Protein AF-0000000084589846 (afdb_homodimer)

pLDDT: mean 76.14, std 26.59, range [16.86, 98.94]

Nearest PDB structures (foldseek):
  7wjo-assembly1_A  TM=4.604E-01  e=2.760E-02  Phytophthora sojae strain P6497
  8k3t-assembly1_B  TM=4.134E-01  e=1.570E-02  Saccharomyces cerevisiae
  7wjm-assembly1_B  TM=4.157E-01  e=1.758E-02  Phytophthora sojae strain P6497
  8k3w-assembly1_B  TM=3.707E-01  e=6.430E-02  Saccharomyces cerevisiae
  1ygp-assembly1_B  TM=3.759E-01  e=3.329E+00  Saccharomyces cerevisiae

Secondary structure (DSSP, 8-state):
-----------------------------------THHHHHHHHH-----TTTTS---GGGG-TTS-SSHHHHHHHHHHHHHHHHHHHHHHHHHH-STTS---HHHHHHHSPPS--GGGGGSPPPPEEEEEE--TT-HHHHHHHHHTTTT-HHHHH-TTS-S-TTTTTTEEEEEEEEEPPHHHHHHHHHHHHHH--EEEEEEES-SSBSHHHHHHHHHHHH--BPPP--S-S------GGGTTT---TTTS-GGG-B--SEEEEEETT-EE-HHHHHHHHHHHHHHHHHH-TTS---EEEE-EETTTEE-TTEEEEEHHHHHHHHH-HHHHT--BS-HHHHHHHHHHTSTTGGG-EEEE--SSEEE-TTS-STTB--B--HHHHHHHHHHHHTTS-GGGGGGS----SS----GGGT-BTTTBTSSS------TT--HHHHHHTTBTT-HHHHHH-GGGGGGG----S-------------HHHHHHHHHHT---HHHHTTT-S--S--EEE---SHHHHHHHHHHHH--TT--/-----------------------------------THHHHHHHHH-----TTTTS---GGGG-TTS-SSHHHHHHHHHHHHHHHHHHHHHHHHHH-STTS---HHHHHHHSPPS--GGGGGSPPPPEEEEEE--TT-HHHHHHHHHTTTT-HHHHH-TTS-S-TTTTTTEEEEEEEEEPPHHHHHHHHHHHHHH--EEEEEEES-SSBSHHHHHHHHHHHH--BPPP--S-S------GGGTTT---TTTS-GGG-B--SEEEEEETT-EE-HHHHHHHHHHHHHHHHHH-TTS---EEEE-EETTTEE-TTEEEEEHHHHHHHHH-HHHHT--BS-HHHHHHHHHHTSTTGGG-EEEE--SSEEE-TTS-STTB--B--HHHHHHHHHHHHTTS-GGGGGGS----SS----GGGT-BTTTBTSSS------TT--HHHHHHTTBTT-HHHHHH-GGGGGGG----S-------------HHHHHHHHHHT---HHHHTTT-S--S--EEE---SHHHHHHHHHHHH--TT--

Organism: NCBI:txid1423351

Foldseek 3Di:
DPCPDDDDDPPDPPPDPPDPPPPDPPDPPDPPPPDPPPVVVVVPPPPPPPVPPPPPDCCVCVPVQNPPDPVSNVVVVVVVVVVVVVVVVVVCVVPVLFAAFFLLLLVLLPDDFDDDPCLVVFAFFAEEEEAEDELPCVVLVVLLLVFLLQFLCLQQFPVSPNQSRNCQFYEYAYEYEDHDPVSVVVSVVVCVQQVRYDYFDHHGDQFQFSVLSVLLVLLPDPWTADGPPPDDDPPPSCSCRSRVPCPVPDDCCVRTDRGQKYKYAYSQKRFSNSQVRSVVSVLCVCQCVVCVPDRRFEKEAAQDPVQWHDNRMIMTGSVLSVQCNPPPVNVVQRGGRNGNSSSVSLVPDPVSVSHHYHHDQNQEFAQQALLTSRHAFFAFPLVSVVSNDVVCDPPDPVVVVVDCRDNDSVDPDLSSRAWLQCGSGSHGDQAPDPPDDPLLRLQLRHTPQLLSNLRRPPVPPVPPVVPPDPDDDDDDPPPPPSVRSNVVSVVRGDAPCSRHVNDRYRHHGMHGPNPDPVSSVSVSCNSVNRVRPD/DDDPDPDDDPDDDDPDPDDPDDPDPPDDPDPPPPDPPPVVVVVPPPPPPDVVPPPPDCCVCVPVQNPPDPVSNVVVVVVVVVVVVVVVVVVCVVPVLFAAFFLLLLVLLPDDFDDDPCLVVFAFFAEEEEAEDELPCVVLVVLLLVFLLQFLCLQQFPVSPRQSRNCQFYAYAYEYEDHDPVSVVVSVVVCVQQVRYDYFDHHGDQFQFSVLSVLLVLLPDPWTADGPPPDDDPPPSCSCRSRVPCPVPDDCCVRTDRGQKYKYAYSQKDFRNSQVRSVVSVLCVCQCVVPVPDRRFEKEAAQDPVQWHDNRMIMTGSVLSVQCNPPPVNVVQRGGRNGNSSSVSLVPDPVSVSHHYHHDQNQEFAQQALLTSRHAFFAFPLVSVVSNDVVCDPPDPVVVVVPCRDNDSVDPDLSSRAWLQCGSGSHGDQAPDPPDDPLLRLQLRHTPQLLSNLRRPPVPPVPPVVPPDPDDDDDDPPPPPSVRSNVVSVVRGDAPCSRHVNDRYRHHGMHGPNPDPVSSVSVSCNSVNRVRPD

Sequence (1068 aa):
MVEVESNPWLLGGELEGEDASLLPPSERPTRQTINKTRLQQLVIRYRGPSLCKHYPRFTFLQHPWIPSHVSSLVFTLLLFLIFILSIVSVIRWITREDKYQLPWRSYCALEPDFAPSTLESIPPVGLFIGVMSTARGFQRRQLVRSTWASHPKSRSGVDGKSGREGTSRTVVRFIVGAPSPSAERKLGLENELYGDIVIVPIRENMNEGKTYAYFSWATKHALVPPPHHTSSNNNVTDTQAMFPRHDPASRTFSDWVKPDFVIKADDDSFVMLAELEARLRIEHYKALTEAPTWDPLVYWGYLIKDYFMGGELYALSWPLVSFVAMSKAVKAMTIGYEDQQVAKWIGTHPHASRVRWASERCWIYNHPKSTNVYAHGFLFPSEVQRVKKSIAGNWTLERMPNVSLPTSWEIDSPNYSWSSVTGSSLRYIAPHSRNLTLAMEVEALVEGSALSQELSPRAYGSHTNENASETLGSQKPDRMPQWERIQAAYGRREDLQTRYLGRNLGGTVVVHYVKKDEWFLETSLALLGDGYDRMVEVESNPWLLGGELEGEDASLLPPSERPTRQTINKTRLQQLVIRYRGPSLCKHYPRFTFLQHPWIPSHVSSLVFTLLLFLIFILSIVSVIRWITREDKYQLPWRSYCALEPDFAPSTLESIPPVGLFIGVMSTARGFQRRQLVRSTWASHPKSRSGVDGKSGREGTSRTVVRFIVGAPSPSAERKLGLENELYGDIVIVPIRENMNEGKTYAYFSWATKHALVPPPHHTSSNNNVTDTQAMFPRHDPASRTFSDWVKPDFVIKADDDSFVMLAELEARLRIEHYKALTEAPTWDPLVYWGYLIKDYFMGGELYALSWPLVSFVAMSKAVKAMTIGYEDQQVAKWIGTHPHASRVRWASERCWIYNHPKSTNVYAHGFLFPSEVQRVKKSIAGNWTLERMPNVSLPTSWEIDSPNYSWSSVTGSSLRYIAPHSRNLTLAMEVEALVEGSALSQELSPRAYGSHTNENASETLGSQKPDRMPQWERIQAAYGRREDLQTRYLGRNLGGTVVVHYVKKDEWFLETSLALLGDGYDR

Solvent-accessible surface area (backbone atoms only — not comparable to full-atom values): 60129 Å² total; per-residue (Å²): 131,82,80,77,84,74,88,73,90,78,77,70,82,75,80,78,77,78,78,82,71,76,77,74,85,75,76,77,80,77,82,73,78,75,75,73,64,66,65,60,58,63,67,62,66,75,69,66,74,80,70,76,70,76,65,68,78,76,53,73,62,61,39,82,84,45,48,80,46,70,64,40,42,51,49,51,48,49,51,50,50,52,50,51,52,48,50,52,49,48,48,50,56,67,63,40,78,70,76,47,52,36,31,47,50,38,41,35,50,70,48,76,83,52,71,56,83,59,56,82,76,48,74,64,48,25,33,36,36,34,29,45,52,50,61,82,43,54,65,59,51,51,50,42,55,71,32,42,64,55,31,46,38,19,33,29,15,72,71,42,63,50,62,48,59,55,36,60,16,42,35,66,34,34,36,23,34,49,56,53,80,89,36,37,60,52,44,49,45,49,29,70,63,48,60,41,61,43,73,38,98,39,70,64,56,74,36,68,28,44,65,57,47,44,43,38,49,38,71,75,66,50,57,16,51,55,80,79,71,76,75,85,83,76,76,69,77,63,77,52,60,55,57,48,57,61,52,68,67,74,61,61,66,79,63,42,34,72,35,50,27,46,28,45,27,32,71,34,38,49,49,24,45,26,43,44,42,51,54,51,32,52,52,51,50,48,38,36,70,76,36,68,91,45,82,47,40,40,44,35,22,32,60,46,90,85,63,25,39,40,64,48,38,34,35,32,16,39,62,48,38,47,46,54,52,67,35,67,72,38,69,73,53,44,69,43,62,50,37,56,38,50,36,52,44,51,62,67,41,94,60,37,89,68,44,40,78,45,65,43,60,55,38,41,34,28,33,48,73,61,49,42,38,55,39,38,26,52,58,39,38,41,42,46,52,50,44,31,52,61,69,44,52,93,51,59,85,82,64,50,83,75,59,82,66,60,86,48,66,80,58,88,50,66,84,29,38,54,26,35,36,34,24,85,48,56,54,52,69,81,75,78,65,84,76,61,48,69,69,52,53,45,46,29,38,24,33,68,31,46,33,5,53,70,66,26,79,61,78,61,64,80,60,63,82,59,74,69,80,82,72,90,88,80,84,74,80,86,74,65,53,67,67,53,48,49,53,51,22,54,70,61,52,71,32,65,55,57,30,33,69,71,46,55,54,50,48,50,27,34,39,22,66,32,77,44,71,56,48,40,44,44,49,43,42,68,76,61,46,56,90,44,65,123,128,90,79,80,82,72,86,77,78,87,77,76,86,76,83,79,78,80,78,85,72,78,78,72,85,75,77,79,78,78,83,72,80,76,73,73,63,65,67,60,57,63,67,60,67,73,68,64,75,77,69,75,67,76,64,64,77,74,52,71,61,61,37,84,84,44,48,79,47,69,63,37,42,52,46,50,49,48,52,49,51,50,49,50,52,49,49,51,48,47,48,49,56,66,61,39,76,71,75,47,53,37,30,47,49,37,42,36,49,70,47,75,85,54,70,58,84,58,53,82,77,47,74,63,50,23,34,36,36,35,28,45,52,50,60,81,43,55,65,60,50,52,50,40,55,72,32,44,66,56,31,44,39,19,32,28,16,70,71,41,62,49,63,48,60,54,36,60,16,42,35,67,33,35,35,21,36,48,56,53,79,90,35,37,61,52,44,49,44,48,30,69,64,48,60,41,61,42,73,38,100,41,69,66,56,72,36,68,27,42,64,57,46,45,43,39,47,38,72,74,66,50,58,16,51,56,80,78,72,77,75,84,81,78,75,69,78,64,77,52,58,56,58,49,57,60,54,69,66,74,61,61,66,79,63,43,34,70,34,49,28,45,28,46,27,33,71,34,38,47,49,25,45,26,42,46,43,53,56,50,34,53,52,50,49,49,38,36,68,78,37,70,92,46,81,46,40,41,45,36,22,31,60,46,91,86,62,24,39,39,62,48,37,33,34,30,15,38,63,48,38,47,47,54,54,66,34,66,72,38,69,74,53,43,70,42,61,50,37,56,37,49,36,52,46,51,61,66,40,94,60,37,86,67,44,40,76,45,66,43,61,54,38,43,35,26,34,48,75,62,49,41,40,56,37,38,27,53,59,39,39,41,43,46,51,51,44,30,53,61,68,43,52,95,52,58,84,82,64,50,82,74,60,82,66,59,85,47,65,80,60,88,51,66,83,29,38,55,28,34,38,35,23,86,49,55,56,51,68,80,75,78,63,85,75,61,48,70,69,51,54,46,44,29,38,24,32,66,30,46,34,5,52,70,66,25,79,59,76,63,62,79,64,64,83,60,75,70,78,83,71,90,85,83,84,72,80,84,76,66,53,67,66,52,49,49,53,51,22,55,70,61,49,71,32,66,52,56,31,33,70,70,46,56,52,50,49,51,28,35,39,22,66,31,77,44,71,57,49,43,42,44,50,43,42,69,73,63,46,54,90,48,65,124

InterPro domains:
  IPR002659 Glycosyl transferase, family 31 [PF01762] (139-221)
  IPR002659 Glycosyl transferase, family 31 [PTHR11214] (112-350)

Radius of gyration: 39.98 Å; Cα contacts (8 Å, |Δi|>4): 1589; chains: 2; bounding box: 142×103×131 Å

Structure (mmCIF, N/CA/C/O backbone):
data_AF-0000000084589846-model_v1
#
loop_
_entity.id
_entity.type
_entity.pdbx_description
1 polymer 'Putative glycosyltransferase family 31 protein'
#
loop_
_atom_site.group_PDB
_atom_site.id
_atom_site.type_symbol
_atom_site.label_atom_id
_atom_site.label_alt_id
_atom_site.label_comp_id
_atom_site.label_asym_id
_atom_site.label_entity_id
_atom_site.label_seq_id
_atom_site.pdbx_PDB_ins_code
_atom_site.Cartn_x
_atom_site.Cartn_y
_atom_site.Cartn_z
_atom_site.occupancy
_atom_site.B_iso_or_equiv
_atom_site.auth_seq_id
_atom_site.auth_comp_id
_atom_site.auth_asym_id
_atom_site.auth_atom_id
_atom_site.pdbx_PDB_model_num
ATOM 1 N N . MET A 1 1 ? -30.141 -20.766 46.125 1 18.19 1 MET A N 1
ATOM 2 C CA . MET A 1 1 ? -31.547 -20.562 46.469 1 18.19 1 MET A CA 1
ATOM 3 C C . MET A 1 1 ? -32.031 -19.203 46 1 18.19 1 MET A C 1
ATOM 5 O O . MET A 1 1 ? -31.906 -18.219 46.75 1 18.19 1 MET A O 1
ATOM 9 N N . VAL A 1 2 ? -31.719 -18.797 44.781 1 20.59 2 VAL A N 1
ATOM 10 C CA . VAL A 1 2 ? -31.594 -17.422 44.344 1 20.59 2 VAL A CA 1
ATOM 11 C C . VAL A 1 2 ? -32.969 -16.781 44.25 1 20.59 2 VAL A C 1
ATOM 13 O O . VAL A 1 2 ? -33.844 -17.234 43.5 1 20.59 2 VAL A O 1
ATOM 16 N N . GLU A 1 3 ? -33.469 -16.234 45.312 1 18.5 3 GLU A N 1
ATOM 17 C CA . GLU A 1 3 ? -34.844 -15.867 45.531 1 18.5 3 GLU A CA 1
ATOM 18 C C . GLU A 1 3 ? -35.281 -14.711 44.625 1 18.5 3 GLU A C 1
ATOM 20 O O . GLU A 1 3 ? -34.625 -13.664 44.594 1 18.5 3 GLU A O 1
ATOM 25 N N . VAL A 1 4 ? -35.969 -14.938 43.469 1 20.81 4 VAL A N 1
ATOM 26 C CA . VAL A 1 4 ? -36.562 -14.375 42.25 1 20.81 4 VAL A CA 1
ATOM 27 C C . VAL A 1 4 ? -37.656 -13.375 42.594 1 20.81 4 VAL A C 1
ATOM 29 O O . VAL A 1 4 ? -38.844 -13.641 42.438 1 20.81 4 VAL A O 1
ATOM 32 N N . GLU A 1 5 ? -37.375 -12.461 43.562 1 18.44 5 GLU A N 1
ATOM 33 C CA . GLU A 1 5 ? -38.594 -11.844 44.094 1 18.44 5 GLU A CA 1
ATOM 34 C C . GLU A 1 5 ? -39.312 -11.07 43 1 18.44 5 GLU A C 1
ATOM 36 O O . GLU A 1 5 ? -38.688 -10.508 42.094 1 18.44 5 GLU A O 1
ATOM 41 N N . SER A 1 6 ? -40.719 -11.125 42.812 1 19.11 6 SER A N 1
ATOM 42 C CA . SER A 1 6 ? -42.031 -11.156 42.156 1 19.11 6 SER A CA 1
ATOM 43 C C . SER A 1 6 ? -42.594 -9.75 42 1 19.11 6 SER A C 1
ATOM 45 O O . SER A 1 6 ? -43.719 -9.578 41.531 1 19.11 6 SER A O 1
ATOM 47 N N . ASN A 1 7 ? -41.75 -8.633 42 1 18.98 7 ASN A N 1
ATOM 48 C CA . ASN A 1 7 ? -42.562 -7.539 42.531 1 18.98 7 ASN A CA 1
ATOM 49 C C . ASN A 1 7 ? -43.719 -7.219 41.594 1 18.98 7 ASN A C 1
ATOM 51 O O . ASN A 1 7 ? -43.594 -7.344 40.375 1 18.98 7 ASN A O 1
ATOM 55 N N . PRO A 1 8 ? -44.938 -6.617 41.938 1 18.12 8 PRO A N 1
ATOM 56 C CA . PRO A 1 8 ? -46.406 -6.586 41.938 1 18.12 8 PRO A CA 1
ATOM 57 C C . PRO A 1 8 ? -46.969 -5.645 40.875 1 18.12 8 PRO A C 1
ATOM 59 O O . PRO A 1 8 ? -47.906 -6 40.156 1 18.12 8 PRO A O 1
ATOM 62 N N . TRP A 1 9 ? -46.719 -4.262 40.781 1 18.33 9 TRP A N 1
ATOM 63 C CA . TRP A 1 9 ? -47.938 -3.426 40.875 1 18.33 9 TRP A CA 1
ATOM 64 C C . TRP A 1 9 ? -48.5 -3.182 39.469 1 18.33 9 TRP A C 1
ATOM 66 O O . TRP A 1 9 ? -47.906 -2.453 38.688 1 18.33 9 TRP A O 1
ATOM 76 N N . LEU A 1 10 ? -48.906 -4.188 38.656 1 19.62 10 LEU A N 1
ATOM 77 C CA . LEU A 1 10 ? -49.656 -4.258 37.375 1 19.62 10 LEU A CA 1
ATOM 78 C C . LEU A 1 10 ? -50.969 -3.49 37.469 1 19.62 10 LEU A C 1
ATOM 80 O O . LEU A 1 10 ? -51.938 -4.004 38 1 19.62 10 LEU A O 1
ATOM 84 N N . LEU A 1 11 ? -50.875 -2.184 37.969 1 18.52 11 LEU A N 1
ATOM 85 C CA . LEU A 1 11 ? -52.031 -1.396 38.281 1 18.52 11 LEU A CA 1
ATOM 86 C C . LEU A 1 11 ? -53 -1.34 37.125 1 18.52 11 LEU A C 1
ATOM 88 O O . LEU A 1 11 ? -52.594 -1.193 35.969 1 18.52 11 LEU A O 1
ATOM 92 N N . GLY A 1 12 ? -54.281 -1.726 37.25 1 18.73 12 GLY A N 1
ATOM 93 C CA . GLY A 1 12 ? -55.531 -2.174 36.688 1 18.73 12 GLY A CA 1
ATOM 94 C C . GLY A 1 12 ? -56.312 -1.06 36 1 18.73 12 GLY A C 1
ATOM 95 O O . GLY A 1 12 ? -57.469 -1.25 35.625 1 18.73 12 GLY A O 1
ATOM 96 N N . GLY A 1 13 ? -55.75 0.23 35.875 1 18.81 13 GLY A N 1
ATOM 97 C CA . GLY A 1 13 ? -56.875 1.17 35.906 1 18.81 13 GLY A CA 1
ATOM 98 C C . GLY A 1 13 ? -57.875 0.923 34.781 1 18.81 13 GLY A C 1
ATOM 99 O O . GLY A 1 13 ? -57.562 0.267 33.781 1 18.81 13 GLY A O 1
ATOM 100 N N . GLU A 1 14 ? -59.188 0.931 35.062 1 19.5 14 GLU A N 1
ATOM 101 C CA . GLU A 1 14 ? -60.531 0.579 34.625 1 19.5 14 GLU A CA 1
ATOM 102 C C . GLU A 1 14 ? -61.031 1.491 33.5 1 19.5 14 GLU A C 1
ATOM 104 O O . GLU A 1 14 ? -61.406 2.641 33.75 1 19.5 14 GLU A O 1
ATOM 109 N N . LEU A 1 15 ? -60.125 1.795 32.5 1 19.22 15 LEU A N 1
ATOM 110 C CA . LEU A 1 15 ? -60.594 2.861 31.625 1 19.22 15 LEU A CA 1
ATOM 111 C C . LEU A 1 15 ? -61.969 2.545 31.062 1 19.22 15 LEU A C 1
ATOM 113 O O . LEU A 1 15 ? -62.188 1.452 30.531 1 19.22 15 LEU A O 1
ATOM 117 N N . GLU A 1 16 ? -62.969 3.262 31.578 1 19.28 16 GLU A N 1
ATOM 118 C CA . GLU A 1 16 ? -64.438 3.234 31.438 1 19.28 16 GLU A CA 1
ATOM 119 C C . GLU A 1 16 ? -64.875 3.305 29.984 1 19.28 16 GLU A C 1
ATOM 121 O O . GLU A 1 16 ? -64.188 3.975 29.172 1 19.28 16 GLU A O 1
ATOM 126 N N . GLY A 1 17 ? -65.688 2.381 29.469 1 19.03 17 GLY A N 1
ATOM 127 C CA . GLY A 1 17 ? -66.312 1.775 28.281 1 19.03 17 GLY A CA 1
ATOM 128 C C . GLY A 1 17 ? -67.25 2.693 27.547 1 19.03 17 GLY A C 1
ATOM 129 O O . GLY A 1 17 ? -68.062 2.244 26.703 1 19.03 17 GLY A O 1
ATOM 130 N N . GLU A 1 18 ? -67.125 4.086 27.812 1 20.55 18 GLU A N 1
ATOM 131 C CA . GLU A 1 18 ? -68.375 4.711 27.5 1 20.55 18 GLU A CA 1
ATOM 132 C C . GLU A 1 18 ? -68.812 4.359 26.078 1 20.55 18 GLU A C 1
ATOM 134 O O . GLU A 1 18 ? -68 4.113 25.203 1 20.55 18 GLU A O 1
ATOM 139 N N . ASP A 1 19 ? -70.188 4.293 25.922 1 19.22 19 ASP A N 1
ATOM 140 C CA . ASP A 1 19 ? -71.25 3.723 25.062 1 19.22 19 ASP A CA 1
ATOM 141 C C . ASP A 1 19 ? -71.25 4.434 23.703 1 19.22 19 ASP A C 1
ATOM 143 O O . ASP A 1 19 ? -71.188 5.66 23.641 1 19.22 19 ASP A O 1
ATOM 147 N N . ALA A 1 20 ? -70.812 3.762 22.609 1 20.03 20 ALA A N 1
ATOM 148 C CA . ALA A 1 20 ? -70.688 4.02 21.172 1 20.03 20 ALA A CA 1
ATOM 149 C C . ALA A 1 20 ? -72.062 4.438 20.609 1 20.03 20 ALA A C 1
ATOM 151 O O . ALA A 1 20 ? -72.938 3.594 20.328 1 20.03 20 ALA A O 1
ATOM 152 N N . SER A 1 21 ? -72.75 5.422 21.312 1 19.2 21 SER A N 1
ATOM 153 C CA . SER A 1 21 ? -74.062 5.684 20.828 1 19.2 21 SER A CA 1
ATOM 154 C C . SER A 1 21 ? -74.125 5.863 19.312 1 19.2 21 SER A C 1
ATOM 156 O O . SER A 1 21 ? -73.125 6.328 18.734 1 19.2 21 SER A O 1
ATOM 158 N N . LEU A 1 22 ? -75.062 5.227 18.672 1 19.91 22 LEU A N 1
ATOM 159 C CA . LEU A 1 22 ? -75.562 4.773 17.359 1 19.91 22 LEU A CA 1
ATOM 160 C C . LEU A 1 22 ? -75.875 5.961 16.453 1 19.91 22 LEU A C 1
ATOM 162 O O . LEU A 1 22 ? -76.938 6.488 16.453 1 19.91 22 LEU A O 1
ATOM 166 N N . LEU A 1 23 ? -74.938 7.047 16.5 1 20.84 23 LEU A N 1
ATOM 167 C CA . LEU A 1 23 ? -75.562 8.227 15.875 1 20.84 23 LEU A CA 1
ATOM 168 C C . LEU A 1 23 ? -76.062 7.902 14.469 1 20.84 23 LEU A C 1
ATOM 170 O O . LEU A 1 23 ? -75.438 7.074 13.773 1 20.84 23 LEU A O 1
ATOM 174 N N . PRO A 1 24 ? -77.312 8.375 14.117 1 23.91 24 PRO A N 1
ATOM 175 C CA . PRO A 1 24 ? -78.25 7.984 13.062 1 23.91 24 PRO A CA 1
ATOM 176 C C . PRO A 1 24 ? -77.688 8.25 11.664 1 23.91 24 PRO A C 1
ATOM 178 O O . PRO A 1 24 ? -76.75 9.039 11.5 1 23.91 24 PRO A O 1
ATOM 181 N N . PRO A 1 25 ? -78.125 7.406 10.609 1 23.75 25 PRO A N 1
ATOM 182 C CA . PRO A 1 25 ? -77.688 7.191 9.227 1 23.75 25 PRO A CA 1
ATOM 183 C C . PRO A 1 25 ? -77.875 8.438 8.359 1 23.75 25 PRO A C 1
ATOM 185 O O . PRO A 1 25 ? -78.938 8.953 8.219 1 23.75 25 PRO A O 1
ATOM 188 N N . SER A 1 26 ? -77.062 9.531 8.664 1 21.64 26 SER A N 1
ATOM 189 C CA . SER A 1 26 ? -77.312 10.82 8.023 1 21.64 26 SER A CA 1
ATOM 190 C C . SER A 1 26 ? -77.438 10.672 6.508 1 21.64 26 SER A C 1
ATOM 192 O O . SER A 1 26 ? -76.625 9.977 5.887 1 21.64 26 SER A O 1
ATOM 194 N N . GLU A 1 27 ? -78.562 10.977 5.98 1 23.47 27 GLU A N 1
ATOM 195 C CA . GLU A 1 27 ? -79.188 10.852 4.656 1 23.47 27 GLU A CA 1
ATOM 196 C C . GLU A 1 27 ? -78.312 11.539 3.598 1 23.47 27 GLU A C 1
ATOM 198 O O . GLU A 1 27 ? -77.75 12.578 3.861 1 23.47 27 GLU A O 1
ATOM 203 N N . ARG A 1 28 ? -77.875 10.727 2.594 1 24.17 28 ARG A N 1
ATOM 204 C CA . ARG A 1 28 ? -77.062 10.898 1.428 1 24.17 28 ARG A CA 1
ATOM 205 C C . ARG A 1 28 ? -77.5 12.078 0.574 1 24.17 28 ARG A C 1
ATOM 207 O O . ARG A 1 28 ? -78.625 12.055 0.033 1 24.17 28 ARG A O 1
ATOM 214 N N . PRO A 1 29 ? -77.312 13.367 1.129 1 24.19 29 PRO A N 1
ATOM 215 C CA . PRO A 1 29 ? -78 14.383 0.332 1 24.19 29 PRO A CA 1
ATOM 216 C C . PRO A 1 29 ? -77.688 14.297 -1.155 1 24.19 29 PRO A C 1
ATOM 218 O O . PRO A 1 29 ? -76.562 13.836 -1.521 1 24.19 29 PRO A O 1
ATOM 221 N N . THR A 1 30 ? -78.688 14.195 -2.016 1 23.28 30 THR A N 1
ATOM 222 C CA . THR A 1 30 ? -78.938 14.016 -3.447 1 23.28 30 THR A CA 1
ATOM 223 C C . THR A 1 30 ? -78.062 15.016 -4.25 1 23.28 30 THR A C 1
ATOM 225 O O . THR A 1 30 ? -77.812 16.125 -3.791 1 23.28 30 THR A O 1
ATOM 228 N N . ARG A 1 31 ? -77.312 14.523 -5.262 1 24.92 31 ARG A N 1
ATOM 229 C CA . ARG A 1 31 ? -76.375 14.945 -6.277 1 24.92 31 ARG A CA 1
ATOM 230 C C . ARG A 1 31 ? -76.875 16.156 -7.047 1 24.92 31 ARG A C 1
ATOM 232 O O . ARG A 1 31 ? -77.75 16.031 -7.902 1 24.92 31 ARG A O 1
ATOM 239 N N . GLN A 1 32 ? -77.25 17.25 -6.297 1 22.52 32 GLN A N 1
ATOM 240 C CA . GLN A 1 32 ? -77.875 18.328 -7.062 1 22.52 32 GLN A CA 1
ATOM 241 C C . GLN A 1 32 ? -77.062 18.672 -8.297 1 22.52 32 GLN A C 1
ATOM 243 O O . GLN A 1 32 ? -75.812 18.703 -8.242 1 22.52 32 GLN A O 1
ATOM 248 N N . THR A 1 33 ? -77.625 18.469 -9.523 1 26.84 33 THR A N 1
ATOM 249 C CA . THR A 1 33 ? -77.375 18.688 -10.938 1 26.84 33 THR A CA 1
ATOM 250 C C . THR A 1 33 ? -76.812 20.109 -11.172 1 26.84 33 THR A C 1
ATOM 252 O O . THR A 1 33 ? -77.562 21.078 -11.031 1 26.84 33 THR A O 1
ATOM 255 N N . ILE A 1 34 ? -75.75 20.453 -10.461 1 25.67 34 ILE A N 1
ATOM 256 C CA . ILE A 1 34 ? -75.188 21.797 -10.594 1 25.67 34 ILE A CA 1
ATOM 257 C C . ILE A 1 34 ? -75.125 22.188 -12.07 1 25.67 34 ILE A C 1
ATOM 259 O O . ILE A 1 34 ? -74.562 21.453 -12.883 1 25.67 34 ILE A O 1
ATOM 263 N N . ASN A 1 35 ? -76 23.078 -12.516 1 24.45 35 ASN A N 1
ATOM 264 C CA . ASN A 1 35 ? -76.438 23.688 -13.781 1 24.45 35 ASN A CA 1
ATOM 265 C C . ASN A 1 35 ? -75.188 24.172 -14.57 1 24.45 35 ASN A C 1
ATOM 267 O O . ASN A 1 35 ? -74.438 24.969 -14.078 1 24.45 35 ASN A O 1
ATOM 271 N N . LYS A 1 36 ? -74.75 23.328 -15.531 1 32.16 36 LYS A N 1
ATOM 272 C CA . LYS A 1 36 ? -73.75 23.422 -16.609 1 32.16 36 LYS A CA 1
ATOM 273 C C . LYS A 1 36 ? -73.875 24.781 -17.312 1 32.16 36 LYS A C 1
ATOM 275 O O . LYS A 1 36 ? -72.938 25.141 -18.062 1 32.16 36 LYS A O 1
ATOM 280 N N . THR A 1 37 ? -75.062 25.422 -17.141 1 30.59 37 THR A N 1
ATOM 281 C CA . THR A 1 37 ? -75.438 26.375 -18.188 1 30.59 37 THR A CA 1
ATOM 282 C C . THR A 1 37 ? -74.562 27.625 -18.094 1 30.59 37 THR A C 1
ATOM 284 O O . THR A 1 37 ? -74.312 28.266 -19.125 1 30.59 37 THR A O 1
ATOM 287 N N . ARG A 1 38 ? -74.375 28.078 -16.812 1 30.09 38 ARG A N 1
ATOM 288 C CA . ARG A 1 38 ? -74 29.469 -16.766 1 30.09 38 ARG A CA 1
ATOM 289 C C . ARG A 1 38 ? -72.562 29.656 -17.266 1 30.09 38 ARG A C 1
ATOM 291 O O . ARG A 1 38 ? -72.125 30.766 -17.594 1 30.09 38 ARG A O 1
ATOM 298 N N . LEU A 1 39 ? -71.75 28.562 -17.047 1 29.59 39 LEU A N 1
ATOM 299 C CA . LEU A 1 39 ? -70.375 28.781 -17.328 1 29.59 39 LEU A CA 1
ATOM 300 C C . LEU A 1 39 ? -70.125 29.016 -18.828 1 29.59 39 LEU A C 1
ATOM 302 O O . LEU A 1 39 ? -69.125 29.625 -19.219 1 29.59 39 LEU A O 1
ATOM 306 N N . GLN A 1 40 ? -71.062 28.344 -19.578 1 35.41 40 GLN A N 1
ATOM 307 C CA . GLN A 1 40 ? -70.812 28.453 -21.016 1 35.41 40 GLN A CA 1
ATOM 308 C C . GLN A 1 40 ? -70.938 29.906 -21.469 1 35.41 40 GLN A C 1
ATOM 310 O O . GLN A 1 40 ? -70.312 30.312 -22.453 1 35.41 40 GLN A O 1
ATOM 315 N N . GLN A 1 41 ? -71.875 30.641 -20.797 1 32.25 41 GLN A N 1
ATOM 316 C CA . GLN A 1 41 ? -72.188 31.953 -21.359 1 32.25 41 GLN A CA 1
ATOM 317 C C . GLN A 1 41 ? -71 32.906 -21.203 1 32.25 41 GLN A C 1
ATOM 319 O O . GLN A 1 41 ? -70.938 33.938 -21.875 1 32.25 41 GLN A O 1
ATOM 324 N N . LEU A 1 42 ? -70.312 32.781 -20.016 1 29.61 42 LEU A N 1
ATOM 325 C CA . LEU A 1 42 ? -69.312 33.844 -19.781 1 29.61 42 LEU A CA 1
ATOM 326 C C . LEU A 1 42 ? -68.25 33.781 -20.812 1 29.61 42 LEU A C 1
ATOM 328 O O . LEU A 1 42 ? -67.5 34.75 -21 1 29.61 42 LEU A O 1
ATOM 332 N N . VAL A 1 43 ? -68 32.531 -21.375 1 33.19 43 VAL A N 1
ATOM 333 C CA . VAL A 1 43 ? -66.812 32.406 -22.266 1 33.19 43 VAL A CA 1
ATOM 334 C C . VAL A 1 43 ? -67.062 33.25 -23.516 1 33.19 43 VAL A C 1
ATOM 336 O O . VAL A 1 43 ? -66.125 33.594 -24.203 1 33.19 43 VAL A O 1
ATOM 339 N N . ILE A 1 44 ? -68.375 33.375 -23.812 1 33.97 44 ILE A N 1
ATOM 340 C CA . ILE A 1 44 ? -68.625 33.938 -25.141 1 33.97 44 ILE A CA 1
ATOM 341 C C . ILE A 1 44 ? -68.125 35.375 -25.188 1 33.97 44 ILE A C 1
ATOM 343 O O . ILE A 1 44 ? -67.812 35.906 -26.25 1 33.97 44 ILE A O 1
ATOM 347 N N . ARG A 1 45 ? -68.5 36.156 -24.125 1 30.89 45 ARG A N 1
ATOM 348 C CA . ARG A 1 45 ? -68.5 37.594 -24.375 1 30.89 45 ARG A CA 1
ATOM 349 C C . ARG A 1 45 ? -67.125 38.125 -24.719 1 30.89 45 ARG A C 1
ATOM 351 O O . ARG A 1 45 ? -67 39.125 -25.438 1 30.89 45 ARG A O 1
ATOM 358 N N . TYR A 1 46 ? -66.125 37.906 -23.844 1 29.16 46 TYR A N 1
ATOM 359 C CA . TYR A 1 46 ? -65 38.844 -23.906 1 29.16 46 TYR A CA 1
ATOM 360 C C . TYR A 1 46 ? -64.125 38.531 -25.109 1 29.16 46 TYR A C 1
ATOM 362 O O . TYR A 1 46 ? -63.188 37.781 -25 1 29.16 46 TYR A O 1
ATOM 370 N N . ARG A 1 47 ? -64.75 38.094 -26.266 1 32.88 47 ARG A N 1
ATOM 371 C CA . ARG A 1 47 ? -63.906 38 -27.469 1 32.88 47 ARG A CA 1
ATOM 372 C C . ARG A 1 47 ? -63.219 39.312 -27.781 1 32.88 47 ARG A C 1
ATOM 374 O O . ARG A 1 47 ? -63.844 40.25 -28.281 1 32.88 47 ARG A O 1
ATOM 381 N N . GLY A 1 48 ? -62.438 39.844 -26.797 1 30.95 48 GLY A N 1
ATOM 382 C CA . GLY A 1 48 ? -61.781 41.125 -26.922 1 30.95 48 GLY A CA 1
ATOM 383 C C . GLY A 1 48 ? -61.062 41.312 -28.266 1 30.95 48 GLY A C 1
ATOM 384 O O . GLY A 1 48 ? -60.844 40.344 -28.969 1 30.95 48 GLY A O 1
ATOM 385 N N . PRO A 1 49 ? -61.156 42.531 -28.812 1 36.38 49 PRO A N 1
ATOM 386 C CA . PRO A 1 49 ? -60.688 42.969 -30.125 1 36.38 49 PRO A CA 1
ATOM 387 C C . PRO A 1 49 ? -59.25 42.562 -30.406 1 36.38 49 PRO A C 1
ATOM 389 O O . PRO A 1 49 ? -58.5 42.25 -29.469 1 36.38 49 PRO A O 1
ATOM 392 N N . SER A 1 50 ? -58.969 42.156 -31.672 1 33.19 50 SER A N 1
ATOM 393 C CA . SER A 1 50 ? -57.688 41.688 -32.25 1 33.19 50 SER A CA 1
ATOM 394 C C . SER A 1 50 ? -56.562 42.625 -31.891 1 33.19 50 SER A C 1
ATOM 396 O O . SER A 1 50 ? -56.594 43.812 -32.188 1 33.19 50 SER A O 1
ATOM 398 N N . LEU A 1 51 ? -56 42.5 -30.734 1 31.09 51 LEU A N 1
ATOM 399 C CA . LEU A 1 51 ? -54.875 43.219 -30.125 1 31.09 51 LEU A CA 1
ATOM 400 C C . LEU A 1 51 ? -53.75 43.375 -31.141 1 31.09 51 LEU A C 1
ATOM 402 O O . LEU A 1 51 ? -52.656 43.875 -30.797 1 31.09 51 LEU A O 1
ATOM 406 N N . CYS A 1 52 ? -53.938 42.812 -32.375 1 33.09 52 CYS A N 1
ATOM 407 C CA . CYS A 1 52 ? -52.781 42.906 -33.281 1 33.09 52 CYS A CA 1
ATOM 408 C C . CYS A 1 52 ? -52.469 44.375 -33.625 1 33.09 52 CYS A C 1
ATOM 410 O O . CYS A 1 52 ? -51.562 44.625 -34.406 1 33.09 52 CYS A O 1
ATOM 412 N N . LYS A 1 53 ? -53.5 45.25 -33.562 1 32.06 53 LYS A N 1
ATOM 413 C CA . LYS A 1 53 ? -53.219 46.5 -34.25 1 32.06 53 LYS A CA 1
ATOM 414 C C . LYS A 1 53 ? -52.125 47.281 -33.562 1 32.06 53 LYS A C 1
ATOM 416 O O . LYS A 1 53 ? -51.281 47.938 -34.219 1 32.06 53 LYS A O 1
ATOM 421 N N . HIS A 1 54 ? -52.375 47.75 -32.281 1 30.44 54 HIS A N 1
ATOM 422 C CA . HIS A 1 54 ? -51.594 48.906 -31.859 1 30.44 54 HIS A CA 1
ATOM 423 C C . HIS A 1 54 ? -50.219 48.531 -31.391 1 30.44 54 HIS A C 1
ATOM 425 O O . HIS A 1 54 ? -49.438 49.375 -30.922 1 30.44 54 HIS A O 1
ATOM 431 N N . TYR A 1 55 ? -50.031 47.281 -30.891 1 30.94 55 TYR A N 1
ATOM 432 C CA . TYR A 1 55 ? -48.719 47.281 -30.234 1 30.94 55 TYR A CA 1
ATOM 433 C C . TYR A 1 55 ? -47.594 47.25 -31.281 1 30.94 55 TYR A C 1
ATOM 435 O O . TYR A 1 55 ? -47.5 46.344 -32.094 1 30.94 55 TYR A O 1
ATOM 443 N N . PRO A 1 56 ? -47.125 48.438 -31.656 1 32.81 56 PRO A N 1
ATOM 444 C CA . PRO A 1 56 ? -46 48.5 -32.594 1 32.81 56 PRO A CA 1
ATOM 445 C C . PRO A 1 56 ? -44.875 47.5 -32.25 1 32.81 56 PRO A C 1
ATOM 447 O O . PRO A 1 56 ? -44.75 47.094 -31.094 1 32.81 56 PRO A O 1
ATOM 450 N N . ARG A 1 57 ? -44.469 46.75 -33.281 1 35.66 57 ARG A N 1
ATOM 451 C CA . ARG A 1 57 ? -43.312 45.844 -33.25 1 35.66 57 ARG A CA 1
ATOM 452 C C . ARG A 1 57 ? -42.188 46.469 -32.438 1 35.66 57 ARG A C 1
ATOM 454 O O . ARG A 1 57 ? -41.781 47.625 -32.656 1 35.66 57 ARG A O 1
ATOM 461 N N . PHE A 1 58 ? -42.125 46.156 -31.141 1 33.16 58 PHE A N 1
ATOM 462 C CA . PHE A 1 58 ? -40.969 46.469 -30.297 1 33.16 58 PHE A CA 1
ATOM 463 C C . PHE A 1 58 ? -39.688 46.344 -31.109 1 33.16 58 PHE A C 1
ATOM 465 O O . PHE A 1 58 ? -39.281 45.25 -31.5 1 33.16 58 PHE A O 1
ATOM 472 N N . THR A 1 59 ? -39.5 47.281 -32.094 1 38.62 59 THR A N 1
ATOM 473 C CA . THR A 1 59 ? -38.25 47.531 -32.812 1 38.62 59 THR A CA 1
ATOM 474 C C . THR A 1 59 ? -37.094 47.562 -31.844 1 38.62 59 THR A C 1
ATOM 476 O O . THR A 1 59 ? -36 48 -32.219 1 38.62 59 THR A O 1
ATOM 479 N N . PHE A 1 60 ? -37.406 47.438 -30.484 1 37.44 60 PHE A N 1
ATOM 480 C CA . PHE A 1 60 ? -36.219 47.438 -29.672 1 37.44 60 PHE A CA 1
ATOM 481 C C . PHE A 1 60 ? -35.219 46.406 -30.156 1 37.44 60 PHE A C 1
ATOM 483 O O . PHE A 1 60 ? -34.031 46.438 -29.781 1 37.44 60 PHE A O 1
ATOM 490 N N . LEU A 1 61 ? -35.719 45.312 -30.797 1 41.09 61 LEU A N 1
ATOM 491 C CA . LEU A 1 61 ? -34.75 44.406 -31.328 1 41.09 61 LEU A CA 1
ATOM 492 C C . LEU A 1 61 ? -33.906 45.031 -32.438 1 41.09 61 LEU A C 1
ATOM 494 O O . LEU A 1 61 ? -33.031 44.406 -33.031 1 41.09 61 LEU A O 1
ATOM 498 N N . GLN A 1 62 ? -34.5 46.188 -32.969 1 41.97 62 GLN A N 1
ATOM 499 C CA . GLN A 1 62 ? -33.688 46.812 -34.031 1 41.97 62 GLN A CA 1
ATOM 500 C C . GLN A 1 62 ? -32.562 47.656 -33.438 1 41.97 62 GLN A C 1
ATOM 502 O O . GLN A 1 62 ? -32.125 48.625 -34.062 1 41.97 62 GLN A O 1
ATOM 507 N N . HIS A 1 63 ? -32.406 47.719 -32.156 1 45.47 63 HIS A N 1
ATOM 508 C CA . HIS A 1 63 ? -31.219 48.5 -31.844 1 45.47 63 HIS A CA 1
ATOM 509 C C . HIS A 1 63 ? -29.984 47.938 -32.531 1 45.47 63 HIS A C 1
ATOM 511 O O . HIS A 1 63 ? -29.859 46.719 -32.656 1 45.47 63 HIS A O 1
ATOM 517 N N . PRO A 1 64 ? -29.266 48.812 -33.375 1 49.03 64 PRO A N 1
ATOM 518 C CA . PRO A 1 64 ? -28.109 48.375 -34.156 1 49.03 64 PRO A CA 1
ATOM 519 C C . PRO A 1 64 ? -27.156 47.469 -33.375 1 49.03 64 PRO A C 1
ATOM 521 O O . PRO A 1 64 ? -26.328 46.781 -33.938 1 49.03 64 PRO A O 1
ATOM 524 N N . TRP A 1 65 ? -27.047 47.812 -32.125 1 49.44 65 TRP A N 1
ATOM 525 C CA . TRP A 1 65 ? -26.078 47 -31.422 1 49.44 65 TRP A CA 1
ATOM 526 C C . TRP A 1 65 ? -26.641 45.594 -31.172 1 49.44 65 TRP A C 1
ATOM 528 O O . TRP A 1 65 ? -25.953 44.75 -30.594 1 49.44 65 TRP A O 1
ATOM 538 N N . ILE A 1 66 ? -27.906 45.406 -31.172 1 51.19 66 ILE A N 1
ATOM 539 C CA . ILE A 1 66 ? -28.453 44.062 -31.031 1 51.19 66 ILE A CA 1
ATOM 540 C C . ILE A 1 66 ? -28.359 43.344 -32.375 1 51.19 66 ILE A C 1
ATOM 542 O O . ILE A 1 66 ? -28.969 43.75 -33.344 1 51.19 66 ILE A O 1
ATOM 546 N N . PRO A 1 67 ? -27.328 42.531 -32.531 1 53.16 67 PRO A N 1
ATOM 547 C CA . PRO A 1 67 ? -27.203 41.844 -33.812 1 53.16 67 PRO A CA 1
ATOM 548 C C . PRO A 1 67 ? -28.484 41.125 -34.219 1 53.16 67 PRO A C 1
ATOM 550 O O . PRO A 1 67 ? -29.219 40.625 -33.375 1 53.16 67 PRO A O 1
ATOM 553 N N . SER A 1 68 ? -29.203 41.531 -35.281 1 57.72 68 SER A N 1
ATOM 554 C CA . SER A 1 68 ? -30.422 41 -35.875 1 57.72 68 SER A CA 1
ATOM 555 C C . SER A 1 68 ? -30.266 39.5 -36.188 1 57.72 68 SER A C 1
ATOM 557 O O . SER A 1 68 ? -31.266 38.812 -36.375 1 57.72 68 SER A O 1
ATOM 559 N N . HIS A 1 69 ? -29.047 39.125 -36.469 1 62.09 69 HIS A N 1
ATOM 560 C CA . HIS A 1 69 ? -28.922 37.688 -36.844 1 62.09 69 HIS A CA 1
ATOM 561 C C . HIS A 1 69 ? -28.703 36.844 -35.594 1 62.09 69 HIS A C 1
ATOM 563 O O . HIS A 1 69 ? -28.109 37.312 -34.594 1 62.09 69 HIS A O 1
ATOM 569 N N . VAL A 1 70 ? -29.391 35.75 -35.469 1 65.94 70 VAL A N 1
ATOM 570 C CA . VAL A 1 70 ? -29.344 34.781 -34.406 1 65.94 70 VAL A CA 1
ATOM 571 C C . VAL A 1 70 ? -27.891 34.5 -34 1 65.94 70 VAL A C 1
ATOM 573 O O . VAL A 1 70 ? -27.562 34.344 -32.844 1 65.94 70 VAL A O 1
ATOM 576 N N . SER A 1 71 ? -27.156 34.625 -35.031 1 71.88 71 SER A N 1
ATOM 577 C CA . SER A 1 71 ? -25.734 34.375 -34.781 1 71.88 71 SER A CA 1
ATOM 578 C C . SER A 1 71 ? -25.125 35.5 -33.938 1 71.88 71 SER A C 1
ATOM 580 O O . SER A 1 71 ? -24.297 35.25 -33.062 1 71.88 71 SER A O 1
ATOM 582 N N . SER A 1 72 ? -25.594 36.656 -34.25 1 70.88 72 SER A N 1
ATOM 583 C CA . SER A 1 72 ? -25.078 37.812 -33.5 1 70.88 72 SER A CA 1
ATOM 584 C C . SER A 1 72 ? -25.578 37.812 -32.062 1 70.88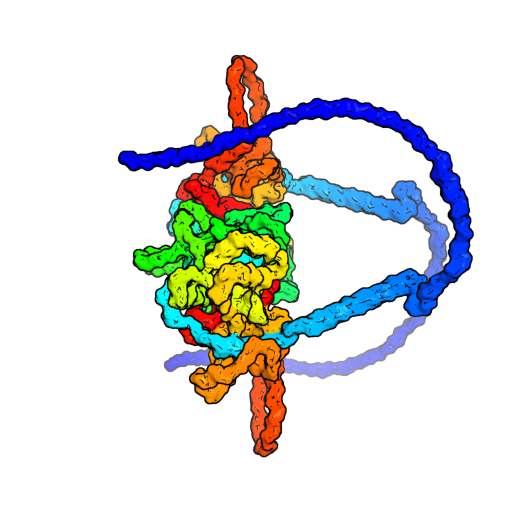 72 SER A C 1
ATOM 586 O O . SER A 1 72 ? -24.844 38.219 -31.156 1 70.88 72 SER A O 1
ATOM 588 N N . LEU A 1 73 ? -26.703 37.25 -31.922 1 72.5 73 LEU A N 1
ATOM 589 C CA . LEU A 1 73 ? -27.25 37.125 -30.578 1 72.5 73 LEU A CA 1
ATOM 590 C C . LEU A 1 73 ? -26.484 36.094 -29.766 1 72.5 73 LEU A C 1
ATOM 592 O O . LEU A 1 73 ? -26.172 36.344 -28.594 1 72.5 73 LEU A O 1
ATOM 596 N N . VAL A 1 74 ? -26.234 35.031 -30.453 1 78.75 74 VAL A N 1
ATOM 597 C CA . VAL A 1 74 ? -25.5 33.969 -29.781 1 78.75 74 VAL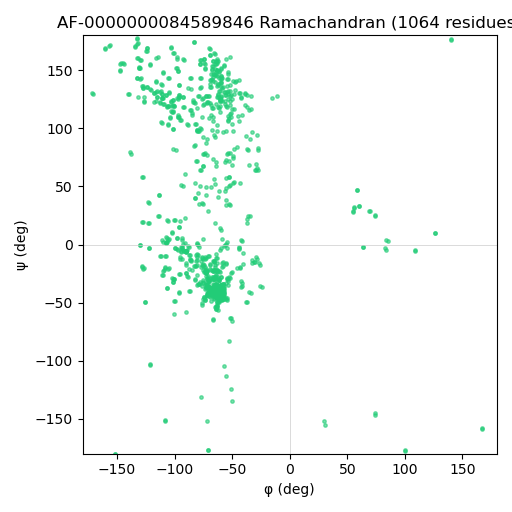 A CA 1
ATOM 598 C C . VAL A 1 74 ? -24.094 34.469 -29.438 1 78.75 74 VAL A C 1
ATOM 600 O O . VAL A 1 74 ? -23.594 34.219 -28.344 1 78.75 74 VAL A O 1
ATOM 603 N N . PHE A 1 75 ? -23.594 35.25 -30.328 1 79.75 75 PHE A N 1
ATOM 604 C CA . PHE A 1 75 ? -22.25 35.781 -30.109 1 79.75 75 PHE A CA 1
ATOM 605 C C . PHE A 1 75 ? -22.25 36.812 -28.984 1 79.75 75 PHE A C 1
ATOM 607 O O . PHE A 1 75 ? -21.344 36.812 -28.141 1 79.75 75 PHE A O 1
ATOM 614 N N . THR A 1 76 ? -23.234 37.656 -28.969 1 75.56 76 THR A N 1
ATOM 615 C CA . THR A 1 76 ? -23.344 38.656 -27.891 1 75.56 76 THR A CA 1
ATOM 616 C C . THR A 1 76 ? -23.562 37.969 -26.547 1 75.56 76 THR A C 1
ATOM 618 O O . THR A 1 76 ? -23 38.375 -25.531 1 75.56 76 THR A O 1
ATOM 621 N N . LEU A 1 77 ? -24.312 36.906 -26.609 1 79.94 77 LEU A N 1
ATOM 622 C CA . LEU A 1 77 ? -24.578 36.156 -25.375 1 79.94 77 LEU A CA 1
ATOM 623 C C . LEU A 1 77 ? -23.312 35.469 -24.891 1 79.94 77 LEU A C 1
ATOM 625 O O . LEU A 1 77 ? -23.047 35.406 -23.688 1 79.94 77 LEU A O 1
ATOM 629 N N . LEU A 1 78 ? -22.578 35 -25.828 1 83.12 78 LEU A N 1
ATOM 630 C CA . LEU A 1 78 ? -21.312 34.344 -25.484 1 83.12 78 LEU A CA 1
ATOM 631 C C . LEU A 1 78 ? -20.344 35.375 -24.906 1 83.12 78 LEU A C 1
ATOM 633 O O . LEU A 1 78 ? -19.641 35.094 -23.922 1 83.12 78 LEU A O 1
ATOM 637 N N . LEU A 1 79 ? -20.328 36.531 -25.5 1 80.88 79 LEU A N 1
ATOM 638 C CA . LEU A 1 79 ? -19.453 37.594 -25.016 1 80.88 79 LEU A CA 1
ATOM 639 C C . LEU A 1 79 ? -19.891 38.062 -23.641 1 80.88 79 LEU A C 1
ATOM 641 O O . LEU A 1 79 ? -19.047 38.344 -22.781 1 80.88 79 LEU A O 1
ATOM 645 N N . PHE A 1 80 ? -21.172 38.094 -23.469 1 81.5 80 PHE A N 1
ATOM 646 C CA . PHE A 1 80 ? -21.703 38.469 -22.172 1 81.5 80 PHE A CA 1
ATOM 647 C C . PHE A 1 80 ? -21.391 37.406 -21.125 1 81.5 80 PHE A C 1
ATOM 649 O O . PHE A 1 80 ? -21.062 37.719 -19.984 1 81.5 80 PHE A O 1
ATOM 656 N N . LEU A 1 81 ? -21.453 36.188 -21.5 1 83 81 LEU A N 1
ATOM 657 C CA . LEU A 1 81 ? -21.125 35.094 -20.578 1 83 81 LEU A CA 1
ATOM 658 C C . LEU A 1 81 ? -19.641 35.125 -20.203 1 83 81 LEU A C 1
ATOM 660 O O . LEU A 1 81 ? -19.281 34.938 -19.047 1 83 81 LEU A O 1
ATOM 664 N N . ILE A 1 82 ? -18.859 35.406 -21.141 1 82.94 82 ILE A N 1
ATOM 665 C CA . ILE A 1 82 ? -17.422 35.5 -20.906 1 82.94 82 ILE A CA 1
ATOM 666 C C . ILE A 1 82 ? -17.141 36.719 -19.984 1 82.94 82 ILE A C 1
ATOM 668 O O . ILE A 1 82 ? -16.328 36.625 -19.078 1 82.94 82 ILE A O 1
ATOM 672 N N . PHE A 1 83 ? -17.844 37.781 -20.266 1 82.06 83 PHE A N 1
ATOM 673 C CA . PHE A 1 83 ? -17.703 38.969 -19.438 1 82.06 83 PHE A CA 1
ATOM 674 C C . PHE A 1 83 ? -18.141 38.719 -18 1 82.06 83 PHE A C 1
ATOM 676 O O . PHE A 1 83 ? -17.438 39.094 -17.062 1 82.06 83 PHE A O 1
ATOM 683 N N . ILE A 1 84 ? -19.172 38.031 -17.797 1 81.12 84 ILE A N 1
ATOM 684 C CA . ILE A 1 84 ? -19.656 37.688 -16.453 1 81.12 84 ILE A CA 1
ATOM 685 C C . ILE A 1 84 ? -18.672 36.75 -15.766 1 81.12 84 ILE A C 1
ATOM 687 O O . ILE A 1 84 ? -18.359 36.938 -14.594 1 81.12 84 ILE A O 1
ATOM 691 N N . LEU A 1 85 ? -18.203 35.844 -16.438 1 82.56 85 LEU A N 1
ATOM 692 C CA . LEU A 1 85 ? -17.234 34.906 -15.875 1 82.56 85 LEU A CA 1
ATOM 693 C C . LEU A 1 85 ? -15.945 35.625 -15.5 1 82.56 85 LEU A C 1
ATOM 695 O O . LEU A 1 85 ? -15.336 35.344 -14.477 1 82.56 85 LEU A O 1
ATOM 699 N N . SER A 1 86 ? -15.609 36.562 -16.266 1 80.44 86 SER A N 1
ATOM 700 C CA . SER A 1 86 ? -14.422 37.344 -15.977 1 80.44 86 SER A CA 1
ATOM 701 C C . SER A 1 86 ? -14.633 38.219 -14.742 1 80.44 86 SER A C 1
ATOM 703 O O . SER A 1 86 ? -13.734 38.344 -13.898 1 80.44 86 SER A O 1
ATOM 705 N N . ILE A 1 87 ? -15.734 38.812 -14.641 1 77.88 87 ILE A N 1
ATOM 706 C CA . ILE A 1 87 ? -16.047 39.656 -13.484 1 77.88 87 ILE A CA 1
ATOM 707 C C . ILE A 1 87 ? -16.078 38.781 -12.219 1 77.88 87 ILE A C 1
ATOM 709 O O . ILE A 1 87 ? -15.523 39.156 -11.188 1 77.88 87 ILE A O 1
ATOM 713 N N . VAL A 1 88 ? -16.703 37.688 -12.328 1 73.62 88 VAL A N 1
ATOM 714 C CA . VAL A 1 88 ? -16.766 36.781 -11.188 1 73.62 88 VAL A CA 1
ATOM 715 C C . VAL A 1 88 ? -15.352 36.344 -10.805 1 73.62 88 VAL A C 1
ATOM 717 O O . VAL A 1 88 ? -15.016 36.281 -9.617 1 73.62 88 VAL A O 1
ATOM 720 N N . SER A 1 89 ? -14.57 36.125 -11.742 1 75.31 89 SER A N 1
ATOM 721 C CA . SER A 1 89 ? -13.195 35.75 -11.477 1 75.31 89 SER A CA 1
ATOM 722 C C . SER A 1 89 ? -12.414 36.875 -10.789 1 75.31 89 SER A C 1
ATOM 724 O O . SER A 1 89 ? -11.633 36.625 -9.867 1 75.31 89 SER A O 1
ATOM 726 N N . VAL A 1 90 ? -12.633 38 -11.289 1 71.94 90 VAL A N 1
ATOM 727 C CA . VAL A 1 90 ? -11.953 39.156 -10.719 1 71.94 90 VAL A CA 1
ATOM 728 C C . VAL A 1 90 ? -12.461 39.406 -9.297 1 71.94 90 VAL A C 1
ATOM 730 O O . VAL A 1 90 ? -11.672 39.688 -8.383 1 71.94 90 VAL A O 1
ATOM 733 N N . ILE A 1 91 ? -13.703 39.312 -9.117 1 63.25 91 ILE A N 1
ATOM 734 C CA . ILE A 1 91 ? -14.258 39.5 -7.785 1 63.25 91 ILE A CA 1
ATOM 735 C C . ILE A 1 91 ? -13.727 38.438 -6.84 1 63.25 91 ILE A C 1
ATOM 737 O O . ILE A 1 91 ? -13.344 38.719 -5.707 1 63.25 91 ILE A O 1
ATOM 741 N N . ARG A 1 92 ? -13.758 37.25 -7.316 1 62.97 92 ARG A N 1
ATOM 742 C CA . ARG A 1 92 ? -13.203 36.156 -6.516 1 62.97 92 ARG A CA 1
ATOM 743 C C . ARG A 1 92 ? -11.734 36.406 -6.184 1 62.97 92 ARG A C 1
ATOM 745 O O . ARG A 1 92 ? -11.289 36.156 -5.066 1 62.97 92 ARG A O 1
ATOM 752 N N . TRP 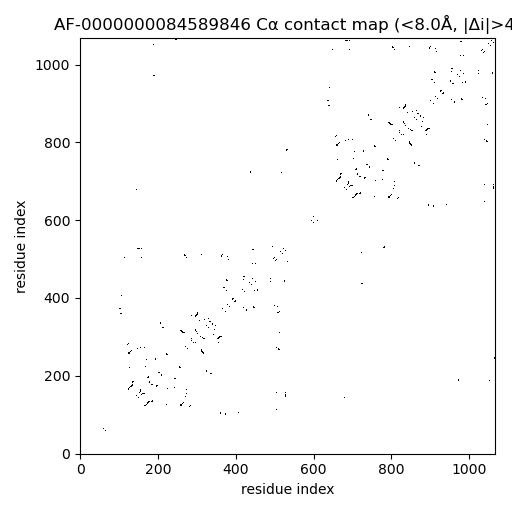A 1 93 ? -11.164 36.906 -7.195 1 60.84 93 TRP A N 1
ATOM 753 C CA . TRP A 1 93 ? -9.75 37.219 -6.988 1 60.84 93 TRP A CA 1
ATOM 754 C C . TRP A 1 93 ? -9.586 38.375 -5.977 1 60.84 93 TRP A C 1
ATOM 756 O O . TRP A 1 93 ? -8.719 38.312 -5.105 1 60.84 93 TRP A O 1
ATOM 766 N N . ILE A 1 94 ? -10.406 39.312 -6.129 1 57.97 94 ILE A N 1
ATOM 767 C CA . ILE A 1 94 ? -10.328 40.469 -5.238 1 57.97 94 ILE A CA 1
ATOM 768 C C . ILE A 1 94 ? -10.719 40.062 -3.822 1 57.97 94 ILE A C 1
ATOM 770 O O . ILE A 1 94 ? -10.094 40.469 -2.848 1 57.97 94 ILE A O 1
ATOM 774 N N . THR A 1 95 ? -11.672 39.25 -3.799 1 55.75 95 THR A N 1
ATOM 775 C CA . THR A 1 95 ? -12.203 38.938 -2.482 1 55.75 95 THR A CA 1
ATOM 776 C C . THR A 1 95 ? -11.414 37.781 -1.863 1 55.75 95 THR A C 1
ATOM 778 O O . THR A 1 95 ? -11.617 37.438 -0.696 1 55.75 95 THR A O 1
ATOM 781 N N . ARG A 1 96 ? -10.648 37.281 -2.699 1 55.09 96 ARG A N 1
ATOM 782 C CA . ARG A 1 96 ? -9.883 36.188 -2.117 1 55.09 96 ARG A CA 1
ATOM 783 C C . ARG A 1 96 ? -8.945 36.688 -1.025 1 55.09 96 ARG A C 1
ATOM 785 O O . ARG A 1 96 ? -8.133 37.594 -1.265 1 55.09 96 ARG A O 1
ATOM 792 N N . GLU A 1 97 ? -9.336 36.688 0.091 1 53.59 97 GLU A N 1
ATOM 793 C CA . GLU A 1 97 ? -8.562 37.125 1.249 1 53.59 97 GLU A CA 1
ATOM 794 C C . GLU A 1 97 ? -7.18 36.469 1.273 1 53.59 97 GLU A C 1
ATOM 796 O O . GLU A 1 97 ? -6.242 37.062 1.837 1 53.59 97 GLU A O 1
ATOM 801 N N . ASP A 1 98 ? -7.051 35.375 0.654 1 59.53 98 ASP A N 1
ATOM 802 C CA . ASP A 1 98 ? -5.809 34.625 0.819 1 59.53 98 ASP A CA 1
ATOM 803 C C . ASP A 1 98 ? -4.809 34.938 -0.286 1 59.53 98 ASP A C 1
ATOM 805 O O . ASP A 1 98 ? -4.391 34.062 -1.042 1 59.53 98 ASP A O 1
ATOM 809 N N . LYS A 1 99 ? -4.586 36.344 -0.473 1 62.06 99 LYS A N 1
ATOM 810 C CA . LYS A 1 99 ? -3.689 36.781 -1.541 1 62.06 99 LYS A CA 1
ATOM 811 C C . LYS A 1 99 ? -2.246 36.844 -1.048 1 62.06 99 LYS A C 1
ATOM 813 O O . LYS A 1 99 ? -1.31 36.656 -1.82 1 62.06 99 LYS A O 1
ATOM 818 N N . TYR A 1 100 ? -2.211 37.094 0.285 1 67.69 100 TYR A N 1
ATOM 819 C CA . TYR A 1 100 ? -0.845 37.281 0.76 1 67.69 100 TYR A CA 1
ATOM 820 C C . TYR A 1 100 ? -0.401 36.125 1.633 1 67.69 100 TYR A C 1
ATOM 822 O O . TYR A 1 100 ? -1.221 35.5 2.309 1 67.69 100 TYR A O 1
ATOM 830 N N . GLN A 1 101 ? 0.869 35.875 1.558 1 76.44 101 GLN A N 1
ATOM 831 C CA . GLN A 1 101 ? 1.442 34.812 2.371 1 76.44 101 GLN A CA 1
ATOM 832 C C . GLN A 1 101 ? 1.255 35.094 3.859 1 76.44 101 GLN A C 1
ATOM 834 O O . GLN A 1 101 ? 1.387 36.219 4.301 1 76.44 101 GLN A O 1
ATOM 839 N N . LEU A 1 102 ? 0.84 34.219 4.539 1 85.38 102 LEU A N 1
ATOM 840 C CA . LEU A 1 102 ? 0.697 34.344 5.984 1 85.38 102 LEU A CA 1
ATOM 841 C C . LEU A 1 102 ? 2.061 34.469 6.656 1 85.38 102 LEU A C 1
ATOM 843 O O . LEU A 1 102 ? 3.057 33.938 6.137 1 85.38 102 LEU A O 1
ATOM 847 N N . PRO A 1 103 ? 2.105 35.188 7.691 1 88.5 103 PRO A N 1
ATOM 848 C CA . PRO A 1 103 ? 3.375 35.344 8.406 1 88.5 103 PRO A CA 1
ATOM 849 C C . PRO A 1 103 ? 3.744 34.094 9.219 1 88.5 103 PRO A C 1
ATOM 851 O O . PRO A 1 103 ? 3.822 34.156 10.445 1 88.5 103 PRO A O 1
ATOM 854 N N . TRP A 1 104 ? 4.043 33 8.539 1 91.12 104 TRP A N 1
ATOM 855 C CA . TRP A 1 104 ? 4.281 31.734 9.188 1 91.12 104 TRP A CA 1
ATOM 856 C C . TRP A 1 104 ? 5.523 31.781 10.07 1 91.12 104 TRP A C 1
ATOM 858 O O . TRP A 1 104 ? 5.605 31.094 11.086 1 91.12 104 TRP A O 1
ATOM 868 N N . ARG A 1 105 ? 6.512 32.625 9.75 1 91.44 105 ARG A N 1
ATOM 869 C CA . ARG A 1 105 ? 7.727 32.75 10.555 1 91.44 105 ARG A CA 1
ATOM 870 C C . ARG A 1 105 ? 7.418 33.344 11.922 1 91.44 105 ARG A C 1
ATOM 872 O O . ARG A 1 105 ? 8.023 32.969 12.922 1 91.44 105 ARG A O 1
ATOM 879 N N . SER A 1 106 ? 6.527 34.281 11.875 1 89.38 106 SER A N 1
ATOM 880 C CA . SER A 1 106 ? 6.09 34.875 13.141 1 89.38 106 SER A CA 1
ATOM 881 C C . SER A 1 106 ? 5.359 33.844 14 1 89.38 106 SER A C 1
ATOM 883 O O . SER A 1 106 ? 5.543 33.812 15.219 1 89.38 106 SER A O 1
ATOM 885 N N . TYR A 1 107 ? 4.52 33.062 13.336 1 91.19 107 TYR A N 1
ATOM 886 C CA . TYR A 1 107 ? 3.822 32 14.055 1 91.19 107 TYR A CA 1
ATOM 887 C C . TYR A 1 107 ? 4.812 31.062 14.727 1 91.19 107 TYR A C 1
ATOM 889 O O . TYR A 1 107 ? 4.629 30.688 15.891 1 91.19 107 TYR A O 1
ATOM 897 N N . CYS A 1 108 ? 5.852 30.75 14.023 1 93.25 108 CYS A N 1
ATOM 898 C CA . CYS A 1 108 ? 6.844 29.797 14.523 1 93.25 108 CYS A CA 1
ATOM 899 C C . CYS A 1 108 ? 7.676 30.422 15.641 1 93.25 108 CYS A C 1
ATOM 901 O O . CYS A 1 108 ? 8.047 29.734 16.594 1 93.25 108 CYS A O 1
ATOM 903 N N . ALA A 1 109 ? 7.941 31.656 15.5 1 89.69 109 ALA A N 1
ATOM 904 C CA . ALA A 1 109 ? 8.734 32.344 16.516 1 89.69 109 ALA A CA 1
ATOM 905 C C . ALA A 1 109 ? 7.988 32.406 17.844 1 89.69 109 ALA A C 1
ATOM 907 O O . ALA A 1 109 ? 8.609 32.406 18.906 1 89.69 109 ALA A O 1
ATOM 908 N N . LEU A 1 110 ? 6.703 32.438 17.734 1 85.62 110 LEU A N 1
ATOM 909 C CA . LEU A 1 110 ? 5.871 32.594 18.922 1 85.62 110 LEU A CA 1
ATOM 910 C C . LEU A 1 110 ? 5.609 31.234 19.562 1 85.62 110 LEU A C 1
ATOM 912 O O . LEU A 1 110 ? 5.184 31.172 20.719 1 85.62 110 LEU A O 1
ATOM 916 N N . GLU A 1 111 ? 5.906 30.203 18.828 1 85.62 111 GLU A N 1
ATOM 917 C CA . GLU A 1 111 ? 5.637 28.859 19.328 1 85.62 111 GLU A CA 1
ATOM 918 C C . GLU A 1 111 ? 6.703 28.406 20.328 1 85.62 111 GLU A C 1
ATOM 920 O O . GLU A 1 111 ? 7.902 28.531 20.047 1 85.62 111 GLU A O 1
ATOM 925 N N . PRO A 1 112 ? 6.246 27.984 21.453 1 81.88 112 PRO A N 1
ATOM 926 C CA . PRO A 1 112 ? 7.246 27.469 22.391 1 81.88 112 PRO A CA 1
ATOM 927 C C . PRO A 1 112 ? 7.973 26.234 21.859 1 81.88 112 PRO A C 1
ATOM 929 O O . PRO A 1 112 ? 7.461 25.547 20.984 1 81.88 112 PRO A O 1
ATOM 932 N N . ASP A 1 113 ? 9.156 26 22.453 1 82 113 ASP A N 1
ATOM 933 C CA . ASP A 1 113 ? 9.93 24.828 22.047 1 82 113 ASP A CA 1
ATOM 934 C C . ASP A 1 113 ? 9.211 23.547 22.438 1 82 113 ASP A C 1
ATOM 936 O O . ASP A 1 113 ? 8.578 23.469 23.484 1 82 113 ASP A O 1
ATOM 940 N N . PHE A 1 114 ? 9.281 22.688 21.625 1 85.44 114 PHE A N 1
ATOM 941 C CA . PHE A 1 114 ? 8.68 21.375 21.828 1 85.44 114 PHE A CA 1
ATOM 942 C C . PHE A 1 114 ? 9.719 20.266 21.688 1 85.44 114 PHE A C 1
ATOM 944 O O . PHE A 1 114 ? 10.555 20.312 20.781 1 85.44 114 PHE A O 1
ATOM 951 N N . ALA A 1 115 ? 9.812 19.156 22.609 1 72.5 115 ALA A N 1
ATOM 952 C CA . ALA A 1 115 ? 8.867 18.656 23.594 1 72.5 115 ALA A CA 1
ATOM 953 C C . ALA A 1 115 ? 9.305 19.047 25.016 1 72.5 115 ALA A C 1
ATOM 955 O O . ALA A 1 115 ? 10.5 19 25.328 1 72.5 115 ALA A O 1
ATOM 956 N N . PRO A 1 116 ? 8.273 19.312 25.672 1 75.88 116 PRO A N 1
ATOM 957 C CA . PRO A 1 116 ? 8.641 19.594 27.062 1 75.88 116 PRO A CA 1
ATOM 958 C C . PRO A 1 116 ? 9.172 18.375 27.797 1 75.88 116 PRO A C 1
ATOM 960 O O . PRO A 1 116 ? 8.906 17.234 27.391 1 75.88 116 PRO A O 1
ATOM 963 N N . SER A 1 117 ? 9.961 18.594 28.688 1 77.94 117 SER A N 1
ATOM 964 C CA . SER A 1 117 ? 10.555 17.516 29.484 1 77.94 117 SER A CA 1
ATOM 965 C C . SER A 1 117 ? 9.477 16.703 30.188 1 77.94 117 SER A C 1
ATOM 967 O O . SER A 1 117 ? 9.688 15.531 30.516 1 77.94 117 SER A O 1
ATOM 969 N N . THR A 1 118 ? 8.367 17.312 30.281 1 81.69 118 THR A N 1
ATOM 970 C CA . THR A 1 118 ? 7.281 16.672 31.016 1 81.69 118 THR A CA 1
ATOM 971 C C . THR A 1 118 ? 6.582 15.633 30.141 1 81.69 118 THR A C 1
ATOM 973 O O . THR A 1 118 ? 5.816 14.812 30.656 1 81.69 118 THR A O 1
ATOM 976 N N . LEU A 1 119 ? 6.793 15.625 28.938 1 89 119 LEU A N 1
ATOM 977 C CA . LEU A 1 119 ? 6.047 14.773 28.016 1 89 119 LEU A CA 1
ATOM 978 C C . LEU A 1 119 ? 6.184 13.305 28.406 1 89 119 LEU A C 1
ATOM 980 O O . LEU A 1 119 ? 5.207 12.555 28.375 1 89 119 LEU A O 1
ATOM 984 N N . GLU A 1 120 ? 7.336 12.938 28.844 1 84.12 120 GLU A N 1
ATOM 985 C CA . GLU A 1 120 ? 7.59 11.539 29.141 1 84.12 120 GLU A CA 1
ATOM 986 C C . GLU A 1 120 ? 6.883 11.117 30.422 1 84.12 120 GLU A C 1
ATOM 988 O O . GLU A 1 120 ? 6.609 9.93 30.641 1 84.12 120 GLU A O 1
ATOM 993 N N . SER A 1 121 ? 6.625 12.117 31.219 1 88.19 121 SER A N 1
ATOM 994 C CA . SER A 1 121 ? 5.984 11.812 32.5 1 88.19 121 SER A CA 1
ATOM 995 C C . SER A 1 121 ? 4.469 11.766 32.375 1 88.19 121 SER A C 1
ATOM 997 O O . SER A 1 121 ? 3.773 11.258 33.25 1 88.19 121 SER A O 1
ATOM 999 N N . ILE A 1 122 ? 3.957 12.25 31.297 1 91.69 122 ILE A N 1
ATOM 1000 C CA . ILE A 1 122 ? 2.52 12.258 31.047 1 91.69 122 ILE A CA 1
ATOM 1001 C C . ILE A 1 122 ? 2.117 11.016 30.266 1 91.69 122 ILE A C 1
ATOM 1003 O O . ILE A 1 122 ? 2.721 10.703 29.234 1 91.69 122 ILE A O 1
ATOM 1007 N N . PRO A 1 123 ? 1.166 10.289 30.734 1 90.75 123 PRO A N 1
ATOM 1008 C CA . PRO A 1 123 ? 0.745 9.094 30 1 90.75 123 PRO A CA 1
ATOM 1009 C C . PRO A 1 123 ? 0.212 9.414 28.609 1 90.75 123 PRO A C 1
ATOM 1011 O O . PRO A 1 123 ? -0.447 10.438 28.422 1 90.75 123 PRO A O 1
ATOM 1014 N N . PRO A 1 124 ? 0.405 8.469 27.688 1 93.94 124 PRO A N 1
ATOM 1015 C CA . PRO A 1 124 ? -0.095 8.688 26.328 1 93.94 124 PRO A CA 1
ATOM 1016 C C . PRO A 1 124 ? -1.618 8.781 26.266 1 93.94 124 PRO A C 1
ATOM 1018 O O . PRO A 1 124 ? -2.311 8.164 27.078 1 93.94 124 PRO A O 1
ATOM 1021 N N . VAL A 1 125 ? -2.072 9.547 25.344 1 96.69 125 VAL A N 1
ATOM 1022 C CA . VAL A 1 125 ? -3.514 9.703 25.156 1 96.69 125 VAL A CA 1
ATOM 1023 C C . VAL A 1 125 ? -3.994 8.781 24.031 1 96.69 125 VAL A C 1
ATOM 1025 O O . VAL A 1 125 ? -3.227 8.438 23.141 1 96.69 125 VAL A O 1
ATOM 1028 N N . GLY A 1 126 ? -5.242 8.375 24.125 1 97.38 126 GLY A N 1
ATOM 1029 C CA . GLY A 1 126 ? -5.871 7.578 23.094 1 97.38 126 GLY A CA 1
ATOM 1030 C C . GLY A 1 126 ? -6.434 8.414 21.953 1 97.38 126 GLY A C 1
ATOM 1031 O O . GLY A 1 126 ? -7.281 9.281 22.188 1 97.38 126 GLY A O 1
ATOM 1032 N N . LEU A 1 127 ? -5.996 8.164 20.719 1 98.56 127 LEU A N 1
ATOM 1033 C CA . LEU A 1 127 ? -6.438 8.906 19.547 1 98.56 127 LEU A CA 1
ATOM 1034 C C . LEU A 1 127 ? -7.18 8 18.578 1 98.56 127 LEU A C 1
ATOM 1036 O O . LEU A 1 127 ? -6.664 6.953 18.172 1 98.56 127 LEU A O 1
ATOM 1040 N N . PHE A 1 128 ? -8.375 8.367 18.281 1 98.69 128 PHE A N 1
ATOM 1041 C CA . PHE A 1 128 ? -9.078 7.77 17.141 1 98.69 128 PHE A CA 1
ATOM 1042 C C . PHE A 1 128 ? -9.102 8.719 15.953 1 98.69 128 PHE A C 1
ATOM 1044 O O . PHE A 1 128 ? -9.805 9.734 15.977 1 98.69 128 PHE A O 1
ATOM 1051 N N . ILE A 1 129 ? -8.367 8.414 14.945 1 98.88 129 ILE A N 1
ATOM 1052 C CA . ILE A 1 129 ? -8.227 9.297 13.789 1 98.88 129 ILE A CA 1
ATOM 1053 C C . ILE A 1 129 ? -9.086 8.781 12.641 1 98.88 129 ILE A C 1
ATOM 1055 O O . ILE A 1 129 ? -8.844 7.688 12.125 1 98.88 129 ILE A O 1
ATOM 1059 N N . GLY A 1 130 ? -10.062 9.539 12.305 1 98.81 130 GLY A N 1
ATOM 1060 C CA . GLY A 1 130 ? -10.852 9.258 11.117 1 98.81 130 GLY A CA 1
ATOM 1061 C C . GLY A 1 130 ? -10.398 10.031 9.898 1 98.81 130 GLY A C 1
ATOM 1062 O O . GLY A 1 130 ? -10.562 11.258 9.836 1 98.81 130 GLY A O 1
ATOM 1063 N N . VAL A 1 131 ? -9.82 9.367 8.93 1 98.88 131 VAL A N 1
ATOM 1064 C CA . VAL A 1 131 ? -9.422 9.977 7.668 1 98.88 131 VAL A CA 1
ATOM 1065 C C . VAL A 1 131 ? -10.602 9.969 6.695 1 98.88 131 VAL A C 1
ATOM 1067 O O . VAL A 1 131 ? -11.07 8.906 6.285 1 98.88 131 VAL A O 1
ATOM 1070 N N . MET A 1 132 ? -11.055 11.164 6.352 1 98.69 132 MET A N 1
ATOM 1071 C CA . MET A 1 132 ? -12.188 11.273 5.43 1 98.69 132 MET A CA 1
ATOM 1072 C C . MET A 1 132 ? -11.797 10.781 4.039 1 98.69 132 MET A C 1
ATOM 1074 O O . MET A 1 132 ? -10.867 11.305 3.428 1 98.69 132 MET A O 1
ATOM 1078 N N . SER A 1 133 ? -12.438 9.75 3.564 1 98.31 133 SER A N 1
ATOM 1079 C CA . SER A 1 133 ? -12.172 9.125 2.271 1 98.31 133 SER A CA 1
ATOM 1080 C C . SER A 1 133 ? -13.461 8.875 1.498 1 98.31 133 SER A C 1
ATOM 1082 O O . SER A 1 133 ? -14.531 9.352 1.892 1 98.31 133 SER A O 1
ATOM 1084 N N . THR A 1 134 ? -13.383 8.367 0.28 1 97.94 134 THR A N 1
ATOM 1085 C CA . THR A 1 134 ? -14.5 7.941 -0.553 1 97.94 134 THR A CA 1
ATOM 1086 C C . THR A 1 134 ? -14.336 6.492 -0.993 1 97.94 134 THR A C 1
ATOM 1088 O O . THR A 1 134 ? -13.25 5.922 -0.868 1 97.94 134 THR A O 1
ATOM 1091 N N . ALA A 1 135 ? -15.336 5.941 -1.476 1 97.06 135 ALA A N 1
ATOM 1092 C CA . ALA A 1 135 ? -15.281 4.551 -1.913 1 97.06 135 ALA A CA 1
ATOM 1093 C C . ALA A 1 135 ? -14.25 4.367 -3.029 1 97.06 135 ALA A C 1
ATOM 1095 O O . ALA A 1 135 ? -13.625 3.314 -3.137 1 97.06 135 ALA A O 1
ATOM 1096 N N . ARG A 1 136 ? -14.055 5.332 -3.777 1 94.94 136 ARG A N 1
ATOM 1097 C CA . ARG A 1 136 ? -13.164 5.238 -4.934 1 94.94 136 ARG A CA 1
ATOM 1098 C C . ARG A 1 136 ? -11.734 5.613 -4.555 1 94.94 136 ARG A C 1
ATOM 1100 O O . ARG A 1 136 ? -10.82 5.516 -5.379 1 94.94 136 ARG A O 1
ATOM 1107 N N . GLY A 1 137 ? -11.508 6.059 -3.361 1 96.19 137 GLY A N 1
ATOM 1108 C CA . GLY A 1 137 ? -10.195 6.52 -2.941 1 96.19 137 GLY A CA 1
ATOM 1109 C C . GLY A 1 137 ? -9.273 5.395 -2.516 1 96.19 137 GLY A C 1
ATOM 1110 O O . GLY A 1 137 ? -8.547 5.516 -1.527 1 96.19 137 GLY A O 1
ATOM 1111 N N . PHE A 1 138 ? -9.336 4.277 -3.277 1 95.12 138 PHE A N 1
ATOM 1112 C CA . PHE A 1 138 ? -8.594 3.076 -2.922 1 95.12 138 PHE A CA 1
ATOM 1113 C C . PHE A 1 138 ? -7.094 3.348 -2.924 1 95.12 138 PHE A C 1
ATOM 1115 O O . PHE A 1 138 ? -6.395 2.99 -1.975 1 95.12 138 PHE A O 1
ATOM 1122 N N . GLN A 1 139 ? -6.555 3.922 -3.92 1 93.44 139 GLN A N 1
ATOM 1123 C CA . GLN A 1 139 ? -5.121 4.172 -4.066 1 93.44 139 GLN A CA 1
ATOM 1124 C C . GLN A 1 139 ? -4.609 5.078 -2.951 1 93.44 139 GLN A C 1
ATOM 1126 O O . GLN A 1 139 ? -3.533 4.84 -2.395 1 93.44 139 GLN A O 1
ATOM 1131 N N . ARG A 1 140 ? -5.336 6.102 -2.633 1 96 140 ARG A N 1
ATOM 1132 C CA . ARG A 1 140 ? -4.949 7.023 -1.571 1 96 140 ARG A CA 1
ATOM 1133 C C . ARG A 1 140 ? -4.891 6.312 -0.223 1 96 140 ARG A C 1
ATOM 1135 O O . ARG A 1 140 ? -3.965 6.535 0.562 1 96 140 ARG A O 1
ATOM 1142 N N . ARG A 1 141 ? -5.852 5.461 0.038 1 96.94 141 ARG A N 1
ATOM 1143 C CA . ARG A 1 141 ? -5.855 4.719 1.294 1 96.94 141 ARG A CA 1
ATOM 1144 C C . ARG A 1 141 ? -4.656 3.781 1.382 1 96.94 141 ARG A C 1
ATOM 1146 O O . ARG A 1 141 ? -4.066 3.619 2.451 1 96.94 141 ARG A O 1
ATOM 1153 N N . GLN A 1 142 ? -4.25 3.209 0.235 1 94.44 142 GLN A N 1
ATOM 1154 C CA . GLN A 1 142 ? -3.061 2.361 0.217 1 94.44 142 GLN A CA 1
ATOM 1155 C C . GLN A 1 142 ? -1.808 3.164 0.556 1 94.44 142 GLN A C 1
ATOM 1157 O O . GLN A 1 142 ? -0.927 2.678 1.268 1 94.44 142 GLN A O 1
ATOM 1162 N N . LEU A 1 143 ? -1.732 4.387 0.048 1 94.75 143 LEU A N 1
ATOM 1163 C CA . LEU A 1 143 ? -0.599 5.258 0.344 1 94.75 143 LEU A CA 1
ATOM 1164 C C . LEU A 1 143 ? -0.546 5.594 1.83 1 94.75 143 LEU A C 1
ATOM 1166 O O . LEU A 1 143 ? 0.521 5.531 2.447 1 94.75 143 LEU A O 1
ATOM 1170 N N . VAL A 1 144 ? -1.654 5.891 2.367 1 96.75 144 VAL A N 1
ATOM 1171 C CA . VAL A 1 144 ? -1.728 6.215 3.789 1 96.75 144 VAL A CA 1
ATOM 1172 C C . VAL A 1 144 ? -1.29 5.008 4.617 1 96.75 144 VAL A C 1
ATOM 1174 O O . VAL A 1 144 ? -0.458 5.137 5.52 1 96.75 144 VAL A O 1
ATOM 1177 N N . ARG A 1 145 ? -1.762 3.783 4.238 1 93.06 145 ARG A N 1
ATOM 1178 C CA . ARG A 1 145 ? -1.454 2.555 4.965 1 93.06 145 ARG A CA 1
ATOM 1179 C C . ARG A 1 145 ? 0.046 2.281 4.969 1 93.06 145 ARG A C 1
ATOM 1181 O O . ARG A 1 145 ? 0.609 1.887 5.988 1 93.06 145 ARG A O 1
ATOM 1188 N N . SER A 1 146 ? 0.649 2.578 3.83 1 90.06 146 SER A N 1
ATOM 1189 C CA . SER A 1 146 ? 2.031 2.146 3.648 1 90.06 146 SER A CA 1
ATOM 1190 C C . SER A 1 146 ? 3.012 3.227 4.094 1 90.06 146 SER A C 1
ATOM 1192 O O . SER A 1 146 ? 4.223 3.004 4.113 1 90.06 146 SER A O 1
ATOM 1194 N N . THR A 1 147 ? 2.492 4.387 4.449 1 93.75 147 THR A N 1
ATOM 1195 C CA . THR A 1 147 ? 3.393 5.473 4.816 1 93.75 147 THR A CA 1
ATOM 1196 C C . THR A 1 147 ? 3.117 5.941 6.242 1 93.75 147 THR A C 1
ATOM 1198 O O . THR A 1 147 ? 3.439 5.242 7.203 1 93.75 147 THR A O 1
ATOM 1201 N N . TRP A 1 148 ? 2.426 7.102 6.387 1 96.25 148 TRP A N 1
ATOM 1202 C CA . TRP A 1 148 ? 2.459 7.746 7.695 1 96.25 148 TRP A CA 1
ATOM 1203 C C . TRP A 1 148 ? 1.629 6.965 8.703 1 96.25 148 TRP A C 1
ATOM 1205 O O . TRP A 1 148 ? 1.87 7.047 9.914 1 96.25 148 TRP A O 1
ATOM 1215 N N . ALA A 1 149 ? 0.671 6.156 8.289 1 95.56 149 ALA A N 1
ATOM 1216 C CA . ALA A 1 149 ? -0.174 5.441 9.242 1 95.56 149 ALA A CA 1
ATOM 1217 C C . ALA A 1 149 ? 0.596 4.312 9.914 1 95.56 149 ALA A C 1
ATOM 1219 O O . ALA A 1 149 ? 0.259 3.904 11.031 1 95.56 149 ALA A O 1
ATOM 1220 N N . SER A 1 150 ? 1.632 3.848 9.25 1 89.75 150 SER A N 1
ATOM 1221 C CA . SER A 1 150 ? 2.289 2.668 9.797 1 89.75 150 SER A CA 1
ATOM 1222 C C . SER A 1 150 ? 3.787 2.896 9.961 1 89.75 150 SER A C 1
ATOM 1224 O O . SER A 1 150 ? 4.449 2.191 10.734 1 89.75 150 SER A O 1
ATOM 1226 N N . HIS A 1 151 ? 4.359 3.822 9.281 1 89.81 151 HIS A N 1
ATOM 1227 C CA . HIS A 1 151 ? 5.809 3.99 9.25 1 89.81 151 HIS A CA 1
ATOM 1228 C C . HIS A 1 151 ? 6.363 4.25 10.648 1 89.81 151 HIS A C 1
ATOM 1230 O O . HIS A 1 151 ? 5.801 5.039 11.406 1 89.81 151 HIS A O 1
ATOM 1236 N N . PRO A 1 152 ? 7.465 3.672 11 1 88.62 152 PRO A N 1
ATOM 1237 C CA . PRO A 1 152 ? 8.031 3.814 12.344 1 88.62 152 PRO A CA 1
ATOM 1238 C C . PRO A 1 152 ? 8.359 5.262 12.688 1 88.62 152 PRO A C 1
ATOM 1240 O O . PRO A 1 152 ? 8.133 5.695 13.828 1 88.62 152 PRO A O 1
ATOM 1243 N N . LYS A 1 153 ? 8.828 6.012 11.766 1 91.88 153 LYS A N 1
ATOM 1244 C CA . LYS A 1 153 ? 9.203 7.395 12.039 1 91.88 153 LYS A CA 1
ATOM 1245 C C . LYS A 1 153 ? 7.969 8.258 12.289 1 91.88 153 LYS A C 1
ATOM 1247 O O . LYS A 1 153 ? 8.047 9.266 13 1 91.88 153 LYS A O 1
ATOM 1252 N N . SER A 1 154 ? 6.887 7.895 11.641 1 94.5 154 SER A N 1
ATOM 1253 C CA . SER A 1 154 ? 5.633 8.594 11.906 1 94.5 154 SER A CA 1
ATOM 1254 C C . SER A 1 154 ? 5.074 8.234 13.273 1 94.5 154 SER A C 1
ATOM 1256 O O . SER A 1 154 ? 4.57 9.102 13.992 1 94.5 154 SER A O 1
ATOM 1258 N N . ARG A 1 155 ? 5.281 6.992 13.664 1 93.06 155 ARG A N 1
ATOM 1259 C CA . ARG A 1 155 ? 4.594 6.477 14.844 1 93.06 155 ARG A CA 1
ATOM 1260 C C . ARG A 1 155 ? 5.473 6.59 16.078 1 93.06 155 ARG A C 1
ATOM 1262 O O . ARG A 1 155 ? 4.969 6.633 17.203 1 93.06 155 ARG A O 1
ATOM 1269 N N . SER A 1 156 ? 6.777 6.617 15.914 1 90.5 156 SER A N 1
ATOM 1270 C CA . SER A 1 156 ? 7.652 6.555 17.078 1 90.5 156 SER A CA 1
ATOM 1271 C C . SER A 1 156 ? 8.578 7.766 17.141 1 90.5 156 SER A C 1
ATOM 1273 O O . SER A 1 156 ? 9.391 7.887 18.062 1 90.5 156 SER A O 1
ATOM 1275 N N . GLY A 1 157 ? 8.5 8.578 16.188 1 90.94 157 GLY A N 1
ATOM 1276 C CA . GLY A 1 157 ? 9.438 9.688 16.109 1 90.94 157 GLY A CA 1
ATOM 1277 C C . GLY A 1 157 ? 10.578 9.438 15.141 1 90.94 157 GLY A C 1
ATOM 1278 O O . GLY A 1 157 ? 10.648 8.375 14.508 1 90.94 157 GLY A O 1
ATOM 1279 N N . VAL A 1 158 ? 11.461 10.312 15.062 1 85.69 158 VAL A N 1
ATOM 1280 C CA . VAL A 1 158 ? 12.438 10.336 13.977 1 85.69 158 VAL A CA 1
ATOM 1281 C C . VAL A 1 158 ? 13.445 9.203 14.164 1 85.69 158 VAL A C 1
ATOM 1283 O O . VAL A 1 158 ? 14.016 8.703 13.188 1 85.69 158 VAL A O 1
ATOM 1286 N N . ASP A 1 159 ? 13.641 8.805 15.391 1 79.62 159 ASP A N 1
ATOM 1287 C CA . ASP A 1 159 ? 14.586 7.715 15.609 1 79.62 159 ASP A CA 1
ATOM 1288 C C . ASP A 1 159 ? 13.984 6.375 15.188 1 79.62 159 ASP A C 1
ATOM 1290 O O . ASP A 1 159 ? 14.711 5.406 14.969 1 79.62 159 ASP A O 1
ATOM 1294 N N . GLY A 1 160 ? 12.711 6.344 15.055 1 71.69 160 GLY A N 1
ATOM 1295 C CA . GLY A 1 160 ? 12.016 5.133 14.641 1 71.69 160 GLY A CA 1
ATOM 1296 C C . GLY A 1 160 ? 12.164 3.996 15.641 1 71.69 160 GLY A C 1
ATOM 1297 O O . GLY A 1 160 ? 11.766 2.865 15.359 1 71.69 160 GLY A O 1
ATOM 1298 N N . LYS A 1 161 ? 12.883 4.195 16.672 1 68.06 161 LYS A N 1
ATOM 1299 C CA . LYS A 1 161 ? 13.25 3.135 17.609 1 68.06 161 LYS A CA 1
ATOM 1300 C C . LYS A 1 161 ? 12.547 3.32 18.953 1 68.06 161 LYS A C 1
ATOM 1302 O O . LYS A 1 161 ? 12.422 2.373 19.719 1 68.06 161 LYS A O 1
ATOM 1307 N N . SER A 1 162 ? 12.266 4.668 19.094 1 63.69 162 SER A N 1
ATOM 1308 C CA . SER A 1 162 ? 11.633 4.906 20.375 1 63.69 162 SER A CA 1
ATOM 1309 C C . SER A 1 162 ? 10.289 4.195 20.484 1 63.69 162 SER A C 1
ATOM 1311 O O . SER A 1 162 ? 9.617 3.988 19.469 1 63.69 162 SER A O 1
ATOM 1313 N N . GLY A 1 163 ? 10.305 3.113 21.078 1 64.94 163 GLY A N 1
ATOM 1314 C CA . GLY A 1 163 ? 9.117 2.289 21.281 1 64.94 163 GLY A CA 1
ATOM 1315 C C . GLY A 1 163 ? 7.828 3.008 20.938 1 64.94 163 GLY A C 1
ATOM 1316 O O . GLY A 1 163 ? 7.781 4.238 20.922 1 64.94 163 GLY A O 1
ATOM 1317 N N . ARG A 1 164 ? 6.965 2.555 20.172 1 67.25 164 ARG A N 1
ATOM 1318 C CA . ARG A 1 164 ? 5.637 3.002 19.766 1 67.25 164 ARG A CA 1
ATOM 1319 C C . ARG A 1 164 ? 4.762 3.275 20.984 1 67.25 164 ARG A C 1
ATOM 1321 O O . ARG A 1 164 ? 3.537 3.156 20.922 1 67.25 164 ARG A O 1
ATOM 1328 N N . GLU A 1 165 ? 5.438 3.764 22.016 1 78.12 165 GLU A N 1
ATOM 1329 C CA . GLU A 1 165 ? 4.668 3.955 23.234 1 78.12 165 GLU A CA 1
ATOM 1330 C C . GLU A 1 165 ? 3.699 5.125 23.109 1 78.12 165 GLU A C 1
ATOM 1332 O O . GLU A 1 165 ? 2.541 5.031 23.516 1 78.12 165 GLU A O 1
ATOM 1337 N N . GLY A 1 166 ? 4.164 6.164 22.531 1 85.25 166 GLY A N 1
ATOM 1338 C CA . GLY A 1 166 ? 3.316 7.34 22.391 1 85.25 166 GLY A CA 1
ATOM 1339 C C . GLY A 1 166 ? 2.07 7.078 21.562 1 85.25 166 GLY A C 1
ATOM 1340 O O . GLY A 1 166 ? 0.984 7.551 21.906 1 85.25 166 GLY A O 1
ATOM 1341 N N . THR A 1 167 ? 2.281 6.273 20.562 1 92.75 167 THR A N 1
ATOM 1342 C CA . THR A 1 167 ? 1.165 6.039 19.656 1 92.75 167 THR A CA 1
ATOM 1343 C C . THR A 1 167 ? 0.574 4.648 19.875 1 92.75 167 THR A C 1
ATOM 1345 O O . THR A 1 167 ? -0.095 4.109 18.984 1 92.75 167 THR A O 1
ATOM 1348 N N . SER A 1 168 ? 0.821 4.031 21.047 1 90.44 168 SER A N 1
ATOM 1349 C CA . SER A 1 168 ? 0.315 2.701 21.359 1 90.44 168 SER A CA 1
ATOM 1350 C C . SER A 1 168 ? -1.21 2.684 21.406 1 90.44 168 SER A C 1
ATOM 1352 O O . SER A 1 168 ? -1.829 1.637 21.203 1 90.44 168 SER A O 1
ATOM 1354 N N . ARG A 1 169 ? -1.793 3.855 21.625 1 94.69 169 ARG A N 1
ATOM 1355 C CA . ARG A 1 169 ? -3.244 3.943 21.75 1 94.69 169 ARG A CA 1
ATOM 1356 C C . ARG A 1 169 ? -3.838 4.746 20.594 1 94.69 169 ARG A C 1
ATOM 1358 O O . ARG A 1 169 ? -4.875 5.398 20.75 1 94.69 169 ARG A O 1
ATOM 1365 N N . THR A 1 170 ? -3.146 4.793 19.5 1 96.69 170 THR A N 1
ATOM 1366 C CA . THR A 1 170 ? -3.584 5.547 18.328 1 96.69 170 THR A CA 1
ATOM 1367 C C . THR A 1 170 ? -4.152 4.613 17.266 1 96.69 170 THR A C 1
ATOM 1369 O O . THR A 1 170 ? -3.49 3.662 16.844 1 96.69 170 THR A O 1
ATOM 1372 N N . VAL A 1 171 ? -5.379 4.867 16.891 1 97 171 VAL A N 1
ATOM 1373 C CA . VAL A 1 171 ? -6.059 4.07 15.867 1 97 171 VAL A CA 1
ATOM 1374 C C . VAL A 1 171 ? -6.406 4.953 14.672 1 97 171 VAL A C 1
ATOM 1376 O O . VAL A 1 171 ? -6.934 6.055 14.836 1 97 171 VAL A O 1
ATOM 1379 N N . VAL A 1 172 ? -6.059 4.504 13.477 1 97.94 172 VAL A N 1
ATOM 1380 C CA . VAL A 1 172 ? -6.383 5.211 12.242 1 97.94 172 VAL A CA 1
ATOM 1381 C C . VAL A 1 172 ? -7.426 4.422 11.453 1 97.94 172 VAL A C 1
ATOM 1383 O O . VAL A 1 172 ? -7.258 3.225 11.211 1 97.94 172 VAL A O 1
ATOM 1386 N N . ARG A 1 173 ? -8.516 5.07 11.102 1 98.5 173 ARG A N 1
ATOM 1387 C CA . ARG A 1 173 ? -9.562 4.48 10.273 1 98.5 173 ARG A CA 1
ATOM 1388 C C . ARG A 1 173 ? -9.945 5.402 9.125 1 98.5 173 ARG A C 1
ATOM 1390 O O . ARG A 1 173 ? -9.828 6.625 9.234 1 98.5 173 ARG A O 1
ATOM 1397 N N . PHE A 1 174 ? -10.43 4.812 8.023 1 98.75 174 PHE A N 1
ATOM 1398 C CA . PHE A 1 174 ? -10.953 5.582 6.898 1 98.75 174 PHE A CA 1
ATOM 1399 C C . PHE A 1 174 ? -12.469 5.703 6.984 1 98.75 174 PHE A C 1
ATOM 1401 O O . PHE A 1 174 ? -13.172 4.703 7.152 1 98.75 174 PHE A O 1
ATOM 1408 N N . ILE A 1 175 ? -12.977 6.891 6.879 1 98.81 175 ILE A N 1
ATOM 1409 C CA . ILE A 1 175 ? -14.406 7.16 6.988 1 98.81 175 ILE A CA 1
ATOM 1410 C C . ILE A 1 175 ? -15.008 7.336 5.598 1 98.81 175 ILE A C 1
ATOM 1412 O O . ILE A 1 175 ? -14.617 8.234 4.855 1 98.81 175 ILE A O 1
ATOM 1416 N N . VAL A 1 176 ? -15.922 6.496 5.27 1 98.62 176 VAL A N 1
ATOM 1417 C CA . VAL A 1 176 ? -16.531 6.5 3.941 1 98.62 176 VAL A CA 1
ATOM 1418 C C . VAL A 1 176 ? -18.047 6.555 4.07 1 98.62 176 VAL A C 1
ATOM 1420 O O . VAL A 1 176 ? -18.625 5.938 4.973 1 98.62 176 VAL A O 1
ATOM 1423 N N . GLY A 1 177 ? -18.688 7.363 3.285 1 98.06 177 GLY A N 1
ATOM 1424 C CA . GLY A 1 177 ? -20.141 7.309 3.186 1 98.06 177 GLY A CA 1
ATOM 1425 C C . GLY A 1 177 ? -20.641 6.078 2.459 1 98.06 177 GLY A C 1
ATOM 1426 O O . GLY A 1 177 ? -19.844 5.223 2.057 1 98.06 177 GLY A O 1
ATOM 1427 N N . ALA A 1 178 ? -21.922 5.984 2.271 1 96.94 178 ALA A N 1
ATOM 1428 C CA . ALA A 1 178 ? -22.516 4.855 1.564 1 96.94 178 ALA A CA 1
ATOM 1429 C C . ALA A 1 178 ? -21.969 4.75 0.143 1 96.94 178 ALA A C 1
ATOM 1431 O O . ALA A 1 178 ? -22.062 5.699 -0.638 1 96.94 178 ALA A O 1
ATOM 1432 N N . PRO A 1 179 ? -21.422 3.594 -0.185 1 95.56 179 PRO A N 1
ATOM 1433 C CA . PRO A 1 179 ? -20.828 3.465 -1.519 1 95.56 179 PRO A CA 1
ATOM 1434 C C . PRO A 1 179 ? -21.875 3.264 -2.611 1 95.56 179 PRO A C 1
ATOM 1436 O O . PRO A 1 179 ? -22.984 2.775 -2.334 1 95.56 179 PRO A O 1
ATOM 1439 N N . SER A 1 180 ? -21.484 3.652 -3.803 1 93.62 180 SER A N 1
ATOM 1440 C CA . SER A 1 180 ? -22.281 3.258 -4.961 1 93.62 180 SER A CA 1
ATOM 1441 C C . SER A 1 180 ? -22.234 1.75 -5.18 1 93.62 180 SER A C 1
ATOM 1443 O O . SER A 1 180 ? -21.312 1.08 -4.719 1 93.62 180 SER A O 1
ATOM 1445 N N . PRO A 1 181 ? -23.188 1.231 -5.852 1 90.12 181 PRO A N 1
ATOM 1446 C CA . PRO A 1 181 ? -23.219 -0.213 -6.094 1 90.12 181 PRO A CA 1
ATOM 1447 C C . PRO A 1 181 ? -21.969 -0.712 -6.816 1 90.12 181 PRO A C 1
ATOM 1449 O O . PRO A 1 181 ? -21.484 -1.808 -6.527 1 90.12 181 PRO A O 1
ATOM 1452 N N . SER A 1 182 ? -21.453 0.073 -7.652 1 91.31 182 SER A N 1
ATOM 1453 C CA . SER A 1 182 ? -20.312 -0.332 -8.453 1 91.31 182 SER A CA 1
ATOM 1454 C C . SER A 1 182 ? -19.031 -0.376 -7.605 1 91.31 182 SER A C 1
ATOM 1456 O O . SER A 1 182 ? -18.078 -1.056 -7.961 1 91.31 182 SER A O 1
ATOM 1458 N N . ALA A 1 183 ? -19.062 0.325 -6.461 1 94.38 183 ALA A N 1
ATOM 1459 C CA . ALA A 1 183 ? -17.844 0.399 -5.641 1 94.38 183 ALA A CA 1
ATOM 1460 C C . ALA A 1 183 ? -18 -0.427 -4.367 1 94.38 183 ALA A C 1
ATOM 1462 O O . ALA A 1 183 ? -17.031 -0.632 -3.635 1 94.38 183 ALA A O 1
ATOM 1463 N N . GLU A 1 184 ? -19.141 -0.841 -4.133 1 93.75 184 GLU A N 1
ATOM 1464 C CA . GLU A 1 184 ? -19.484 -1.497 -2.871 1 93.75 184 GLU A CA 1
ATOM 1465 C C . GLU A 1 184 ? -18.672 -2.773 -2.678 1 93.75 184 GLU A C 1
ATOM 1467 O O . GLU A 1 184 ? -18.109 -3 -1.604 1 93.75 184 GLU A O 1
ATOM 1472 N N . ARG A 1 185 ? -18.594 -3.607 -3.664 1 92.94 185 ARG A N 1
ATOM 1473 C CA . ARG A 1 185 ? -17.922 -4.895 -3.545 1 92.94 185 ARG A CA 1
ATOM 1474 C C . ARG A 1 185 ? -16.422 -4.703 -3.262 1 92.94 185 ARG A C 1
ATOM 1476 O O . ARG A 1 185 ? -15.891 -5.305 -2.332 1 92.94 185 ARG A O 1
ATOM 1483 N N . LYS A 1 186 ? -15.805 -3.914 -4.094 1 94.94 186 LYS A N 1
ATOM 1484 C CA . LYS A 1 186 ? -14.375 -3.678 -3.906 1 94.94 186 LYS A CA 1
ATOM 1485 C C . LYS A 1 186 ? -14.094 -3.092 -2.525 1 94.94 186 LYS A C 1
ATOM 1487 O O . LYS A 1 186 ? -13.156 -3.512 -1.846 1 94.94 186 LYS A O 1
ATOM 1492 N N . LEU A 1 187 ? -14.898 -2.121 -2.154 1 96.94 187 LEU A N 1
ATOM 1493 C CA . LEU A 1 187 ? -14.75 -1.505 -0.84 1 96.94 187 LEU A CA 1
ATOM 1494 C C . LEU A 1 187 ? -14.922 -2.539 0.267 1 96.94 187 LEU A C 1
ATOM 1496 O O . LEU A 1 187 ? -14.18 -2.531 1.252 1 96.94 187 LEU A O 1
ATOM 1500 N N . GLY A 1 188 ? -15.914 -3.352 0.116 1 96 188 GLY A N 1
ATOM 1501 C CA . GLY A 1 188 ? -16.156 -4.402 1.091 1 96 188 GLY A CA 1
ATOM 1502 C C . GLY A 1 188 ? -14.992 -5.375 1.22 1 96 188 GLY A C 1
ATOM 1503 O O . GLY A 1 188 ? -14.586 -5.723 2.33 1 96 188 GLY A O 1
ATOM 1504 N N . LEU A 1 189 ? -14.438 -5.871 0.114 1 94.94 189 LEU A N 1
ATOM 1505 C CA . LEU A 1 189 ? -13.297 -6.777 0.113 1 94.94 189 LEU A CA 1
ATOM 1506 C C . LEU A 1 189 ? -12.086 -6.129 0.776 1 94.94 189 LEU A C 1
ATOM 1508 O O . LEU A 1 189 ? -11.383 -6.77 1.559 1 94.94 189 LEU A O 1
ATOM 1512 N N . GLU A 1 190 ? -11.898 -4.867 0.411 1 94.81 190 GLU A N 1
ATOM 1513 C CA . GLU A 1 190 ? -10.805 -4.121 1.033 1 94.81 190 GLU A CA 1
ATOM 1514 C C . GLU A 1 190 ? -10.961 -4.078 2.551 1 94.81 190 GLU A C 1
ATOM 1516 O O . GLU A 1 190 ? -10 -4.301 3.287 1 94.81 190 GLU A O 1
ATOM 1521 N N . ASN A 1 191 ? -12.156 -3.768 2.986 1 94.94 191 ASN A N 1
ATOM 1522 C CA . ASN A 1 191 ? -12.406 -3.658 4.418 1 94.94 191 ASN A CA 1
ATOM 1523 C C . ASN A 1 191 ? -12.266 -5.008 5.117 1 94.94 191 ASN A C 1
ATOM 1525 O O . ASN A 1 191 ? -11.852 -5.07 6.277 1 94.94 191 ASN A O 1
ATOM 1529 N N . GLU A 1 192 ? -12.648 -6.055 4.426 1 92.31 192 GLU A N 1
ATOM 1530 C CA . GLU A 1 192 ? -12.461 -7.391 4.984 1 92.31 192 GLU A CA 1
ATOM 1531 C C . GLU A 1 192 ? -10.977 -7.707 5.168 1 92.31 192 GLU A C 1
ATOM 1533 O O . GLU A 1 192 ? -10.594 -8.375 6.133 1 92.31 192 GLU A O 1
ATOM 1538 N N . LEU A 1 193 ? -10.25 -7.277 4.238 1 90.75 193 LEU A N 1
ATOM 1539 C CA . LEU A 1 193 ? -8.828 -7.582 4.25 1 90.75 193 LEU A CA 1
ATOM 1540 C C . LEU A 1 193 ? -8.102 -6.762 5.312 1 90.75 193 LEU A C 1
ATOM 1542 O O . LEU A 1 193 ? -7.324 -7.305 6.098 1 90.75 193 LEU A O 1
ATOM 1546 N N . TYR A 1 194 ? -8.383 -5.438 5.332 1 91.12 194 TYR A N 1
ATOM 1547 C CA . TYR A 1 194 ? -7.582 -4.551 6.168 1 91.12 194 TYR A CA 1
ATOM 1548 C C . TYR A 1 194 ? -8.312 -4.207 7.457 1 91.12 194 TYR A C 1
ATOM 1550 O O . TYR A 1 194 ? -7.691 -3.869 8.461 1 91.12 194 TYR A O 1
ATOM 1558 N N . GLY A 1 195 ? -9.688 -4.121 7.43 1 92.62 195 GLY A N 1
ATOM 1559 C CA . GLY A 1 195 ? -10.492 -3.889 8.617 1 92.62 195 GLY A CA 1
ATOM 1560 C C . GLY A 1 195 ? -10.414 -2.463 9.125 1 92.62 195 GLY A C 1
ATOM 1561 O O . GLY A 1 195 ? -10.625 -2.209 10.312 1 92.62 195 GLY A O 1
ATOM 1562 N N . ASP A 1 196 ? -10.102 -1.526 8.258 1 96 196 ASP A N 1
ATOM 1563 C CA . ASP A 1 196 ? -9.836 -0.176 8.75 1 96 196 ASP A CA 1
ATOM 1564 C C . ASP A 1 196 ? -10.773 0.836 8.094 1 96 196 ASP A C 1
ATOM 1566 O O . ASP A 1 196 ? -10.469 2.029 8.047 1 96 196 ASP A O 1
ATOM 1570 N N . ILE A 1 197 ? -11.867 0.378 7.52 1 97.62 197 ILE A N 1
ATOM 1571 C CA . ILE A 1 197 ? -12.812 1.28 6.875 1 97.62 197 ILE A CA 1
ATOM 1572 C C . ILE A 1 197 ? -14.109 1.338 7.684 1 97.62 197 ILE A C 1
ATOM 1574 O O . ILE A 1 197 ? -14.648 0.301 8.086 1 97.62 197 ILE A O 1
ATOM 1578 N N . VAL A 1 198 ? -14.555 2.486 7.977 1 98.19 198 VAL A N 1
ATOM 1579 C CA . VAL A 1 198 ? -15.844 2.744 8.609 1 98.19 198 VAL A CA 1
ATOM 1580 C C . VAL A 1 198 ? -16.812 3.316 7.586 1 98.19 198 VAL A C 1
ATOM 1582 O O . VAL A 1 198 ? -16.578 4.379 7.008 1 98.19 198 VAL A O 1
ATOM 1585 N N . ILE A 1 199 ? -17.859 2.627 7.367 1 97.81 199 ILE A N 1
ATOM 1586 C CA . ILE A 1 199 ? -18.906 3.131 6.488 1 97.81 199 ILE A CA 1
ATOM 1587 C C . ILE A 1 199 ? -20.016 3.771 7.32 1 97.81 199 ILE A C 1
ATOM 1589 O O . ILE A 1 199 ? -20.703 3.088 8.086 1 97.81 199 ILE A O 1
ATOM 1593 N N . VAL A 1 200 ? -20.125 5.031 7.258 1 97.75 200 VAL A N 1
ATOM 1594 C CA . VAL A 1 200 ? -21.188 5.73 7.988 1 97.75 200 VAL A CA 1
ATOM 1595 C C . VAL A 1 200 ? -22.453 5.762 7.145 1 97.75 200 VAL A C 1
ATOM 1597 O O . VAL A 1 200 ? -22.391 5.871 5.918 1 97.75 200 VAL A O 1
ATOM 1600 N N . PRO A 1 201 ? -23.625 5.637 7.73 1 94.31 201 PRO A N 1
ATOM 1601 C CA . PRO A 1 201 ? -24.891 5.5 7.008 1 94.31 201 PRO A CA 1
ATOM 1602 C C . PRO A 1 201 ? -25.391 6.824 6.438 1 94.31 201 PRO A C 1
ATOM 1604 O O . PRO A 1 201 ? -26.469 7.297 6.82 1 94.31 201 PRO A O 1
ATOM 1607 N N . ILE A 1 202 ? -24.719 7.395 5.57 1 96.75 202 ILE A N 1
ATOM 1608 C CA . ILE A 1 202 ? -25.078 8.633 4.883 1 96.75 202 ILE A CA 1
ATOM 1609 C C . ILE A 1 202 ? -24.531 8.602 3.459 1 96.75 202 ILE A C 1
ATOM 1611 O O . ILE A 1 202 ? -23.516 7.945 3.188 1 96.75 202 ILE A O 1
ATOM 1615 N N . ARG A 1 203 ? -25.203 9.25 2.609 1 96.12 203 ARG A N 1
ATOM 1616 C CA . ARG A 1 203 ? -24.672 9.383 1.258 1 96.12 203 ARG A CA 1
ATOM 1617 C C . ARG A 1 203 ? -23.312 10.094 1.269 1 96.12 203 ARG A C 1
ATOM 1619 O O . ARG A 1 203 ? -23.094 11.023 2.051 1 96.12 203 ARG A O 1
ATOM 1626 N N . GLU A 1 204 ? -22.469 9.648 0.336 1 96.5 204 GLU A N 1
ATOM 1627 C CA . GLU A 1 204 ? -21.141 10.25 0.266 1 96.5 204 GLU A CA 1
ATOM 1628 C C . GLU A 1 204 ? -21.234 11.75 0.002 1 96.5 204 GLU A C 1
ATOM 1630 O O . GLU A 1 204 ? -22 12.188 -0.851 1 96.5 204 GLU A O 1
ATOM 1635 N N . ASN A 1 205 ? -20.609 12.516 0.793 1 95.06 205 ASN A N 1
ATOM 1636 C CA . ASN A 1 205 ? -20.562 13.961 0.659 1 95.06 205 ASN A CA 1
ATOM 1637 C C . ASN A 1 205 ? -19.391 14.562 1.432 1 95.06 205 ASN A C 1
ATOM 1639 O O . ASN A 1 205 ? -18.75 13.875 2.225 1 95.06 205 ASN A O 1
ATOM 1643 N N . MET A 1 206 ? -19.156 15.773 1.195 1 93.5 206 MET A N 1
ATOM 1644 C CA . MET A 1 206 ? -18.109 16.484 1.935 1 93.5 206 MET A CA 1
ATOM 1645 C C . MET A 1 206 ? -18.719 17.453 2.943 1 93.5 206 MET A C 1
ATOM 1647 O O . MET A 1 206 ? -18.234 17.562 4.066 1 93.5 206 MET A O 1
ATOM 1651 N N . ASN A 1 207 ? -19.859 18.109 2.553 1 95.5 207 ASN A N 1
ATOM 1652 C CA . ASN A 1 207 ? -20.359 19.25 3.32 1 95.5 207 ASN A CA 1
ATOM 1653 C C . ASN A 1 207 ? -21.844 19.062 3.668 1 95.5 207 ASN A C 1
ATOM 1655 O O . ASN A 1 207 ? -22.547 20.047 3.926 1 95.5 207 ASN A O 1
ATOM 1659 N N . GLU A 1 208 ? -22.266 17.812 3.594 1 96.12 208 GLU A N 1
ATOM 1660 C CA . GLU A 1 208 ? -23.688 17.578 3.824 1 96.12 208 GLU A CA 1
ATOM 1661 C C . GLU A 1 208 ? -23.891 16.578 4.965 1 96.12 208 GLU A C 1
ATOM 1663 O O . GLU A 1 208 ? -24.734 15.68 4.867 1 96.12 208 GLU A O 1
ATOM 1668 N N . GLY A 1 209 ? -23 16.688 5.973 1 97 209 GLY A N 1
ATOM 1669 C CA . GLY A 1 209 ? -23.328 15.992 7.211 1 97 209 GLY A CA 1
ATOM 1670 C C . GLY A 1 209 ? -22.438 14.781 7.461 1 97 209 GLY A C 1
ATOM 1671 O O . GLY A 1 209 ? -22.562 14.133 8.5 1 97 209 GLY A O 1
ATOM 1672 N N . LYS A 1 210 ? -21.594 14.422 6.543 1 97.69 210 LYS A N 1
ATOM 1673 C CA . LYS A 1 210 ? -20.75 13.242 6.734 1 97.69 210 LYS A CA 1
ATOM 1674 C C . LYS A 1 210 ? -19.891 13.391 7.992 1 97.69 210 LYS A C 1
ATOM 1676 O O . LYS A 1 210 ? -19.656 12.414 8.711 1 97.69 210 LYS A O 1
ATOM 1681 N N . THR A 1 211 ? -19.406 14.586 8.281 1 97.94 211 THR A N 1
ATOM 1682 C CA . THR A 1 211 ? -18.609 14.828 9.477 1 97.94 211 THR A CA 1
ATOM 1683 C C . THR A 1 211 ? -19.422 14.586 10.742 1 97.94 211 THR A C 1
ATOM 1685 O O . THR A 1 211 ? -18.953 13.969 11.695 1 97.94 211 THR A O 1
ATOM 1688 N N . TYR A 1 212 ? -20.672 15.031 10.758 1 97.75 212 TYR A N 1
ATOM 1689 C CA . TYR A 1 212 ? -21.562 14.773 11.883 1 97.75 212 TYR A CA 1
ATOM 1690 C C . TYR A 1 212 ? -21.812 13.281 12.047 1 97.75 212 TYR A C 1
ATOM 1692 O O . TYR A 1 212 ? -21.797 12.766 13.164 1 97.75 212 TYR A O 1
ATOM 1700 N N . ALA A 1 213 ? -22.078 12.625 10.938 1 98 213 ALA A N 1
ATOM 1701 C CA . ALA A 1 213 ? -22.297 11.18 10.977 1 98 213 ALA A CA 1
ATOM 1702 C C . ALA A 1 213 ? -21.078 10.453 11.562 1 98 213 ALA A C 1
ATOM 1704 O O . ALA A 1 213 ? -21.234 9.492 12.312 1 98 213 ALA A O 1
ATOM 1705 N N . TYR A 1 214 ? -19.953 10.945 11.203 1 98.38 214 TYR A N 1
ATOM 1706 C CA . TYR A 1 214 ? -18.703 10.359 11.711 1 98.38 214 TYR A CA 1
ATOM 1707 C C . TYR A 1 214 ? -18.609 10.531 13.219 1 98.38 214 TYR A C 1
ATOM 1709 O O . TYR A 1 214 ? -18.375 9.555 13.945 1 98.38 214 TYR A O 1
ATOM 1717 N N . PHE A 1 215 ? -18.75 11.711 13.727 1 98.38 215 PHE A N 1
ATOM 1718 C CA . PHE A 1 215 ? -18.641 11.945 15.164 1 98.38 215 PHE A CA 1
ATOM 1719 C C . PHE A 1 215 ? -19.719 11.172 15.922 1 98.38 215 PHE A C 1
ATOM 1721 O O . PHE A 1 215 ? -19.469 10.641 17 1 98.38 215 PHE A O 1
ATOM 1728 N N . SER A 1 216 ? -20.906 11.109 15.359 1 97.62 216 SER A N 1
ATOM 1729 C CA . SER A 1 216 ? -21.984 10.336 15.969 1 97.62 216 SER A CA 1
ATOM 1730 C C . SER A 1 216 ? -21.625 8.852 16.031 1 97.62 216 SER A C 1
ATOM 1732 O O . SER A 1 216 ? -21.828 8.203 17.062 1 97.62 216 SER A O 1
ATOM 1734 N N . TRP A 1 217 ? -21.094 8.359 14.906 1 98.12 217 TRP A N 1
ATOM 1735 C CA . TRP A 1 217 ? -20.641 6.973 14.883 1 98.12 217 TRP A CA 1
ATOM 1736 C C . TRP A 1 217 ? -19.547 6.734 15.93 1 98.12 217 TRP A C 1
ATOM 1738 O O . TRP A 1 217 ? -19.578 5.715 16.625 1 98.12 217 TRP A O 1
ATOM 1748 N N . ALA A 1 218 ? -18.609 7.625 16.016 1 98.31 218 ALA A N 1
ATOM 1749 C CA . ALA A 1 218 ? -17.469 7.477 16.906 1 98.31 218 ALA A CA 1
ATOM 1750 C C . ALA A 1 218 ? -17.906 7.355 18.359 1 98.31 218 ALA A C 1
ATOM 1752 O O . ALA A 1 218 ? -17.297 6.609 19.141 1 98.31 218 ALA A O 1
ATOM 1753 N N . THR A 1 219 ? -18.938 8.078 18.812 1 97.12 219 THR A N 1
ATOM 1754 C CA . THR A 1 219 ? -19.391 8.047 20.203 1 97.12 219 THR A CA 1
ATOM 1755 C C . THR A 1 219 ? -19.891 6.656 20.578 1 97.12 219 THR A C 1
ATOM 1757 O O . THR A 1 219 ? -19.812 6.262 21.75 1 97.12 219 THR A O 1
ATOM 1760 N N . LYS A 1 220 ? -20.25 5.938 19.562 1 95.94 220 LYS A N 1
ATOM 1761 C CA . LYS A 1 220 ? -20.828 4.625 19.828 1 95.94 220 LYS A CA 1
ATOM 1762 C C . LYS A 1 220 ? -19.797 3.516 19.625 1 95.94 220 LYS A C 1
ATOM 1764 O O . LYS A 1 220 ? -19.844 2.486 20.297 1 95.94 220 LYS A O 1
ATOM 1769 N N . HIS A 1 221 ? -18.844 3.764 18.719 1 95.94 221 HIS A N 1
ATOM 1770 C CA . HIS A 1 221 ? -18.109 2.594 18.25 1 95.94 221 HIS A CA 1
ATOM 1771 C C . HIS A 1 221 ? -16.594 2.809 18.359 1 95.94 221 HIS A C 1
ATOM 1773 O O . HIS A 1 221 ? -15.82 1.851 18.297 1 95.94 221 HIS A O 1
ATOM 1779 N N . ALA A 1 222 ? -16.125 4.023 18.469 1 96.94 222 ALA A N 1
ATOM 1780 C CA . ALA A 1 222 ? -14.68 4.273 18.453 1 96.94 222 ALA A CA 1
ATOM 1781 C C . ALA A 1 222 ? -14.023 3.791 19.75 1 96.94 222 ALA A C 1
ATOM 1783 O O . ALA A 1 222 ? -14.453 4.164 20.844 1 96.94 222 ALA A O 1
ATOM 1784 N N . LEU A 1 223 ? -13.102 2.941 19.641 1 96.06 223 LEU A N 1
ATOM 1785 C CA . LEU A 1 223 ? -12.336 2.422 20.766 1 96.06 223 LEU A CA 1
ATOM 1786 C C . LEU A 1 223 ? -10.844 2.482 20.484 1 96.06 223 LEU A C 1
ATOM 1788 O O . LEU A 1 223 ? -10.422 2.484 19.312 1 96.06 223 LEU A O 1
ATOM 1792 N N . VAL A 1 224 ? -10.055 2.594 21.469 1 96 224 VAL A N 1
ATOM 1793 C CA . VAL A 1 224 ? -8.602 2.547 21.391 1 96 224 VAL A CA 1
ATOM 1794 C C . VAL A 1 224 ? -8.055 1.602 22.453 1 96 224 VAL A C 1
ATOM 1796 O O . VAL A 1 224 ? -8.75 1.267 23.422 1 96 224 VAL A O 1
ATOM 1799 N N . PRO A 1 225 ? -6.84 1.124 22.312 1 92 225 PRO A N 1
ATOM 1800 C CA . PRO A 1 225 ? -6.242 0.275 23.344 1 92 225 PRO A CA 1
ATOM 1801 C C . PRO A 1 225 ? -6.137 0.975 24.703 1 92 225 PRO A C 1
ATOM 1803 O O . PRO A 1 225 ? -5.992 2.199 24.75 1 92 225 PRO A O 1
ATOM 1806 N N . PRO A 1 226 ? -6.184 0.217 25.75 1 90.31 226 PRO A N 1
ATOM 1807 C CA . PRO A 1 226 ? -6.047 0.817 27.078 1 90.31 226 PRO A CA 1
ATOM 1808 C C . PRO A 1 226 ? -4.617 1.247 27.391 1 90.31 226 PRO A C 1
ATOM 1810 O O . PRO A 1 226 ? -3.676 0.803 26.719 1 90.31 226 PRO A O 1
ATOM 1813 N N . PRO A 1 227 ? -4.496 2.174 28.266 1 84.38 227 PRO A N 1
ATOM 1814 C CA . PRO A 1 227 ? -3.143 2.57 28.656 1 84.38 227 PRO A CA 1
ATOM 1815 C C . PRO A 1 227 ? -2.344 1.42 29.266 1 84.38 227 PRO A C 1
ATOM 1817 O O . PRO A 1 227 ? -2.91 0.563 29.953 1 84.38 227 PRO A O 1
ATOM 1820 N N . HIS A 1 228 ? -1.16 1.009 28.625 1 68.69 228 HIS A N 1
ATOM 1821 C CA . HIS A 1 228 ? -0.316 -0.033 29.203 1 68.69 228 HIS A CA 1
ATOM 1822 C C . HIS A 1 228 ? 0.137 0.342 30.609 1 68.69 228 HIS A C 1
ATOM 1824 O O . HIS A 1 228 ? 0.568 1.473 30.844 1 68.69 228 HIS A O 1
ATOM 1830 N N . HIS A 1 229 ? -0.498 -0.114 31.625 1 51.69 229 HIS A N 1
ATOM 1831 C CA . HIS A 1 229 ? 0.135 0.012 32.938 1 51.69 229 HIS A CA 1
ATOM 1832 C C . HIS A 1 229 ? 1.548 -0.563 32.906 1 51.69 229 HIS A C 1
ATOM 1834 O O . HIS A 1 229 ? 1.806 -1.57 32.25 1 51.69 229 HIS A O 1
ATOM 1840 N N . THR A 1 230 ? 2.561 0.201 32.969 1 42.09 230 THR A N 1
ATOM 1841 C CA . THR A 1 230 ? 3.969 -0.158 33.125 1 42.09 230 THR A CA 1
ATOM 1842 C C . THR A 1 230 ? 4.117 -1.455 33.906 1 42.09 230 THR A C 1
ATOM 1844 O O . THR A 1 230 ? 5.219 -1.799 34.344 1 42.09 230 THR A O 1
ATOM 1847 N N . SER A 1 231 ? 3.285 -2.176 34.594 1 33.69 231 SER A N 1
ATOM 1848 C CA . SER A 1 231 ? 4.094 -3.156 35.312 1 33.69 231 SER A CA 1
ATOM 1849 C C . SER A 1 231 ? 4.965 -3.963 34.344 1 33.69 231 SER A C 1
ATOM 1851 O O . SER A 1 231 ? 6.176 -4.066 34.531 1 33.69 231 SER A O 1
ATOM 1853 N N . SER A 1 232 ? 4.633 -5.465 34.188 1 31.89 232 SER A N 1
ATOM 1854 C CA . SER A 1 232 ? 5.551 -6.535 33.812 1 31.89 232 SER A CA 1
ATOM 1855 C C . SER A 1 232 ? 6.031 -6.363 32.375 1 31.89 232 SER A C 1
ATOM 1857 O O . SER A 1 232 ? 5.391 -5.676 31.578 1 31.89 232 SER A O 1
ATOM 1859 N N . ASN A 1 233 ? 7.34 -6.93 32 1 30.84 233 ASN A N 1
ATOM 1860 C CA . ASN A 1 233 ? 8.406 -7.148 31.031 1 30.84 233 ASN A CA 1
ATOM 1861 C C . ASN A 1 233 ? 7.844 -7.559 29.672 1 30.84 233 ASN A C 1
ATOM 1863 O O . ASN A 1 233 ? 8.578 -8.062 28.812 1 30.84 233 ASN A O 1
ATOM 1867 N N . ASN A 1 234 ? 6.605 -8.062 29.594 1 31.12 234 ASN A N 1
ATOM 1868 C CA . ASN A 1 234 ? 6.484 -8.766 28.312 1 31.12 234 ASN A CA 1
ATOM 1869 C C . ASN A 1 234 ? 6.359 -7.793 27.156 1 31.12 234 ASN A C 1
ATOM 1871 O O . ASN A 1 234 ? 5.355 -7.086 27.031 1 31.12 234 ASN A O 1
ATOM 1875 N N . ASN A 1 235 ? 7.441 -7.172 26.703 1 30.95 235 ASN A N 1
ATOM 1876 C CA . ASN A 1 235 ? 7.773 -6.441 25.484 1 30.95 235 ASN A CA 1
ATOM 1877 C C . ASN A 1 235 ? 7.098 -7.055 24.25 1 30.95 235 ASN A C 1
ATOM 1879 O O . ASN A 1 235 ? 7.758 -7.703 23.438 1 30.95 235 ASN A O 1
ATOM 1883 N N . VAL A 1 236 ? 6.004 -7.758 24.391 1 31.84 236 VAL A N 1
ATOM 1884 C CA . VAL A 1 236 ? 5.539 -8.211 23.078 1 31.84 236 VAL A CA 1
ATOM 1885 C C . VAL A 1 236 ? 5.145 -7.008 22.219 1 31.84 236 VAL A C 1
ATOM 1887 O O . VAL A 1 236 ? 4.172 -6.312 22.531 1 31.84 236 VAL A O 1
ATOM 1890 N N . THR A 1 237 ? 6.051 -6.168 21.734 1 32.16 237 THR A N 1
ATOM 1891 C CA . THR A 1 237 ? 5.852 -5.242 20.625 1 32.16 237 THR A CA 1
ATOM 1892 C C . THR A 1 237 ? 4.789 -5.773 19.656 1 32.16 237 THR A C 1
ATOM 1894 O O . THR A 1 237 ? 5.043 -6.711 18.906 1 32.16 237 THR A O 1
ATOM 1897 N N . ASP A 1 238 ? 3.561 -5.914 20.094 1 31.97 238 ASP A N 1
ATOM 1898 C CA . ASP A 1 238 ? 2.506 -6.293 19.156 1 31.97 238 ASP A CA 1
ATOM 1899 C C . ASP A 1 238 ? 2.486 -5.363 17.938 1 31.97 238 ASP A C 1
ATOM 1901 O O . ASP A 1 238 ? 2.059 -4.211 18.047 1 31.97 238 ASP A O 1
ATOM 1905 N N . THR A 1 239 ? 3.441 -5.223 17.234 1 33.5 239 THR A N 1
ATOM 1906 C CA . THR A 1 239 ? 3.449 -4.582 15.914 1 33.5 239 THR A CA 1
ATOM 1907 C C . THR A 1 239 ? 2.074 -4.676 15.266 1 33.5 239 THR A C 1
ATOM 1909 O O . THR A 1 239 ? 1.857 -4.125 14.18 1 33.5 239 THR A O 1
ATOM 1912 N N . GLN A 1 240 ? 1.18 -5.598 15.766 1 34.31 240 GLN A N 1
ATOM 1913 C CA . GLN A 1 240 ? -0.082 -5.902 15.102 1 34.31 240 GLN A CA 1
ATOM 1914 C C . GLN A 1 240 ? -1.106 -4.797 15.328 1 34.31 240 GLN A C 1
ATOM 1916 O O . GLN A 1 240 ? -2.207 -4.836 14.773 1 34.31 240 GLN A O 1
ATOM 1921 N N . ALA A 1 241 ? -0.907 -3.875 16.375 1 35.91 241 ALA A N 1
ATOM 1922 C CA . ALA A 1 241 ? -1.948 -2.898 16.688 1 35.91 241 ALA A CA 1
ATOM 1923 C C . ALA A 1 241 ? -2.127 -1.902 15.547 1 35.91 241 ALA A C 1
ATOM 1925 O O . ALA A 1 241 ? -2.973 -1.009 15.625 1 35.91 241 ALA A O 1
ATOM 1926 N N . MET A 1 242 ? -1.159 -1.587 14.789 1 36.94 242 MET A N 1
ATOM 1927 C CA . MET A 1 242 ? -1.192 -0.462 13.859 1 36.94 242 MET A CA 1
ATOM 1928 C C . MET A 1 242 ? -2.441 -0.515 12.984 1 36.94 242 MET A C 1
ATOM 1930 O O . MET A 1 242 ? -3.084 0.509 12.75 1 36.94 242 MET A O 1
ATOM 1934 N N . PHE A 1 243 ? -2.686 -1.522 12.117 1 35.66 243 PHE A N 1
ATOM 1935 C CA . PHE A 1 243 ? -3.932 -1.972 11.508 1 35.66 243 PHE A CA 1
ATOM 1936 C C . PHE A 1 243 ? -4.457 -3.219 12.211 1 35.66 243 PHE A C 1
ATOM 1938 O O . PHE A 1 243 ? -3.814 -4.27 12.18 1 35.66 243 PHE A O 1
ATOM 1945 N N . PRO A 1 244 ? -5.152 -3.094 13.352 1 33.41 244 PRO A N 1
ATOM 1946 C CA . PRO A 1 244 ? -5.57 -4.398 13.875 1 33.41 244 PRO A CA 1
ATOM 1947 C C . PRO A 1 244 ? -5.746 -5.441 12.773 1 33.41 244 PRO A C 1
ATOM 1949 O O . PRO A 1 244 ? -6.488 -5.219 11.82 1 33.41 244 PRO A O 1
ATOM 1952 N N . ARG A 1 245 ? -4.754 -6.047 12.359 1 34.22 245 ARG A N 1
ATOM 1953 C CA . ARG A 1 245 ? -5.113 -7.312 11.727 1 34.22 245 ARG A CA 1
ATOM 1954 C C . ARG A 1 245 ? -6.305 -7.953 12.43 1 34.22 245 ARG A C 1
ATOM 1956 O O . ARG A 1 245 ? -6.441 -7.855 13.648 1 34.22 245 ARG A O 1
ATOM 1963 N N . HIS A 1 246 ? -7.395 -8.07 11.727 1 30.06 246 HIS A N 1
ATOM 1964 C CA . HIS A 1 246 ? -8.547 -8.797 12.242 1 30.06 246 HIS A CA 1
ATOM 1965 C C . HIS A 1 246 ? -8.109 -10.023 13.047 1 30.06 246 HIS A C 1
ATOM 1967 O O . HIS A 1 246 ? -8.219 -11.156 12.562 1 30.06 246 HIS A O 1
ATOM 1973 N N . ASP A 1 247 ? -6.988 -10.117 13.539 1 30.28 247 ASP A N 1
ATOM 1974 C CA . ASP A 1 247 ? -7.145 -11.336 14.328 1 30.28 247 ASP A CA 1
ATOM 1975 C C . ASP A 1 247 ? -8.352 -11.234 15.258 1 30.28 247 ASP A C 1
ATOM 1977 O O . ASP A 1 247 ? -8.328 -10.484 16.234 1 30.28 247 ASP A O 1
ATOM 1981 N N . PRO A 1 248 ? -9.461 -11.414 14.781 1 30.03 248 PRO A N 1
ATOM 1982 C CA . PRO A 1 248 ? -10.609 -11.484 15.688 1 30.03 248 PRO A CA 1
ATOM 1983 C C . PRO A 1 248 ? -10.305 -12.211 16.984 1 30.03 248 PRO A C 1
ATOM 1985 O O . PRO A 1 248 ? -11.016 -12.047 17.984 1 30.03 248 PRO A O 1
ATOM 1988 N N . ALA A 1 249 ? -9.68 -13.453 16.859 1 30.89 249 ALA A N 1
ATOM 1989 C CA . ALA A 1 249 ? -9.711 -14.312 18.047 1 30.89 249 ALA A CA 1
ATOM 1990 C C . ALA A 1 249 ? -8.953 -13.68 19.203 1 30.89 249 ALA A C 1
ATOM 1992 O O . ALA A 1 249 ? -9.281 -13.898 20.359 1 30.89 249 ALA A O 1
ATOM 1993 N N . SER A 1 250 ? -7.664 -13.312 18.922 1 37.22 250 SER A N 1
ATOM 1994 C CA . SER A 1 250 ? -7.004 -13.195 20.219 1 37.22 250 SER A CA 1
ATOM 1995 C C . SER A 1 250 ? -7.398 -11.906 20.938 1 37.22 250 SER A C 1
ATOM 1997 O O . SER A 1 250 ? -7.105 -11.727 22.109 1 37.22 250 SER A O 1
ATOM 1999 N N . ARG A 1 251 ? -7.27 -10.656 20.25 1 38.22 251 ARG A N 1
ATOM 2000 C CA . ARG A 1 251 ? -7.359 -9.578 21.234 1 38.22 251 ARG A CA 1
ATOM 2001 C C . ARG A 1 251 ? -8.812 -9.25 21.562 1 38.22 251 ARG A C 1
ATOM 2003 O O . ARG A 1 251 ? -9.594 -8.93 20.656 1 38.22 251 ARG A O 1
ATOM 2010 N N . THR A 1 252 ? -9.289 -9.844 22.328 1 47.41 252 THR A N 1
ATOM 2011 C CA . THR A 1 252 ? -10.539 -9.469 22.984 1 47.41 252 THR A CA 1
ATOM 2012 C C . THR A 1 252 ? -10.602 -7.957 23.203 1 47.41 252 THR A C 1
ATOM 2014 O O . THR A 1 252 ? -9.836 -7.398 23.984 1 47.41 252 THR A O 1
ATOM 2017 N N . PHE A 1 253 ? -11.039 -7.262 22.016 1 59.5 253 PHE A N 1
ATOM 2018 C CA . PHE A 1 253 ? -11.375 -5.852 22.172 1 59.5 253 PHE A CA 1
ATOM 2019 C C . PHE A 1 253 ? -12.164 -5.621 23.453 1 59.5 253 PHE A C 1
ATOM 2021 O O . PHE A 1 253 ? -12.625 -4.504 23.719 1 59.5 253 PHE A O 1
ATOM 2028 N N . SER A 1 254 ? -12.227 -6.684 24.047 1 67.19 254 SER A N 1
ATOM 2029 C CA . SER A 1 254 ? -13.062 -6.523 25.234 1 67.19 254 SER A CA 1
ATOM 2030 C C . SER A 1 254 ? -12.438 -5.539 26.219 1 67.19 254 SER A C 1
ATOM 2032 O O . SER A 1 254 ? -13.148 -4.906 27.016 1 67.19 254 SER A O 1
ATOM 2034 N N . ASP A 1 255 ? -11.172 -5.191 25.969 1 83.81 255 ASP A N 1
ATOM 2035 C CA . ASP A 1 255 ? -10.547 -4.32 26.953 1 83.81 255 ASP A CA 1
ATOM 2036 C C . ASP A 1 255 ? -10.297 -2.928 26.375 1 83.81 255 ASP A C 1
ATOM 2038 O O . ASP A 1 255 ? -9.734 -2.062 27.047 1 83.81 255 ASP A O 1
ATOM 2042 N N . TRP A 1 256 ? -10.727 -2.711 25.172 1 90.62 256 TRP A N 1
ATOM 2043 C CA . TRP A 1 256 ? -10.508 -1.393 24.578 1 90.62 256 TRP A CA 1
ATOM 2044 C C . TRP A 1 256 ? -11.445 -0.359 25.203 1 90.62 256 TRP A C 1
ATOM 2046 O O . TRP A 1 256 ? -12.508 -0.706 25.703 1 90.62 256 TRP A O 1
ATOM 2056 N N . VAL A 1 257 ? -10.961 0.867 25.203 1 94.31 257 VAL A N 1
ATOM 2057 C CA . VAL A 1 257 ? -11.68 1.937 25.891 1 94.31 257 VAL A CA 1
ATOM 2058 C C . VAL A 1 257 ? -11.961 3.076 24.906 1 94.31 257 VAL A C 1
ATOM 2060 O O . VAL A 1 257 ? -11.453 3.08 23.781 1 94.31 257 VAL A O 1
ATOM 2063 N N . LYS A 1 258 ? -12.805 4.008 25.344 1 96.06 258 LYS A N 1
ATOM 2064 C CA . LYS A 1 258 ? -13.086 5.195 24.547 1 96.06 258 LYS A CA 1
ATOM 2065 C C . LYS A 1 258 ? -11.844 6.062 24.391 1 96.06 258 LYS A C 1
ATOM 2067 O O . LYS A 1 258 ? -11.016 6.145 25.297 1 96.06 258 LYS A O 1
ATOM 2072 N N . PRO A 1 259 ? -11.711 6.684 23.297 1 98 259 PRO A N 1
ATOM 2073 C CA . PRO A 1 259 ? -10.539 7.539 23.078 1 98 259 PRO A CA 1
ATOM 2074 C C . PRO A 1 259 ? -10.617 8.852 23.859 1 98 259 PRO A C 1
ATOM 2076 O O . PRO A 1 259 ? -11.695 9.234 24.328 1 98 259 PRO A O 1
ATOM 2079 N N . ASP A 1 260 ? -9.469 9.445 24.047 1 98.06 260 ASP A N 1
ATOM 2080 C CA . ASP A 1 260 ? -9.414 10.781 24.641 1 98.06 260 ASP A CA 1
ATOM 2081 C C . ASP A 1 260 ? -9.75 11.852 23.609 1 98.06 260 ASP A C 1
ATOM 2083 O O . ASP A 1 260 ? -10.32 12.891 23.938 1 98.06 260 ASP A O 1
ATOM 2087 N N . PHE A 1 261 ? -9.352 11.594 22.375 1 98.75 261 PHE A N 1
ATOM 2088 C CA . PHE A 1 261 ? -9.641 12.5 21.266 1 98.75 261 PHE A CA 1
ATOM 2089 C C . PHE A 1 261 ? -10.195 11.734 20.062 1 98.75 261 PHE A C 1
ATOM 2091 O O . PHE A 1 261 ? -9.773 10.609 19.797 1 98.75 261 PHE A O 1
ATOM 2098 N N . VAL A 1 262 ? -11.117 12.344 19.375 1 98.88 262 VAL A N 1
ATOM 2099 C CA . VAL A 1 262 ? -11.531 11.938 18.031 1 98.88 262 VAL A CA 1
ATOM 2100 C C . VAL A 1 262 ? -11.094 12.984 17.016 1 98.88 262 VAL A C 1
ATOM 2102 O O . VAL A 1 262 ? -11.375 14.172 17.188 1 98.88 262 VAL A O 1
ATOM 2105 N N . ILE A 1 263 ? -10.391 12.531 16.031 1 98.94 263 ILE A N 1
ATOM 2106 C CA . ILE A 1 263 ? -9.742 13.438 15.078 1 98.94 263 ILE A CA 1
ATOM 2107 C C . ILE A 1 263 ? -10.344 13.25 13.695 1 98.94 263 ILE A C 1
ATOM 2109 O O . ILE A 1 263 ? -10.586 12.117 13.258 1 98.94 263 ILE A O 1
ATOM 2113 N N . LYS A 1 264 ? -10.688 14.32 13.07 1 98.81 264 LYS A N 1
ATOM 2114 C CA . LYS A 1 264 ? -11.023 14.344 11.648 1 98.81 264 LYS A CA 1
ATOM 2115 C C . LYS A 1 264 ? -9.828 14.773 10.812 1 98.81 264 LYS A C 1
ATOM 2117 O O . LYS A 1 264 ? -9.227 15.82 11.062 1 98.81 264 LYS A O 1
ATOM 2122 N N . ALA A 1 265 ? -9.438 14.008 9.844 1 98.81 265 ALA A N 1
ATOM 2123 C CA . ALA A 1 265 ? -8.359 14.344 8.922 1 98.81 265 ALA A CA 1
ATOM 2124 C C . ALA A 1 265 ? -8.797 14.172 7.469 1 98.81 265 ALA A C 1
ATOM 2126 O O . ALA A 1 265 ? -9.531 13.234 7.145 1 98.81 265 ALA A O 1
ATOM 2127 N N . ASP A 1 266 ? -8.359 15.023 6.594 1 97.94 266 ASP A N 1
ATOM 2128 C CA . ASP A 1 266 ? -8.57 14.836 5.164 1 97.94 266 ASP A CA 1
ATOM 2129 C C . ASP A 1 266 ? -7.609 13.797 4.598 1 97.94 266 ASP A C 1
ATOM 2131 O O . ASP A 1 266 ? -6.535 13.562 5.16 1 97.94 266 ASP A O 1
ATOM 2135 N N . ASP A 1 267 ? -7.965 13.211 3.438 1 96 267 ASP A N 1
ATOM 2136 C CA . ASP A 1 267 ? -7.105 12.18 2.869 1 96 267 ASP A CA 1
ATOM 2137 C C . ASP A 1 267 ? -5.93 12.797 2.115 1 96 267 ASP A C 1
ATOM 2139 O O . ASP A 1 267 ? -4.992 12.094 1.736 1 96 267 ASP A O 1
ATOM 2143 N N . ASP A 1 268 ? -5.953 14.156 1.947 1 97.56 268 ASP A N 1
ATOM 2144 C CA . ASP A 1 268 ? -4.781 14.82 1.385 1 97.56 268 ASP A CA 1
ATOM 2145 C C . ASP A 1 268 ? -3.939 15.469 2.479 1 97.56 268 ASP A C 1
ATOM 2147 O O . ASP A 1 268 ? -3.205 16.422 2.219 1 97.56 268 ASP A O 1
ATOM 2151 N N . SER A 1 269 ? -4.109 15 3.709 1 98.56 269 SER A N 1
ATOM 2152 C CA . SER A 1 269 ? -3.264 15.375 4.836 1 98.56 269 SER A CA 1
ATOM 2153 C C . SER A 1 269 ? -2.248 14.289 5.152 1 98.56 269 SER A C 1
ATOM 2155 O O . SER A 1 269 ? -2.604 13.109 5.262 1 98.56 269 SER A O 1
ATOM 2157 N N . PHE A 1 270 ? -0.996 14.633 5.16 1 98.69 270 PHE A N 1
ATOM 2158 C CA . PHE A 1 270 ? 0.077 13.766 5.633 1 98.69 270 PHE A CA 1
ATOM 2159 C C . PHE A 1 270 ? 0.358 14 7.109 1 98.69 270 PHE A C 1
ATOM 2161 O O . PHE A 1 270 ? 0.763 15.102 7.5 1 98.69 270 PHE A O 1
ATOM 2168 N N . VAL A 1 271 ? 0.182 13.016 7.961 1 98.75 271 VAL A N 1
ATOM 2169 C CA . VAL A 1 271 ? 0.16 13.203 9.406 1 98.75 271 VAL A CA 1
ATOM 2170 C C . VAL A 1 271 ? 1.343 12.477 10.047 1 98.75 271 VAL A C 1
ATOM 2172 O O . VAL A 1 271 ? 1.577 11.305 9.766 1 98.75 271 VAL A O 1
ATOM 2175 N N . MET A 1 272 ? 2.08 13.18 10.805 1 98.06 272 MET A N 1
ATOM 2176 C CA . MET A 1 272 ? 3.084 12.562 11.672 1 98.06 272 MET A CA 1
ATOM 2177 C C . MET A 1 272 ? 2.484 12.188 13.023 1 98.06 272 MET A C 1
ATOM 2179 O O . MET A 1 272 ? 2.342 13.039 13.898 1 98.06 272 MET A O 1
ATOM 2183 N N . LEU A 1 273 ? 2.203 10.945 13.219 1 97.81 273 LEU A N 1
ATOM 2184 C CA . LEU A 1 273 ? 1.332 10.477 14.289 1 97.81 273 LEU A CA 1
ATOM 2185 C C . LEU A 1 273 ? 1.962 10.727 15.656 1 97.81 273 LEU A C 1
ATOM 2187 O O . LEU A 1 273 ? 1.274 11.125 16.594 1 97.81 273 LEU A O 1
ATOM 2191 N N . ALA A 1 274 ? 3.24 10.469 15.797 1 96.38 274 ALA A N 1
ATOM 2192 C CA . ALA A 1 274 ? 3.893 10.688 17.078 1 96.38 274 ALA A CA 1
ATOM 2193 C C . ALA A 1 274 ? 3.865 12.164 17.469 1 96.38 274 ALA A C 1
ATOM 2195 O O . ALA A 1 274 ? 3.668 12.508 18.625 1 96.38 274 ALA A O 1
ATOM 2196 N N . GLU A 1 275 ? 4.07 13.07 16.484 1 97 275 GLU A N 1
ATOM 2197 C CA . GLU A 1 275 ? 3.992 14.508 16.719 1 97 275 GLU A CA 1
ATOM 2198 C C . GLU A 1 275 ? 2.588 14.93 17.125 1 97 275 GLU A C 1
ATOM 2200 O O . GLU A 1 275 ? 2.422 15.727 18.047 1 97 275 GLU A O 1
ATOM 2205 N N . LEU A 1 276 ? 1.599 14.367 16.438 1 98.31 276 LEU A N 1
ATOM 2206 C CA . LEU A 1 276 ? 0.206 14.68 16.734 1 98.31 276 LEU A CA 1
ATOM 2207 C C . LEU A 1 276 ? -0.16 14.242 18.156 1 98.31 276 LEU A C 1
ATOM 2209 O O . LEU A 1 276 ? -0.742 15.016 18.922 1 98.31 276 LEU A O 1
ATOM 2213 N N . GLU A 1 277 ? 0.162 13.008 18.484 1 97.5 277 GLU A N 1
ATOM 2214 C CA . GLU A 1 277 ? -0.137 12.477 19.812 1 97.5 277 GLU A CA 1
ATOM 2215 C C . GLU A 1 277 ? 0.513 13.32 20.891 1 97.5 277 GLU A C 1
ATOM 2217 O O . GLU A 1 277 ? -0.127 13.656 21.891 1 97.5 277 GLU A O 1
ATOM 2222 N N . ALA A 1 278 ? 1.748 13.688 20.703 1 96.56 278 ALA A N 1
ATOM 2223 C CA . ALA A 1 278 ? 2.473 14.461 21.719 1 96.56 278 ALA A CA 1
ATOM 2224 C C . ALA A 1 278 ? 1.809 15.82 21.953 1 96.56 278 ALA A C 1
ATOM 2226 O O . ALA A 1 278 ? 1.681 16.266 23.094 1 96.56 278 ALA A O 1
ATOM 2227 N N . ARG A 1 279 ? 1.421 16.5 20.906 1 96.75 279 ARG A N 1
ATOM 2228 C CA . ARG A 1 279 ? 0.75 17.781 21.031 1 96.75 279 ARG A CA 1
ATOM 2229 C C . ARG A 1 279 ? -0.562 17.641 21.797 1 96.75 279 ARG A C 1
ATOM 2231 O O . ARG A 1 279 ? -0.857 18.453 22.688 1 96.75 279 ARG A O 1
ATOM 2238 N N . LEU A 1 280 ? -1.322 16.641 21.438 1 97.88 280 LEU A N 1
ATOM 2239 C CA . LEU A 1 280 ? -2.627 16.438 22.062 1 97.88 280 LEU A CA 1
ATOM 2240 C C . LEU A 1 280 ? -2.475 15.969 23.516 1 97.88 280 LEU A C 1
ATOM 2242 O O . LEU A 1 280 ? -3.289 16.312 24.375 1 97.88 280 LEU A O 1
ATOM 2246 N N . ARG A 1 281 ? -1.456 15.211 23.766 1 96.56 281 ARG A N 1
ATOM 2247 C CA . ARG A 1 281 ? -1.143 14.773 25.125 1 96.56 281 ARG A CA 1
ATOM 2248 C C . ARG A 1 281 ? -0.91 15.969 26.047 1 96.56 281 ARG A C 1
ATOM 2250 O O . ARG A 1 281 ? -1.467 16.031 27.141 1 96.56 281 ARG A O 1
ATOM 2257 N N . ILE A 1 282 ? -0.133 16.891 25.594 1 95.12 282 ILE A N 1
ATOM 2258 C CA . ILE A 1 282 ? 0.172 18.078 26.375 1 95.12 282 ILE A CA 1
ATOM 2259 C C . ILE A 1 282 ? -1.095 18.906 26.578 1 95.12 282 ILE A C 1
ATOM 2261 O O . ILE A 1 282 ? -1.363 19.406 27.672 1 95.12 282 ILE A O 1
ATOM 2265 N N . GLU A 1 283 ? -1.891 19.078 25.5 1 95.38 283 GLU A N 1
ATOM 2266 C CA . GLU A 1 283 ? -3.119 19.859 25.609 1 95.38 283 GLU A CA 1
ATOM 2267 C C . GLU A 1 283 ? -4.109 19.219 26.562 1 95.38 283 GLU A C 1
ATOM 2269 O O . GLU A 1 283 ? -4.812 19.906 27.297 1 95.38 283 GLU A O 1
ATOM 2274 N N . HIS A 1 284 ? -4.203 17.906 26.469 1 96.12 284 HIS A N 1
ATOM 2275 C CA . HIS A 1 284 ? -5.07 17.172 27.391 1 96.12 284 HIS A CA 1
ATOM 2276 C C . HIS A 1 284 ? -4.645 17.375 28.844 1 96.12 284 HIS A C 1
ATOM 2278 O O . HIS A 1 284 ? -5.484 17.625 29.703 1 96.12 284 HIS A O 1
ATOM 2284 N N . TYR A 1 285 ? -3.377 17.266 29.047 1 94.19 285 TYR A N 1
ATOM 2285 C CA . TYR A 1 285 ? -2.809 17.438 30.375 1 94.19 285 TYR A CA 1
ATOM 2286 C C . TYR A 1 285 ? -3.09 18.844 30.906 1 94.19 285 TYR A C 1
ATOM 2288 O O . TYR A 1 285 ? -3.482 19 32.062 1 94.19 285 TYR A O 1
ATOM 2296 N N . LYS A 1 286 ? -2.881 19.844 30.094 1 93.06 286 LYS A N 1
ATOM 2297 C CA . LYS A 1 286 ? -3.158 21.219 30.484 1 93.06 286 LYS A CA 1
ATOM 2298 C C . LYS A 1 286 ? -4.629 21.406 30.844 1 93.06 286 LYS A C 1
ATOM 2300 O O . LYS A 1 286 ? -4.953 22.062 31.828 1 93.06 286 LYS A O 1
ATOM 2305 N N . ALA A 1 287 ? -5.473 20.844 30 1 94.75 287 ALA A N 1
ATOM 2306 C CA . ALA A 1 287 ? -6.906 20.953 30.25 1 94.75 287 ALA A CA 1
ATOM 2307 C C . ALA A 1 287 ? -7.285 20.328 31.594 1 94.75 287 ALA A C 1
ATOM 2309 O O . ALA A 1 287 ? -8.102 20.875 32.344 1 94.75 287 ALA A O 1
ATOM 2310 N N . LEU A 1 288 ? -6.688 19.234 31.938 1 93.31 288 LEU A N 1
ATOM 2311 C CA . LEU A 1 288 ? -6.98 18.516 33.156 1 93.31 288 LEU A CA 1
ATOM 2312 C C . LEU A 1 288 ? -6.414 19.25 34.375 1 93.31 288 LEU A C 1
ATOM 2314 O O . LEU A 1 288 ? -7.027 19.266 35.438 1 93.31 288 LEU A O 1
ATOM 2318 N N . THR A 1 289 ? -5.277 19.812 34.25 1 91.81 289 THR A N 1
ATOM 2319 C CA . THR A 1 289 ? -4.594 20.453 35.375 1 91.81 289 THR A CA 1
ATOM 2320 C C . THR A 1 289 ? -5.172 21.844 35.625 1 91.81 289 THR A C 1
ATOM 2322 O O . THR A 1 289 ? -5.234 22.266 36.781 1 91.81 289 THR A O 1
ATOM 2325 N N . GLU A 1 290 ? -5.578 22.531 34.625 1 91.19 290 GLU A N 1
ATOM 2326 C CA . GLU A 1 290 ? -6.129 23.875 34.781 1 91.19 290 GLU A CA 1
ATOM 2327 C C . GLU A 1 290 ? -7.543 23.828 35.344 1 91.19 290 GLU A C 1
ATOM 2329 O O . GLU A 1 290 ? -7.961 24.734 36.062 1 91.19 290 GLU A O 1
ATOM 2334 N N . ALA A 1 291 ? -8.273 22.766 35 1 87.81 291 ALA A N 1
ATOM 2335 C CA . ALA A 1 291 ? -9.625 22.609 35.5 1 87.81 291 ALA A CA 1
ATOM 2336 C C . ALA A 1 291 ? -9.891 21.156 35.906 1 87.81 291 ALA A C 1
ATOM 2338 O O . ALA A 1 291 ? -10.625 20.438 35.219 1 87.81 291 ALA A O 1
ATOM 2339 N N . PRO A 1 292 ? -9.406 20.766 37.031 1 85.5 292 PRO A N 1
ATOM 2340 C CA . PRO A 1 292 ? -9.445 19.359 37.438 1 85.5 292 PRO A CA 1
ATOM 2341 C C . PRO A 1 292 ? -10.859 18.859 37.719 1 85.5 292 PRO A C 1
ATOM 2343 O O . PRO A 1 292 ? -11.117 17.656 37.625 1 85.5 292 PRO A O 1
ATOM 2346 N N . THR A 1 293 ? -11.758 19.703 38 1 87.12 293 THR A N 1
ATOM 2347 C CA . THR A 1 293 ? -13.109 19.297 38.344 1 87.12 293 THR A CA 1
ATOM 2348 C C . THR A 1 293 ? -14.008 19.219 37.125 1 87.12 293 THR A C 1
ATOM 2350 O O . THR A 1 293 ? -15.18 18.844 37.25 1 87.12 293 THR A O 1
ATOM 2353 N N . TRP A 1 294 ? -13.422 19.5 36.031 1 86.69 294 TRP A N 1
ATOM 2354 C CA . TRP A 1 294 ? -14.227 19.547 34.812 1 86.69 294 TRP A CA 1
ATOM 2355 C C . TRP A 1 294 ? -13.711 18.562 33.781 1 86.69 294 TRP A C 1
ATOM 2357 O O . TRP A 1 294 ? -12.555 18.141 33.812 1 86.69 294 TRP A O 1
ATOM 2367 N N . ASP A 1 295 ? -14.625 18.188 32.938 1 92.25 295 ASP A N 1
ATOM 2368 C CA . ASP A 1 295 ? -14.203 17.422 31.75 1 92.25 295 ASP A CA 1
ATOM 2369 C C . ASP A 1 295 ? -13.273 18.25 30.875 1 92.25 295 ASP A C 1
ATOM 2371 O O . ASP A 1 295 ? -13.461 19.453 30.703 1 92.25 295 ASP A O 1
ATOM 2375 N N . PRO A 1 296 ? -12.25 17.656 30.391 1 95.44 296 PRO A N 1
ATOM 2376 C CA . PRO A 1 296 ? -11.367 18.375 29.469 1 95.44 296 PRO A CA 1
ATOM 2377 C C . PRO A 1 296 ? -12.039 18.719 28.141 1 95.44 296 PRO A C 1
ATOM 2379 O O . PRO A 1 296 ? -12.328 17.812 27.344 1 95.44 296 PRO A O 1
ATOM 2382 N N . LEU A 1 297 ? -12.328 19.953 27.859 1 97.44 297 LEU A N 1
ATOM 2383 C CA . LEU A 1 297 ? -12.898 20.453 26.609 1 97.44 297 LEU A CA 1
ATOM 2384 C C . LEU A 1 297 ? -11.82 21.078 25.734 1 97.44 297 LEU A C 1
ATOM 2386 O O . LEU A 1 297 ? -11.438 22.234 25.938 1 97.44 297 LEU A O 1
ATOM 2390 N N . VAL A 1 298 ? -11.359 20.328 24.766 1 98.31 298 VAL A N 1
ATOM 2391 C CA . VAL A 1 298 ? -10.25 20.781 23.938 1 98.31 298 VAL A CA 1
ATOM 2392 C C . VAL A 1 298 ? -10.641 20.703 22.453 1 98.31 298 VAL A C 1
ATOM 2394 O O . VAL A 1 298 ? -11.133 19.656 22 1 98.31 298 VAL A O 1
ATOM 2397 N N . TYR A 1 299 ? -10.594 21.719 21.734 1 98.56 299 TYR A N 1
ATOM 2398 C CA . TYR A 1 299 ? -10.695 21.844 20.281 1 98.56 299 TYR A CA 1
ATOM 2399 C C . TYR A 1 299 ? -9.367 22.266 19.672 1 98.56 299 TYR A C 1
ATOM 2401 O O . TYR A 1 299 ? -8.969 23.422 19.797 1 98.56 299 TYR A O 1
ATOM 2409 N N . TRP A 1 300 ? -8.648 21.328 19.031 1 98.69 300 TRP A N 1
ATOM 2410 C CA . TRP A 1 300 ? -7.266 21.531 18.609 1 98.69 300 TRP A CA 1
ATOM 2411 C C . TRP A 1 300 ? -7.152 21.484 17.078 1 98.69 300 TRP A C 1
ATOM 2413 O O . TRP A 1 300 ? -7.832 20.688 16.422 1 98.69 300 TRP A O 1
ATOM 2423 N N . GLY A 1 301 ? -6.398 22.281 16.422 1 98.25 301 GLY A N 1
ATOM 2424 C CA . GLY A 1 301 ? -6.152 22.328 14.992 1 98.25 301 GLY A CA 1
ATOM 2425 C C . GLY A 1 301 ? -5.445 23.594 14.547 1 98.25 301 GLY A C 1
ATOM 2426 O O . GLY A 1 301 ? -4.656 24.172 15.305 1 98.25 301 GLY A O 1
ATOM 2427 N N . TYR A 1 302 ? -5.559 23.938 13.336 1 97.19 302 TYR A N 1
ATOM 2428 C CA . TYR A 1 302 ? -5.094 25.203 12.773 1 97.19 302 TYR A CA 1
ATOM 2429 C C . TYR A 1 302 ? -6.223 26.234 12.727 1 97.19 302 TYR A C 1
ATOM 2431 O O . TYR A 1 302 ? -7.125 26.125 11.891 1 97.19 302 TYR A O 1
ATOM 2439 N N . LEU A 1 303 ? -6.156 27.203 13.594 1 94.94 303 LEU A N 1
ATOM 2440 C CA . LEU A 1 303 ? -7.211 28.219 13.68 1 94.94 303 LEU A CA 1
ATOM 2441 C C . LEU A 1 303 ? -7.125 29.188 12.516 1 94.94 303 LEU A C 1
ATOM 2443 O O . LEU A 1 303 ? -6.113 29.875 12.352 1 94.94 303 LEU A O 1
ATOM 2447 N N . ILE A 1 304 ? -8.164 29.281 11.734 1 91.56 304 ILE A N 1
ATOM 2448 C CA . ILE A 1 304 ? -8.234 30.172 10.578 1 91.56 304 ILE A CA 1
ATOM 2449 C C . ILE A 1 304 ? -9.062 31.406 10.93 1 91.56 304 ILE A C 1
ATOM 2451 O O . ILE A 1 304 ? -10.227 31.281 11.32 1 91.56 304 ILE A O 1
ATOM 2455 N N . LYS A 1 305 ? -8.492 32.562 10.875 1 83.81 305 LYS A N 1
ATOM 2456 C CA . LYS A 1 305 ? -9.125 33.875 11.109 1 83.81 305 LYS A CA 1
ATOM 2457 C C . LYS A 1 305 ? -9.805 33.906 12.469 1 83.81 305 LYS A C 1
ATOM 2459 O O . LYS A 1 305 ? -10.898 34.469 12.609 1 83.81 305 LYS A O 1
ATOM 2464 N N . ASP A 1 306 ? -9.281 33.125 13.391 1 86.69 306 ASP A N 1
ATOM 2465 C CA . ASP A 1 306 ? -9.773 33.062 14.766 1 86.69 306 ASP A CA 1
ATOM 2466 C C . ASP A 1 306 ? -11.242 32.625 14.805 1 86.69 306 ASP A C 1
ATOM 2468 O O . ASP A 1 306 ? -12.016 33.125 15.641 1 86.69 306 ASP A O 1
ATOM 2472 N N . TYR A 1 307 ? -11.531 31.797 13.852 1 90.81 307 TYR A N 1
ATOM 2473 C CA . TYR A 1 307 ? -12.938 31.469 13.727 1 90.81 307 TYR A CA 1
ATOM 2474 C C . TYR A 1 307 ? -13.148 29.953 13.766 1 90.81 307 TYR A C 1
ATOM 2476 O O . TYR A 1 307 ? -14.031 29.469 14.477 1 90.81 307 TYR A O 1
ATOM 2484 N N . PHE A 1 308 ? -12.438 29.234 13.016 1 96.12 308 PHE A N 1
ATOM 2485 C CA . PHE A 1 308 ? -12.625 27.781 12.969 1 96.12 308 PHE A CA 1
ATOM 2486 C C . PHE A 1 308 ? -11.305 27.078 12.719 1 96.12 308 PHE A C 1
ATOM 2488 O O . PHE A 1 308 ? -10.344 27.688 12.234 1 96.12 308 PHE A O 1
ATOM 2495 N N . MET A 1 309 ? -11.188 25.812 13.117 1 97.69 309 MET A N 1
ATOM 2496 C CA . MET A 1 309 ? -10.016 25 12.797 1 97.69 309 MET A CA 1
ATOM 2497 C C . MET A 1 309 ? -10.07 24.5 11.359 1 97.69 309 MET A C 1
ATOM 2499 O O . MET A 1 309 ? -11.117 24.047 10.898 1 97.69 309 MET A O 1
ATOM 2503 N N . GLY A 1 310 ? -8.938 24.609 10.672 1 96.75 310 GLY A N 1
ATOM 2504 C CA . GLY A 1 310 ? -8.875 24.188 9.281 1 96.75 310 GLY A CA 1
ATOM 2505 C C . GLY A 1 310 ? -9.266 22.734 9.078 1 96.75 310 GLY A C 1
ATOM 2506 O O . GLY A 1 310 ? -9.055 21.906 9.953 1 96.75 310 GLY A O 1
ATOM 2507 N N . GLY A 1 311 ? -9.742 22.438 7.871 1 96.75 311 GLY A N 1
ATOM 2508 C CA . GLY A 1 311 ? -10.312 21.125 7.562 1 96.75 311 GLY A CA 1
ATOM 2509 C C . GLY A 1 311 ? -9.266 20.047 7.363 1 96.75 311 GLY A C 1
ATOM 2510 O O . GLY A 1 311 ? -9.602 18.859 7.316 1 96.75 311 GLY A O 1
ATOM 2511 N N . GLU A 1 312 ? -8.023 20.469 7.281 1 97.5 312 GLU A N 1
ATOM 2512 C CA . GLU A 1 312 ? -6.969 19.484 7.066 1 97.5 312 GLU A CA 1
ATOM 2513 C C . GLU A 1 312 ? -6.957 18.438 8.188 1 97.5 312 GLU A C 1
ATOM 2515 O O . GLU A 1 312 ? -6.848 17.234 7.926 1 97.5 312 GLU A O 1
ATOM 2520 N N . LEU A 1 313 ? -7.059 18.891 9.391 1 98.69 313 LEU A N 1
ATOM 2521 C CA . LEU A 1 313 ? -7.098 18.031 10.562 1 98.69 313 LEU A CA 1
ATOM 2522 C C . LEU A 1 313 ? -7.445 18.828 11.82 1 98.69 313 LEU A C 1
ATOM 2524 O O . LEU A 1 313 ? -6.887 19.906 12.047 1 98.69 313 LEU A O 1
ATOM 2528 N N . TYR A 1 314 ? -8.422 18.328 12.562 1 98.81 314 TYR A N 1
ATOM 2529 C CA . TYR A 1 314 ? -8.695 18.891 13.883 1 98.81 314 TYR A CA 1
ATOM 2530 C C . TYR A 1 314 ? -9.117 17.797 14.867 1 98.81 314 TYR A C 1
ATOM 2532 O O . TYR A 1 314 ? -9.586 16.734 14.461 1 98.81 314 TYR A O 1
ATOM 2540 N N . ALA A 1 315 ? -8.906 18.062 16.078 1 98.88 315 ALA A N 1
ATOM 2541 C CA . ALA A 1 315 ? -9.172 17.109 17.141 1 98.88 315 ALA A CA 1
ATOM 2542 C C . ALA A 1 315 ? -10.188 17.656 18.141 1 98.88 315 ALA A C 1
ATOM 2544 O O . ALA A 1 315 ? -10.133 18.828 18.516 1 98.88 315 ALA A O 1
ATOM 2545 N N . LEU A 1 316 ? -11.117 16.875 18.469 1 98.81 316 LEU A N 1
ATOM 2546 C CA . LEU A 1 316 ? -12.055 17.141 19.562 1 98.81 316 LEU A CA 1
ATOM 2547 C C . LEU A 1 316 ? -11.844 16.172 20.719 1 98.81 316 LEU A C 1
ATOM 2549 O O . LEU A 1 316 ? -11.711 14.969 20.5 1 98.81 316 LEU A O 1
ATOM 2553 N N . SER A 1 317 ? -11.781 16.703 21.906 1 98.62 317 SER A N 1
ATOM 2554 C CA . SER A 1 317 ? -11.766 15.82 23.078 1 98.62 317 SER A CA 1
ATOM 2555 C C . SER A 1 317 ? -13.062 15.031 23.188 1 98.62 317 SER A C 1
ATOM 2557 O O . SER A 1 317 ? -14.094 15.438 22.656 1 98.62 317 SER A O 1
ATOM 2559 N N . TRP A 1 318 ? -13.031 13.945 23.859 1 98 318 TRP A N 1
ATOM 2560 C CA . TRP A 1 318 ? -14.148 13.008 23.969 1 98 318 TRP A CA 1
ATOM 2561 C C . TRP A 1 318 ? -15.406 13.703 24.469 1 98 318 TRP A C 1
ATOM 2563 O O . TRP A 1 318 ? -16.484 13.523 23.922 1 98 318 TRP A O 1
ATOM 2573 N N . PRO A 1 319 ? -15.312 14.547 25.547 1 97.62 319 PRO A N 1
ATOM 2574 C CA . PRO A 1 319 ? -16.531 15.211 26.016 1 97.62 319 PRO A CA 1
ATOM 2575 C C . PRO A 1 319 ? -17.172 16.078 24.938 1 97.62 319 PRO A C 1
ATOM 2577 O O . PRO A 1 319 ? -18.406 16.188 24.859 1 97.62 319 PRO A O 1
ATOM 2580 N N . LEU A 1 320 ? -16.328 16.719 24.125 1 98.19 320 LEU A N 1
ATOM 2581 C CA . LEU A 1 320 ? -16.875 17.547 23.047 1 98.19 320 LEU A CA 1
ATOM 2582 C C . LEU A 1 320 ? -17.562 16.672 22 1 98.19 320 LEU A C 1
ATOM 2584 O O . LEU A 1 320 ? -18.609 17.047 21.469 1 98.19 320 LEU A O 1
ATOM 2588 N N . VAL A 1 321 ? -16.969 15.547 21.641 1 98.44 321 VAL A N 1
ATOM 2589 C CA . VAL A 1 321 ? -17.547 14.641 20.656 1 98.44 321 VAL A CA 1
ATOM 2590 C C . VAL A 1 321 ? -18.891 14.117 21.156 1 98.44 321 VAL A C 1
ATOM 2592 O O . VAL A 1 321 ? -19.844 14.023 20.391 1 98.44 321 VAL A O 1
ATOM 2595 N N . SER A 1 322 ? -18.922 13.781 22.422 1 97.19 322 SER A N 1
ATOM 2596 C CA . SER A 1 322 ? -20.156 13.312 23.047 1 97.19 322 SER A CA 1
ATOM 2597 C C . SER A 1 322 ? -21.25 14.383 22.969 1 97.19 322 SER A C 1
ATOM 2599 O O . SER A 1 322 ? -22.406 14.078 22.672 1 97.19 322 SER A O 1
ATOM 2601 N N . PHE A 1 323 ? -20.906 15.617 23.266 1 97.44 323 PHE A N 1
ATOM 2602 C CA . PHE A 1 323 ? -21.844 16.719 23.172 1 97.44 323 PHE A CA 1
ATOM 2603 C C . PHE A 1 323 ? -22.391 16.859 21.75 1 97.44 323 PHE A C 1
ATOM 2605 O O . PHE A 1 323 ? -23.594 16.984 21.547 1 97.44 323 PHE A O 1
ATOM 2612 N N . VAL A 1 324 ? -21.438 16.812 20.719 1 97.38 324 VAL A N 1
ATOM 2613 C CA . VAL A 1 324 ? -21.812 16.984 19.312 1 97.38 324 VAL A CA 1
ATOM 2614 C C . VAL A 1 324 ? -22.828 15.914 18.922 1 97.38 324 VAL A C 1
ATOM 2616 O O . VAL A 1 324 ? -23.812 16.203 18.25 1 97.38 324 VAL A O 1
ATOM 2619 N N . ALA A 1 325 ? -22.625 14.727 19.359 1 96.12 325 ALA A N 1
ATOM 2620 C CA . ALA A 1 325 ? -23.469 13.594 18.969 1 96.12 325 ALA A CA 1
ATOM 2621 C C . ALA A 1 325 ? -24.844 13.672 19.641 1 96.12 325 ALA A C 1
ATOM 2623 O O . ALA A 1 325 ? -25.828 13.18 19.109 1 96.12 325 ALA A O 1
ATOM 2624 N N . MET A 1 326 ? -24.953 14.336 20.75 1 95 326 MET A N 1
ATOM 2625 C CA . MET A 1 326 ? -26.156 14.273 21.562 1 95 326 MET A CA 1
ATOM 2626 C C . MET A 1 326 ? -26.969 15.562 21.422 1 95 326 MET A C 1
ATOM 2628 O O . MET A 1 326 ? -28.172 15.578 21.719 1 95 326 MET A O 1
ATOM 2632 N N . SER A 1 327 ? -26.359 16.594 21.016 1 95.06 327 SER A N 1
ATOM 2633 C CA . SER A 1 327 ? -26.984 17.906 20.984 1 95.06 327 SER A CA 1
ATOM 2634 C C . SER A 1 327 ? -28.016 18 19.875 1 95.06 327 SER A C 1
ATOM 2636 O O . SER A 1 327 ? -27.703 17.781 18.703 1 95.06 327 SER A O 1
ATOM 2638 N N . LYS A 1 328 ? -29.172 18.406 20.234 1 93.06 328 LYS A N 1
ATOM 2639 C CA . LYS A 1 328 ? -30.234 18.625 19.266 1 93.06 328 LYS A CA 1
ATOM 2640 C C . LYS A 1 328 ? -29.922 19.828 18.375 1 93.06 328 LYS A C 1
ATOM 2642 O O . LYS A 1 328 ? -30.234 19.828 17.188 1 93.06 328 LYS A O 1
ATOM 2647 N N . ALA A 1 329 ? -29.375 20.797 19 1 92.5 329 ALA A N 1
ATOM 2648 C CA . ALA A 1 329 ? -29 21.984 18.25 1 92.5 329 ALA A CA 1
ATOM 2649 C C . ALA A 1 329 ? -28.016 21.641 17.125 1 92.5 329 ALA A C 1
ATOM 2651 O O . ALA A 1 329 ? -28.156 22.125 16 1 92.5 329 ALA A O 1
ATOM 2652 N N . VAL A 1 330 ? -27.016 20.828 17.422 1 94.19 330 VAL A N 1
ATOM 2653 C CA . VAL A 1 330 ? -26 20.422 16.453 1 94.19 330 VAL A CA 1
ATOM 2654 C C . VAL A 1 330 ? -26.656 19.609 15.328 1 94.19 330 VAL A C 1
ATOM 2656 O O . VAL A 1 330 ? -26.344 19.812 14.148 1 94.19 330 VAL A O 1
ATOM 2659 N N . LYS A 1 331 ? -27.547 18.781 15.617 1 92.25 331 LYS A N 1
ATOM 2660 C CA . LYS A 1 331 ? -28.219 17.906 14.648 1 92.25 331 LYS A CA 1
ATOM 2661 C C . LYS A 1 331 ? -28.969 18.734 13.602 1 92.25 331 LYS A C 1
ATOM 2663 O O . LYS A 1 331 ? -29.125 18.281 12.461 1 92.25 331 LYS A O 1
ATOM 2668 N N . ALA A 1 332 ? -29.281 19.906 13.953 1 90.81 332 ALA A N 1
ATOM 2669 C CA . ALA A 1 332 ? -30.062 20.766 13.062 1 90.81 332 ALA A CA 1
ATOM 2670 C C . ALA A 1 332 ? -29.156 21.578 12.148 1 90.81 332 ALA A C 1
ATOM 2672 O O . ALA A 1 332 ? -29.625 22.219 11.203 1 90.81 332 ALA A O 1
ATOM 2673 N N . MET A 1 333 ? -27.844 21.547 12.305 1 91.25 333 MET A N 1
ATOM 2674 C CA . MET A 1 333 ? -26.906 22.375 11.578 1 91.25 333 MET A CA 1
ATOM 2675 C C . MET A 1 333 ? -25.812 21.531 10.922 1 91.25 333 MET A C 1
ATOM 2677 O O . MET A 1 333 ? -24.625 21.781 11.125 1 91.25 333 MET A O 1
ATOM 2681 N N . THR A 1 334 ? -26.141 20.641 10.117 1 91 334 THR A N 1
ATOM 2682 C CA . THR A 1 334 ? -25.141 19.719 9.633 1 91 334 THR A CA 1
ATOM 2683 C C . THR A 1 334 ? -24.781 20 8.18 1 91 334 THR A C 1
ATOM 2685 O O . THR A 1 334 ? -23.906 19.344 7.605 1 91 334 THR A O 1
ATOM 2688 N N . ILE A 1 335 ? -25.375 21.031 7.559 1 91 335 ILE A N 1
ATOM 2689 C CA . ILE A 1 335 ? -25.109 21.359 6.164 1 91 335 ILE A CA 1
ATOM 2690 C C . ILE A 1 335 ? -24.266 22.625 6.082 1 91 335 ILE A C 1
ATOM 2692 O O . ILE A 1 335 ? -24.578 23.641 6.711 1 91 335 ILE A O 1
ATOM 2696 N N . GLY A 1 336 ? -23.156 22.609 5.34 1 92.69 336 GLY A N 1
ATOM 2697 C CA . GLY A 1 336 ? -22.203 23.688 5.207 1 92.69 336 GLY A CA 1
ATOM 2698 C C . GLY A 1 336 ? -20.766 23.203 5.188 1 92.69 336 GLY A C 1
ATOM 2699 O O . GLY A 1 336 ? -20.5 22.016 5.336 1 92.69 336 GLY A O 1
ATOM 2700 N N . TYR A 1 337 ? -19.844 24.141 4.992 1 93.44 337 TYR A N 1
ATOM 2701 C CA . TYR A 1 337 ? -18.438 23.75 5.074 1 93.44 337 TYR A CA 1
ATOM 2702 C C . TYR A 1 337 ? -18.141 23.062 6.402 1 93.44 337 TYR A C 1
ATOM 2704 O O . TYR A 1 337 ? -18.328 23.656 7.469 1 93.44 337 TYR A O 1
ATOM 2712 N N . GLU A 1 338 ? -17.734 21.859 6.328 1 95.75 338 GLU A N 1
ATOM 2713 C CA . GLU A 1 338 ? -17.734 20.969 7.488 1 95.75 338 GLU A CA 1
ATOM 2714 C C . GLU A 1 338 ? -16.891 21.531 8.625 1 95.75 338 GLU A C 1
ATOM 2716 O O . GLU A 1 338 ? -17.266 21.453 9.797 1 95.75 338 GLU A O 1
ATOM 2721 N N . ASP A 1 339 ? -15.711 22.156 8.289 1 96.06 339 ASP A N 1
ATOM 2722 C CA . ASP A 1 339 ? -14.836 22.672 9.336 1 96.06 339 ASP A CA 1
ATOM 2723 C C . ASP A 1 339 ? -15.453 23.891 10.016 1 96.06 339 ASP A C 1
ATOM 2725 O O . ASP A 1 339 ? -15.359 24.047 11.234 1 96.06 339 ASP A O 1
ATOM 2729 N N . GLN A 1 340 ? -16.141 24.75 9.305 1 96.31 340 GLN A N 1
ATOM 2730 C CA . GLN A 1 340 ? -16.844 25.891 9.891 1 96.31 340 GLN A CA 1
ATOM 2731 C C . GLN A 1 340 ? -18.047 25.438 10.719 1 96.31 340 GLN A C 1
ATOM 2733 O O . GLN A 1 340 ? -18.328 26.016 11.766 1 96.31 340 GLN A O 1
ATOM 2738 N N . GLN A 1 341 ? -18.703 24.422 10.234 1 96.44 341 GLN A N 1
ATOM 2739 C CA . GLN A 1 341 ? -19.828 23.891 10.977 1 96.44 341 GLN A CA 1
ATOM 2740 C C . GLN A 1 341 ? -19.406 23.359 12.336 1 96.44 341 GLN A C 1
ATOM 2742 O O . GLN A 1 341 ? -20.109 23.547 13.336 1 96.44 341 GLN A O 1
ATOM 2747 N N . VAL A 1 342 ? -18.281 22.719 12.383 1 97.94 342 VAL A N 1
ATOM 2748 C CA . VAL A 1 342 ? -17.797 22.172 13.648 1 97.94 342 VAL A CA 1
ATOM 2749 C C . VAL A 1 342 ? -17.562 23.312 14.648 1 97.94 342 VAL A C 1
ATOM 2751 O O . VAL A 1 342 ? -17.906 23.172 15.828 1 97.94 342 VAL A O 1
ATOM 2754 N N . ALA A 1 343 ? -16.969 24.359 14.188 1 97.75 343 ALA A N 1
ATOM 2755 C CA . ALA A 1 343 ? -16.781 25.516 15.062 1 97.75 343 ALA A CA 1
ATOM 2756 C C . ALA A 1 343 ? -18.109 26.016 15.602 1 97.75 343 ALA A C 1
ATOM 2758 O O . ALA A 1 343 ? -18.219 26.391 16.781 1 97.75 343 ALA A O 1
ATOM 2759 N N . LYS A 1 344 ? -19.125 26.047 14.766 1 96.69 344 LYS A N 1
ATOM 2760 C CA . LYS A 1 344 ? -20.453 26.469 15.195 1 96.69 344 LYS A CA 1
ATOM 2761 C C . LYS A 1 344 ? -21.016 25.516 16.25 1 96.69 344 LYS A C 1
ATOM 2763 O O . LYS A 1 344 ? -21.625 25.938 17.219 1 96.69 344 LYS A O 1
ATOM 2768 N N . TRP A 1 345 ? -20.844 24.203 15.984 1 98 345 TRP A N 1
ATOM 2769 C CA . TRP A 1 345 ? -21.297 23.203 16.938 1 98 345 TRP A CA 1
ATOM 2770 C C . TRP A 1 345 ? -20.688 23.453 18.312 1 98 345 TRP A C 1
ATOM 2772 O O . TRP A 1 345 ? -21.406 23.469 19.328 1 98 345 TRP A O 1
ATOM 2782 N N . ILE A 1 346 ? -19.391 23.688 18.344 1 97.38 346 ILE A N 1
ATOM 2783 C CA . ILE A 1 346 ? -18.656 23.906 19.578 1 97.38 346 ILE A CA 1
ATOM 2784 C C . ILE A 1 346 ? -19.156 25.188 20.266 1 97.38 346 ILE A C 1
ATOM 2786 O O . ILE A 1 346 ? -19.25 25.25 21.484 1 97.38 346 ILE A O 1
ATOM 2790 N N . GLY A 1 347 ? -19.531 26.156 19.453 1 95.94 347 GLY A N 1
ATOM 2791 C CA . GLY A 1 347 ? -20.062 27.406 19.969 1 95.94 347 GLY A CA 1
ATOM 2792 C C . GLY A 1 347 ? -21.391 27.25 20.688 1 95.94 347 GLY A C 1
ATOM 2793 O O . GLY A 1 347 ? -21.766 28.078 21.516 1 95.94 347 GLY A O 1
ATOM 2794 N N . THR A 1 348 ? -22.125 26.203 20.406 1 96.31 348 THR A N 1
ATOM 2795 C CA . THR A 1 348 ? -23.438 25.984 21 1 96.31 348 THR A CA 1
ATOM 2796 C C . THR A 1 348 ? -23.297 25.188 22.312 1 96.31 348 THR A C 1
ATOM 2798 O O . THR A 1 348 ? -24.297 24.969 23 1 96.31 348 THR A O 1
ATOM 2801 N N . HIS A 1 349 ? -22.109 24.75 22.641 1 96.5 349 HIS A N 1
ATOM 2802 C CA . HIS A 1 349 ? -21.906 24.031 23.891 1 96.5 349 HIS A CA 1
ATOM 2803 C C . HIS A 1 349 ? -22.312 24.891 25.094 1 96.5 349 HIS A C 1
ATOM 2805 O O . HIS A 1 349 ? -22.047 26.094 25.125 1 96.5 349 HIS A O 1
ATOM 2811 N N . PRO A 1 350 ? -22.891 24.328 26.141 1 94.94 350 PRO A N 1
ATOM 2812 C CA . PRO A 1 350 ? -23.312 25.094 27.297 1 94.94 350 PRO A CA 1
ATOM 2813 C C . PRO A 1 350 ? -22.125 25.781 28 1 94.94 350 PRO A C 1
ATOM 2815 O O . PRO A 1 350 ? -22.297 26.844 28.609 1 94.94 350 PRO A O 1
ATOM 2818 N N . HIS A 1 351 ? -20.984 25.219 27.938 1 94.75 351 HIS A N 1
ATOM 2819 C CA . HIS A 1 351 ? -19.766 25.797 28.5 1 94.75 351 HIS A CA 1
ATOM 2820 C C . HIS A 1 351 ? -18.781 26.172 27.391 1 94.75 351 HIS A C 1
ATOM 2822 O O . HIS A 1 351 ? -17.594 25.859 27.5 1 94.75 351 HIS A O 1
ATOM 2828 N N . ALA A 1 352 ? -19.234 26.734 26.359 1 95.69 352 ALA A N 1
ATOM 2829 C CA . ALA A 1 352 ? -18.438 27.094 25.188 1 95.69 352 ALA A CA 1
ATOM 2830 C C . ALA A 1 352 ? -17.234 27.953 25.594 1 95.69 352 ALA A C 1
ATOM 2832 O O . ALA A 1 352 ? -16.156 27.844 25 1 95.69 352 ALA A O 1
ATOM 2833 N N . SER A 1 353 ? -17.391 28.797 26.594 1 93.31 353 SER A N 1
ATOM 2834 C CA . SER A 1 353 ? -16.344 29.703 27.016 1 93.31 353 SER A CA 1
ATOM 2835 C C . SER A 1 353 ? -15.188 28.969 27.672 1 93.31 353 SER A C 1
ATOM 2837 O O . SER A 1 353 ? -14.07 29.484 27.766 1 93.31 353 SER A O 1
ATOM 2839 N N . ARG A 1 354 ? -15.438 27.766 28.062 1 93.19 354 ARG A N 1
ATOM 2840 C CA . ARG A 1 354 ? -14.414 26.984 28.766 1 93.19 354 ARG A CA 1
ATOM 2841 C C . ARG A 1 354 ? -13.656 26.094 27.781 1 93.19 354 ARG A C 1
ATOM 2843 O O . ARG A 1 354 ? -12.656 25.469 28.156 1 93.19 354 ARG A O 1
ATOM 2850 N N . VAL A 1 355 ? -14.195 26 26.609 1 96.44 355 VAL A N 1
ATOM 2851 C CA . VAL A 1 355 ? -13.523 25.172 25.609 1 96.44 355 VAL A CA 1
ATOM 2852 C C . VAL A 1 355 ? -12.141 25.734 25.297 1 96.44 355 VAL A C 1
ATOM 2854 O O . VAL A 1 355 ? -12.008 26.938 25.062 1 96.44 355 VAL A O 1
ATOM 2857 N N . ARG A 1 356 ? -11.156 24.938 25.391 1 95.88 356 ARG A N 1
ATOM 2858 C CA . ARG A 1 356 ? -9.789 25.328 25.031 1 95.88 356 ARG A CA 1
ATOM 2859 C C . ARG A 1 356 ? -9.578 25.219 23.516 1 95.88 356 ARG A C 1
ATOM 2861 O O . ARG A 1 356 ? -9.414 24.125 22.984 1 95.88 356 ARG A O 1
ATOM 2868 N N . TRP A 1 357 ? -9.586 26.344 22.875 1 96.5 357 TRP A N 1
ATOM 2869 C CA . TRP A 1 357 ? -9.195 26.422 21.469 1 96.5 357 TRP A CA 1
ATOM 2870 C C . TRP A 1 357 ? -7.68 26.453 21.312 1 96.5 357 TRP A C 1
ATOM 2872 O O . TRP A 1 357 ? -7.055 27.5 21.484 1 96.5 357 TRP A O 1
ATOM 2882 N N . ALA A 1 358 ? -7.09 25.344 21.047 1 96.25 358 ALA A N 1
ATOM 2883 C CA . ALA A 1 358 ? -5.641 25.219 20.938 1 96.25 358 ALA A CA 1
ATOM 2884 C C . ALA A 1 358 ? -5.203 25.188 19.469 1 96.25 358 ALA A C 1
ATOM 2886 O O . ALA A 1 358 ? -5.488 24.234 18.75 1 96.25 358 ALA A O 1
ATOM 2887 N N . SER A 1 359 ? -4.477 26.188 19.016 1 94.88 359 SER A N 1
ATOM 2888 C CA . SER A 1 359 ? -4.125 26.344 17.609 1 94.88 359 SER A CA 1
ATOM 2889 C C . SER A 1 359 ? -2.666 25.969 17.359 1 94.88 359 SER A C 1
ATOM 2891 O O . SER A 1 359 ? -1.779 26.375 18.109 1 94.88 359 SER A O 1
ATOM 2893 N N . GLU A 1 360 ? -2.443 25.156 16.391 1 94.62 360 GLU A N 1
ATOM 2894 C CA . GLU A 1 360 ? -1.12 24.828 15.867 1 94.62 360 GLU A CA 1
ATOM 2895 C C . GLU A 1 360 ? -0.863 25.5 14.523 1 94.62 360 GLU A C 1
ATOM 2897 O O . GLU A 1 360 ? -1.267 24.984 13.477 1 94.62 360 GLU A O 1
ATOM 2902 N N . ARG A 1 361 ? -0.067 26.562 14.523 1 93.06 361 ARG A N 1
ATOM 2903 C CA . ARG A 1 361 ? 0.051 27.344 13.297 1 93.06 361 ARG A CA 1
ATOM 2904 C C . ARG A 1 361 ? 1.416 27.141 12.648 1 93.06 361 ARG A C 1
ATOM 2906 O O . ARG A 1 361 ? 1.591 27.406 11.461 1 93.06 361 ARG A O 1
ATOM 2913 N N . CYS A 1 362 ? 2.338 26.688 13.391 1 95.25 362 CYS A N 1
ATOM 2914 C CA . CYS A 1 362 ? 3.689 26.562 12.859 1 95.25 362 CYS A CA 1
ATOM 2915 C C . CYS A 1 362 ? 3.879 25.219 12.164 1 95.25 362 CYS A C 1
ATOM 2917 O O . CYS A 1 362 ? 4.488 25.156 11.094 1 95.25 362 CYS A O 1
ATOM 2919 N N . TRP A 1 363 ? 3.338 24.172 12.727 1 97.94 363 TRP A N 1
ATOM 2920 C CA . TRP A 1 363 ? 3.752 22.844 12.32 1 97.94 363 TRP A CA 1
ATOM 2921 C C . TRP A 1 363 ? 2.666 22.156 11.492 1 97.94 363 TRP A C 1
ATOM 2923 O O . TRP A 1 363 ? 2.736 20.953 11.227 1 97.94 363 TRP A O 1
ATOM 2933 N N . ILE A 1 364 ? 1.599 22.875 11.156 1 98.06 364 ILE A N 1
ATOM 2934 C CA . ILE A 1 364 ? 0.614 22.5 10.148 1 98.06 364 ILE A CA 1
ATOM 2935 C C . ILE A 1 364 ? 0.696 23.469 8.969 1 98.06 364 ILE A C 1
ATOM 2937 O O . ILE A 1 364 ? 0.579 24.672 9.141 1 98.06 364 ILE A O 1
ATOM 2941 N N . TYR A 1 365 ? 0.93 22.984 7.84 1 97.19 365 TYR A N 1
ATOM 2942 C CA . TYR A 1 365 ? 1.075 23.828 6.656 1 97.19 365 TYR A CA 1
ATOM 2943 C C . TYR A 1 365 ? 0.767 23.031 5.387 1 97.19 365 TYR A C 1
ATOM 2945 O O . TYR A 1 365 ? 0.501 21.828 5.445 1 97.19 365 TYR A O 1
ATOM 2953 N N . ASN A 1 366 ? 0.696 23.688 4.305 1 96.88 366 ASN A N 1
ATOM 2954 C CA . ASN A 1 366 ? 0.397 23.047 3.027 1 96.88 366 ASN A CA 1
ATOM 2955 C C . ASN A 1 366 ? 1.672 22.641 2.287 1 96.88 366 ASN A C 1
ATOM 2957 O O . ASN A 1 366 ? 2.744 23.188 2.555 1 96.88 366 ASN A O 1
ATOM 2961 N N . HIS A 1 367 ? 1.515 21.734 1.4 1 97.75 367 HIS A N 1
ATOM 2962 C CA . HIS A 1 367 ? 2.619 21.297 0.553 1 97.75 367 HIS A CA 1
ATOM 2963 C C . HIS A 1 367 ? 3.266 22.484 -0.161 1 97.75 367 HIS A C 1
ATOM 2965 O O . HIS A 1 367 ? 2.568 23.391 -0.628 1 97.75 367 HIS A O 1
ATOM 2971 N N . PRO A 1 368 ? 4.586 22.484 -0.312 1 95.44 368 PRO A N 1
ATOM 2972 C CA . PRO A 1 368 ? 5.293 23.625 -0.88 1 95.44 368 PRO A CA 1
ATOM 2973 C C . PRO A 1 368 ? 4.836 23.969 -2.297 1 95.44 368 PRO A C 1
ATOM 2975 O O . PRO A 1 368 ? 4.895 25.125 -2.711 1 95.44 368 PRO A O 1
ATOM 2978 N N . LYS A 1 369 ? 4.363 23.062 -3.041 1 95.19 369 LYS A N 1
ATOM 2979 C CA . LYS A 1 369 ? 4.023 23.281 -4.445 1 95.19 369 LYS A CA 1
ATOM 2980 C C . LYS A 1 369 ? 2.551 23.656 -4.602 1 95.19 369 LYS A C 1
ATOM 2982 O O . LYS A 1 369 ? 2.066 23.828 -5.719 1 95.19 369 LYS A O 1
ATOM 2987 N N . SER A 1 370 ? 1.715 23.703 -3.564 1 93 370 SER A N 1
ATOM 2988 C CA . SER A 1 370 ? 0.271 23.906 -3.631 1 93 370 SER A CA 1
ATOM 2989 C C . SER A 1 370 ? -0.07 25.344 -3.996 1 93 370 SER A C 1
ATOM 2991 O O . SER A 1 370 ? -1.207 25.641 -4.363 1 93 370 SER A O 1
ATOM 2993 N N . THR A 1 371 ? 0.715 26.312 -4.023 1 86.25 371 THR A N 1
ATOM 2994 C CA . THR A 1 371 ? 0.521 27.703 -4.43 1 86.25 371 THR A CA 1
ATOM 2995 C C . THR A 1 371 ? -0.584 28.359 -3.604 1 86.25 371 THR A C 1
ATOM 2997 O O . THR A 1 371 ? -1.513 28.953 -4.156 1 86.25 371 THR A O 1
ATOM 3000 N N . ASN A 1 372 ? -0.599 28.219 -2.32 1 87.31 372 ASN A N 1
ATOM 3001 C CA . ASN A 1 372 ? -1.552 28.891 -1.44 1 87.31 372 ASN A CA 1
ATOM 3002 C C . ASN A 1 372 ? -0.855 29.531 -0.247 1 87.31 372 ASN A C 1
ATOM 3004 O O . ASN A 1 372 ? 0.351 29.375 -0.061 1 87.31 372 ASN A O 1
ATOM 3008 N N . VAL A 1 373 ? -1.547 30.281 0.525 1 86.69 373 VAL A N 1
ATOM 3009 C CA . VAL A 1 373 ? -0.993 31.172 1.532 1 86.69 373 VAL A CA 1
ATOM 3010 C C . VAL A 1 373 ? -0.477 30.359 2.721 1 86.69 373 VAL A C 1
ATOM 3012 O O . VAL A 1 373 ? 0.266 30.891 3.557 1 86.69 373 VAL A O 1
ATOM 3015 N N . TYR A 1 374 ? -0.806 29.094 2.807 1 91.5 374 TYR A N 1
ATOM 3016 C CA . TYR A 1 374 ? -0.414 28.266 3.939 1 91.5 374 TYR A CA 1
ATOM 3017 C C . TYR A 1 374 ? 0.824 27.438 3.609 1 91.5 374 TYR A C 1
ATOM 3019 O O . TYR A 1 374 ? 1.262 26.625 4.414 1 91.5 374 TYR A O 1
ATOM 3027 N N . ALA A 1 375 ? 1.383 27.703 2.395 1 93 375 ALA A N 1
ATOM 3028 C CA . ALA A 1 375 ? 2.441 26.828 1.905 1 93 375 ALA A CA 1
ATOM 3029 C C . ALA A 1 375 ? 3.82 27.406 2.229 1 93 375 ALA A C 1
ATOM 3031 O O . ALA A 1 375 ? 4.031 28.609 2.15 1 93 375 ALA A O 1
ATOM 3032 N N . HIS A 1 376 ? 4.699 26.672 2.641 1 93.06 376 HIS A N 1
ATOM 3033 C CA . HIS A 1 376 ? 6.145 26.859 2.705 1 93.06 376 HIS A CA 1
ATOM 3034 C C . HIS A 1 376 ? 6.879 25.531 2.633 1 93.06 376 HIS A C 1
ATOM 3036 O O . HIS A 1 376 ? 6.258 24.484 2.408 1 93.06 376 HIS A O 1
ATOM 3042 N N . GLY A 1 377 ? 8.195 25.547 2.68 1 96.5 377 GLY A N 1
ATOM 3043 C CA . GLY A 1 377 ? 8.945 24.297 2.566 1 96.5 377 GLY A CA 1
ATOM 3044 C C . GLY A 1 377 ? 8.711 23.359 3.727 1 96.5 377 GLY A C 1
ATOM 3045 O O . GLY A 1 377 ? 8.117 23.734 4.734 1 96.5 377 GLY A O 1
ATOM 3046 N N . PHE A 1 378 ? 9.125 22.094 3.512 1 98.31 378 PHE A N 1
ATOM 3047 C CA . PHE A 1 378 ? 9.07 21.141 4.609 1 98.31 378 PHE A CA 1
ATOM 3048 C C . PHE A 1 378 ? 9.875 21.641 5.805 1 98.31 378 PHE A C 1
ATOM 3050 O O . PHE A 1 378 ? 11.047 21.984 5.668 1 98.31 378 PHE A O 1
ATOM 3057 N N . LEU A 1 379 ? 9.289 21.594 6.934 1 98.06 379 LEU A N 1
ATOM 3058 C CA . LEU A 1 379 ? 9.812 22.328 8.078 1 98.06 379 LEU A CA 1
ATOM 3059 C C . LEU A 1 379 ? 10.367 21.375 9.133 1 98.06 379 LEU A C 1
ATOM 3061 O O . LEU A 1 379 ? 9.742 20.359 9.438 1 98.06 379 LEU A O 1
ATOM 3065 N N . PHE A 1 380 ? 11.508 21.719 9.68 1 97.06 380 PHE A N 1
ATOM 3066 C CA . PHE A 1 380 ? 12.156 21 10.766 1 97.06 380 PHE A CA 1
ATOM 3067 C C . PHE A 1 380 ? 12.539 21.938 11.898 1 97.06 380 PHE A C 1
ATOM 3069 O O . PHE A 1 380 ? 12.641 23.156 11.695 1 97.06 380 PHE A O 1
ATOM 3076 N N . PRO A 1 381 ? 12.727 21.438 13.07 1 96.5 381 PRO A N 1
ATOM 3077 C CA . PRO A 1 381 ? 13.008 22.266 14.25 1 96.5 381 PRO A CA 1
ATOM 3078 C C . PRO A 1 381 ? 14.25 23.125 14.07 1 96.5 381 PRO A C 1
ATOM 3080 O O . PRO A 1 381 ? 14.297 24.25 14.57 1 96.5 381 PRO A O 1
ATOM 3083 N N . SER A 1 382 ? 15.242 22.703 13.391 1 96.38 382 SER A N 1
ATOM 3084 C CA . SER A 1 382 ? 16.469 23.469 13.203 1 96.38 382 SER A CA 1
ATOM 3085 C C . SER A 1 382 ? 16.172 24.797 12.484 1 96.38 382 SER A C 1
ATOM 3087 O O . SER A 1 382 ? 16.672 25.844 12.883 1 96.38 382 SER A O 1
ATOM 3089 N N . GLU A 1 383 ? 15.352 24.734 11.484 1 96.88 383 GLU A N 1
ATOM 3090 C CA . GLU A 1 383 ? 15 25.953 10.75 1 96.88 383 GLU A CA 1
ATOM 3091 C C . GLU A 1 383 ? 14.164 26.891 11.617 1 96.88 383 GLU A C 1
ATOM 3093 O O . GLU A 1 383 ? 14.312 28.109 11.539 1 96.88 383 GLU A O 1
ATOM 3098 N N . VAL A 1 384 ? 13.242 26.375 12.375 1 96.12 384 VAL A N 1
ATOM 3099 C CA . VAL A 1 384 ? 12.43 27.219 13.25 1 96.12 384 VAL A CA 1
ATOM 3100 C C . VAL A 1 384 ? 13.312 27.906 14.281 1 96.12 384 VAL A C 1
ATOM 3102 O O . VAL A 1 384 ? 13.07 29.062 14.641 1 96.12 384 VAL A O 1
ATOM 3105 N N . GLN A 1 385 ? 14.305 27.172 14.766 1 94.69 385 GLN A N 1
ATOM 3106 C CA . GLN A 1 385 ? 15.266 27.812 15.672 1 94.69 385 GLN A CA 1
ATOM 3107 C C . GLN A 1 385 ? 15.969 28.984 14.992 1 94.69 385 GLN A C 1
ATOM 3109 O O . GLN A 1 385 ? 16.156 30.031 15.602 1 94.69 385 GLN A O 1
ATOM 3114 N N . ARG A 1 386 ? 16.344 28.812 13.742 1 93.94 386 ARG A N 1
ATOM 3115 C CA . ARG A 1 386 ? 16.969 29.891 12.992 1 93.94 386 ARG A CA 1
ATOM 3116 C C . ARG A 1 386 ? 16.016 31.062 12.781 1 93.94 386 ARG A C 1
ATOM 3118 O O . ARG A 1 386 ? 16.422 32.219 12.859 1 93.94 386 ARG A O 1
ATOM 3125 N N . VAL A 1 387 ? 14.812 30.734 12.5 1 92.12 387 VAL A N 1
ATOM 3126 C CA . VAL A 1 387 ? 13.781 31.75 12.328 1 92.12 387 VAL A CA 1
ATOM 3127 C C . VAL A 1 387 ? 13.609 32.531 13.625 1 92.12 387 VAL A C 1
ATOM 3129 O O . VAL A 1 387 ? 13.531 33.781 13.609 1 92.12 387 VAL A O 1
ATOM 3132 N N . LYS A 1 388 ? 13.555 31.828 14.742 1 90.56 388 LYS A N 1
ATOM 3133 C CA . LYS A 1 388 ? 13.43 32.469 16.047 1 90.56 388 LYS A CA 1
ATOM 3134 C C . LYS A 1 388 ? 14.594 33.438 16.297 1 90.56 388 LYS A C 1
ATOM 3136 O O . LYS A 1 388 ? 14.383 34.562 16.75 1 90.56 388 LYS A O 1
ATOM 3141 N N . LYS A 1 389 ? 15.75 33 15.984 1 88.38 389 LYS A N 1
ATOM 3142 C CA . LYS A 1 389 ? 16.938 33.812 16.188 1 88.38 389 LYS A CA 1
ATOM 3143 C C . LYS A 1 389 ? 16.922 35.031 15.273 1 88.38 389 LYS A C 1
ATOM 3145 O O . LYS A 1 389 ? 17.328 36.125 15.688 1 88.38 389 LYS A O 1
ATOM 3150 N N . SER A 1 390 ? 16.5 34.812 14.094 1 84.5 390 SER A N 1
ATOM 3151 C CA . SER A 1 390 ? 16.469 35.906 13.125 1 84.5 390 SER A CA 1
ATOM 3152 C C . SER A 1 390 ? 15.453 36.969 13.523 1 84.5 390 SER A C 1
ATOM 3154 O O . SER A 1 390 ? 15.695 38.156 13.344 1 84.5 390 SER A O 1
ATOM 3156 N N . ILE A 1 391 ? 14.328 36.562 13.938 1 82.25 391 ILE A N 1
ATOM 3157 C CA . ILE A 1 391 ? 13.266 37.5 14.312 1 82.25 391 ILE A CA 1
ATOM 3158 C C . ILE A 1 391 ? 13.586 38.156 15.656 1 82.25 391 ILE A C 1
ATOM 3160 O O . ILE A 1 391 ? 13.32 39.344 15.859 1 82.25 391 ILE A O 1
ATOM 3164 N N . ALA A 1 392 ? 14.023 37.344 16.641 1 72.44 392 ALA A N 1
ATOM 3165 C CA . ALA A 1 392 ? 14.406 37.906 17.938 1 72.44 392 ALA A CA 1
ATOM 3166 C C . ALA A 1 392 ? 15.5 38.969 17.797 1 72.44 392 ALA A C 1
ATOM 3168 O O . ALA A 1 392 ? 15.578 39.906 18.594 1 72.44 392 ALA A O 1
ATOM 3169 N N . GLY A 1 393 ? 15.898 39.156 16.516 1 60 393 GLY A N 1
ATOM 3170 C CA . GLY A 1 393 ? 16.984 40.125 16.406 1 60 393 GLY A CA 1
ATOM 3171 C C . GLY A 1 393 ? 17.875 40.156 17.625 1 60 393 GLY A C 1
ATOM 3172 O O . GLY A 1 393 ? 18.016 39.125 18.328 1 60 393 GLY A O 1
ATOM 3173 N N . ASN A 1 394 ? 18.531 41.312 17.953 1 48.66 394 ASN A N 1
ATOM 3174 C CA . ASN A 1 394 ? 19.25 41.812 19.125 1 48.66 394 ASN A CA 1
ATOM 3175 C C . ASN A 1 394 ? 18.359 41.875 20.359 1 48.66 394 ASN A C 1
ATOM 3177 O O . ASN A 1 394 ? 18.734 42.406 21.391 1 48.66 394 ASN A O 1
ATOM 3181 N N . TRP A 1 395 ? 17.047 41.594 20.328 1 45.62 395 TRP A N 1
ATOM 3182 C CA . TRP A 1 395 ? 16.266 41.75 21.531 1 45.62 395 TRP A CA 1
ATOM 3183 C C . TRP A 1 395 ? 16.344 40.5 22.406 1 45.62 395 TRP A C 1
ATOM 3185 O O . TRP A 1 395 ? 16.406 39.375 21.875 1 45.62 395 TRP A O 1
ATOM 3195 N N . THR A 1 396 ? 16.922 40.531 23.531 1 43.44 396 THR A N 1
ATOM 3196 C CA . THR A 1 396 ? 16.938 39.438 24.5 1 43.44 396 THR A CA 1
ATOM 3197 C C . THR A 1 396 ? 15.57 38.781 24.609 1 43.44 396 THR A C 1
ATOM 3199 O O . THR A 1 396 ? 14.547 39.438 24.438 1 43.44 396 THR A O 1
ATOM 3202 N N . LEU A 1 397 ? 15.406 37.375 24.453 1 45.47 397 LEU A N 1
ATOM 3203 C CA . LEU A 1 397 ? 14.234 36.5 24.609 1 45.47 397 LEU A CA 1
ATOM 3204 C C . LEU A 1 397 ? 13.234 37.125 25.578 1 45.47 397 LEU A C 1
ATOM 3206 O O . LEU A 1 397 ? 12.031 36.906 25.469 1 45.47 397 LEU A O 1
ATOM 3210 N N . GLU A 1 398 ? 13.703 37.812 26.609 1 44.22 398 GLU A N 1
ATOM 3211 C CA . GLU A 1 398 ? 12.914 38.344 27.719 1 44.22 398 GLU A CA 1
ATOM 3212 C C . GLU A 1 398 ? 12.078 39.531 27.266 1 44.22 398 GLU A C 1
ATOM 3214 O O . GLU A 1 398 ? 11.039 39.844 27.859 1 44.22 398 GLU A O 1
ATOM 3219 N N . ARG A 1 399 ? 12.555 40.281 26.422 1 45.09 399 ARG A N 1
ATOM 3220 C CA . ARG A 1 399 ? 11.875 41.531 26.078 1 45.09 399 ARG A CA 1
ATOM 3221 C C . ARG A 1 399 ? 10.953 41.344 24.875 1 45.09 399 ARG A C 1
ATOM 3223 O O . ARG A 1 399 ? 10.461 42.312 24.297 1 45.09 399 ARG A O 1
ATOM 3230 N N . MET A 1 400 ? 10.75 40.219 24.297 1 46.72 400 MET A N 1
ATOM 3231 C CA . MET A 1 400 ? 9.891 39.812 23.188 1 46.72 400 MET A CA 1
ATOM 3232 C C . MET A 1 400 ? 8.422 40.094 23.5 1 46.72 400 MET A C 1
ATOM 3234 O O . MET A 1 400 ? 7.562 39.969 22.625 1 46.72 400 MET A O 1
ATOM 3238 N N . PRO A 1 401 ? 7.996 39.969 24.703 1 44.47 401 PRO A N 1
ATOM 3239 C CA . PRO A 1 401 ? 6.562 40.125 24.953 1 44.47 401 PRO A CA 1
ATOM 3240 C C . PRO A 1 401 ? 6.008 41.438 24.359 1 44.47 401 PRO A C 1
ATOM 3242 O O . PRO A 1 401 ? 4.816 41.5 24.047 1 44.47 401 PRO A O 1
ATOM 3245 N N . ASN A 1 402 ? 6.852 42.469 24.266 1 42.84 402 ASN A N 1
ATOM 3246 C CA . ASN A 1 402 ? 6.238 43.719 23.859 1 42.84 402 ASN A CA 1
ATOM 3247 C C . ASN A 1 402 ? 6.238 43.906 22.344 1 42.84 402 ASN A C 1
ATOM 3249 O O . ASN A 1 402 ? 5.812 44.938 21.828 1 42.84 402 ASN A O 1
ATOM 3253 N N . VAL A 1 403 ? 6.98 43.219 21.5 1 49.25 403 VAL A N 1
ATOM 3254 C CA . VAL A 1 403 ? 6.918 43.375 20.062 1 49.25 403 VAL A CA 1
ATOM 3255 C C . VAL A 1 403 ? 5.719 42.594 19.5 1 49.25 403 VAL A C 1
ATOM 3257 O O . VAL A 1 403 ? 5.633 41.375 19.672 1 49.25 403 VAL A O 1
ATOM 3260 N N . SER A 1 404 ? 4.578 43.156 19.219 1 59.97 404 SER A N 1
ATOM 3261 C CA . SER A 1 404 ? 3.352 42.594 18.641 1 59.97 404 SER A CA 1
ATOM 3262 C C . SER A 1 404 ? 3.621 41.906 17.312 1 59.97 404 SER A C 1
ATOM 3264 O O . SER A 1 404 ? 3.701 42.562 16.281 1 59.97 404 SER A O 1
ATOM 3266 N N . LEU A 1 405 ? 4.289 40.688 17.25 1 63.66 405 LEU A N 1
ATOM 3267 C CA . LEU A 1 405 ? 4.438 39.938 15.992 1 63.66 405 LEU A CA 1
ATOM 3268 C C . LEU A 1 405 ? 3.086 39.75 15.312 1 63.66 405 LEU A C 1
ATOM 3270 O O . LEU A 1 405 ? 2.078 39.5 15.977 1 63.66 405 LEU A O 1
ATOM 3274 N N . PRO A 1 406 ? 3.191 40.094 13.945 1 66.44 406 PRO A N 1
ATOM 3275 C CA . PRO A 1 406 ? 1.919 39.969 13.227 1 66.44 406 PRO A CA 1
ATOM 3276 C C . PRO A 1 406 ? 1.368 38.562 13.234 1 66.44 406 PRO A C 1
ATOM 3278 O O . PRO A 1 406 ? 2.131 37.594 13.109 1 66.44 406 PRO A O 1
ATOM 3281 N N . THR A 1 407 ? 0.216 38.531 13.711 1 61.81 407 THR A N 1
ATOM 3282 C CA . THR A 1 407 ? -0.459 37.25 13.641 1 61.81 407 THR A CA 1
ATOM 3283 C C . THR A 1 407 ? -1.567 37.281 12.586 1 61.81 407 THR A C 1
ATOM 3285 O O . THR A 1 407 ? -2.34 36.312 12.469 1 61.81 407 THR A O 1
ATOM 3288 N N . SER A 1 408 ? -1.579 38.531 11.953 1 60.53 408 SER A N 1
ATOM 3289 C CA . SER A 1 408 ? -2.67 38.656 10.992 1 60.53 408 SER A CA 1
ATOM 3290 C C . SER A 1 408 ? -2.141 38.781 9.57 1 60.53 408 SER A C 1
ATOM 3292 O O . SER A 1 408 ? -0.938 38.969 9.367 1 60.53 408 SER A O 1
ATOM 3294 N N . TRP A 1 409 ? -2.988 38.531 8.547 1 56.28 409 TRP A N 1
ATOM 3295 C CA . TRP A 1 409 ? -2.75 38.531 7.105 1 56.28 409 TRP A CA 1
ATOM 3296 C C . TRP A 1 409 ? -2.246 39.906 6.641 1 56.28 409 TRP A C 1
ATOM 3298 O O . TRP A 1 409 ? -1.724 40.031 5.531 1 56.28 409 TRP A O 1
ATOM 3308 N N . GLU A 1 410 ? -2.393 40.844 7.395 1 55.72 410 GLU A N 1
ATOM 3309 C CA . GLU A 1 410 ? -1.956 42.156 6.918 1 55.72 410 GLU A CA 1
ATOM 3310 C C . GLU A 1 410 ? -0.44 42.312 7.016 1 55.72 410 GLU A C 1
ATOM 3312 O O . GLU A 1 410 ? 0.086 42.719 8.047 1 55.72 410 GLU A O 1
ATOM 3317 N N . ILE A 1 411 ? 0.215 41.312 6.473 1 55.88 411 ILE A N 1
ATOM 3318 C CA . ILE A 1 411 ? 1.664 41.219 6.598 1 55.88 411 ILE A CA 1
ATOM 3319 C C . ILE A 1 411 ? 2.326 42.438 5.977 1 55.88 411 ILE A C 1
ATOM 3321 O O . ILE A 1 411 ? 2.152 42.719 4.785 1 55.88 411 ILE A O 1
ATOM 3325 N N . ASP A 1 412 ? 2.963 43.25 6.793 1 56.75 412 ASP A N 1
ATOM 3326 C CA . ASP A 1 412 ? 3.668 44.469 6.41 1 56.75 412 ASP A CA 1
ATOM 3327 C C . ASP A 1 412 ? 5.098 44.156 5.969 1 56.75 412 ASP A C 1
ATOM 3329 O O . ASP A 1 412 ? 5.691 44.906 5.199 1 56.75 412 ASP A O 1
ATOM 3333 N N . SER A 1 413 ? 5.637 42.938 6.445 1 65.56 413 SER A N 1
ATOM 3334 C CA . SER A 1 413 ? 7.043 42.719 6.109 1 65.56 413 SER A CA 1
ATOM 3335 C C . SER A 1 413 ? 7.262 41.344 5.531 1 65.56 413 SER A C 1
ATOM 3337 O O . SER A 1 413 ? 6.793 40.344 6.09 1 65.56 413 SER A O 1
ATOM 3339 N N . PRO A 1 414 ? 7.883 41.312 4.363 1 73.19 414 PRO A N 1
ATOM 3340 C CA . PRO A 1 414 ? 8.242 40 3.758 1 73.19 414 PRO A CA 1
ATOM 3341 C C . PRO A 1 414 ? 9.078 39.125 4.684 1 73.19 414 PRO A C 1
ATOM 3343 O O . PRO A 1 414 ? 9.133 37.906 4.5 1 73.19 414 PRO A O 1
ATOM 3346 N N . ASN A 1 415 ? 9.641 39.719 5.715 1 76.81 415 ASN A N 1
ATOM 3347 C CA . ASN A 1 415 ? 10.5 38.969 6.629 1 76.81 415 ASN A CA 1
ATOM 3348 C C . ASN A 1 415 ? 9.711 37.906 7.418 1 76.81 415 ASN A C 1
ATOM 3350 O O . ASN A 1 415 ? 10.273 36.938 7.879 1 76.81 415 ASN A O 1
ATOM 3354 N N . TYR A 1 416 ? 8.5 38.156 7.484 1 85.44 416 TYR A N 1
ATOM 3355 C CA . TYR A 1 416 ? 7.707 37.281 8.328 1 85.44 416 TYR A CA 1
ATOM 3356 C C . TYR A 1 416 ? 7.023 36.219 7.492 1 85.44 416 TYR A C 1
ATOM 3358 O O . TYR A 1 416 ? 6.438 35.281 8.039 1 85.44 416 TYR A O 1
ATOM 3366 N N . SER A 1 417 ? 7.188 36.312 6.141 1 84.81 417 SER A N 1
ATOM 3367 C CA . SER A 1 417 ? 6.465 35.344 5.301 1 84.81 417 SER A CA 1
ATOM 3368 C C . SER A 1 417 ? 7.395 34.688 4.285 1 84.81 417 SER A C 1
ATOM 3370 O O . SER A 1 417 ? 6.977 33.812 3.539 1 84.81 417 SER A O 1
ATOM 3372 N N . TRP A 1 418 ? 8.602 35.062 4.312 1 86.88 418 TRP A N 1
ATOM 3373 C CA . TRP A 1 418 ? 9.555 34.562 3.32 1 86.88 418 TRP A CA 1
ATOM 3374 C C . TRP A 1 418 ? 9.812 33.062 3.51 1 86.88 418 TRP A C 1
ATOM 3376 O O . TRP A 1 418 ? 9.898 32.594 4.641 1 86.88 418 TRP A O 1
ATOM 3386 N N . SER A 1 419 ? 9.961 32.344 2.359 1 91.75 419 SER A N 1
ATOM 3387 C CA . SER A 1 419 ? 10.305 30.906 2.326 1 91.75 419 SER A CA 1
ATOM 3388 C C . SER A 1 419 ? 11.508 30.656 1.426 1 91.75 419 SER A C 1
ATOM 3390 O O . SER A 1 419 ? 11.602 31.219 0.333 1 91.75 419 SER A O 1
ATOM 3392 N N . SER A 1 420 ? 12.445 29.875 1.872 1 92.88 420 SER A N 1
ATOM 3393 C CA . SER A 1 420 ? 13.594 29.531 1.04 1 92.88 420 SER A CA 1
ATOM 3394 C C . SER A 1 420 ? 13.18 28.703 -0.171 1 92.88 420 SER A C 1
ATOM 3396 O O . SER A 1 420 ? 13.953 28.547 -1.116 1 92.88 420 SER A O 1
ATOM 3398 N N . VAL A 1 421 ? 12.008 28.172 -0.195 1 93.81 421 VAL A N 1
ATOM 3399 C CA . VAL A 1 421 ? 11.531 27.281 -1.25 1 93.81 421 VAL A CA 1
ATOM 3400 C C . VAL A 1 421 ? 10.727 28.078 -2.275 1 93.81 421 VAL A C 1
ATOM 3402 O O . VAL A 1 421 ? 10.906 27.906 -3.484 1 93.81 421 VAL A O 1
ATOM 3405 N N . THR A 1 422 ? 9.883 29.016 -1.814 1 88.38 422 THR A N 1
ATOM 3406 C CA . THR A 1 422 ? 8.992 29.734 -2.723 1 88.38 422 THR A CA 1
ATOM 3407 C C . THR A 1 422 ? 9.398 31.203 -2.814 1 88.38 422 THR A C 1
ATOM 3409 O O . THR A 1 422 ? 8.875 31.938 -3.654 1 88.38 422 THR A O 1
ATOM 3412 N N . GLY A 1 423 ? 10.266 31.625 -1.999 1 83.62 423 GLY A N 1
ATOM 3413 C CA . GLY A 1 423 ? 10.602 33.031 -1.961 1 83.62 423 GLY A CA 1
ATOM 3414 C C . GLY A 1 423 ? 9.523 33.875 -1.314 1 83.62 423 GLY A C 1
ATOM 3415 O O . GLY A 1 423 ? 8.906 33.469 -0.326 1 83.62 423 GLY A O 1
ATOM 3416 N N . SER A 1 424 ? 9.398 35.062 -1.854 1 75.94 424 SER A N 1
ATOM 3417 C CA . SER A 1 424 ? 8.375 35.969 -1.341 1 75.94 424 SER A CA 1
ATOM 3418 C C . SER A 1 424 ? 7.047 35.75 -2.055 1 75.94 424 SER A C 1
ATOM 3420 O O . SER A 1 424 ? 6.031 36.344 -1.674 1 75.94 424 SER A O 1
ATOM 3422 N N . SER A 1 425 ? 7.102 34.812 -3.006 1 75.38 425 SER A N 1
ATOM 3423 C CA . SER A 1 425 ? 5.902 34.562 -3.805 1 75.38 425 SER A CA 1
ATOM 3424 C C . SER A 1 425 ? 5.137 33.375 -3.295 1 75.38 425 SER A C 1
ATOM 3426 O O . SER A 1 425 ? 5.668 32.562 -2.521 1 75.38 425 SER A O 1
ATOM 3428 N N . LEU A 1 426 ? 3.883 33.312 -3.686 1 76 426 LEU A N 1
ATOM 3429 C CA . LEU A 1 426 ? 3.041 32.188 -3.354 1 76 426 LEU A CA 1
ATOM 3430 C C . LEU A 1 426 ? 3.285 31.016 -4.32 1 76 426 LEU A C 1
ATOM 3432 O O . LEU A 1 426 ? 3.002 29.859 -4 1 76 426 LEU A O 1
ATOM 3436 N N . ARG A 1 427 ? 3.857 31.359 -5.402 1 80.31 427 ARG A N 1
ATOM 3437 C CA . ARG A 1 427 ? 3.945 30.344 -6.453 1 80.31 427 ARG A CA 1
ATOM 3438 C C . ARG A 1 427 ? 5.289 29.625 -6.414 1 80.31 427 ARG A C 1
ATOM 3440 O O . ARG A 1 427 ? 6.34 30.266 -6.336 1 80.31 427 ARG A O 1
ATOM 3447 N N . TYR A 1 428 ? 5.234 28.344 -6.367 1 88.12 428 TYR A N 1
ATOM 3448 C CA . TYR A 1 428 ? 6.441 27.531 -6.461 1 88.12 428 TYR A CA 1
ATOM 3449 C C . TYR A 1 428 ? 6.945 27.469 -7.898 1 88.12 428 TYR A C 1
ATOM 3451 O O . TYR A 1 428 ? 6.172 27.188 -8.82 1 88.12 428 TYR A O 1
ATOM 3459 N N . ILE A 1 429 ? 8.125 27.812 -8.07 1 85.88 429 ILE A N 1
ATOM 3460 C CA . ILE A 1 429 ? 8.781 27.688 -9.367 1 85.88 429 ILE A CA 1
ATOM 3461 C C . ILE A 1 429 ? 9.828 26.578 -9.32 1 85.88 429 ILE A C 1
ATOM 3463 O O . ILE A 1 429 ? 10.789 26.656 -8.547 1 85.88 429 ILE A O 1
ATOM 3467 N N . ALA A 1 430 ? 9.688 25.594 -10.156 1 86.62 430 ALA A N 1
ATOM 3468 C CA . ALA A 1 430 ? 10.617 24.469 -10.188 1 86.62 430 ALA A CA 1
ATOM 3469 C C . ALA A 1 430 ? 11.984 24.906 -10.695 1 86.62 430 ALA A C 1
ATOM 3471 O O . ALA A 1 430 ? 12.078 25.703 -11.641 1 86.62 430 ALA A O 1
ATOM 3472 N N . PRO A 1 431 ? 12.977 24.453 -10.023 1 83.94 431 PRO A N 1
ATOM 3473 C CA . PRO A 1 431 ? 14.32 24.797 -10.492 1 83.94 431 PRO A CA 1
ATOM 3474 C C . PRO A 1 431 ? 14.602 24.312 -11.914 1 83.94 431 PRO A C 1
ATOM 3476 O O . PRO A 1 431 ? 14.133 23.234 -12.297 1 83.94 431 PRO A O 1
ATOM 3479 N N . HIS A 1 432 ? 15.273 25.047 -12.672 1 73.44 432 HIS A N 1
ATOM 3480 C CA . HIS A 1 432 ? 15.523 24.797 -14.086 1 73.44 432 HIS A CA 1
ATOM 3481 C C . HIS A 1 432 ? 16.656 23.797 -14.281 1 73.44 432 HIS A C 1
ATOM 3483 O O . HIS A 1 432 ? 16.828 23.25 -15.367 1 73.44 432 HIS A O 1
ATOM 3489 N N . SER A 1 433 ? 17.312 23.516 -13.297 1 70.69 433 SER A N 1
ATOM 3490 C CA . SER A 1 433 ? 18.438 22.625 -13.531 1 70.69 433 SER A CA 1
ATOM 3491 C C . SER A 1 433 ? 17.969 21.219 -13.891 1 70.69 433 SER A C 1
ATOM 3493 O O . SER A 1 433 ? 17.203 20.594 -13.141 1 70.69 433 SER A O 1
ATOM 3495 N N . ARG A 1 434 ? 18.375 20.844 -14.977 1 70.38 434 ARG A N 1
ATOM 3496 C CA . ARG A 1 434 ? 17.969 19.547 -15.508 1 70.38 434 ARG A CA 1
ATOM 3497 C C . ARG A 1 434 ? 18.766 18.406 -14.867 1 70.38 434 ARG A C 1
ATOM 3499 O O . ARG A 1 434 ? 18.422 17.234 -15.016 1 70.38 434 ARG A O 1
ATOM 3506 N N . ASN A 1 435 ? 19.656 18.797 -14.023 1 84.19 435 ASN A N 1
ATOM 3507 C CA . ASN A 1 435 ? 20.531 17.75 -13.523 1 84.19 435 ASN A CA 1
ATOM 3508 C C . ASN A 1 435 ? 20.172 17.344 -12.094 1 84.19 435 ASN A C 1
ATOM 3510 O O . ASN A 1 435 ? 20.844 16.516 -11.484 1 84.19 435 ASN A O 1
ATOM 3514 N N . LEU A 1 436 ? 19.156 17.906 -11.641 1 91.81 436 LEU A N 1
ATOM 3515 C CA . LEU A 1 436 ? 18.844 17.594 -10.25 1 91.81 436 LEU A CA 1
ATOM 3516 C C . LEU A 1 436 ? 18.344 16.156 -10.109 1 91.81 436 LEU A C 1
ATOM 3518 O O . LEU A 1 436 ? 17.469 15.727 -10.867 1 91.81 436 LEU A O 1
ATOM 3522 N N . THR A 1 437 ? 18.953 15.461 -9.227 1 91.38 437 THR A N 1
ATOM 3523 C CA . THR A 1 437 ? 18.391 14.164 -8.859 1 91.38 437 THR A CA 1
ATOM 3524 C C . THR A 1 437 ? 17.078 14.344 -8.086 1 91.38 437 THR A C 1
ATOM 3526 O O . THR A 1 437 ? 16.781 15.438 -7.609 1 91.38 437 THR A O 1
ATOM 3529 N N . LEU A 1 438 ? 16.328 13.336 -7.996 1 91.06 438 LEU A N 1
ATOM 3530 C CA . LEU A 1 438 ? 15.07 13.406 -7.258 1 91.06 438 LEU A CA 1
ATOM 3531 C C . LEU A 1 438 ? 15.32 13.727 -5.789 1 91.06 438 LEU A C 1
ATOM 3533 O O . LEU A 1 438 ? 14.562 14.469 -5.172 1 91.06 438 LEU A O 1
ATOM 3537 N N . ALA A 1 439 ? 16.375 13.141 -5.25 1 91.81 439 ALA A N 1
ATOM 3538 C CA . ALA A 1 439 ? 16.734 13.445 -3.867 1 91.81 439 ALA A CA 1
ATOM 3539 C C . ALA A 1 439 ? 17.047 14.93 -3.693 1 91.81 439 ALA A C 1
ATOM 3541 O O . ALA A 1 439 ? 16.672 15.531 -2.688 1 91.81 439 ALA A O 1
ATOM 3542 N N . MET A 1 440 ? 17.734 15.492 -4.684 1 93.81 440 MET A N 1
ATOM 3543 C CA . MET A 1 440 ? 18.047 16.906 -4.652 1 93.81 440 MET A CA 1
ATOM 3544 C C . MET A 1 440 ? 16.781 17.75 -4.754 1 93.81 440 MET A C 1
ATOM 3546 O O . MET A 1 440 ? 16.672 18.781 -4.082 1 93.81 440 MET A O 1
ATOM 3550 N N . GLU A 1 441 ? 15.875 17.312 -5.566 1 94.25 441 GLU A N 1
ATOM 3551 C CA . GLU A 1 441 ? 14.625 18.047 -5.719 1 94.25 441 GLU A CA 1
ATOM 3552 C C . GLU A 1 441 ? 13.836 18.078 -4.414 1 94.25 441 GLU A C 1
ATOM 3554 O O . GLU A 1 441 ? 13.258 19.094 -4.051 1 94.25 441 GLU A O 1
ATOM 3559 N N . VAL A 1 442 ? 13.758 16.938 -3.754 1 95.69 442 VAL A N 1
ATOM 3560 C CA . VAL A 1 442 ? 13.039 16.859 -2.486 1 95.69 442 VAL A CA 1
ATOM 3561 C C . VAL A 1 442 ? 13.742 17.719 -1.444 1 95.69 442 VAL A C 1
ATOM 3563 O O . VAL A 1 442 ? 13.094 18.453 -0.694 1 95.69 442 VAL A O 1
ATOM 3566 N N . GLU A 1 443 ? 15.078 17.688 -1.41 1 95.56 443 GLU A N 1
ATOM 3567 C CA . GLU A 1 443 ? 15.852 18.516 -0.496 1 95.56 443 GLU A CA 1
ATOM 3568 C C . GLU A 1 443 ? 15.609 20 -0.762 1 95.56 443 GLU A C 1
ATOM 3570 O O . GLU A 1 443 ? 15.602 20.812 0.168 1 95.56 443 GLU A O 1
ATOM 3575 N N . ALA A 1 444 ? 15.438 20.328 -1.993 1 95.62 444 ALA A N 1
ATOM 3576 C CA . ALA A 1 444 ? 15.203 21.703 -2.383 1 95.62 444 ALA A CA 1
ATOM 3577 C C . ALA A 1 444 ? 13.852 22.203 -1.869 1 95.62 444 ALA A C 1
ATOM 3579 O O . ALA A 1 444 ? 13.586 23.406 -1.84 1 95.62 444 ALA A O 1
ATOM 3580 N N . LEU A 1 445 ? 13.008 21.266 -1.44 1 97.06 445 LEU A N 1
ATOM 3581 C CA . LEU A 1 445 ? 11.695 21.625 -0.905 1 97.06 445 LEU A CA 1
ATOM 3582 C C . LEU A 1 445 ? 11.75 21.766 0.613 1 97.06 445 LEU A C 1
ATOM 3584 O O . LEU A 1 445 ? 10.734 22.062 1.248 1 97.06 445 LEU A O 1
ATOM 3588 N N . VAL A 1 446 ? 12.852 21.5 1.206 1 97.44 446 VAL A N 1
ATOM 3589 C CA . VAL A 1 446 ? 13.023 21.625 2.65 1 97.44 446 VAL A CA 1
ATOM 3590 C C . VAL A 1 446 ? 13.328 23.078 3.016 1 97.44 446 VAL A C 1
ATOM 3592 O O . VAL A 1 446 ? 14.297 23.656 2.52 1 97.44 446 VAL A O 1
ATOM 3595 N N . GLU A 1 447 ? 12.477 23.641 3.875 1 96.94 447 GLU A N 1
ATOM 3596 C CA . GLU A 1 447 ? 12.633 25.031 4.285 1 96.94 447 GLU A CA 1
ATOM 3597 C C . GLU A 1 447 ? 13.969 25.266 4.977 1 96.94 447 GLU A C 1
ATOM 3599 O O . GLU A 1 447 ? 14.328 24.547 5.914 1 96.94 447 GLU A O 1
ATOM 3604 N N . GLY A 1 448 ? 14.781 26.234 4.492 1 96.12 448 GLY A N 1
ATOM 3605 C CA . GLY A 1 448 ? 16.016 26.625 5.141 1 96.12 448 GLY A CA 1
ATOM 3606 C C . GLY A 1 448 ? 17.203 25.734 4.781 1 96.12 448 GLY A C 1
ATOM 3607 O O . GLY A 1 448 ? 18.312 25.969 5.242 1 96.12 448 GLY A O 1
ATOM 3608 N N . SER A 1 449 ? 17.016 24.672 4.016 1 96.44 449 SER A N 1
ATOM 3609 C CA . SER A 1 449 ? 18.125 23.828 3.617 1 96.44 449 SER A CA 1
ATOM 3610 C C . SER A 1 449 ? 19.125 24.609 2.744 1 96.44 449 SER A C 1
ATOM 3612 O O . SER A 1 449 ? 18.734 25.578 2.084 1 96.44 449 SER A O 1
ATOM 3614 N N . ALA A 1 450 ? 20.344 24.141 2.729 1 95.81 450 ALA A N 1
ATOM 3615 C CA . ALA A 1 450 ? 21.359 24.797 1.898 1 95.81 450 ALA A CA 1
ATOM 3616 C C . ALA A 1 450 ? 20.953 24.766 0.427 1 95.81 450 ALA A C 1
ATOM 3618 O O . ALA A 1 450 ? 21.188 25.75 -0.299 1 95.81 450 ALA A O 1
ATOM 3619 N N . LEU A 1 451 ? 20.359 23.766 0.049 1 95.19 451 LEU A N 1
ATOM 3620 C CA . LEU A 1 451 ? 19.984 23.609 -1.355 1 95.19 451 LEU A CA 1
ATOM 3621 C C . LEU A 1 451 ? 18.812 24.516 -1.709 1 95.19 451 LEU A C 1
ATOM 3623 O O . LEU A 1 451 ? 18.797 25.125 -2.781 1 95.19 451 LEU A O 1
ATOM 3627 N N . SER A 1 452 ? 17.75 24.547 -0.854 1 95.06 452 SER A N 1
ATOM 3628 C CA . SER A 1 452 ? 16.625 25.438 -1.124 1 95.06 452 SER A CA 1
ATOM 3629 C C . SER A 1 452 ? 17.078 26.891 -1.184 1 95.06 452 SER A C 1
ATOM 3631 O O . SER A 1 452 ? 16.578 27.672 -1.988 1 95.06 452 SER A O 1
ATOM 3633 N N . GLN A 1 453 ? 18.062 27.266 -0.364 1 92.94 453 GLN A N 1
ATOM 3634 C CA . GLN A 1 453 ? 18.594 28.625 -0.36 1 92.94 453 GLN A CA 1
ATOM 3635 C C . GLN A 1 453 ? 19.359 28.922 -1.646 1 92.94 453 GLN A C 1
ATOM 3637 O O . GLN A 1 453 ? 19.266 30.016 -2.195 1 92.94 453 GLN A O 1
ATOM 3642 N N . GLU A 1 454 ? 20.109 27.922 -2.078 1 91.06 454 GLU A N 1
ATOM 3643 C CA . GLU A 1 454 ? 20.891 28.062 -3.299 1 91.06 454 GLU A CA 1
ATOM 3644 C C . GLU A 1 454 ? 20 28.219 -4.52 1 91.06 454 GLU A C 1
ATOM 3646 O O . GLU A 1 454 ? 20.312 28.984 -5.441 1 91.06 454 GLU A O 1
ATOM 3651 N N . LEU A 1 455 ? 18.922 27.562 -4.496 1 89.88 455 LEU A N 1
ATOM 3652 C CA . LEU A 1 455 ? 18.047 27.547 -5.664 1 89.88 455 LEU A CA 1
ATOM 3653 C C . LEU A 1 455 ? 16.969 28.609 -5.559 1 89.88 455 LEU A C 1
ATOM 3655 O O . LEU A 1 455 ? 16.188 28.812 -6.5 1 89.88 455 LEU A O 1
ATOM 3659 N N . SER A 1 456 ? 16.875 29.312 -4.422 1 82.31 456 SER A N 1
ATOM 3660 C CA . SER A 1 456 ? 15.828 30.297 -4.191 1 82.31 456 SER A CA 1
ATOM 3661 C C . SER A 1 456 ? 15.914 31.453 -5.195 1 82.31 456 SER A C 1
ATOM 3663 O O . SER A 1 456 ? 17.016 31.891 -5.543 1 82.31 456 SER A O 1
ATOM 3665 N N . PRO A 1 457 ? 14.805 31.828 -5.887 1 64.25 457 PRO A N 1
ATOM 3666 C CA . PRO A 1 457 ? 14.82 32.938 -6.848 1 64.25 457 PRO A CA 1
ATOM 3667 C C . PRO A 1 457 ? 15.266 34.25 -6.219 1 64.25 457 PRO A C 1
ATOM 3669 O O . PRO A 1 457 ? 15.812 35.094 -6.91 1 64.25 457 PRO A O 1
ATOM 3672 N N . ARG A 1 458 ? 15.016 34.781 -4.977 1 57.69 458 ARG A N 1
ATOM 3673 C CA . ARG A 1 458 ? 15.211 36.125 -4.414 1 57.69 458 ARG A CA 1
ATOM 3674 C C . ARG A 1 458 ? 16.672 36.375 -4.066 1 57.69 458 ARG A C 1
ATOM 3676 O O . ARG A 1 458 ? 17.047 37.469 -3.635 1 57.69 458 ARG A O 1
ATOM 3683 N N . ALA A 1 459 ? 17.625 35.5 -3.977 1 45.91 459 ALA A N 1
ATOM 3684 C CA . ALA A 1 459 ? 18.859 36.125 -3.525 1 45.91 459 ALA A CA 1
ATOM 3685 C C . ALA A 1 459 ? 19.297 37.219 -4.473 1 45.91 459 ALA A C 1
ATOM 3687 O O . ALA A 1 459 ? 20.391 37.781 -4.324 1 45.91 459 ALA A O 1
ATOM 3688 N N . TYR A 1 460 ? 18.562 37.562 -5.473 1 35.41 460 TYR A N 1
ATOM 3689 C CA . TYR A 1 460 ? 19.141 38.594 -6.312 1 35.41 460 TYR A CA 1
ATOM 3690 C C . TYR A 1 460 ? 19.047 39.969 -5.641 1 35.41 460 TYR A C 1
ATOM 3692 O O . TYR A 1 460 ? 19.656 40.938 -6.094 1 35.41 460 TYR A O 1
ATOM 3700 N N . GLY A 1 461 ? 18 40.312 -4.824 1 35.94 461 GLY A N 1
ATOM 3701 C CA . GLY A 1 461 ? 17.938 41.75 -4.555 1 35.94 461 GLY A CA 1
ATOM 3702 C C . GLY A 1 461 ? 19.094 42.25 -3.707 1 35.94 461 GLY A C 1
ATOM 3703 O O . GLY A 1 461 ? 19.141 43.406 -3.338 1 35.94 461 GLY A O 1
ATOM 3704 N N . SER A 1 462 ? 19.719 41.531 -2.855 1 34.09 462 SER A N 1
ATOM 3705 C CA . SER A 1 462 ? 20.656 42.344 -2.082 1 34.09 462 SER A CA 1
ATOM 3706 C C . SER A 1 462 ? 21.703 43 -2.984 1 34.09 462 SER A C 1
ATOM 3708 O O . SER A 1 462 ? 22.781 43.406 -2.518 1 34.09 462 SER A O 1
ATOM 3710 N N . HIS A 1 463 ? 21.531 43.031 -4.309 1 31 463 HIS A N 1
ATOM 3711 C CA . HIS A 1 463 ? 22.5 43.812 -5.039 1 31 463 HIS A CA 1
ATOM 3712 C C . HIS A 1 463 ? 22.281 45.312 -4.789 1 31 463 HIS A C 1
ATOM 3714 O O . HIS A 1 463 ? 22.922 46.156 -5.426 1 31 463 HIS A O 1
ATOM 3720 N N . THR A 1 464 ? 21.203 45.812 -4.16 1 31.17 464 THR A N 1
ATOM 3721 C CA . THR A 1 464 ? 21.219 47.25 -4.289 1 31.17 464 THR A CA 1
ATOM 3722 C C . THR A 1 464 ? 22.422 47.844 -3.5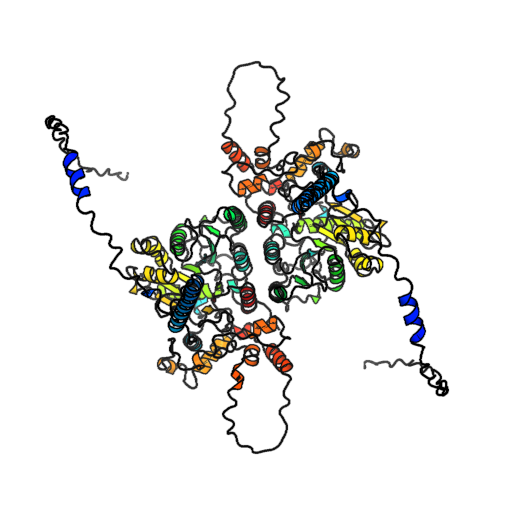74 1 31.17 464 THR A C 1
ATOM 3724 O O . THR A 1 464 ? 22.828 48.969 -3.863 1 31.17 464 THR A O 1
ATOM 3727 N N . ASN A 1 465 ? 22.719 47.656 -2.311 1 28.45 465 ASN A N 1
ATOM 3728 C CA . ASN A 1 465 ? 23.656 48.656 -1.823 1 28.45 465 ASN A CA 1
ATOM 3729 C C . ASN A 1 465 ? 25.016 48.562 -2.514 1 28.45 465 ASN A C 1
ATOM 3731 O O . ASN A 1 465 ? 25.891 47.812 -2.068 1 28.45 465 ASN A O 1
ATOM 3735 N N . GLU A 1 466 ? 25.047 48.562 -3.855 1 29.67 466 GLU A N 1
ATOM 3736 C CA . GLU A 1 466 ? 26.25 48.844 -4.648 1 29.67 466 GLU A CA 1
ATOM 3737 C C . GLU A 1 466 ? 26.859 50.156 -4.262 1 29.67 466 GLU A C 1
ATOM 3739 O O . GLU A 1 466 ? 27.734 50.688 -4.965 1 29.67 466 GLU A O 1
ATOM 3744 N N . ASN A 1 467 ? 26.359 51 -3.367 1 29.58 467 ASN A N 1
ATOM 3745 C CA . ASN A 1 467 ? 27.234 52.156 -3.273 1 29.58 467 ASN A CA 1
ATOM 3746 C C . ASN A 1 467 ? 28.625 51.75 -2.768 1 29.58 467 ASN A C 1
ATOM 3748 O O . ASN A 1 467 ? 29.359 52.594 -2.252 1 29.58 467 ASN A O 1
ATOM 3752 N N . ALA A 1 468 ? 28.922 50.625 -2.186 1 26.03 468 ALA A N 1
ATOM 3753 C CA . ALA A 1 468 ? 30.312 50.625 -1.771 1 26.03 468 ALA A CA 1
ATOM 3754 C C . ALA A 1 468 ? 31.234 51 -2.934 1 26.03 468 ALA A C 1
ATOM 3756 O O . ALA A 1 468 ? 30.938 50.688 -4.09 1 26.03 468 ALA A O 1
ATOM 3757 N N . SER A 1 469 ? 32.312 51.875 -2.75 1 28.62 469 SER A N 1
ATOM 3758 C CA . SER A 1 469 ? 33.438 52.438 -3.461 1 28.62 469 SER A CA 1
ATOM 3759 C C . SER A 1 469 ? 34.062 51.406 -4.41 1 28.62 469 SER A C 1
ATOM 3761 O O . SER A 1 469 ? 34.062 50.219 -4.129 1 28.62 469 SER A O 1
ATOM 3763 N N . GLU A 1 470 ? 34.281 51.688 -5.727 1 28.8 470 GLU A N 1
ATOM 3764 C CA . GLU A 1 470 ? 35.125 51.344 -6.883 1 28.8 470 GLU A CA 1
ATOM 3765 C C . GLU A 1 470 ? 36.531 50.969 -6.465 1 28.8 470 GLU A C 1
ATOM 3767 O O . GLU A 1 470 ? 37.438 50.875 -7.301 1 28.8 470 GLU A O 1
ATOM 3772 N N . THR A 1 471 ? 37.062 51.188 -5.254 1 25.38 471 THR A N 1
ATOM 3773 C CA . THR A 1 471 ? 38.5 51.125 -5.32 1 25.38 471 THR A CA 1
ATOM 3774 C C . THR A 1 471 ? 38.969 49.844 -6.031 1 25.38 471 THR A C 1
ATOM 3776 O O . THR A 1 471 ? 39.688 49.906 -7.027 1 25.38 471 THR A O 1
ATOM 3779 N N . LEU A 1 472 ? 40.094 49.031 -5.434 1 24.98 472 LEU A N 1
ATOM 3780 C CA . LEU A 1 472 ? 41.281 48.406 -5.992 1 24.98 472 LEU A CA 1
ATOM 3781 C C . LEU A 1 472 ? 40.938 47.219 -6.891 1 24.98 472 LEU A C 1
ATOM 3783 O O . LEU A 1 472 ? 39.844 46.656 -6.75 1 24.98 472 LEU A O 1
ATOM 3787 N N . GLY A 1 473 ? 41.906 46.562 -7.773 1 28.14 473 GLY A N 1
ATOM 3788 C CA . GLY A 1 473 ? 42.281 45.688 -8.875 1 28.14 473 GLY A CA 1
ATOM 3789 C C . GLY A 1 473 ? 41.656 44.312 -8.789 1 28.14 473 GLY A C 1
ATOM 3790 O O . GLY A 1 473 ? 41.469 43.656 -9.805 1 28.14 473 GLY A O 1
ATOM 3791 N N . SER A 1 474 ? 42 43.5 -7.688 1 28.34 474 SER A N 1
ATOM 3792 C CA . SER A 1 474 ? 42.531 42.156 -7.859 1 28.34 474 SER A CA 1
ATOM 3793 C C . SER A 1 474 ? 41.469 41.188 -8.344 1 28.34 474 SER A C 1
ATOM 3795 O O . SER A 1 474 ? 40.281 41.531 -8.336 1 28.34 474 SER A O 1
ATOM 3797 N N . GLN A 1 475 ? 41.688 39.75 -7.922 1 30.81 475 GLN A N 1
ATOM 3798 C CA . GLN A 1 475 ? 41.344 38.406 -8.414 1 30.81 475 GLN A CA 1
ATOM 3799 C C . GLN A 1 475 ? 39.844 38.156 -8.359 1 30.81 475 GLN A C 1
ATOM 3801 O O . GLN A 1 475 ? 39.188 38.438 -7.344 1 30.81 475 GLN A O 1
ATOM 3806 N N . LYS A 1 476 ? 39.219 38.156 -9.453 1 37.22 476 LYS A N 1
ATOM 3807 C CA . LYS A 1 476 ? 37.875 37.688 -9.836 1 37.22 476 LYS A CA 1
ATOM 3808 C C . LYS A 1 476 ? 37.406 36.531 -8.953 1 37.22 476 LYS A C 1
ATOM 3810 O O . LYS A 1 476 ? 38.062 35.5 -8.914 1 37.22 476 LYS A O 1
ATOM 3815 N N . PRO A 1 477 ? 36.719 36.625 -7.938 1 39.91 477 PRO A N 1
ATOM 3816 C CA . PRO A 1 477 ? 36.375 35.438 -7.152 1 39.91 477 PRO A CA 1
ATOM 3817 C C . PRO A 1 477 ? 36 34.25 -8.023 1 39.91 477 PRO A C 1
ATOM 3819 O O . PRO A 1 477 ? 35.406 34.438 -9.094 1 39.91 477 PRO A O 1
ATOM 3822 N N . ASP A 1 478 ? 36.719 33.062 -8.203 1 42.53 478 ASP A N 1
ATOM 3823 C CA . ASP A 1 478 ? 36.656 31.719 -8.766 1 42.53 478 ASP A CA 1
ATOM 3824 C C . ASP A 1 478 ? 35.219 31.203 -8.781 1 42.53 478 ASP A C 1
ATOM 3826 O O . ASP A 1 478 ? 34.688 30.797 -7.75 1 42.53 478 ASP A O 1
ATOM 3830 N N . ARG A 1 479 ? 34.188 31.656 -9.484 1 51.84 479 ARG A N 1
ATOM 3831 C CA . ARG A 1 479 ? 32.75 31.422 -9.656 1 51.84 479 ARG A CA 1
ATOM 3832 C C . ARG A 1 479 ? 32.438 29.953 -9.867 1 51.84 479 ARG A C 1
ATOM 3834 O O . ARG A 1 479 ? 32.688 29.406 -10.945 1 51.84 479 ARG A O 1
ATOM 3841 N N . MET A 1 480 ? 32.438 29 -9 1 66.06 480 MET A N 1
ATOM 3842 C CA . MET A 1 480 ? 32.031 27.609 -9.125 1 66.06 480 MET A CA 1
ATOM 3843 C C . MET A 1 480 ? 30.797 27.469 -10.023 1 66.06 480 MET A C 1
ATOM 3845 O O . MET A 1 480 ? 29.859 28.266 -9.922 1 66.06 480 MET A O 1
ATOM 3849 N N . PRO A 1 481 ? 30.938 26.734 -11.148 1 80.44 481 PRO A N 1
ATOM 3850 C CA . PRO A 1 481 ? 29.75 26.453 -11.953 1 80.44 481 PRO A CA 1
ATOM 3851 C C . PRO A 1 481 ? 28.516 26.156 -11.102 1 80.44 481 PRO A C 1
ATOM 3853 O O . PRO A 1 481 ? 28.641 25.672 -9.984 1 80.44 481 PRO A O 1
ATOM 3856 N N . GLN A 1 482 ? 27.516 26.859 -11.477 1 82.62 482 GLN A N 1
ATOM 3857 C CA . GLN A 1 482 ? 26.234 26.719 -10.766 1 82.62 482 GLN A CA 1
ATOM 3858 C C . GLN A 1 482 ? 26.031 25.281 -10.297 1 82.62 482 GLN A C 1
ATOM 3860 O O . GLN A 1 482 ? 25.594 25.047 -9.172 1 82.62 482 GLN A O 1
ATOM 3865 N N . TRP A 1 483 ? 26.391 24.359 -11.172 1 89.38 483 TRP A N 1
ATOM 3866 C CA . TRP A 1 483 ? 26.188 22.953 -10.836 1 89.38 483 TRP A CA 1
ATOM 3867 C C . TRP A 1 483 ? 27.062 22.531 -9.656 1 89.38 483 TRP A C 1
ATOM 3869 O O . TRP A 1 483 ? 26.625 21.766 -8.797 1 89.38 483 TRP A O 1
ATOM 3879 N N . GLU A 1 484 ? 28.203 23.062 -9.625 1 90.62 484 GLU A N 1
ATOM 3880 C CA . GLU A 1 484 ? 29.094 22.75 -8.508 1 90.62 484 GLU A CA 1
ATOM 3881 C C . GLU A 1 484 ? 28.547 23.328 -7.199 1 90.62 484 GLU A C 1
ATOM 3883 O O . GLU A 1 484 ? 28.688 22.703 -6.145 1 90.62 484 GLU A O 1
ATOM 3888 N N . ARG A 1 485 ? 27.984 24.516 -7.223 1 91.19 485 ARG A N 1
ATOM 3889 C CA . ARG A 1 485 ? 27.359 25.125 -6.043 1 91.19 485 ARG A CA 1
ATOM 3890 C C . ARG A 1 485 ? 26.172 24.297 -5.566 1 91.19 485 ARG A C 1
ATOM 3892 O O . ARG A 1 485 ? 25.969 24.125 -4.363 1 91.19 485 ARG A O 1
ATOM 3899 N N . ILE A 1 486 ? 25.484 23.859 -6.527 1 92.94 486 ILE A N 1
ATOM 3900 C CA . ILE A 1 486 ? 24.312 23.031 -6.219 1 92.94 486 ILE A CA 1
ATOM 3901 C C . ILE A 1 486 ? 24.766 21.734 -5.543 1 92.94 486 ILE A C 1
ATOM 3903 O O . ILE A 1 486 ? 24.203 21.344 -4.523 1 92.94 486 ILE A O 1
ATOM 3907 N N . GLN A 1 487 ? 25.781 21.109 -6.066 1 93.62 487 GLN A N 1
ATOM 3908 C CA . GLN A 1 487 ? 26.297 19.875 -5.484 1 93.62 487 GLN A CA 1
ATOM 3909 C C . GLN A 1 487 ? 26.844 20.125 -4.082 1 93.62 487 GLN A C 1
ATOM 3911 O O . GLN A 1 487 ? 26.641 19.312 -3.176 1 93.62 487 GLN A O 1
ATOM 3916 N N . ALA A 1 488 ? 27.516 21.234 -3.969 1 94 488 ALA A N 1
ATOM 3917 C CA . ALA A 1 488 ? 28.062 21.578 -2.662 1 94 488 ALA A CA 1
ATOM 3918 C C . ALA A 1 488 ? 26.953 21.828 -1.648 1 94 488 ALA A C 1
ATOM 3920 O O . ALA A 1 488 ? 27.047 21.422 -0.49 1 94 488 ALA A O 1
ATOM 3921 N N . ALA A 1 489 ? 25.906 22.547 -2.061 1 94.94 489 ALA A N 1
ATOM 3922 C CA . ALA A 1 489 ? 24.766 22.812 -1.188 1 94.94 489 ALA A CA 1
ATOM 3923 C C . ALA A 1 489 ? 24.094 21.516 -0.759 1 94.94 489 ALA A C 1
ATOM 3925 O O . ALA A 1 489 ? 23.703 21.359 0.401 1 94.94 489 ALA A O 1
ATOM 3926 N N . TYR A 1 490 ? 23.922 20.625 -1.703 1 94.5 490 TYR A N 1
ATOM 3927 C CA . TYR A 1 490 ? 23.328 19.328 -1.383 1 94.5 490 TYR A CA 1
ATOM 3928 C C . TYR A 1 490 ? 24.203 18.562 -0.399 1 94.5 490 TYR A C 1
ATOM 3930 O O . TYR A 1 490 ? 23.688 17.859 0.475 1 94.5 490 TYR A O 1
ATOM 3938 N N . GLY A 1 491 ? 25.5 18.672 -0.544 1 93.56 491 GLY A N 1
ATOM 3939 C CA . GLY A 1 491 ? 26.438 18.016 0.35 1 93.56 491 GLY A CA 1
ATOM 3940 C C . GLY A 1 491 ? 26.375 18.547 1.771 1 93.56 491 GLY A C 1
ATOM 3941 O O . GLY A 1 491 ? 26.75 17.844 2.715 1 93.56 491 GLY A O 1
ATOM 3942 N N . ARG A 1 492 ? 25.875 19.75 1.95 1 94.75 492 ARG A N 1
ATOM 3943 C CA . ARG A 1 492 ? 25.812 20.391 3.264 1 94.75 492 ARG A CA 1
ATOM 3944 C C . ARG A 1 492 ? 24.438 20.188 3.904 1 94.75 492 ARG A C 1
ATOM 3946 O O . ARG A 1 492 ? 24.094 20.859 4.875 1 94.75 492 ARG A O 1
ATOM 3953 N N . ARG A 1 493 ? 23.656 19.234 3.34 1 94.25 493 ARG A N 1
ATOM 3954 C CA . ARG A 1 493 ? 22.328 19 3.908 1 94.25 493 ARG A CA 1
ATOM 3955 C C . ARG A 1 493 ? 22.422 18.5 5.344 1 94.25 493 ARG A C 1
ATOM 3957 O O . ARG A 1 493 ? 23.344 17.734 5.676 1 94.25 493 ARG A O 1
ATOM 3964 N N . GLU A 1 494 ? 21.5 18.922 6.066 1 94.88 494 GLU A N 1
ATOM 3965 C CA . GLU A 1 494 ? 21.484 18.547 7.48 1 94.88 494 GLU A CA 1
ATOM 3966 C C . GLU A 1 494 ? 20.984 17.125 7.672 1 94.88 494 GLU A C 1
ATOM 3968 O O . GLU A 1 494 ? 20.062 16.688 6.977 1 94.88 494 GLU A O 1
ATOM 3973 N N . ASP A 1 495 ? 21.578 16.438 8.633 1 91.44 495 ASP A N 1
ATOM 3974 C CA . ASP A 1 495 ? 21.062 15.117 8.992 1 91.44 495 ASP A CA 1
ATOM 3975 C C . ASP A 1 495 ? 19.891 15.234 9.969 1 91.44 495 ASP A C 1
ATOM 3977 O O . ASP A 1 495 ? 19.531 16.328 10.383 1 91.44 495 ASP A O 1
ATOM 3981 N N . LEU A 1 496 ? 19.328 14.156 10.242 1 90.81 496 LEU A N 1
ATOM 3982 C CA . LEU A 1 496 ? 18.125 14.148 11.07 1 90.81 496 LEU A CA 1
ATOM 3983 C C . LEU A 1 496 ? 18.438 14.625 12.484 1 90.81 496 LEU A C 1
ATOM 3985 O O . LEU A 1 496 ? 17.609 15.289 13.117 1 90.81 496 LEU A O 1
ATOM 3989 N N . GLN A 1 497 ? 19.578 14.258 13 1 91.25 497 GLN A N 1
ATOM 3990 C CA . GLN A 1 497 ? 19.984 14.703 14.336 1 91.25 497 GLN A CA 1
ATOM 3991 C C . GLN A 1 497 ? 20.062 16.219 14.406 1 91.25 497 GLN A C 1
ATOM 3993 O O . GLN A 1 497 ? 19.609 16.828 15.383 1 91.25 497 GLN A O 1
ATOM 3998 N N . THR A 1 498 ? 20.609 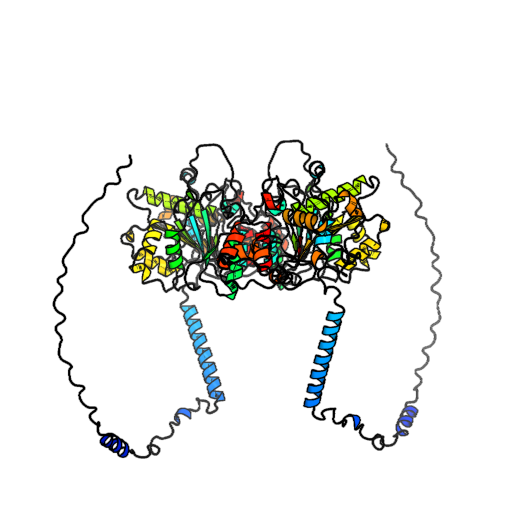16.797 13.383 1 94.69 498 THR A N 1
ATOM 3999 C CA . THR A 1 498 ? 20.703 18.25 13.32 1 94.69 498 THR A CA 1
ATOM 4000 C C . THR A 1 498 ? 19.344 18.875 13.094 1 94.69 498 THR A C 1
ATOM 4002 O O . THR A 1 498 ? 18.984 19.875 13.742 1 94.69 498 THR A O 1
ATOM 4005 N N . ARG A 1 499 ? 18.547 18.297 12.25 1 95.44 499 ARG A N 1
ATOM 4006 C CA . ARG A 1 499 ? 17.234 18.844 11.906 1 95.44 499 ARG A CA 1
ATOM 4007 C C . ARG A 1 499 ? 16.328 18.875 13.133 1 95.44 499 ARG A C 1
ATOM 4009 O O . ARG A 1 499 ? 15.508 19.781 13.281 1 95.44 499 ARG A O 1
ATOM 4016 N N . TYR A 1 500 ? 16.484 17.875 13.969 1 94.31 500 TYR A N 1
ATOM 4017 C CA . TYR A 1 500 ? 15.617 17.766 15.133 1 94.31 500 TYR A CA 1
ATOM 4018 C C . TYR A 1 500 ? 16.328 18.219 16.391 1 94.31 500 TYR A C 1
ATOM 4020 O O . TYR A 1 500 ? 15.836 18.016 17.5 1 94.31 500 TYR A O 1
ATOM 4028 N N . LEU A 1 501 ? 17.5 18.828 16.25 1 94 501 LEU A N 1
ATOM 4029 C CA . LEU A 1 501 ? 18.266 19.406 17.344 1 94 501 LEU A CA 1
ATOM 4030 C C . LEU A 1 501 ? 18.531 18.359 18.422 1 94 501 LEU A C 1
ATOM 4032 O O . LEU A 1 501 ? 18.422 18.656 19.625 1 94 501 LEU A O 1
ATOM 4036 N N . GLY A 1 502 ? 18.672 17.109 17.953 1 91 502 GLY A N 1
ATOM 4037 C CA . GLY A 1 502 ? 19 16.031 18.859 1 91 502 GLY A CA 1
ATOM 4038 C C . GLY A 1 502 ? 17.797 15.445 19.562 1 91 502 GLY A C 1
ATOM 4039 O O . GLY A 1 502 ? 17.922 14.547 20.391 1 91 502 GLY A O 1
ATOM 4040 N N . ARG A 1 503 ? 16.641 15.906 19.219 1 91.69 503 ARG A N 1
ATOM 4041 C CA . ARG A 1 503 ? 15.414 15.406 19.844 1 91.69 503 ARG A CA 1
ATOM 4042 C C . ARG A 1 503 ? 14.703 14.406 18.938 1 91.69 503 ARG A C 1
ATOM 4044 O O . ARG A 1 503 ? 15 14.32 17.75 1 91.69 503 ARG A O 1
ATOM 4051 N N . ASN A 1 504 ? 13.766 13.672 19.562 1 91.88 504 ASN A N 1
ATOM 4052 C CA . ASN A 1 504 ? 13.023 12.672 18.797 1 91.88 504 ASN A CA 1
ATOM 4053 C C . ASN A 1 504 ? 11.758 13.258 18.172 1 91.88 504 ASN A C 1
ATOM 4055 O O . ASN A 1 504 ? 11.203 12.703 17.234 1 91.88 504 ASN A O 1
ATOM 4059 N N . LEU A 1 505 ? 11.297 14.359 18.844 1 94.06 505 LEU A N 1
ATOM 4060 C CA . LEU A 1 505 ? 10.062 15 18.406 1 94.06 505 LEU A CA 1
ATOM 4061 C C . LEU A 1 505 ? 10.234 16.516 18.344 1 94.06 505 LEU A C 1
ATOM 4063 O O . LEU A 1 505 ? 11.258 17.047 18.797 1 94.06 505 LEU A O 1
ATOM 4067 N N . GLY A 1 506 ? 9.227 17.156 17.766 1 94.94 506 GLY A N 1
ATOM 4068 C CA . GLY A 1 506 ? 9.211 18.609 17.781 1 94.94 506 GLY A CA 1
ATOM 4069 C C . GLY A 1 506 ? 9.062 19.203 16.391 1 94.94 506 GLY A C 1
ATOM 4070 O O . GLY A 1 506 ? 9.172 20.422 16.234 1 94.94 506 GLY A O 1
ATOM 4071 N N . GLY A 1 507 ? 8.773 18.391 15.438 1 95.94 507 GLY A N 1
ATOM 4072 C CA . GLY A 1 507 ? 8.742 18.875 14.062 1 95.94 507 GLY A CA 1
ATOM 4073 C C . GLY A 1 507 ? 7.336 18.969 13.492 1 95.94 507 GLY A C 1
ATOM 4074 O O . GLY A 1 507 ? 6.387 19.266 14.219 1 95.94 507 GLY A O 1
ATOM 4075 N N . THR A 1 508 ? 7.273 18.797 12.18 1 97.81 508 THR A N 1
ATOM 4076 C CA . THR A 1 508 ? 6.035 18.906 11.422 1 97.81 508 THR A CA 1
ATOM 4077 C C . THR A 1 508 ? 5 17.906 11.93 1 97.81 508 THR A C 1
ATOM 4079 O O . THR A 1 508 ? 5.328 16.75 12.195 1 97.81 508 THR A O 1
ATOM 4082 N N . VAL A 1 509 ? 3.791 18.391 12.086 1 98.25 509 VAL A N 1
ATOM 4083 C CA . VAL A 1 509 ? 2.697 17.547 12.539 1 98.25 509 VAL A CA 1
ATOM 4084 C C . VAL A 1 509 ? 1.847 17.109 11.344 1 98.25 509 VAL A C 1
ATOM 4086 O O . VAL A 1 509 ? 1.524 15.93 11.203 1 98.25 509 VAL A O 1
ATOM 4089 N N . VAL A 1 510 ? 1.465 18.094 10.477 1 98.75 510 VAL A N 1
ATOM 4090 C CA . VAL A 1 510 ? 0.606 17.797 9.336 1 98.75 510 VAL A CA 1
ATOM 4091 C C . VAL A 1 510 ? 1.077 18.594 8.117 1 98.75 510 VAL A C 1
ATOM 4093 O O . VAL A 1 510 ? 1.397 19.781 8.227 1 98.75 510 VAL A O 1
ATOM 4096 N N . VAL A 1 511 ? 1.262 17.984 7.02 1 98.75 511 VAL A N 1
ATOM 4097 C CA . VAL A 1 511 ? 1.354 18.641 5.719 1 98.75 511 VAL A CA 1
ATOM 4098 C C . VAL A 1 511 ? 0.067 18.406 4.93 1 98.75 511 VAL A C 1
ATOM 4100 O O . VAL A 1 511 ? -0.299 17.266 4.645 1 98.75 511 VAL A O 1
ATOM 4103 N N . HIS A 1 512 ? -0.589 19.484 4.605 1 98.31 512 HIS A N 1
ATOM 4104 C CA . HIS A 1 512 ? -1.888 19.406 3.945 1 98.31 512 HIS A CA 1
ATOM 4105 C C . HIS A 1 512 ? -1.767 19.703 2.455 1 98.31 512 HIS A C 1
ATOM 4107 O O . HIS A 1 512 ? -0.7 20.109 1.981 1 98.31 512 HIS A O 1
ATOM 4113 N N . TYR A 1 513 ? -2.789 19.469 1.709 1 97.38 513 TYR A N 1
ATOM 4114 C CA . TYR A 1 513 ? -2.941 19.75 0.284 1 97.38 513 TYR A CA 1
ATOM 4115 C C . TYR A 1 513 ? -2.047 18.828 -0.546 1 97.38 513 TYR A C 1
ATOM 4117 O O . TYR A 1 513 ? -1.485 19.266 -1.559 1 97.38 513 TYR A O 1
ATOM 4125 N N . VAL A 1 514 ? -1.772 17.672 -0.061 1 97.56 514 VAL A N 1
ATOM 4126 C CA . VAL A 1 514 ? -1.034 16.688 -0.836 1 97.56 514 VAL A CA 1
ATOM 4127 C C . VAL A 1 514 ? -1.98 15.969 -1.801 1 97.56 514 VAL A C 1
ATOM 4129 O O . VAL A 1 514 ? -2.207 14.766 -1.68 1 97.56 514 VAL A O 1
ATOM 4132 N N . LYS A 1 515 ? -2.375 16.641 -2.754 1 95 515 LYS A N 1
ATOM 4133 C CA . LYS A 1 515 ? -3.457 16.203 -3.633 1 95 515 LYS A CA 1
ATOM 4134 C C . LYS A 1 515 ? -2.947 15.234 -4.695 1 95 515 LYS A C 1
ATOM 4136 O O . LYS A 1 515 ? -3.666 14.32 -5.109 1 95 515 LYS A O 1
ATOM 4141 N N . LYS A 1 516 ? -1.699 15.414 -5.066 1 94.81 516 LYS A N 1
ATOM 4142 C CA . LYS A 1 516 ? -1.106 14.539 -6.078 1 94.81 516 LYS A CA 1
ATOM 4143 C C . LYS A 1 516 ? -0.307 13.414 -5.434 1 94.81 516 LYS A C 1
ATOM 4145 O O . LYS A 1 516 ? 0.265 13.586 -4.355 1 94.81 516 LYS A O 1
ATOM 4150 N N . ASP A 1 517 ? -0.295 12.289 -6.152 1 93.19 517 ASP A N 1
ATOM 4151 C CA . ASP A 1 517 ? 0.508 11.18 -5.656 1 93.19 517 ASP A CA 1
ATOM 4152 C C . ASP A 1 517 ? 1.975 11.586 -5.512 1 93.19 517 ASP A C 1
ATOM 4154 O O . ASP A 1 517 ? 2.639 11.195 -4.547 1 93.19 517 ASP A O 1
ATOM 4158 N N . GLU A 1 518 ? 2.457 12.359 -6.477 1 95.44 518 GLU A N 1
ATOM 4159 C CA . GLU A 1 518 ? 3.844 12.812 -6.438 1 95.44 518 GLU A CA 1
ATOM 4160 C C . GLU A 1 518 ? 4.113 13.656 -5.195 1 95.44 518 GLU A C 1
ATOM 4162 O O . GLU A 1 518 ? 5.168 13.531 -4.57 1 95.44 518 GLU A O 1
ATOM 4167 N N . TRP A 1 519 ? 3.145 14.539 -4.859 1 97.62 519 TRP A N 1
ATOM 4168 C CA . TRP A 1 519 ? 3.301 15.383 -3.68 1 97.62 519 TRP A CA 1
ATOM 4169 C C . TRP A 1 519 ? 3.309 14.547 -2.406 1 97.62 519 TRP A C 1
ATOM 4171 O O . TRP A 1 519 ? 4.051 14.844 -1.465 1 97.62 519 TRP A O 1
ATOM 4181 N N . PHE A 1 520 ? 2.459 13.531 -2.471 1 97.19 520 PHE A N 1
ATOM 4182 C CA . PHE A 1 520 ? 2.408 12.617 -1.334 1 97.19 520 PHE A CA 1
ATOM 4183 C C . PHE A 1 520 ? 3.746 11.906 -1.148 1 97.19 520 PHE A C 1
ATOM 4185 O O . PHE A 1 520 ? 4.25 11.812 -0.028 1 97.19 520 PHE A O 1
ATOM 4192 N N . LEU A 1 521 ? 4.328 11.43 -2.191 1 96.56 521 LEU A N 1
ATOM 4193 C CA . LEU A 1 521 ? 5.605 10.719 -2.158 1 96.56 521 LEU A CA 1
ATOM 4194 C C . LEU A 1 521 ? 6.738 11.664 -1.77 1 96.56 521 LEU A C 1
ATOM 4196 O O . LEU A 1 521 ? 7.633 11.289 -1.009 1 96.56 521 LEU A O 1
ATOM 4200 N N . GLU A 1 522 ? 6.707 12.898 -2.277 1 97.19 522 GLU A N 1
ATOM 4201 C CA . GLU A 1 522 ? 7.691 13.914 -1.892 1 97.19 522 GLU A CA 1
ATOM 4202 C C . GLU A 1 522 ? 7.656 14.172 -0.388 1 97.19 522 GLU A C 1
ATOM 4204 O O . GLU A 1 522 ? 8.703 14.258 0.256 1 97.19 522 GLU A O 1
ATOM 4209 N N . THR A 1 523 ? 6.465 14.305 0.106 1 98.25 523 THR A N 1
ATOM 4210 C CA . THR A 1 523 ? 6.297 14.539 1.536 1 98.25 523 THR A CA 1
ATOM 4211 C C . THR A 1 523 ? 6.832 13.367 2.346 1 98.25 523 THR A C 1
ATOM 4213 O O . THR A 1 523 ? 7.516 13.562 3.355 1 98.25 523 THR A O 1
ATOM 4216 N N . SER A 1 524 ? 6.508 12.164 1.863 1 97.12 524 SER A N 1
ATOM 4217 C CA . SER A 1 524 ? 7 10.961 2.527 1 97.12 524 SER A CA 1
ATOM 4218 C C . SER A 1 524 ? 8.523 10.93 2.561 1 97.12 524 SER A C 1
ATOM 4220 O O . SER A 1 524 ? 9.117 10.633 3.596 1 97.12 524 SER A O 1
ATOM 4222 N N . LEU A 1 525 ? 9.102 11.25 1.472 1 96 525 LEU A N 1
ATOM 4223 C CA . LEU A 1 525 ? 10.555 11.227 1.37 1 96 525 LEU A CA 1
ATOM 4224 C C . LEU A 1 525 ? 11.18 12.289 2.264 1 96 525 LEU A C 1
ATOM 4226 O O . LEU A 1 525 ? 12.219 12.055 2.885 1 96 525 LEU A O 1
ATOM 4230 N N . ALA A 1 526 ? 10.555 13.414 2.34 1 96.81 526 ALA A N 1
ATOM 4231 C CA . ALA A 1 526 ? 11.094 14.523 3.127 1 96.81 526 ALA A CA 1
ATOM 4232 C C . ALA A 1 526 ? 11.008 14.227 4.621 1 96.81 526 ALA A C 1
ATOM 4234 O O . ALA A 1 526 ? 11.938 14.523 5.375 1 96.81 526 ALA A O 1
ATOM 4235 N N . LEU A 1 527 ? 9.906 13.617 5.027 1 96.62 527 LEU A N 1
ATOM 4236 C CA . LEU A 1 527 ? 9.648 13.523 6.461 1 96.62 527 LEU A CA 1
ATOM 4237 C C . LEU A 1 527 ? 9.984 12.133 6.984 1 96.62 527 LEU A C 1
ATOM 4239 O O . LEU A 1 527 ? 10.336 11.977 8.156 1 96.62 527 LEU A O 1
ATOM 4243 N N . LEU A 1 528 ? 9.859 11.086 6.105 1 93.69 528 LEU A N 1
ATOM 4244 C CA . LEU A 1 528 ? 10.047 9.719 6.574 1 93.69 528 LEU A CA 1
ATOM 4245 C C . LEU A 1 528 ? 11.336 9.125 6.02 1 93.69 528 LEU A C 1
ATOM 4247 O O . LEU A 1 528 ? 11.797 8.086 6.484 1 93.69 528 LEU A O 1
ATOM 4251 N N . GLY A 1 529 ? 11.781 9.672 4.953 1 85.25 529 GLY A N 1
ATOM 4252 C CA . GLY A 1 529 ? 12.906 9.094 4.242 1 85.25 529 GLY A CA 1
ATOM 4253 C C . GLY A 1 529 ? 14.188 9.094 5.059 1 85.25 529 GLY A C 1
ATOM 4254 O O . GLY A 1 529 ? 14.32 9.852 6.02 1 85.25 529 GLY A O 1
ATOM 4255 N N . ASP A 1 530 ? 15.086 8.016 4.754 1 68.75 530 ASP A N 1
ATOM 4256 C CA . ASP A 1 530 ? 16.375 7.859 5.414 1 68.75 530 ASP A CA 1
ATOM 4257 C C . ASP A 1 530 ? 17.438 8.742 4.766 1 68.75 530 ASP A C 1
ATOM 4259 O O . ASP A 1 530 ? 18.594 8.727 5.184 1 68.75 530 ASP A O 1
ATOM 4263 N N . GLY A 1 531 ? 17.234 9.234 3.533 1 54.19 531 GLY A N 1
ATOM 4264 C CA . GLY A 1 531 ? 18.25 9.844 2.689 1 54.19 531 GLY A CA 1
ATOM 4265 C C . GLY A 1 531 ? 19.328 10.555 3.479 1 54.19 531 GLY A C 1
ATOM 4266 O O . GLY A 1 531 ? 20.312 11.039 2.904 1 54.19 531 GLY A O 1
ATOM 4267 N N . TYR A 1 532 ? 19.219 10.883 4.824 1 45.22 532 TYR A N 1
ATOM 4268 C CA . TYR A 1 532 ? 20.25 11.758 5.398 1 45.22 532 TYR A CA 1
ATOM 4269 C C . TYR A 1 532 ? 21.281 10.945 6.164 1 45.22 532 TYR A C 1
ATOM 4271 O O . TYR A 1 532 ? 22.156 11.516 6.836 1 45.22 532 TYR A O 1
ATOM 4279 N N . ASP A 1 533 ? 21.141 9.648 6.285 1 38.38 533 ASP A N 1
ATOM 4280 C CA . ASP A 1 533 ? 22.234 9.156 7.105 1 38.38 533 ASP A CA 1
ATOM 4281 C C . ASP A 1 533 ? 23.547 9.156 6.316 1 38.38 533 ASP A C 1
ATOM 4283 O O . ASP A 1 533 ? 23.656 8.484 5.289 1 38.38 533 ASP A O 1
ATOM 4287 N N . ARG A 1 534 ? 24.297 10.219 6.086 1 31.44 534 ARG A N 1
ATOM 4288 C CA . ARG A 1 534 ? 25.688 10.266 5.648 1 31.44 534 ARG A CA 1
ATOM 4289 C C . ARG A 1 534 ? 26.547 9.289 6.453 1 31.44 534 ARG A C 1
ATOM 4291 O O . ARG A 1 534 ? 26.344 9.141 7.66 1 31.44 534 ARG A O 1
ATOM 4298 N N . MET B 1 1 ? 62.406 -11.484 -4.16 1 16.86 1 MET B N 1
ATOM 4299 C CA . MET B 1 1 ? 63.219 -11.492 -5.375 1 16.86 1 MET B CA 1
ATOM 4300 C C . MET B 1 1 ? 62.344 -11.57 -6.617 1 16.86 1 MET B C 1
ATOM 4302 O O . MET B 1 1 ? 62.781 -11.273 -7.723 1 16.86 1 MET B O 1
ATOM 4306 N N . VAL B 1 2 ? 61.031 -12.148 -6.484 1 20.09 2 VAL B N 1
ATOM 4307 C CA . VAL B 1 2 ? 60.719 -12.969 -7.645 1 20.09 2 VAL B CA 1
ATOM 4308 C C . VAL B 1 2 ? 60.531 -12.078 -8.875 1 20.09 2 VAL B C 1
ATOM 4310 O O . VAL B 1 2 ? 60 -10.977 -8.773 1 20.09 2 VAL B O 1
ATOM 4313 N N . GLU B 1 3 ? 61.031 -12.469 -9.969 1 18.55 3 GLU B N 1
ATOM 4314 C CA . GLU B 1 3 ? 61.531 -12.172 -11.305 1 18.55 3 GLU B CA 1
ATOM 4315 C C . GLU B 1 3 ? 60.375 -11.945 -12.289 1 18.55 3 GLU B C 1
ATOM 4317 O O . GLU B 1 3 ? 59.469 -12.773 -12.391 1 18.55 3 GLU B O 1
ATOM 4322 N N . VAL B 1 4 ? 60 -10.648 -12.641 1 20.47 4 VAL B N 1
ATOM 4323 C CA . VAL B 1 4 ? 59.156 -9.75 -13.422 1 20.47 4 VAL B CA 1
ATOM 4324 C C . VAL B 1 4 ? 59.281 -10.086 -14.906 1 20.47 4 VAL B C 1
ATOM 4326 O O . VAL B 1 4 ? 58.844 -9.32 -15.766 1 20.47 4 VAL B O 1
ATOM 4329 N N . GLU B 1 5 ? 59.469 -11.5 -15.273 1 19.27 5 GLU B N 1
ATOM 4330 C CA . GLU B 1 5 ? 60.094 -11.672 -16.578 1 19.27 5 GLU B CA 1
ATOM 4331 C C . GLU B 1 5 ? 59.156 -11.219 -17.703 1 19.27 5 GLU B C 1
ATOM 4333 O O . GLU B 1 5 ? 57.969 -11.523 -17.672 1 19.27 5 GLU B O 1
ATOM 4338 N N . SER B 1 6 ? 59.5 -10.172 -18.609 1 20.48 6 SER B N 1
ATOM 4339 C CA . SER B 1 6 ? 59.25 -9.156 -19.609 1 20.48 6 SER B CA 1
ATOM 4340 C C . SER B 1 6 ? 58.938 -9.789 -20.969 1 20.48 6 SER B C 1
ATOM 4342 O O . SER B 1 6 ? 58.719 -9.086 -21.953 1 20.48 6 SER B O 1
ATOM 4344 N N . ASN B 1 7 ? 58 -10.781 -21.016 1 19.66 7 ASN B N 1
ATOM 4345 C CA . ASN B 1 7 ? 58.188 -11.578 -22.219 1 19.66 7 ASN B CA 1
ATOM 4346 C C . ASN B 1 7 ? 58.062 -10.727 -23.484 1 19.66 7 ASN B C 1
ATOM 4348 O O . ASN B 1 7 ? 57.219 -9.844 -23.562 1 19.66 7 ASN B O 1
ATOM 4352 N N . PRO B 1 8 ? 58.844 -10.82 -24.641 1 18.48 8 PRO B N 1
ATOM 4353 C CA . PRO B 1 8 ? 59.594 -10.227 -25.734 1 18.48 8 PRO B CA 1
ATOM 4354 C C . PRO B 1 8 ? 58.75 -9.969 -26.984 1 18.48 8 PRO B C 1
ATOM 4356 O O . PRO B 1 8 ? 58.844 -8.898 -27.578 1 18.48 8 PRO B O 1
ATOM 4359 N N . TRP B 1 9 ? 58.031 -10.953 -27.703 1 18.55 9 TRP B N 1
ATOM 4360 C CA . TRP B 1 9 ? 58.469 -11.125 -29.078 1 18.55 9 TRP B CA 1
ATOM 4361 C C . TRP B 1 9 ? 57.625 -10.297 -30.031 1 18.55 9 TRP B C 1
ATOM 4363 O O . TRP B 1 9 ? 57.656 -10.508 -31.25 1 18.55 9 TRP B O 1
ATOM 4373 N N . LEU B 1 10 ? 56.875 -9.203 -29.641 1 19.83 10 LEU B N 1
ATOM 4374 C CA . LEU B 1 10 ? 55.938 -8.523 -30.531 1 19.83 10 LEU B CA 1
ATOM 4375 C C . LEU B 1 10 ? 56.625 -8.086 -31.812 1 19.83 10 LEU B C 1
ATOM 4377 O O . LEU B 1 10 ? 57.5 -7.195 -31.812 1 19.83 10 LEU B O 1
ATOM 4381 N N . LEU B 1 11 ? 56.844 -9.039 -32.75 1 18.41 11 LEU B N 1
ATOM 4382 C CA . LEU B 1 11 ? 57.562 -9.141 -34.031 1 18.41 11 LEU B CA 1
ATOM 4383 C C . LEU B 1 11 ? 57.125 -8.047 -35 1 18.41 11 LEU B C 1
ATOM 4385 O O . LEU B 1 11 ? 56 -7.59 -34.938 1 18.41 11 LEU B O 1
ATOM 4389 N N . GLY B 1 12 ? 58 -7.457 -35.938 1 18.33 12 GLY B N 1
ATOM 4390 C CA . GLY B 1 12 ? 58.562 -6.352 -36.688 1 18.33 12 GLY B CA 1
ATOM 4391 C C . GLY B 1 12 ? 57.938 -6.184 -38.062 1 18.33 12 GLY B C 1
ATOM 4392 O O . GLY B 1 12 ? 58.344 -5.289 -38.812 1 18.33 12 GLY B O 1
ATOM 4393 N N . GLY B 1 13 ? 57.062 -7.152 -38.656 1 18.73 13 GLY B N 1
ATOM 4394 C CA . GLY B 1 13 ? 57.406 -7.219 -40.062 1 18.73 13 GLY B CA 1
ATOM 4395 C C . GLY B 1 13 ? 57.031 -5.957 -40.844 1 18.73 13 GLY B C 1
ATOM 4396 O O . GLY B 1 13 ? 56.219 -5.164 -40.375 1 18.73 13 GLY B O 1
ATOM 4397 N N . GLU B 1 14 ? 57.844 -5.438 -41.844 1 19.3 14 GLU B N 1
ATOM 4398 C CA . GLU B 1 14 ? 58.281 -4.305 -42.656 1 19.3 14 GLU B CA 1
ATOM 4399 C C . GLU B 1 14 ? 57.344 -4.074 -43.844 1 19.3 14 GLU B C 1
ATOM 4401 O O . GLU B 1 14 ? 57.344 -4.836 -44.812 1 19.3 14 GLU B O 1
ATOM 4406 N N . LEU B 1 15 ? 56 -3.949 -43.594 1 18.55 15 LEU B N 1
ATOM 4407 C CA . LEU B 1 15 ? 55.125 -3.936 -44.75 1 18.55 15 LEU B CA 1
ATOM 4408 C C . LEU B 1 15 ? 55.562 -2.857 -45.75 1 18.55 15 LEU B C 1
ATOM 4410 O O . LEU B 1 15 ? 55.75 -1.697 -45.375 1 18.55 15 LEU B O 1
ATOM 4414 N N . GLU B 1 16 ? 56.094 -3.301 -46.938 1 18.72 16 GLU B N 1
ATOM 4415 C CA . GLU B 1 16 ? 56.781 -2.686 -48.062 1 18.72 16 GLU B CA 1
ATOM 4416 C C . GLU B 1 16 ? 55.844 -1.692 -48.781 1 18.72 16 GLU B C 1
ATOM 4418 O O . GLU B 1 16 ? 54.656 -1.953 -48.938 1 18.72 16 GLU B O 1
ATOM 4423 N N . GLY B 1 17 ? 56.156 -0.354 -48.906 1 19.38 17 GLY B N 1
ATOM 4424 C CA . GLY B 1 17 ? 55.688 0.978 -49.25 1 19.38 17 GLY B CA 1
ATOM 4425 C C . GLY B 1 17 ? 55.438 1.137 -50.75 1 19.38 17 GLY B C 1
ATOM 4426 O O . GLY B 1 17 ? 55.344 2.258 -51.25 1 19.38 17 GLY B O 1
ATOM 4427 N N . GLU B 1 18 ? 55.062 -0.103 -51.438 1 19.89 18 GLU B N 1
ATOM 4428 C CA . GLU B 1 18 ? 55.344 0.113 -52.844 1 19.89 18 GLU B CA 1
ATOM 4429 C C . GLU B 1 18 ? 54.625 1.361 -53.375 1 19.89 18 GLU B C 1
ATOM 4431 O O . GLU B 1 18 ? 53.594 1.771 -52.812 1 19.89 18 GLU B O 1
ATOM 4436 N N . ASP B 1 19 ? 55.156 1.893 -54.531 1 18.69 19 ASP B N 1
ATOM 4437 C CA . ASP B 1 19 ? 55.375 3.131 -55.25 1 18.69 19 ASP B CA 1
ATOM 4438 C C . ASP B 1 19 ? 54.094 3.553 -56 1 18.69 19 ASP B C 1
ATOM 4440 O O . ASP B 1 19 ? 53.375 2.711 -56.562 1 18.69 19 ASP B O 1
ATOM 4444 N N . ALA B 1 20 ? 53.5 4.711 -55.656 1 21.28 20 ALA B N 1
ATOM 4445 C CA . ALA B 1 20 ? 52.344 5.551 -56.031 1 21.28 20 ALA B CA 1
ATOM 4446 C C . ALA B 1 20 ? 52.375 5.898 -57.5 1 21.28 20 ALA B C 1
ATOM 4448 O O . ALA B 1 20 ? 52.844 6.984 -57.875 1 21.28 20 ALA B O 1
ATOM 4449 N N . SER B 1 21 ? 52.844 4.809 -58.375 1 18.67 21 SER B N 1
ATOM 4450 C CA . SER B 1 21 ? 53.219 5.316 -59.688 1 18.67 21 SER B CA 1
ATOM 4451 C C . SER B 1 21 ? 52.094 6.156 -60.281 1 18.67 21 SER B C 1
ATOM 4453 O O . SER B 1 21 ? 50.938 6.023 -59.906 1 18.67 21 SER B O 1
ATOM 4455 N N . LEU B 1 22 ? 52.5 6.961 -61.281 1 20.09 22 LEU B N 1
ATOM 4456 C CA . LEU B 1 22 ? 52.281 8.203 -62.031 1 20.09 22 LEU B CA 1
ATOM 4457 C C . LEU B 1 22 ? 51.156 8.07 -63.031 1 20.09 22 LEU B C 1
ATOM 4459 O O . LEU B 1 22 ? 51.375 7.91 -64.25 1 20.09 22 LEU B O 1
ATOM 4463 N N . LEU B 1 23 ? 50.062 7.207 -62.594 1 20.84 23 LEU B N 1
ATOM 4464 C CA . LEU B 1 23 ? 49.281 6.875 -63.781 1 20.84 23 LEU B CA 1
ATOM 4465 C C . LEU B 1 23 ? 48.812 8.133 -64.5 1 20.84 23 LEU B C 1
ATOM 4467 O O . LEU B 1 23 ? 48.469 9.133 -63.875 1 20.84 23 LEU B O 1
ATOM 4471 N N . PRO B 1 24 ? 49.094 8.195 -65.875 1 23.67 24 PRO B N 1
ATOM 4472 C CA . PRO B 1 24 ? 49.125 9.375 -66.688 1 23.67 24 PRO B CA 1
ATOM 4473 C C . PRO B 1 24 ? 47.75 10.016 -66.875 1 23.67 24 PRO B C 1
ATOM 4475 O O . PRO B 1 24 ? 46.719 9.367 -66.625 1 23.67 24 PRO B O 1
ATOM 4478 N N . PRO B 1 25 ? 47.625 11.367 -67.125 1 24.91 25 PRO B N 1
ATOM 4479 C CA . PRO B 1 25 ? 46.594 12.398 -67.062 1 24.91 25 PRO B CA 1
ATOM 4480 C C . PRO B 1 25 ? 45.5 12.18 -68.125 1 24.91 25 PRO B C 1
ATOM 4482 O O . PRO B 1 25 ? 45.781 12.305 -69.312 1 24.91 25 PRO B O 1
ATOM 4485 N N . SER B 1 26 ? 44.906 10.867 -68.25 1 21.8 26 SER B N 1
ATOM 4486 C CA . SER B 1 26 ? 44.188 10.594 -69.438 1 21.8 26 SER B CA 1
ATOM 4487 C C . SER B 1 26 ? 43.125 11.656 -69.75 1 21.8 26 SER B C 1
ATOM 4489 O O . SER B 1 26 ? 42.469 12.141 -68.812 1 21.8 26 SER B O 1
ATOM 4491 N N . GLU B 1 27 ? 43.156 12.188 -70.938 1 23.77 27 GLU B N 1
ATOM 4492 C CA . GLU B 1 27 ? 42.562 13.352 -71.625 1 23.77 27 GLU B CA 1
ATOM 4493 C C . GLU B 1 27 ? 41.031 13.266 -71.625 1 23.77 27 GLU B C 1
ATOM 4495 O O . GLU B 1 27 ? 40.469 12.172 -71.688 1 23.77 27 GLU B O 1
ATOM 4500 N N . ARG B 1 28 ? 40.375 14.367 -71.125 1 24.89 28 ARG B N 1
ATOM 4501 C CA . ARG B 1 28 ? 39 14.75 -70.875 1 24.89 28 ARG B CA 1
ATOM 4502 C C . ARG B 1 28 ? 38.125 14.578 -72.062 1 24.89 28 ARG B C 1
ATOM 4504 O O . ARG B 1 28 ? 38.312 15.242 -73.062 1 24.89 28 ARG B O 1
ATOM 4511 N N . PRO B 1 29 ? 37.812 13.234 -72.438 1 24.78 29 PRO B N 1
ATOM 4512 C CA . PRO B 1 29 ? 37.188 13.164 -73.75 1 24.78 29 PRO B CA 1
ATOM 4513 C C . PRO B 1 29 ? 35.969 14.078 -73.875 1 24.78 29 PRO B C 1
ATOM 4515 O O . PRO B 1 29 ? 35.312 14.367 -72.875 1 24.78 29 PRO B O 1
ATOM 4518 N N . THR B 1 30 ? 35.906 14.922 -74.938 1 24 30 THR B N 1
ATOM 4519 C CA . THR B 1 30 ? 35.062 16.031 -75.375 1 24 30 THR B CA 1
ATOM 4520 C C . THR B 1 30 ? 33.594 15.602 -75.438 1 24 30 THR B C 1
ATOM 4522 O O . THR B 1 30 ? 33.281 14.445 -75.75 1 24 30 THR B O 1
ATOM 4525 N N . ARG B 1 31 ? 32.656 16.344 -74.812 1 25.41 31 ARG B N 1
ATOM 4526 C CA . ARG B 1 31 ? 31.25 16.375 -74.438 1 25.41 31 ARG B CA 1
ATOM 4527 C C . ARG B 1 31 ? 30.391 16.219 -75.688 1 25.41 31 ARG B C 1
ATOM 4529 O O . ARG B 1 31 ? 30.156 17.188 -76.438 1 25.41 31 ARG B O 1
ATOM 4536 N N . GLN B 1 32 ? 30.734 15.203 -76.625 1 23.3 32 GLN B N 1
ATOM 4537 C CA . GLN B 1 32 ? 30.031 15.32 -77.875 1 23.3 32 GLN B CA 1
ATOM 4538 C C . GLN B 1 32 ? 28.531 15.453 -77.688 1 23.3 32 GLN B C 1
ATOM 4540 O O . GLN B 1 32 ? 27.984 14.875 -76.75 1 23.3 32 GLN B O 1
ATOM 4545 N N . THR B 1 33 ? 27.875 16.484 -78.312 1 27.86 33 THR B N 1
ATOM 4546 C CA . THR B 1 33 ? 26.578 17.109 -78.5 1 27.86 33 THR B CA 1
ATOM 4547 C C . THR B 1 33 ? 25.531 16.062 -78.875 1 27.86 33 THR B C 1
ATOM 4549 O O . THR B 1 33 ? 25.594 15.547 -80 1 27.86 33 THR B O 1
ATOM 4552 N N . ILE B 1 34 ? 25.406 14.977 -78.062 1 25.7 34 ILE B N 1
ATOM 4553 C CA . ILE B 1 34 ? 24.5 13.906 -78.5 1 25.7 34 ILE B CA 1
ATOM 4554 C C . ILE B 1 34 ? 23.141 14.484 -78.875 1 25.7 34 ILE B C 1
ATOM 4556 O O . ILE B 1 34 ? 22.531 15.242 -78.125 1 25.7 34 ILE B O 1
ATOM 4560 N N . ASN B 1 35 ? 22.844 14.469 -80.25 1 25.44 35 ASN B N 1
ATOM 4561 C CA . ASN B 1 35 ? 21.797 14.992 -81.062 1 25.44 35 ASN B CA 1
ATOM 4562 C C . ASN B 1 35 ? 20.406 14.648 -80.562 1 25.44 35 ASN B C 1
ATOM 4564 O O . ASN B 1 35 ? 20.109 13.484 -80.312 1 25.44 35 ASN B O 1
ATOM 4568 N N . LYS B 1 36 ? 19.75 15.648 -79.938 1 32.22 36 LYS B N 1
ATOM 4569 C CA . LYS B 1 36 ? 18.422 15.844 -79.375 1 32.22 36 LYS B CA 1
ATOM 4570 C C . LYS B 1 36 ? 17.344 15.281 -80.312 1 32.22 36 LYS B C 1
ATOM 4572 O O . LYS B 1 36 ? 16.188 15.148 -79.938 1 32.22 36 LYS B O 1
ATOM 4577 N N . THR B 1 37 ? 17.781 15.117 -81.625 1 30.88 37 THR B N 1
ATOM 4578 C CA . THR B 1 37 ? 16.75 15.133 -82.688 1 30.88 37 THR B CA 1
ATOM 4579 C C . THR B 1 37 ? 15.883 13.875 -82.625 1 30.88 37 THR B C 1
ATOM 4581 O O . THR B 1 37 ? 14.695 13.914 -82.875 1 30.88 37 THR B O 1
ATOM 4584 N N . ARG B 1 38 ? 16.641 12.727 -82.438 1 30.73 38 ARG B N 1
ATOM 4585 C CA . ARG B 1 38 ? 15.922 11.531 -82.875 1 30.73 38 ARG B CA 1
ATOM 4586 C C . ARG B 1 38 ? 14.781 11.203 -81.875 1 30.73 38 ARG B C 1
ATOM 4588 O O . ARG B 1 38 ? 13.883 10.43 -82.25 1 30.73 38 ARG B O 1
ATOM 4595 N N . LEU B 1 39 ? 15.055 11.602 -80.625 1 29.72 39 LEU B N 1
ATOM 4596 C CA . LEU B 1 39 ? 14.086 11.117 -79.625 1 29.72 39 LEU B CA 1
ATOM 4597 C C . LEU B 1 39 ? 12.703 11.719 -79.875 1 29.72 39 LEU B C 1
ATOM 4599 O O . LEU B 1 39 ? 11.695 11.164 -79.438 1 29.72 39 LEU B O 1
ATOM 4603 N N . GLN B 1 40 ? 12.82 12.992 -80.438 1 35.84 40 GLN B N 1
ATOM 4604 C CA . GLN B 1 40 ? 11.539 13.68 -80.562 1 35.84 40 GLN B CA 1
ATOM 4605 C C . GLN B 1 40 ? 10.617 12.914 -81.5 1 35.84 40 GLN B C 1
ATOM 4607 O O . GLN B 1 40 ? 9.391 13 -81.375 1 35.84 40 GLN B O 1
ATOM 4612 N N . GLN B 1 41 ? 11.273 12.297 -82.562 1 33.28 41 GLN B N 1
ATOM 4613 C CA . GLN B 1 41 ? 10.422 11.766 -83.625 1 33.28 41 GLN B CA 1
ATOM 4614 C C . GLN B 1 41 ? 9.617 10.57 -83.125 1 33.28 41 GLN B C 1
ATOM 4616 O O . GLN B 1 41 ? 8.641 10.172 -83.75 1 33.28 41 GLN B O 1
ATOM 4621 N N . LEU B 1 42 ? 10.305 9.727 -82.312 1 30.02 42 LEU B N 1
ATOM 4622 C CA . LEU B 1 42 ? 9.625 8.469 -82 1 30.02 42 LEU B CA 1
ATOM 4623 C C . LEU B 1 42 ? 8.32 8.719 -81.25 1 30.02 42 LEU B C 1
ATOM 4625 O O . LEU B 1 42 ? 7.449 7.844 -81.25 1 30.02 42 LEU B O 1
ATOM 4629 N N . VAL B 1 43 ? 8.297 9.852 -80.5 1 33.72 43 VAL B N 1
ATOM 4630 C CA . VAL B 1 43 ? 7.125 10.039 -79.688 1 33.72 43 VAL B CA 1
ATOM 4631 C C . VAL B 1 43 ? 5.883 10.219 -80.562 1 33.72 43 VAL B C 1
ATOM 4633 O O . VAL B 1 43 ? 4.758 10.062 -80.062 1 33.72 43 VAL B O 1
ATOM 4636 N N . ILE B 1 44 ? 6.223 10.734 -81.75 1 33.97 44 ILE B N 1
ATOM 4637 C CA . ILE B 1 44 ? 5.051 11.172 -82.5 1 33.97 44 ILE B CA 1
ATOM 4638 C C . ILE B 1 44 ? 4.195 9.961 -82.875 1 33.97 44 ILE B C 1
ATOM 4640 O O . ILE B 1 44 ? 2.979 10.086 -83.062 1 33.97 44 ILE B O 1
ATOM 4644 N N . ARG B 1 45 ? 4.879 8.914 -83.375 1 31.64 45 ARG B N 1
ATOM 4645 C CA . ARG B 1 45 ? 4.109 8.016 -84.25 1 31.64 45 ARG B CA 1
ATOM 4646 C C . ARG B 1 45 ? 3.008 7.316 -83.5 1 31.64 45 ARG B C 1
ATOM 4648 O O . ARG B 1 45 ? 1.979 6.934 -84.062 1 31.64 45 ARG B O 1
ATOM 4655 N N . TYR B 1 46 ? 3.398 6.629 -82.375 1 29.38 46 TYR B N 1
ATOM 4656 C CA . TYR B 1 46 ? 2.48 5.582 -81.938 1 29.38 46 TYR B CA 1
ATOM 4657 C C . TYR B 1 46 ? 1.246 6.18 -81.25 1 29.38 46 TYR B C 1
ATOM 4659 O O . TYR B 1 46 ? 1.204 6.34 -80.062 1 29.38 46 TYR B O 1
ATOM 4667 N N . ARG B 1 47 ? 0.782 7.387 -81.75 1 32.81 47 ARG B N 1
ATOM 4668 C CA . ARG B 1 47 ? -0.493 7.867 -81.25 1 32.81 47 ARG B CA 1
ATOM 4669 C C . ARG B 1 47 ? -1.582 6.812 -81.375 1 32.81 47 ARG B C 1
ATOM 4671 O O . ARG B 1 47 ? -2.111 6.621 -82.5 1 32.81 47 ARG B O 1
ATOM 4678 N N . GLY B 1 48 ? -1.293 5.582 -80.875 1 30.66 48 GLY B N 1
ATOM 4679 C CA . GLY B 1 48 ? -2.223 4.48 -81.062 1 30.66 48 GLY B CA 1
ATOM 4680 C C . GLY B 1 48 ? -3.664 4.863 -80.812 1 30.66 48 GLY B C 1
ATOM 4681 O O . GLY B 1 48 ? -3.93 5.895 -80.188 1 30.66 48 GLY B O 1
ATOM 4682 N N . PRO B 1 49 ? -4.57 4.324 -81.625 1 36.06 49 PRO B N 1
ATOM 4683 C CA . PRO B 1 49 ? -6.008 4.617 -81.625 1 36.06 49 PRO B CA 1
ATOM 4684 C C . PRO B 1 49 ? -6.645 4.578 -80.25 1 36.06 49 PRO B C 1
ATOM 4686 O O . PRO B 1 49 ? -6.09 3.973 -79.312 1 36.06 49 PRO B O 1
ATOM 4689 N N . SER B 1 50 ? -7.574 5.555 -80 1 32.91 50 SER B N 1
ATOM 4690 C CA . SER B 1 50 ? -8.336 5.785 -78.75 1 32.91 50 SER B CA 1
ATOM 4691 C C . SER B 1 50 ? -8.922 4.484 -78.188 1 32.91 50 SER B C 1
ATOM 4693 O O . SER B 1 50 ? -9.633 3.771 -78.938 1 32.91 50 SER B O 1
ATOM 4695 N N . LEU B 1 51 ? -8.141 3.75 -77.438 1 31.61 51 LEU B N 1
ATOM 4696 C CA . LEU B 1 51 ? -8.438 2.502 -76.75 1 31.61 51 LEU B CA 1
ATOM 4697 C C . LEU B 1 51 ? -9.836 2.545 -76.125 1 31.61 51 LEU B C 1
ATOM 4699 O O . LEU B 1 51 ? -10.234 1.616 -75.438 1 31.61 51 LEU B O 1
ATOM 4703 N N . CYS B 1 52 ? -10.469 3.758 -76.188 1 33.81 52 CYS B N 1
ATOM 4704 C CA . CYS B 1 52 ? -11.742 3.803 -75.5 1 33.81 52 CYS B CA 1
ATOM 4705 C C . CYS B 1 52 ? -12.742 2.838 -76.125 1 33.81 52 CYS B C 1
ATOM 4707 O O . CYS B 1 52 ? -13.898 2.781 -75.688 1 33.81 52 CYS B O 1
ATOM 4709 N N . LYS B 1 53 ? -12.516 2.494 -77.438 1 32.41 53 LYS B N 1
ATOM 4710 C CA . LYS B 1 53 ? -13.664 1.845 -78.062 1 32.41 53 LYS B CA 1
ATOM 4711 C C . LYS B 1 53 ? -13.938 0.478 -77.438 1 32.41 53 LYS B C 1
ATOM 4713 O O . LYS B 1 53 ? -15.094 0.078 -77.312 1 32.41 53 LYS B O 1
ATOM 4718 N N . HIS B 1 54 ? -12.938 -0.458 -77.625 1 30.86 54 HIS B N 1
ATOM 4719 C CA . HIS B 1 54 ? -13.398 -1.841 -77.5 1 30.86 54 HIS B CA 1
ATOM 4720 C C . HIS B 1 54 ? -13.578 -2.254 -76.062 1 30.86 54 HIS B C 1
ATOM 4722 O O . HIS B 1 54 ? -13.922 -3.404 -75.75 1 30.86 54 HIS B O 1
ATOM 4728 N N . TYR B 1 55 ? -12.742 -1.701 -75.125 1 30.88 55 TYR B N 1
ATOM 4729 C CA . TYR B 1 55 ? -12.898 -2.471 -73.875 1 30.88 55 TYR B CA 1
ATOM 4730 C C . TYR B 1 55 ? -14.234 -2.164 -73.25 1 30.88 55 TYR B C 1
ATOM 4732 O O . TYR B 1 55 ? -14.5 -1.021 -72.875 1 30.88 55 TYR B O 1
ATOM 4740 N N . PRO B 1 56 ? -15.266 -2.908 -73.562 1 32.62 56 PRO B N 1
ATOM 4741 C CA . PRO B 1 56 ? -16.562 -2.711 -72.938 1 32.62 56 PRO B CA 1
ATOM 4742 C C . PRO B 1 56 ? -16.453 -2.484 -71.438 1 32.62 56 PRO B C 1
ATOM 4744 O O . PRO B 1 56 ? -15.469 -2.9 -70.812 1 32.62 56 PRO B O 1
ATOM 4747 N N . ARG B 1 57 ? -17.141 -1.42 -71 1 35.81 57 ARG B N 1
ATOM 4748 C CA . ARG B 1 57 ? -17.344 -1.108 -69.562 1 35.81 57 ARG B CA 1
ATOM 4749 C C . ARG B 1 57 ? -17.469 -2.383 -68.75 1 35.81 57 ARG B C 1
ATOM 4751 O O . ARG B 1 57 ? -18.25 -3.27 -69.062 1 35.81 57 ARG B O 1
ATOM 4758 N N . PHE B 1 58 ? -16.328 -2.869 -68.25 1 33.16 58 PHE B N 1
ATOM 4759 C CA . PHE B 1 58 ? -16.328 -3.926 -67.188 1 33.16 58 PHE B CA 1
ATOM 4760 C C . PHE B 1 58 ? -17.562 -3.812 -66.312 1 33.16 58 PHE B C 1
ATOM 4762 O O . PHE B 1 58 ? -17.672 -2.883 -65.5 1 33.16 58 PHE B O 1
ATOM 4769 N N . THR B 1 59 ? -18.766 -4.035 -66.938 1 38.72 59 THR B N 1
ATOM 4770 C CA . THR B 1 59 ? -20.047 -4.227 -66.25 1 38.72 59 THR B CA 1
ATOM 4771 C C . THR B 1 59 ? -19.891 -5.152 -65.062 1 38.72 59 THR B C 1
ATOM 4773 O O . THR B 1 59 ? -20.875 -5.629 -64.5 1 38.72 59 THR B O 1
ATOM 4776 N N . PHE B 1 60 ? -18.609 -5.699 -64.875 1 37.66 60 PHE B N 1
ATOM 4777 C CA . PHE B 1 60 ? -18.562 -6.52 -63.688 1 37.66 60 PHE B CA 1
ATOM 4778 C C . PHE B 1 60 ? -19.062 -5.738 -62.5 1 37.66 60 PHE B C 1
ATOM 4780 O O . PHE B 1 60 ? -19.391 -6.324 -61.469 1 37.66 60 PHE B O 1
ATOM 4787 N N . LEU B 1 61 ? -18.844 -4.41 -62.5 1 41.12 61 LEU B N 1
ATOM 4788 C CA . LEU B 1 61 ? -19.406 -3.701 -61.375 1 41.12 61 LEU B CA 1
ATOM 4789 C C . LEU B 1 61 ? -20.938 -3.775 -61.375 1 41.12 61 LEU B C 1
ATOM 4791 O O . LEU B 1 61 ? -21.594 -3.217 -60.5 1 41.12 61 LEU B O 1
ATOM 4795 N N . GLN B 1 62 ? -21.484 -4.113 -62.625 1 41.84 62 GLN B N 1
ATOM 4796 C CA . GLN B 1 62 ? -22.938 -4.215 -62.625 1 41.84 62 GLN B CA 1
ATOM 4797 C C . GLN B 1 62 ? -23.391 -5.559 -62.062 1 41.84 62 GLN B C 1
ATOM 4799 O O . GLN B 1 62 ? -24.438 -6.086 -62.469 1 41.84 62 GLN B O 1
ATOM 4804 N N . HIS B 1 63 ? -22.5 -6.414 -61.656 1 45.41 63 HIS B N 1
ATOM 4805 C CA . HIS B 1 63 ? -23.156 -7.57 -61.031 1 45.41 63 HIS B CA 1
ATOM 4806 C C . HIS B 1 63 ? -24.141 -7.148 -59.969 1 45.41 63 HIS B C 1
ATOM 4808 O O . HIS B 1 63 ? -23.891 -6.199 -59.219 1 45.41 63 HIS B O 1
ATOM 4814 N N . PRO B 1 64 ? -25.469 -7.527 -60.156 1 48.91 64 PRO B N 1
ATOM 4815 C CA . PRO B 1 64 ? -26.547 -7.113 -59.25 1 48.91 64 PRO B CA 1
ATOM 4816 C C . PRO B 1 64 ? -26.125 -7.184 -57.781 1 48.91 64 PRO B C 1
ATOM 4818 O O . PRO B 1 64 ? -26.766 -6.578 -56.938 1 48.91 64 PRO B O 1
ATOM 4821 N N . TRP B 1 65 ? -25.328 -8.172 -57.531 1 49.22 65 TRP B N 1
ATOM 4822 C CA . TRP B 1 65 ? -25.016 -8.258 -56.125 1 49.22 65 TRP B CA 1
ATOM 4823 C C . TRP B 1 65 ? -24.016 -7.176 -55.719 1 49.22 65 TRP B C 1
ATOM 4825 O O . TRP B 1 65 ? -23.625 -7.094 -54.531 1 49.22 65 TRP B O 1
ATOM 4835 N N . ILE B 1 66 ? -23.281 -6.652 -56.594 1 51.09 66 ILE B N 1
ATOM 4836 C CA . ILE B 1 66 ? -22.391 -5.555 -56.25 1 51.09 66 ILE B CA 1
ATOM 4837 C C . ILE B 1 66 ? -23.172 -4.25 -56.188 1 51.09 66 ILE B C 1
ATOM 4839 O O . ILE B 1 66 ? -23.734 -3.805 -57.188 1 51.09 66 ILE B O 1
ATOM 4843 N N . PRO B 1 67 ? -23.562 -3.838 -55 1 53.28 67 PRO B N 1
ATOM 4844 C CA . PRO B 1 67 ? -24.359 -2.607 -54.875 1 53.28 67 PRO B CA 1
ATOM 4845 C C . PRO B 1 67 ? -23.688 -1.422 -55.594 1 53.28 67 PRO B C 1
ATOM 4847 O O . PRO B 1 67 ? -22.453 -1.336 -55.625 1 53.28 67 PRO B O 1
ATOM 4850 N N . SER B 1 68 ? -24.234 -0.88 -56.688 1 57.81 68 SER B N 1
ATOM 4851 C CA . SER B 1 68 ? -23.797 0.26 -57.5 1 57.81 68 SER B CA 1
ATOM 4852 C C . SER B 1 68 ? -23.609 1.505 -56.625 1 57.81 68 SER B C 1
ATOM 4854 O O . SER B 1 68 ? -22.953 2.463 -57.031 1 57.81 68 SER B O 1
ATOM 4856 N N . HIS B 1 69 ? -24.359 1.593 -55.562 1 62.03 69 HIS B N 1
ATOM 4857 C CA . HIS B 1 69 ? -24.188 2.801 -54.75 1 62.03 69 HIS B CA 1
ATOM 4858 C C . HIS B 1 69 ? -23.062 2.641 -53.75 1 62.03 69 HIS B C 1
ATOM 4860 O O . HIS B 1 69 ? -22.812 1.535 -53.25 1 62.03 69 HIS B O 1
ATOM 4866 N N . VAL B 1 70 ? -22.219 3.623 -53.656 1 66.19 70 VAL B N 1
ATOM 4867 C CA . VAL B 1 70 ? -21.094 3.713 -52.719 1 66.19 70 VAL B CA 1
ATOM 4868 C C . VAL B 1 70 ? -21.516 3.207 -51.344 1 66.19 70 VAL B C 1
ATOM 4870 O O . VAL B 1 70 ? -20.75 2.518 -50.656 1 66.19 70 VAL B O 1
ATOM 4873 N N . SER B 1 71 ? -22.734 3.49 -51.156 1 71.44 71 SER B N 1
ATOM 4874 C CA . SER B 1 71 ? -23.25 3.051 -49.844 1 71.44 71 SER B CA 1
ATOM 4875 C C . SER B 1 71 ? -23.344 1.53 -49.781 1 71.44 71 SER B C 1
ATOM 4877 O O . SER B 1 71 ? -23.062 0.927 -48.75 1 71.44 71 SER B O 1
ATOM 4879 N N . SER B 1 72 ? -23.703 1.003 -50.906 1 70.94 72 SER B N 1
ATOM 4880 C CA . SER B 1 72 ? -23.812 -0.451 -50.969 1 70.94 72 SER B CA 1
ATOM 4881 C C . SER B 1 72 ? -22.453 -1.12 -50.906 1 70.94 72 SER B C 1
ATOM 4883 O O . SER B 1 72 ? -22.297 -2.188 -50.312 1 70.94 72 SER B O 1
ATOM 4885 N N . LEU B 1 73 ? -21.531 -0.416 -51.438 1 73.06 73 LEU B N 1
ATOM 4886 C CA . LEU B 1 73 ? -20.156 -0.922 -51.375 1 73.06 73 LEU B CA 1
ATOM 4887 C C . LEU B 1 73 ? -19.625 -0.885 -49.938 1 73.06 73 LEU B C 1
ATOM 4889 O O . LEU B 1 73 ? -18.984 -1.841 -49.5 1 73.06 73 LEU B O 1
ATOM 4893 N N . VAL B 1 74 ? -19.891 0.226 -49.344 1 78.94 74 VAL B N 1
ATOM 4894 C CA . VAL B 1 74 ? -19.453 0.37 -47.969 1 78.94 74 VAL B CA 1
ATOM 4895 C C . VAL B 1 74 ? -20.141 -0.669 -47.094 1 78.94 74 VAL B C 1
ATOM 4897 O O . VAL B 1 74 ? -19.5 -1.293 -46.25 1 78.94 74 VAL B O 1
ATOM 4900 N N . PHE B 1 75 ? -21.359 -0.901 -47.438 1 79.81 75 PHE B N 1
ATOM 4901 C CA . PHE B 1 75 ? -22.125 -1.872 -46.656 1 79.81 75 PHE B CA 1
ATOM 4902 C C . PHE B 1 75 ? -21.609 -3.287 -46.906 1 79.81 75 PHE B C 1
ATOM 4904 O O . PHE B 1 75 ? -21.469 -4.078 -45.969 1 79.81 75 PHE B O 1
ATOM 4911 N N . THR B 1 76 ? -21.328 -3.59 -48.156 1 76.06 76 THR B N 1
ATOM 4912 C CA . THR B 1 76 ? -20.812 -4.91 -48.469 1 76.06 76 THR B CA 1
ATOM 4913 C C . THR B 1 76 ? -19.422 -5.109 -47.875 1 76.06 76 THR B C 1
ATOM 4915 O O . THR B 1 76 ? -19.109 -6.195 -47.375 1 76.06 76 THR B O 1
ATOM 4918 N N . LEU B 1 77 ? -18.672 -4.051 -47.844 1 80 77 LEU B N 1
ATOM 4919 C CA . LEU B 1 77 ? -17.344 -4.137 -47.219 1 80 77 LEU B CA 1
ATOM 4920 C C . LEU B 1 77 ? -17.453 -4.324 -45.719 1 80 77 LEU B C 1
ATOM 4922 O O . LEU B 1 77 ? -16.672 -5.078 -45.125 1 80 77 LEU B O 1
ATOM 4926 N N . LEU B 1 78 ? -18.406 -3.674 -45.188 1 83.12 78 LEU B N 1
ATOM 4927 C CA . LEU B 1 78 ? -18.625 -3.83 -43.75 1 83.12 78 LEU B CA 1
ATOM 4928 C C . LEU B 1 78 ? -19.078 -5.25 -43.438 1 83.12 78 LEU B C 1
ATOM 4930 O O . LEU B 1 78 ? -18.625 -5.84 -42.438 1 83.12 78 LEU B O 1
ATOM 4934 N N . LEU B 1 79 ? -19.938 -5.75 -44.25 1 80.88 79 LEU B N 1
ATOM 4935 C CA . LEU B 1 79 ? -20.422 -7.113 -44.062 1 80.88 79 LEU B CA 1
ATOM 4936 C C . LEU B 1 79 ? -19.281 -8.117 -44.25 1 80.88 79 LEU B C 1
ATOM 4938 O O . LEU B 1 79 ? -19.203 -9.109 -43.531 1 80.88 79 LEU B O 1
ATOM 4942 N N . PHE B 1 80 ? -18.453 -7.797 -45.219 1 81.75 80 PHE B N 1
ATOM 4943 C CA . PHE B 1 80 ? -17.312 -8.664 -45.469 1 81.75 80 PHE B CA 1
ATOM 4944 C C . PHE B 1 80 ? -16.328 -8.594 -44.281 1 81.75 80 PHE B C 1
ATOM 4946 O O . PHE B 1 80 ? -15.758 -9.617 -43.906 1 81.75 80 PHE B O 1
ATOM 4953 N N . LEU B 1 81 ? -16.141 -7.445 -43.719 1 82.94 81 LEU B N 1
ATOM 4954 C CA . LEU B 1 81 ? -15.266 -7.285 -42.594 1 82.94 81 LEU B CA 1
ATOM 4955 C C . LEU B 1 81 ? -15.812 -8.023 -41.375 1 82.94 81 LEU B C 1
ATOM 4957 O O . LEU B 1 81 ? -15.07 -8.688 -40.656 1 82.94 81 LEU B O 1
ATOM 4961 N N . ILE B 1 82 ? -17.062 -7.941 -41.219 1 83.12 82 ILE B N 1
ATOM 4962 C CA . ILE B 1 82 ? -17.703 -8.656 -40.125 1 83.12 82 ILE B CA 1
ATOM 4963 C C . ILE B 1 82 ? -17.578 -10.164 -40.344 1 83.12 82 ILE B C 1
ATOM 4965 O O . ILE B 1 82 ? -17.312 -10.914 -39.406 1 83.12 82 ILE B O 1
ATOM 4969 N N . PHE B 1 83 ? -17.766 -10.555 -41.562 1 81.88 83 PHE B N 1
ATOM 4970 C CA . PHE B 1 83 ? -17.641 -11.961 -41.906 1 81.88 83 PHE B CA 1
ATOM 4971 C C . PHE B 1 83 ? -16.219 -12.461 -41.656 1 81.88 83 PHE B C 1
ATOM 4973 O O . PHE B 1 83 ? -16.031 -13.523 -41.062 1 81.88 83 PHE B O 1
ATOM 4980 N N . ILE B 1 84 ? -15.234 -11.727 -41.969 1 81.06 84 ILE B N 1
ATOM 4981 C CA . ILE B 1 84 ? -13.844 -12.109 -41.75 1 81.06 84 ILE B CA 1
ATOM 4982 C C . ILE B 1 84 ? -13.555 -12.156 -40.25 1 81.06 84 ILE B C 1
ATOM 4984 O O . ILE B 1 84 ? -12.906 -13.086 -39.781 1 81.06 84 ILE B O 1
ATOM 4988 N N . LEU B 1 85 ? -13.992 -11.227 -39.594 1 82.75 85 LEU B N 1
ATOM 4989 C CA . LEU B 1 85 ? -13.781 -11.203 -38.125 1 82.75 85 LEU B CA 1
ATOM 4990 C C . LEU B 1 85 ? -14.469 -12.383 -37.469 1 82.75 85 LEU B C 1
ATOM 4992 O O . LEU B 1 85 ? -13.93 -12.969 -36.531 1 82.75 85 LEU B O 1
ATOM 4996 N N . SER B 1 86 ? -15.555 -12.734 -38 1 80.5 86 SER B N 1
ATOM 4997 C CA . SER B 1 86 ? -16.281 -13.891 -37.469 1 80.5 86 SER B CA 1
ATOM 4998 C C . SER B 1 86 ? -15.531 -15.188 -37.781 1 80.5 86 SER B C 1
ATOM 5000 O O . SER B 1 86 ? -15.445 -16.078 -36.906 1 80.5 86 SER B O 1
ATOM 5002 N N . ILE B 1 87 ? -15.039 -15.305 -38.906 1 78 87 ILE B N 1
ATOM 5003 C CA . ILE B 1 87 ? -14.289 -16.5 -39.25 1 78 87 ILE B CA 1
ATOM 5004 C C . ILE B 1 87 ? -13.023 -16.594 -38.406 1 78 87 ILE B C 1
ATOM 5006 O O . ILE B 1 87 ? -12.68 -17.672 -37.906 1 78 87 ILE B O 1
ATOM 5010 N N . VAL B 1 88 ? -12.359 -15.492 -38.281 1 73.88 88 VAL B N 1
ATOM 5011 C CA . VAL B 1 88 ? -11.148 -15.469 -37.469 1 73.88 88 VAL B CA 1
ATOM 5012 C C . VAL B 1 88 ? -11.5 -15.844 -36.031 1 73.88 88 VAL B C 1
ATOM 5014 O O . VAL B 1 88 ? -10.773 -16.609 -35.375 1 73.88 88 VAL B O 1
ATOM 5017 N N . SER B 1 89 ? -12.578 -15.422 -35.594 1 75.38 89 SER B N 1
ATOM 5018 C CA . SER B 1 89 ? -13.008 -15.75 -34.25 1 75.38 89 SER B CA 1
ATOM 5019 C C . SER B 1 89 ? -13.32 -17.234 -34.094 1 75.38 89 SER B C 1
ATOM 5021 O O . SER B 1 89 ? -12.984 -17.859 -33.094 1 75.38 89 SER B O 1
ATOM 5023 N N . VAL B 1 90 ? -13.969 -17.703 -35.094 1 71.56 90 VAL B N 1
ATOM 5024 C CA . VAL B 1 90 ? -14.32 -19.125 -35.062 1 71.56 90 VAL B CA 1
ATOM 5025 C C . VAL B 1 90 ? -13.055 -19.969 -35.188 1 71.56 90 VAL B C 1
ATOM 5027 O O . VAL B 1 90 ? -12.898 -20.969 -34.469 1 71.56 90 VAL B O 1
ATOM 5030 N N . ILE B 1 91 ? -12.18 -19.594 -36 1 63.25 91 ILE B N 1
ATOM 5031 C CA . ILE B 1 91 ? -10.93 -20.328 -36.125 1 63.25 91 ILE B CA 1
ATOM 5032 C C . ILE B 1 91 ? -10.156 -20.266 -34.812 1 63.25 91 ILE B C 1
ATOM 5034 O O . ILE B 1 91 ? -9.617 -21.281 -34.344 1 63.25 91 ILE B O 1
ATOM 5038 N N . ARG B 1 92 ? -10.086 -19.109 -34.281 1 63.5 92 ARG B N 1
ATOM 5039 C CA . ARG B 1 92 ? -9.422 -18.953 -33 1 63.5 92 ARG B CA 1
ATOM 5040 C C . ARG B 1 92 ? -10.086 -19.828 -31.938 1 63.5 92 ARG B C 1
ATOM 5042 O O . ARG B 1 92 ? -9.398 -20.438 -31.109 1 63.5 92 ARG B O 1
ATOM 5049 N N . TRP B 1 93 ? -11.344 -19.797 -32.094 1 61.22 93 TRP B N 1
ATOM 5050 C CA . TRP B 1 93 ? -12.086 -20.625 -31.141 1 61.22 93 TRP B CA 1
ATOM 5051 C C . TRP B 1 93 ? -11.812 -22.109 -31.375 1 61.22 93 TRP B C 1
ATOM 5053 O O . TRP B 1 93 ? -11.633 -22.859 -30.422 1 61.22 93 TRP B O 1
ATOM 5063 N N . ILE B 1 94 ? -11.797 -22.438 -32.594 1 58.41 94 ILE B N 1
ATOM 5064 C CA . ILE B 1 94 ? -11.562 -23.844 -32.938 1 58.41 94 ILE B CA 1
ATOM 5065 C C . ILE B 1 94 ? -10.133 -24.234 -32.562 1 58.41 94 ILE B C 1
ATOM 5067 O O . ILE B 1 94 ? -9.898 -25.328 -32.062 1 58.41 94 ILE B O 1
ATOM 5071 N N . THR B 1 95 ? -9.32 -23.344 -32.812 1 55.97 95 THR B N 1
ATOM 5072 C CA . THR B 1 95 ? -7.918 -23.688 -32.625 1 55.97 95 THR B CA 1
ATOM 5073 C C . THR B 1 95 ? -7.496 -23.453 -31.188 1 55.97 95 THR B C 1
ATOM 5075 O O . THR B 1 95 ? -6.387 -23.828 -30.781 1 55.97 95 THR B O 1
ATOM 5078 N N . ARG B 1 96 ? -8.391 -22.859 -30.562 1 55.31 96 ARG B N 1
ATOM 5079 C CA . ARG B 1 96 ? -8.008 -22.641 -29.172 1 55.31 96 ARG B CA 1
ATOM 5080 C C . ARG B 1 96 ? -7.875 -23.969 -28.422 1 55.31 96 ARG B C 1
ATOM 5082 O O . ARG B 1 96 ? -8.812 -24.781 -28.406 1 55.31 96 ARG B O 1
ATOM 5089 N N . GLU B 1 97 ? -6.805 -24.469 -28.359 1 53.75 97 GLU B N 1
ATOM 5090 C CA . GLU B 1 97 ? -6.508 -25.734 -27.688 1 53.75 97 GLU B CA 1
ATOM 5091 C C . GLU B 1 97 ? -7.047 -25.75 -26.266 1 53.75 97 GLU B C 1
ATOM 5093 O O . GLU B 1 97 ? -7.332 -26.812 -25.719 1 53.75 97 GLU B O 1
ATOM 5098 N N . ASP B 1 98 ? -7.207 -24.609 -25.703 1 59.47 98 ASP B N 1
ATOM 5099 C CA . ASP B 1 98 ? -7.527 -24.578 -24.281 1 59.47 98 ASP B CA 1
ATOM 5100 C C . ASP B 1 98 ? -9.039 -24.531 -24.047 1 59.47 98 ASP B C 1
ATOM 5102 O O . ASP B 1 98 ? -9.555 -23.594 -23.438 1 59.47 98 ASP B O 1
ATOM 5106 N N . LYS B 1 99 ? -9.773 -25.516 -24.75 1 61.91 99 LYS B N 1
ATOM 5107 C CA . LYS B 1 99 ? -11.227 -25.516 -24.656 1 61.91 99 LYS B CA 1
ATOM 5108 C C . LYS B 1 99 ? -11.688 -26.359 -23.469 1 61.91 99 LYS B C 1
ATOM 5110 O O . LYS B 1 99 ? -12.727 -26.094 -22.859 1 61.91 99 LYS B O 1
ATOM 5115 N N . TYR B 1 100 ? -10.789 -27.328 -23.172 1 67.31 100 TYR B N 1
ATOM 5116 C CA . TYR B 1 100 ? -11.258 -28.219 -22.125 1 67.31 100 TYR B CA 1
ATOM 5117 C C . TYR B 1 100 ? -10.469 -28 -20.844 1 67.31 100 TYR B C 1
ATOM 5119 O O . TYR B 1 100 ? -9.297 -27.641 -20.875 1 67.31 100 TYR B O 1
ATOM 5127 N N . GLN B 1 101 ? -11.172 -28.203 -19.75 1 76.19 101 GLN B N 1
ATOM 5128 C CA . GLN B 1 101 ? -10.539 -28.078 -18.453 1 76.19 101 GLN B CA 1
ATOM 5129 C C . GLN B 1 101 ? -9.391 -29.078 -18.297 1 76.19 101 GLN B C 1
ATOM 5131 O O . GLN B 1 101 ? -9.492 -30.219 -18.719 1 76.19 101 GLN B O 1
ATOM 5136 N N . LEU B 1 102 ? -8.352 -28.672 -17.891 1 85.31 102 LEU B N 1
ATOM 5137 C CA . LEU B 1 102 ? -7.211 -29.547 -17.641 1 85.31 102 LEU B CA 1
ATOM 5138 C C . LEU B 1 102 ? -7.492 -30.469 -16.453 1 85.31 102 LEU B C 1
ATOM 5140 O O . LEU B 1 102 ? -8.273 -30.125 -15.562 1 85.31 102 LEU B O 1
ATOM 5144 N N . PRO B 1 103 ? -6.98 -31.625 -16.516 1 88.5 103 PRO B N 1
ATOM 5145 C CA . PRO B 1 103 ? -7.195 -32.562 -15.422 1 88.5 103 PRO B CA 1
ATOM 5146 C C . PRO B 1 103 ? -6.363 -32.25 -14.188 1 88.5 103 PRO B C 1
ATOM 5148 O O . PRO B 1 103 ? -5.496 -33.031 -13.789 1 88.5 103 PRO B O 1
ATOM 5151 N N . TRP B 1 104 ? -6.676 -31.141 -13.547 1 91.12 104 TRP B N 1
ATOM 5152 C CA . TRP B 1 104 ? -5.883 -30.641 -12.43 1 91.12 104 TRP B CA 1
ATOM 5153 C C . TRP B 1 104 ? -5.922 -31.609 -11.258 1 91.12 104 TRP B C 1
ATOM 5155 O O . TRP B 1 104 ? -4.957 -31.719 -10.492 1 91.12 104 TRP B O 1
ATOM 5165 N N . ARG B 1 105 ? -6.992 -32.375 -11.062 1 91.44 105 ARG B N 1
ATOM 5166 C CA . ARG B 1 105 ? -7.098 -33.344 -9.969 1 91.44 105 ARG B CA 1
ATOM 5167 C C . ARG B 1 105 ? -6.094 -34.469 -10.141 1 91.44 105 ARG B C 1
ATOM 5169 O O . ARG B 1 105 ? -5.527 -34.969 -9.164 1 91.44 105 ARG B O 1
ATOM 5176 N N . SER B 1 106 ? -5.953 -34.844 -11.375 1 89.25 106 SER B N 1
ATOM 5177 C CA . SER B 1 106 ? -4.945 -35.875 -11.656 1 89.25 106 SER B CA 1
ATOM 5178 C C . SER B 1 106 ? -3.541 -35.344 -11.375 1 89.25 106 SER B C 1
ATOM 5180 O O . SER B 1 106 ? -2.701 -36.062 -10.836 1 89.25 106 SER B O 1
ATOM 5182 N N . TYR B 1 107 ? -3.32 -34.094 -11.781 1 91.12 107 TYR B N 1
ATOM 5183 C CA . TYR B 1 107 ? -2.029 -33.5 -11.484 1 91.12 107 TYR B CA 1
ATOM 5184 C C . TYR B 1 107 ? -1.745 -33.5 -9.984 1 91.12 107 TYR B C 1
ATOM 5186 O O . TYR B 1 107 ? -0.634 -33.844 -9.562 1 91.12 107 TYR B O 1
ATOM 5194 N N . CYS B 1 108 ? -2.74 -33.219 -9.219 1 93.25 108 CYS B N 1
ATOM 5195 C CA . CYS B 1 108 ? -2.592 -33.125 -7.773 1 93.25 108 CYS B CA 1
ATOM 5196 C C . CYS B 1 108 ? -2.408 -34.5 -7.16 1 93.25 108 CYS B C 1
ATOM 5198 O O . CYS B 1 108 ? -1.656 -34.688 -6.195 1 93.25 108 CYS B O 1
ATOM 5200 N N . ALA B 1 109 ? -3.086 -35.469 -7.707 1 89.69 109 ALA B N 1
ATOM 5201 C CA . ALA B 1 109 ? -2.986 -36.812 -7.195 1 89.69 109 ALA B CA 1
ATOM 5202 C C . ALA B 1 109 ? -1.586 -37.375 -7.406 1 89.69 109 ALA B C 1
ATOM 5204 O O . ALA B 1 109 ? -1.11 -38.188 -6.609 1 89.69 109 ALA B O 1
ATOM 5205 N N . LEU B 1 110 ? -0.967 -36.906 -8.43 1 85.56 110 LEU B N 1
ATOM 5206 C CA . LEU B 1 110 ? 0.352 -37.438 -8.789 1 85.56 110 LEU B CA 1
ATOM 5207 C C . LEU B 1 110 ? 1.445 -36.688 -8.023 1 85.56 110 LEU B C 1
ATOM 5209 O O . LEU B 1 110 ? 2.586 -37.156 -7.957 1 85.56 110 LEU B O 1
ATOM 5213 N N . GLU B 1 111 ? 1.075 -35.594 -7.418 1 85.75 111 GLU B N 1
ATOM 5214 C CA . GLU B 1 111 ? 2.062 -34.781 -6.703 1 85.75 111 GLU B CA 1
ATOM 5215 C C . GLU B 1 111 ? 2.375 -35.375 -5.336 1 85.75 111 GLU B C 1
ATOM 5217 O O . GLU B 1 111 ? 1.464 -35.719 -4.578 1 85.75 111 GLU B O 1
ATOM 5222 N N . PRO B 1 112 ? 3.627 -35.562 -5.094 1 81.62 112 PRO B N 1
ATOM 5223 C CA . PRO B 1 112 ? 3.963 -36.031 -3.752 1 81.62 112 PRO B CA 1
ATOM 5224 C C . PRO B 1 112 ? 3.57 -35.062 -2.652 1 81.62 112 PRO B C 1
ATOM 5226 O O . PRO B 1 112 ? 3.418 -33.875 -2.912 1 81.62 112 PRO B O 1
ATOM 5229 N N . ASP B 1 113 ? 3.434 -35.625 -1.441 1 81.75 113 ASP B N 1
ATOM 5230 C CA . ASP B 1 113 ? 3.094 -34.781 -0.3 1 81.75 113 ASP B CA 1
ATOM 5231 C C . ASP B 1 113 ? 4.219 -33.781 0.012 1 81.75 113 ASP B C 1
ATOM 5233 O O . ASP B 1 113 ? 5.398 -34.125 -0.094 1 81.75 113 ASP B O 1
ATOM 5237 N N . PHE B 1 114 ? 3.855 -32.719 0.309 1 85.31 114 PHE B N 1
ATOM 5238 C CA . PHE B 1 114 ? 4.797 -31.656 0.672 1 85.31 114 PHE B CA 1
ATOM 5239 C C . PHE B 1 114 ? 4.484 -31.094 2.059 1 85.31 114 PHE B C 1
ATOM 5241 O O . PHE B 1 114 ? 3.316 -30.891 2.4 1 85.31 114 PHE B O 1
ATOM 5248 N N . ALA B 1 115 ? 5.5 -30.828 3.078 1 72.25 115 ALA B N 1
ATOM 5249 C CA . ALA B 1 115 ? 6.945 -30.719 2.918 1 72.25 115 ALA B CA 1
ATOM 5250 C C . ALA B 1 115 ? 7.656 -31.953 3.461 1 72.25 115 ALA B C 1
ATOM 5252 O O . ALA B 1 115 ? 7.258 -32.5 4.488 1 72.25 115 ALA B O 1
ATOM 5253 N N . PRO B 1 116 ? 8.625 -32.188 2.713 1 75.62 116 PRO B N 1
ATOM 5254 C CA . PRO B 1 116 ? 9.391 -33.344 3.242 1 75.62 116 PRO B CA 1
ATOM 5255 C C . PRO B 1 116 ? 10.07 -33 4.574 1 75.62 116 PRO B C 1
ATOM 5257 O O . PRO B 1 116 ? 10.289 -31.844 4.895 1 75.62 116 PRO B O 1
ATOM 5260 N N . SER B 1 117 ? 10.219 -33.938 5.324 1 77.25 117 SER B N 1
ATOM 5261 C CA . SER B 1 117 ? 10.859 -33.781 6.629 1 77.25 117 SER B CA 1
ATOM 5262 C C . SER B 1 117 ? 12.266 -33.219 6.492 1 77.25 117 SER B C 1
ATOM 5264 O O . SER B 1 117 ? 12.781 -32.594 7.422 1 77.25 117 SER B O 1
ATOM 5266 N N . THR B 1 118 ? 12.742 -33.344 5.316 1 81.38 118 THR B N 1
ATOM 5267 C CA . THR B 1 118 ? 14.117 -32.938 5.074 1 81.38 118 THR B CA 1
ATOM 5268 C C . THR B 1 118 ? 14.203 -31.422 4.879 1 81.38 118 THR B C 1
ATOM 5270 O O . THR B 1 118 ? 15.289 -30.844 4.926 1 81.38 118 THR B O 1
ATOM 5273 N N . LEU B 1 119 ? 13.172 -30.812 4.676 1 88.81 119 LEU B N 1
ATOM 5274 C CA . LEU B 1 119 ? 13.172 -29.391 4.32 1 88.81 119 LEU B CA 1
ATOM 5275 C C . LEU B 1 119 ? 13.891 -28.562 5.383 1 88.81 119 LEU B C 1
ATOM 5277 O O . LEU B 1 119 ? 14.664 -27.656 5.055 1 88.81 119 LEU B O 1
ATOM 5281 N N . GLU B 1 120 ? 13.719 -28.938 6.59 1 84.06 120 GLU B N 1
ATOM 5282 C CA . GLU B 1 120 ? 14.281 -28.141 7.684 1 84.06 120 GLU B CA 1
ATOM 5283 C C . GLU B 1 120 ? 15.797 -28.328 7.773 1 84.06 120 GLU B C 1
ATOM 5285 O O . GLU B 1 120 ? 16.5 -27.469 8.312 1 84.06 120 GLU B O 1
ATOM 5290 N N . SER B 1 121 ? 16.203 -29.469 7.242 1 87.88 121 SER B N 1
ATOM 5291 C CA . SER B 1 121 ? 17.625 -29.75 7.312 1 87.88 121 SER B CA 1
ATOM 5292 C C . SER B 1 121 ? 18.375 -29.125 6.141 1 87.88 121 SER B C 1
ATOM 5294 O O . SER B 1 121 ? 19.609 -29.031 6.164 1 87.88 121 SER B O 1
ATOM 5296 N N . ILE B 1 122 ? 17.688 -28.703 5.152 1 91.56 122 ILE B N 1
ATOM 5297 C CA . ILE B 1 122 ? 18.281 -28.078 3.975 1 91.56 122 ILE B CA 1
ATOM 5298 C C . ILE B 1 122 ? 18.328 -26.562 4.148 1 91.56 122 ILE B C 1
ATOM 5300 O O . ILE B 1 122 ? 17.312 -25.938 4.488 1 91.56 122 ILE B O 1
ATOM 5304 N N . PRO B 1 123 ? 19.453 -25.969 3.984 1 90.62 123 PRO B N 1
ATOM 5305 C CA . PRO B 1 123 ? 19.531 -24.516 4.133 1 90.62 123 PRO B CA 1
ATOM 5306 C C . PRO B 1 123 ? 18.656 -23.766 3.127 1 90.62 123 PRO B C 1
ATOM 5308 O O . PRO B 1 123 ? 18.531 -24.203 1.979 1 90.62 123 PRO B O 1
ATOM 5311 N N . PRO B 1 124 ? 18.172 -22.625 3.549 1 93.88 124 PRO B N 1
ATOM 5312 C CA . PRO B 1 124 ? 17.344 -21.828 2.639 1 93.88 124 PRO B CA 1
ATOM 5313 C C . PRO B 1 124 ? 18.109 -21.359 1.404 1 93.88 124 PRO B C 1
ATOM 5315 O O . PRO B 1 124 ? 19.328 -21.141 1.472 1 93.88 124 PRO B O 1
ATOM 5318 N N . VAL B 1 125 ? 17.391 -21.234 0.34 1 96.69 125 VAL B N 1
ATOM 5319 C CA . VAL B 1 125 ? 18 -20.75 -0.899 1 96.69 125 VAL B CA 1
ATOM 5320 C C . VAL B 1 125 ? 17.719 -19.266 -1.078 1 96.69 125 VAL B C 1
ATOM 5322 O O . VAL B 1 125 ? 16.719 -18.75 -0.568 1 96.69 125 VAL B O 1
ATOM 5325 N N . GLY B 1 126 ? 18.625 -18.594 -1.772 1 97.38 126 GLY B N 1
ATOM 5326 C CA . GLY B 1 126 ? 18.438 -17.188 -2.105 1 97.38 126 GLY B CA 1
ATOM 5327 C C . GLY B 1 126 ? 17.609 -16.984 -3.355 1 97.38 126 GLY B C 1
ATOM 5328 O O . GLY B 1 126 ? 17.953 -17.469 -4.43 1 97.38 126 GLY B O 1
ATOM 5329 N N . LEU B 1 127 ? 16.516 -16.219 -3.248 1 98.56 127 LEU B N 1
ATOM 5330 C CA . LEU B 1 127 ? 15.609 -15.961 -4.363 1 98.56 127 LEU B CA 1
ATOM 5331 C C . LEU B 1 127 ? 15.578 -14.477 -4.703 1 98.56 127 LEU B C 1
ATOM 5333 O O . LEU B 1 127 ? 15.344 -13.641 -3.826 1 98.56 127 LEU B O 1
ATOM 5337 N N . PHE B 1 128 ? 15.891 -14.18 -5.91 1 98.69 128 PHE B N 1
ATOM 5338 C CA . PHE B 1 128 ? 15.617 -12.844 -6.441 1 98.69 128 PHE B CA 1
ATOM 5339 C C . PHE B 1 128 ? 14.406 -12.867 -7.363 1 98.69 128 PHE B C 1
ATOM 5341 O O . PHE B 1 128 ? 14.469 -13.406 -8.469 1 98.69 128 PHE B O 1
ATOM 5348 N N . ILE B 1 129 ? 13.336 -12.297 -6.934 1 98.88 129 ILE B N 1
ATOM 5349 C CA . ILE B 1 129 ? 12.078 -12.344 -7.676 1 98.88 129 ILE B CA 1
ATOM 5350 C C . ILE B 1 129 ? 11.852 -11.008 -8.383 1 98.88 129 ILE B C 1
ATOM 5352 O O . ILE B 1 129 ? 11.695 -9.969 -7.727 1 98.88 129 ILE B O 1
ATOM 5356 N N . GLY B 1 130 ? 11.867 -11.062 -9.664 1 98.81 130 GLY B N 1
ATOM 5357 C CA . GLY B 1 130 ? 11.5 -9.898 -10.453 1 98.81 130 GLY B CA 1
ATOM 5358 C C . GLY B 1 130 ? 10.055 -9.938 -10.922 1 98.81 130 GLY B C 1
ATOM 5359 O O . GLY B 1 130 ? 9.688 -10.75 -11.766 1 98.81 130 GLY B O 1
ATOM 5360 N N . VAL B 1 131 ? 9.234 -9.07 -10.398 1 98.88 131 VAL B N 1
ATOM 5361 C CA . VAL B 1 131 ? 7.848 -8.93 -10.82 1 98.88 131 VAL B CA 1
ATOM 5362 C C . VAL B 1 131 ? 7.762 -7.973 -12.008 1 98.88 131 VAL B C 1
ATOM 5364 O O . VAL B 1 131 ? 8.062 -6.781 -11.875 1 98.88 131 VAL B O 1
ATOM 5367 N N . MET B 1 132 ? 7.34 -8.5 -13.141 1 98.69 132 MET B N 1
ATOM 5368 C CA . MET B 1 132 ? 7.23 -7.672 -14.336 1 98.69 132 MET B CA 1
ATOM 5369 C C . MET B 1 132 ? 6.121 -6.637 -14.18 1 98.69 132 MET B C 1
ATOM 5371 O O . MET B 1 132 ? 4.965 -6.988 -13.953 1 98.69 132 MET B O 1
ATOM 5375 N N . SER B 1 133 ? 6.473 -5.375 -14.219 1 98.31 133 SER B N 1
ATOM 5376 C CA . SER B 1 133 ? 5.547 -4.258 -14.047 1 98.31 133 SER B CA 1
ATOM 5377 C C . SER B 1 133 ? 5.758 -3.195 -15.117 1 98.31 133 SER B C 1
ATOM 5379 O O . SER B 1 133 ? 6.477 -3.422 -16.094 1 98.31 133 SER B O 1
ATOM 5381 N N . THR B 1 134 ? 4.957 -2.146 -15.117 1 97.94 134 THR B N 1
ATOM 5382 C CA . THR B 1 134 ? 5.086 -0.975 -15.977 1 97.94 134 THR B CA 1
ATOM 5383 C C . THR B 1 134 ? 5.141 0.304 -15.148 1 97.94 134 THR B C 1
ATOM 5385 O O . THR B 1 134 ? 4.828 0.29 -13.961 1 97.94 134 THR B O 1
ATOM 5388 N N . ALA B 1 135 ? 5.512 1.333 -15.75 1 97.06 135 ALA B N 1
ATOM 5389 C CA . ALA B 1 135 ? 5.613 2.604 -15.039 1 97.06 135 ALA B CA 1
ATOM 5390 C C . ALA B 1 135 ? 4.258 3.031 -14.492 1 97.06 135 ALA B C 1
ATOM 5392 O O . ALA B 1 135 ? 4.18 3.674 -13.438 1 97.06 135 ALA B O 1
ATOM 5393 N N . ARG B 1 136 ? 3.242 2.676 -15.109 1 94.81 136 ARG B N 1
ATOM 5394 C CA . ARG B 1 136 ? 1.903 3.107 -14.719 1 94.81 136 ARG B CA 1
ATOM 5395 C C . ARG B 1 136 ? 1.275 2.129 -13.734 1 94.81 136 ARG B C 1
ATOM 5397 O O . ARG B 1 136 ? 0.172 2.363 -13.234 1 94.81 136 ARG B O 1
ATOM 5404 N N . GLY B 1 137 ? 1.921 1.031 -13.461 1 96.25 137 GLY B N 1
ATOM 5405 C CA . GLY B 1 137 ? 1.359 0.003 -12.602 1 96.25 137 GLY B CA 1
ATOM 5406 C C . GLY B 1 137 ? 1.553 0.291 -11.125 1 96.25 137 GLY B C 1
ATOM 5407 O O . GLY B 1 137 ? 1.873 -0.611 -10.352 1 96.25 137 GLY B O 1
ATOM 5408 N N . PHE B 1 138 ? 1.379 1.58 -10.766 1 95.19 138 PHE B N 1
ATOM 5409 C CA . PHE B 1 138 ? 1.641 2.021 -9.398 1 95.19 138 PHE B CA 1
ATOM 5410 C C . PHE B 1 138 ? 0.718 1.312 -8.414 1 95.19 138 PHE B C 1
ATOM 5412 O O . PHE B 1 138 ? 1.174 0.796 -7.391 1 95.19 138 PHE B O 1
ATOM 5419 N N . GLN B 1 139 ? -0.534 1.277 -8.633 1 93.5 139 GLN B N 1
ATOM 5420 C CA . GLN B 1 139 ? -1.521 0.692 -7.734 1 93.5 139 GLN B CA 1
ATOM 5421 C C . GLN B 1 139 ? -1.263 -0.798 -7.527 1 93.5 139 GLN B C 1
ATOM 5423 O O . GLN B 1 139 ? -1.354 -1.3 -6.406 1 93.5 139 GLN B O 1
ATOM 5428 N N . ARG B 1 140 ? -0.957 -1.498 -8.57 1 96 140 ARG B N 1
ATOM 5429 C CA . ARG B 1 140 ? -0.671 -2.926 -8.484 1 96 140 ARG B CA 1
ATOM 5430 C C . ARG B 1 140 ? 0.562 -3.188 -7.625 1 96 140 ARG B C 1
ATOM 5432 O O . ARG B 1 140 ? 0.574 -4.113 -6.812 1 96 140 ARG B O 1
ATOM 5439 N N . ARG B 1 141 ? 1.573 -2.377 -7.789 1 96.88 141 ARG B N 1
ATOM 5440 C CA . ARG B 1 141 ? 2.783 -2.539 -6.988 1 96.88 141 ARG B CA 1
ATOM 5441 C C . ARG B 1 141 ? 2.498 -2.295 -5.512 1 96.88 141 ARG B C 1
ATOM 5443 O O . ARG B 1 141 ? 3.045 -2.982 -4.648 1 96.88 141 ARG B O 1
ATOM 5450 N N . GLN B 1 142 ? 1.592 -1.346 -5.223 1 94.38 142 GLN B N 1
ATOM 5451 C CA . GLN B 1 142 ? 1.203 -1.103 -3.836 1 94.38 142 GLN B CA 1
ATOM 5452 C C . GLN B 1 142 ? 0.502 -2.318 -3.24 1 94.38 142 GLN B C 1
ATOM 5454 O O . GLN B 1 142 ? 0.725 -2.662 -2.076 1 94.38 142 GLN B O 1
ATOM 5459 N N . LEU B 1 143 ? -0.33 -2.967 -4.031 1 94.81 143 LEU B N 1
ATOM 5460 C CA . LEU B 1 143 ? -1.021 -4.168 -3.574 1 94.81 143 LEU B CA 1
ATOM 5461 C C . LEU B 1 143 ? -0.03 -5.289 -3.281 1 94.81 143 LEU B C 1
ATOM 5463 O O . LEU B 1 143 ? -0.126 -5.953 -2.248 1 94.81 143 LEU B O 1
ATOM 5467 N N . VAL B 1 144 ? 0.887 -5.449 -4.141 1 96.75 144 VAL B N 1
ATOM 5468 C CA . VAL B 1 144 ? 1.902 -6.48 -3.955 1 96.75 144 VAL B CA 1
ATOM 5469 C C . VAL B 1 144 ? 2.695 -6.203 -2.68 1 96.75 144 VAL B C 1
ATOM 5471 O O . VAL B 1 144 ? 2.877 -7.094 -1.849 1 96.75 144 VAL B O 1
ATOM 5474 N N . ARG B 1 145 ? 3.08 -4.906 -2.453 1 93.06 145 ARG B N 1
ATOM 5475 C CA . ARG B 1 145 ? 3.875 -4.508 -1.294 1 93.06 145 ARG B CA 1
ATOM 5476 C C . ARG B 1 145 ? 3.135 -4.809 0.006 1 93.06 145 ARG B C 1
ATOM 5478 O O . ARG B 1 145 ? 3.734 -5.293 0.969 1 93.06 145 ARG B O 1
ATOM 5485 N N . SER B 1 146 ? 1.833 -4.582 -0.043 1 90.06 146 SER B N 1
ATOM 5486 C CA . SER B 1 146 ? 1.072 -4.621 1.202 1 90.06 146 SER B CA 1
ATOM 5487 C C . SER B 1 146 ? 0.506 -6.016 1.46 1 90.06 146 SER B C 1
ATOM 5489 O O . SER B 1 146 ? -0.079 -6.266 2.516 1 90.06 146 SER B O 1
ATOM 5491 N N . THR B 1 147 ? 0.68 -6.906 0.518 1 93.75 147 THR B N 1
ATOM 5492 C CA . THR B 1 147 ? 0.099 -8.234 0.686 1 93.75 147 THR B CA 1
ATOM 5493 C C . THR B 1 147 ? 1.181 -9.312 0.635 1 93.75 147 THR B C 1
ATOM 5495 O O . THR B 1 147 ? 1.975 -9.445 1.568 1 93.75 147 THR B O 1
ATOM 5498 N N . TRP B 1 148 ? 1.28 -10.031 -0.517 1 96.19 148 TRP B N 1
ATOM 5499 C CA . TRP B 1 148 ? 2.043 -11.273 -0.465 1 96.19 148 TRP B CA 1
ATOM 5500 C C . TRP B 1 148 ? 3.537 -10.992 -0.344 1 96.19 148 TRP B C 1
ATOM 5502 O O . TRP B 1 148 ? 4.293 -11.828 0.155 1 96.19 148 TRP B O 1
ATOM 5512 N N . ALA B 1 149 ? 4.016 -9.828 -0.744 1 95.56 149 ALA B N 1
ATOM 5513 C CA . ALA B 1 149 ? 5.453 -9.562 -0.694 1 95.56 149 ALA B CA 1
ATOM 5514 C C . ALA B 1 149 ? 5.926 -9.367 0.744 1 95.56 149 ALA B C 1
ATOM 5516 O O . ALA B 1 149 ? 7.098 -9.586 1.055 1 95.56 149 ALA B O 1
ATOM 5517 N N . SER B 1 150 ? 4.996 -8.977 1.604 1 89.75 150 SER B N 1
ATOM 5518 C CA . SER B 1 150 ? 5.453 -8.633 2.947 1 89.75 150 SER B CA 1
ATOM 5519 C C . SER B 1 150 ? 4.672 -9.406 4.008 1 89.75 150 SER B C 1
ATOM 5521 O O . SER B 1 150 ? 5.133 -9.539 5.145 1 89.75 150 SER B O 1
ATOM 5523 N N . HIS B 1 151 ? 3.529 -9.906 3.705 1 89.88 151 HIS B N 1
ATOM 5524 C CA . HIS B 1 151 ? 2.646 -10.492 4.703 1 89.88 151 HIS B CA 1
ATOM 5525 C C . HIS B 1 151 ? 3.312 -11.68 5.395 1 89.88 151 HIS B C 1
ATOM 5527 O O . HIS B 1 151 ? 3.93 -12.523 4.734 1 89.88 151 HIS B O 1
ATOM 5533 N N . PRO B 1 152 ? 3.17 -11.828 6.676 1 88.69 152 PRO B N 1
ATOM 5534 C CA . PRO B 1 152 ? 3.832 -12.898 7.422 1 88.69 152 PRO B CA 1
ATOM 5535 C C . PRO B 1 152 ? 3.426 -14.289 6.945 1 88.69 152 PRO B C 1
ATOM 5537 O O . PRO B 1 152 ? 4.266 -15.188 6.863 1 88.69 152 PRO B O 1
ATOM 5540 N N . LYS B 1 153 ? 2.203 -14.469 6.598 1 92 153 LYS B N 1
ATOM 5541 C CA . LYS B 1 153 ? 1.738 -15.789 6.168 1 92 153 LYS B CA 1
ATOM 5542 C C . LYS B 1 153 ? 2.318 -16.156 4.809 1 92 153 LYS B C 1
ATOM 5544 O O . LYS B 1 153 ? 2.471 -17.344 4.492 1 92 153 LYS B O 1
ATOM 5549 N N . SER B 1 154 ? 2.557 -15.156 4 1 94.5 154 SER B N 1
ATOM 5550 C CA . SER B 1 154 ? 3.215 -15.406 2.721 1 94.5 154 SER B CA 1
ATOM 5551 C C . SER B 1 154 ? 4.691 -15.734 2.912 1 94.5 154 SER B C 1
ATOM 5553 O O . SER B 1 154 ? 5.223 -16.625 2.25 1 94.5 154 SER B O 1
ATOM 5555 N N . ARG B 1 155 ? 5.293 -15.094 3.896 1 93.12 155 ARG B N 1
ATOM 5556 C CA . ARG B 1 155 ? 6.746 -15.156 4.023 1 93.12 155 ARG B CA 1
ATOM 5557 C C . ARG B 1 155 ? 7.168 -16.25 5 1 93.12 155 ARG B C 1
ATOM 5559 O O . ARG B 1 155 ? 8.289 -16.75 4.93 1 93.12 155 ARG B O 1
ATOM 5566 N N . SER B 1 156 ? 6.305 -16.609 5.93 1 90.5 156 SER B N 1
ATOM 5567 C CA . SER B 1 156 ? 6.73 -17.531 6.984 1 90.5 156 SER B CA 1
ATOM 5568 C C . SER B 1 156 ? 5.859 -18.781 7.012 1 90.5 156 SER B C 1
ATOM 5570 O O . SER B 1 156 ? 6.062 -19.656 7.844 1 90.5 156 SER B O 1
ATOM 5572 N N . GLY B 1 157 ? 4.898 -18.797 6.188 1 91.06 157 GLY B N 1
ATOM 5573 C CA . GLY B 1 157 ? 3.947 -19.906 6.238 1 91.06 157 GLY B CA 1
ATOM 5574 C C . GLY B 1 157 ? 2.664 -19.547 6.961 1 91.06 157 GLY B C 1
ATOM 5575 O O . GLY B 1 157 ? 2.504 -18.422 7.434 1 91.06 157 GLY B O 1
ATOM 5576 N N . VAL B 1 158 ? 1.808 -20.453 7.086 1 85.81 158 VAL B N 1
ATOM 5577 C CA . VAL B 1 158 ? 0.431 -20.188 7.484 1 85.81 158 VAL B CA 1
ATOM 5578 C C . VAL B 1 158 ? 0.389 -19.781 8.953 1 85.81 158 VAL B C 1
ATOM 5580 O O . VAL B 1 158 ? -0.503 -19.031 9.375 1 85.81 158 VAL B O 1
ATOM 5583 N N . ASP B 1 159 ? 1.339 -20.234 9.695 1 79.88 159 ASP B N 1
ATOM 5584 C CA . ASP B 1 159 ? 1.344 -19.859 11.102 1 79.88 159 ASP B CA 1
ATOM 5585 C C . ASP B 1 159 ? 1.81 -18.422 11.289 1 79.88 159 ASP B C 1
ATOM 5587 O O . ASP B 1 159 ? 1.563 -17.812 12.328 1 79.88 159 ASP B O 1
ATOM 5591 N N . GLY B 1 160 ? 2.434 -17.891 10.289 1 71.44 160 GLY B N 1
ATOM 5592 C CA . GLY B 1 160 ? 2.906 -16.516 10.336 1 71.44 160 GLY B CA 1
ATOM 5593 C C . GLY B 1 160 ? 3.955 -16.281 11.406 1 71.44 160 GLY B C 1
ATOM 5594 O O . GLY B 1 160 ? 4.34 -15.141 11.656 1 71.44 160 GLY B O 1
ATOM 5595 N N . LYS B 1 161 ? 4.297 -17.281 12.188 1 66.5 161 LYS B N 1
ATOM 5596 C CA . LYS B 1 161 ? 5.152 -17.141 13.359 1 66.5 161 LYS B CA 1
ATOM 5597 C C . LYS B 1 161 ? 6.508 -17.797 13.141 1 66.5 161 LYS B C 1
ATOM 5599 O O . LYS B 1 161 ? 7.469 -17.5 13.852 1 66.5 161 LYS B O 1
ATOM 5604 N N . SER B 1 162 ? 6.324 -18.797 12.211 1 62.41 162 SER B N 1
ATOM 5605 C CA . SER B 1 162 ? 7.582 -19.484 11.984 1 62.41 162 SER B CA 1
ATOM 5606 C C . SER B 1 162 ? 8.641 -18.562 11.398 1 62.41 162 SER B C 1
ATOM 5608 O O . SER B 1 162 ? 8.305 -17.578 10.719 1 62.41 162 SER B O 1
ATOM 5610 N N . GLY B 1 163 ? 9.5 -18.156 12.188 1 65 163 GLY B N 1
ATOM 5611 C CA . GLY B 1 163 ? 10.578 -17.266 11.82 1 65 163 GLY B CA 1
ATOM 5612 C C . GLY B 1 163 ? 10.781 -17.156 10.32 1 65 163 GLY B C 1
ATOM 5613 O O . GLY B 1 163 ? 10.383 -18.047 9.57 1 65 163 GLY B O 1
ATOM 5614 N N . ARG B 1 164 ? 10.805 -16.109 9.695 1 67.56 164 ARG B N 1
ATOM 5615 C CA . ARG B 1 164 ? 11.078 -15.758 8.305 1 67.56 164 ARG B CA 1
ATOM 5616 C C . ARG B 1 164 ? 12.398 -16.359 7.836 1 67.56 164 ARG B C 1
ATOM 5618 O O . ARG B 1 164 ? 13.062 -15.812 6.953 1 67.56 164 ARG B O 1
ATOM 5625 N N . GLU B 1 165 ? 12.641 -17.531 8.383 1 78.31 165 GLU B N 1
ATOM 5626 C CA . GLU B 1 165 ? 13.945 -18.109 8.055 1 78.31 165 GLU B CA 1
ATOM 5627 C C . GLU B 1 165 ? 13.984 -18.578 6.602 1 78.31 165 GLU B C 1
ATOM 5629 O O . GLU B 1 165 ? 14.961 -18.359 5.895 1 78.31 165 GLU B O 1
ATOM 5634 N N . GLY B 1 166 ? 12.953 -19.203 6.199 1 85.5 166 GLY B N 1
ATOM 5635 C CA . GLY B 1 166 ? 12.914 -19.703 4.836 1 85.5 166 GLY B CA 1
ATOM 5636 C C . GLY B 1 166 ? 13.055 -18.625 3.789 1 85.5 166 GLY B C 1
ATOM 5637 O O . GLY B 1 166 ? 13.75 -18.797 2.787 1 85.5 166 GLY B O 1
ATOM 5638 N N . THR B 1 167 ? 12.445 -17.516 4.109 1 92.88 167 THR B N 1
ATOM 5639 C CA . THR B 1 167 ? 12.453 -16.453 3.117 1 92.88 167 THR B CA 1
ATOM 5640 C C . THR B 1 167 ? 13.406 -15.336 3.527 1 92.88 167 THR B C 1
ATOM 5642 O O . THR B 1 167 ? 13.289 -14.203 3.059 1 92.88 167 THR B O 1
ATOM 5645 N N . SER B 1 168 ? 14.375 -15.625 4.418 1 90.5 168 SER B N 1
ATOM 5646 C CA . SER B 1 168 ? 15.336 -14.633 4.891 1 90.5 168 SER B CA 1
ATOM 5647 C C . SER B 1 168 ? 16.219 -14.133 3.75 1 90.5 168 SER B C 1
ATOM 5649 O O . SER B 1 168 ? 16.766 -13.023 3.82 1 90.5 168 SER B O 1
ATOM 5651 N N . ARG B 1 169 ? 16.328 -14.945 2.709 1 94.75 169 ARG B N 1
ATOM 5652 C CA . ARG B 1 169 ? 17.188 -14.586 1.588 1 94.75 169 ARG B CA 1
ATOM 5653 C C . ARG B 1 169 ? 16.359 -14.328 0.329 1 94.75 169 ARG B C 1
ATOM 5655 O O . ARG B 1 169 ? 16.844 -14.555 -0.786 1 94.75 169 ARG B O 1
ATOM 5662 N N . THR B 1 170 ? 15.133 -13.969 0.5 1 96.69 170 THR B N 1
ATOM 5663 C CA . THR B 1 170 ? 14.227 -13.711 -0.618 1 96.69 170 THR B CA 1
ATOM 5664 C C . THR B 1 170 ? 14.047 -12.211 -0.834 1 96.69 170 THR B C 1
ATOM 5666 O O . THR B 1 170 ? 13.68 -11.484 0.091 1 96.69 170 THR B O 1
ATOM 5669 N N . VAL B 1 171 ? 14.352 -11.773 -2.039 1 97 171 VAL B N 1
ATOM 5670 C CA . VAL B 1 171 ? 14.219 -10.367 -2.406 1 97 171 VAL B CA 1
ATOM 5671 C C . VAL B 1 171 ? 13.203 -10.219 -3.539 1 97 171 VAL B C 1
ATOM 5673 O O . VAL B 1 171 ? 13.258 -10.953 -4.527 1 97 171 VAL B O 1
ATOM 5676 N N . VAL B 1 172 ? 12.25 -9.312 -3.371 1 97.94 172 VAL B N 1
ATOM 5677 C CA . VAL B 1 172 ? 11.25 -9.016 -4.395 1 97.94 172 VAL B CA 1
ATOM 5678 C C . VAL B 1 172 ? 11.492 -7.629 -4.973 1 97.94 172 VAL B C 1
ATOM 5680 O O . VAL B 1 172 ? 11.617 -6.652 -4.23 1 97.94 172 VAL B O 1
ATOM 5683 N N . ARG B 1 173 ? 11.609 -7.543 -6.285 1 98.5 173 ARG B N 1
ATOM 5684 C CA . ARG B 1 173 ? 11.766 -6.273 -6.992 1 98.5 173 ARG B CA 1
ATOM 5685 C C . ARG B 1 173 ? 10.781 -6.176 -8.156 1 98.5 173 ARG B C 1
ATOM 5687 O O . ARG B 1 173 ? 10.398 -7.191 -8.734 1 98.5 173 ARG B O 1
ATOM 5694 N N . PHE B 1 174 ? 10.406 -4.938 -8.508 1 98.75 174 PHE B N 1
ATOM 5695 C CA . PHE B 1 174 ? 9.586 -4.688 -9.68 1 98.75 174 PHE B CA 1
ATOM 5696 C C . PHE B 1 174 ? 10.445 -4.32 -10.883 1 98.75 174 PHE B C 1
ATOM 5698 O O . PHE B 1 174 ? 11.305 -3.436 -10.789 1 98.75 174 PHE B O 1
ATOM 5705 N N . ILE B 1 175 ? 10.25 -4.973 -11.984 1 98.81 175 ILE B N 1
ATOM 5706 C CA . ILE B 1 175 ? 11.031 -4.758 -13.195 1 98.81 175 ILE B CA 1
ATOM 5707 C C . ILE B 1 175 ? 10.242 -3.883 -14.172 1 98.81 175 ILE B C 1
ATOM 5709 O O . ILE B 1 175 ? 9.156 -4.262 -14.617 1 98.81 175 ILE B O 1
ATOM 5713 N N . VAL B 1 176 ? 10.797 -2.752 -14.492 1 98.62 176 VAL B N 1
ATOM 5714 C CA . VAL B 1 176 ? 10.117 -1.787 -15.352 1 98.62 176 VAL B CA 1
ATOM 5715 C C . VAL B 1 176 ? 11.039 -1.387 -16.5 1 98.62 176 VAL B C 1
ATOM 5717 O O . VAL B 1 176 ? 12.25 -1.251 -16.312 1 98.62 176 VAL B O 1
ATOM 5720 N N . GLY B 1 177 ? 10.516 -1.327 -17.672 1 98.06 177 GLY B N 1
ATOM 5721 C CA . GLY B 1 177 ? 11.258 -0.743 -18.781 1 98.06 177 GLY B CA 1
ATOM 5722 C C . GLY B 1 177 ? 11.398 0.763 -18.672 1 98.06 177 GLY B C 1
ATOM 5723 O O . GLY B 1 177 ? 10.938 1.368 -17.703 1 98.06 177 GLY B O 1
ATOM 5724 N N . ALA B 1 178 ? 11.992 1.364 -19.641 1 97 178 ALA B N 1
ATOM 5725 C CA . ALA B 1 178 ? 12.164 2.814 -19.672 1 97 178 ALA B CA 1
ATOM 5726 C C . ALA B 1 178 ? 10.82 3.529 -19.609 1 97 178 ALA B C 1
ATOM 5728 O O . ALA B 1 178 ? 9.953 3.303 -20.469 1 97 178 ALA B O 1
ATOM 5729 N N . PRO B 1 179 ? 10.656 4.395 -18.625 1 95.5 179 PRO B N 1
ATOM 5730 C CA . PRO B 1 179 ? 9.359 5.062 -18.516 1 95.5 179 PRO B CA 1
ATOM 5731 C C . PRO B 1 179 ? 9.18 6.195 -19.516 1 95.5 179 PRO B C 1
ATOM 5733 O O . PRO B 1 179 ? 10.164 6.766 -20 1 95.5 179 PRO B O 1
ATOM 5736 N N . SER B 1 180 ? 7.926 6.465 -19.797 1 93.62 180 SER B N 1
ATOM 5737 C CA . SER B 1 180 ? 7.621 7.691 -20.531 1 93.62 180 SER B CA 1
ATOM 5738 C C . SER B 1 180 ? 7.938 8.922 -19.688 1 93.62 180 SER B C 1
ATOM 5740 O O . SER B 1 180 ? 8 8.844 -18.453 1 93.62 180 SER B O 1
ATOM 5742 N N . PRO B 1 181 ? 8.141 10.023 -20.328 1 90.12 181 PRO B N 1
ATOM 5743 C CA . PRO B 1 181 ? 8.453 11.242 -19.578 1 90.12 181 PRO B CA 1
ATOM 5744 C C . PRO B 1 181 ? 7.375 11.609 -18.562 1 90.12 181 PRO B C 1
ATOM 5746 O O . PRO B 1 181 ? 7.691 12.102 -17.469 1 90.12 181 PRO B O 1
ATOM 5749 N N . SER B 1 182 ? 6.191 11.336 -18.875 1 91.19 182 SER B N 1
ATOM 5750 C CA . SER B 1 182 ? 5.078 11.703 -18 1 91.19 182 SER B CA 1
ATOM 5751 C C . SER B 1 182 ? 5.035 10.828 -16.75 1 91.19 182 SER B C 1
ATOM 5753 O O . SER B 1 182 ? 4.461 11.211 -15.734 1 91.19 182 SER B O 1
ATOM 5755 N N . ALA B 1 183 ? 5.688 9.641 -16.844 1 94.31 183 ALA B N 1
ATOM 5756 C CA . ALA B 1 183 ? 5.617 8.711 -15.711 1 94.31 183 ALA B CA 1
ATOM 5757 C C . ALA B 1 183 ? 6.949 8.648 -14.969 1 94.31 183 ALA B C 1
ATOM 5759 O O . ALA B 1 183 ? 7.035 8.055 -13.891 1 94.31 183 ALA B O 1
ATOM 5760 N N . GLU B 1 184 ? 7.895 9.211 -15.523 1 93.69 184 GLU B N 1
ATOM 5761 C CA . GLU B 1 184 ? 9.258 9.094 -15.023 1 93.69 184 GLU B CA 1
ATOM 5762 C C . GLU B 1 184 ? 9.383 9.656 -13.617 1 93.69 184 GLU B C 1
ATOM 5764 O O . GLU B 1 184 ? 9.961 9.023 -12.734 1 93.69 184 GLU B O 1
ATOM 5769 N N . ARG B 1 185 ? 8.867 10.82 -13.375 1 92.88 185 ARG B N 1
ATOM 5770 C CA . ARG B 1 185 ? 9.016 11.484 -12.078 1 92.88 185 ARG B CA 1
ATOM 5771 C C . ARG B 1 185 ? 8.336 10.672 -10.977 1 92.88 185 ARG B C 1
ATOM 5773 O O . ARG B 1 185 ? 8.938 10.406 -9.938 1 92.88 185 ARG B O 1
ATOM 5780 N N . LYS B 1 186 ? 7.09 10.359 -11.211 1 94.94 186 LYS B N 1
ATOM 5781 C CA . LYS B 1 186 ? 6.359 9.594 -10.203 1 94.94 186 LYS B CA 1
ATOM 5782 C C . LYS B 1 186 ? 7.055 8.266 -9.914 1 94.94 186 LYS B C 1
ATOM 5784 O O . LYS B 1 186 ? 7.195 7.875 -8.75 1 94.94 186 LYS B O 1
ATOM 5789 N N . LEU B 1 187 ? 7.461 7.594 -10.969 1 97 187 LEU B N 1
ATOM 5790 C CA . LEU B 1 187 ? 8.172 6.332 -10.812 1 97 187 LEU B CA 1
ATOM 5791 C C . LEU B 1 187 ? 9.461 6.527 -10.016 1 97 187 LEU B C 1
ATOM 5793 O O . LEU B 1 187 ? 9.797 5.703 -9.164 1 97 187 LEU B O 1
ATOM 5797 N N . GLY B 1 188 ? 10.164 7.559 -10.352 1 95.94 188 GLY B N 1
ATOM 5798 C CA . GLY B 1 188 ? 11.398 7.863 -9.641 1 95.94 188 GLY B CA 1
ATOM 5799 C C . GLY B 1 188 ? 11.18 8.125 -8.156 1 95.94 188 GLY B C 1
ATOM 5800 O O . GLY B 1 188 ? 11.914 7.609 -7.316 1 95.94 188 GLY B O 1
ATOM 5801 N N . LEU B 1 189 ? 10.195 8.938 -7.785 1 94.88 189 LEU B N 1
ATOM 5802 C CA . LEU B 1 189 ? 9.867 9.227 -6.395 1 94.88 189 LEU B CA 1
ATOM 5803 C C . LEU B 1 189 ? 9.477 7.957 -5.648 1 94.88 189 LEU B C 1
ATOM 5805 O O . LEU B 1 189 ? 9.898 7.746 -4.508 1 94.88 189 LEU B O 1
ATOM 5809 N N . GLU B 1 190 ? 8.68 7.156 -6.336 1 94.75 190 GLU B N 1
ATOM 5810 C CA . GLU B 1 190 ? 8.297 5.875 -5.75 1 94.75 190 GLU B CA 1
ATOM 5811 C C . GLU B 1 190 ? 9.523 5.023 -5.438 1 94.75 190 GLU B C 1
ATOM 5813 O O . GLU B 1 190 ? 9.625 4.441 -4.355 1 94.75 190 GLU B O 1
ATOM 5818 N N . ASN B 1 191 ? 10.406 4.941 -6.395 1 94.88 191 ASN B N 1
ATOM 5819 C CA . ASN B 1 191 ? 11.602 4.121 -6.219 1 94.88 191 ASN B CA 1
ATOM 5820 C C . ASN B 1 191 ? 12.508 4.676 -5.121 1 94.88 191 ASN B C 1
ATOM 5822 O O . ASN B 1 191 ? 13.188 3.914 -4.43 1 94.88 191 ASN B O 1
ATOM 5826 N N . GLU B 1 192 ? 12.547 5.988 -5.02 1 92.19 192 GLU B N 1
ATOM 5827 C CA . GLU B 1 192 ? 13.32 6.594 -3.938 1 92.19 192 GLU B CA 1
ATOM 5828 C C . GLU B 1 192 ? 12.742 6.227 -2.574 1 92.19 192 GLU B C 1
ATOM 5830 O O . GLU B 1 192 ? 13.484 6.039 -1.609 1 92.19 192 GLU B O 1
ATOM 5835 N N . LEU B 1 193 ? 11.484 6.195 -2.547 1 90.62 193 LEU B N 1
ATOM 5836 C CA . LEU B 1 193 ? 10.805 5.934 -1.284 1 90.62 193 LEU B CA 1
ATOM 5837 C C . LEU B 1 193 ? 10.938 4.465 -0.888 1 90.62 193 LEU B C 1
ATOM 5839 O O . LEU B 1 193 ? 11.289 4.156 0.252 1 90.62 193 LEU B O 1
ATOM 5843 N N . TYR B 1 194 ? 10.664 3.566 -1.858 1 91.06 194 TYR B N 1
ATOM 5844 C CA . TYR B 1 194 ? 10.562 2.154 -1.511 1 91.06 194 TYR B CA 1
ATOM 5845 C C . TYR B 1 194 ? 11.836 1.408 -1.88 1 91.06 194 TYR B C 1
ATOM 5847 O O . TYR B 1 194 ? 12.148 0.368 -1.295 1 91.06 194 TYR B O 1
ATOM 5855 N N . GLY B 1 195 ? 12.547 1.822 -2.984 1 92.56 195 GLY B N 1
ATOM 5856 C CA . GLY B 1 195 ? 13.828 1.242 -3.377 1 92.56 195 GLY B CA 1
ATOM 5857 C C . GLY B 1 195 ? 13.688 -0.142 -3.984 1 92.56 195 GLY B C 1
ATOM 5858 O O . GLY B 1 195 ? 14.625 -0.942 -3.932 1 92.56 195 GLY B O 1
ATOM 5859 N N . ASP B 1 196 ? 12.547 -0.446 -4.547 1 95.94 196 ASP B N 1
ATOM 5860 C CA . ASP B 1 196 ? 12.32 -1.822 -4.977 1 95.94 196 ASP B CA 1
ATOM 5861 C C . ASP B 1 196 ? 11.992 -1.884 -6.465 1 95.94 196 ASP B C 1
ATOM 5863 O O . ASP B 1 196 ? 11.391 -2.852 -6.934 1 95.94 196 ASP B O 1
ATOM 5867 N N . ILE B 1 197 ? 12.32 -0.849 -7.207 1 97.62 197 ILE B N 1
ATOM 5868 C CA . ILE B 1 197 ? 12.047 -0.831 -8.641 1 97.62 197 ILE B CA 1
ATOM 5869 C C . ILE B 1 197 ? 13.359 -0.903 -9.414 1 97.62 197 ILE B C 1
ATOM 5871 O O . ILE B 1 197 ? 14.305 -0.175 -9.117 1 97.62 197 ILE B O 1
ATOM 5875 N N . VAL B 1 198 ? 13.438 -1.78 -10.336 1 98.12 198 VAL B N 1
ATOM 5876 C CA . VAL B 1 198 ? 14.547 -1.903 -11.273 1 98.12 198 VAL B CA 1
ATOM 5877 C C . VAL B 1 198 ? 14.117 -1.412 -12.648 1 98.12 198 VAL B C 1
ATOM 5879 O O . VAL B 1 198 ? 13.18 -1.954 -13.242 1 98.12 198 VAL B O 1
ATOM 5882 N N . ILE B 1 199 ? 14.766 -0.418 -13.102 1 97.81 199 ILE B N 1
ATOM 5883 C CA . ILE B 1 199 ? 14.5 0.065 -14.453 1 97.81 199 ILE B CA 1
ATOM 5884 C C . ILE B 1 199 ? 15.531 -0.519 -15.422 1 97.81 199 ILE B C 1
ATOM 5886 O O . ILE B 1 199 ? 16.719 -0.217 -15.32 1 97.81 199 ILE B O 1
ATOM 5890 N N . VAL B 1 200 ? 15.117 -1.38 -16.25 1 97.81 200 VAL B N 1
ATOM 5891 C CA . VAL B 1 200 ? 16.016 -1.961 -17.234 1 97.81 200 VAL B CA 1
ATOM 5892 C C . VAL B 1 200 ? 16.078 -1.072 -18.469 1 97.81 200 VAL B C 1
ATOM 5894 O O . VAL B 1 200 ? 15.07 -0.469 -18.859 1 97.81 200 VAL B O 1
ATOM 5897 N N . PRO B 1 201 ? 17.219 -0.93 -19.125 1 94.38 201 PRO B N 1
ATOM 5898 C CA . PRO B 1 201 ? 17.406 0.015 -20.234 1 94.38 201 PRO B CA 1
ATOM 5899 C C . PRO B 1 201 ? 16.812 -0.474 -21.547 1 94.38 201 PRO B C 1
ATOM 5901 O O . PRO B 1 201 ? 17.531 -0.677 -22.516 1 94.38 201 PRO B O 1
ATOM 5904 N N . ILE B 1 202 ? 15.578 -0.628 -21.609 1 96.75 202 ILE B N 1
ATOM 5905 C CA . ILE B 1 202 ? 14.836 -1.035 -22.797 1 96.75 202 ILE B CA 1
ATOM 5906 C C . ILE B 1 202 ? 13.453 -0.383 -22.797 1 96.75 202 ILE B C 1
ATOM 5908 O O . ILE B 1 202 ? 12.906 -0.091 -21.719 1 96.75 202 ILE B O 1
ATOM 5912 N N . ARG B 1 203 ? 12.969 -0.145 -23.938 1 96.06 203 ARG B N 1
ATOM 5913 C CA . ARG B 1 203 ? 11.594 0.35 -24.016 1 96.06 203 ARG B CA 1
ATOM 5914 C C . ARG B 1 203 ? 10.617 -0.641 -23.391 1 96.06 203 ARG B C 1
ATOM 5916 O O . ARG B 1 203 ? 10.789 -1.854 -23.516 1 96.06 203 ARG B O 1
ATOM 5923 N N . GLU B 1 204 ? 9.586 -0.064 -22.766 1 96.5 204 GLU B N 1
ATOM 5924 C CA . GLU B 1 204 ? 8.602 -0.922 -22.125 1 96.5 204 GLU B CA 1
ATOM 5925 C C . GLU B 1 204 ? 7.941 -1.861 -23.125 1 96.5 204 GLU B C 1
ATOM 5927 O O . GLU B 1 204 ? 7.566 -1.44 -24.234 1 96.5 204 GLU B O 1
ATOM 5932 N N . ASN B 1 205 ? 7.945 -3.094 -22.859 1 95.19 205 ASN B N 1
ATOM 5933 C CA . ASN B 1 205 ? 7.336 -4.117 -23.703 1 95.19 205 ASN B CA 1
ATOM 5934 C C . ASN B 1 205 ? 7.078 -5.406 -22.922 1 95.19 205 ASN B C 1
ATOM 5936 O O . ASN B 1 205 ? 7.551 -5.559 -21.797 1 95.19 205 ASN B O 1
ATOM 5940 N N . MET B 1 206 ? 6.352 -6.262 -23.5 1 93.44 206 MET B N 1
ATOM 5941 C CA . MET B 1 206 ? 6.105 -7.566 -22.891 1 93.44 206 MET B CA 1
ATOM 5942 C C . MET B 1 206 ? 6.883 -8.664 -23.609 1 93.44 206 MET B C 1
ATOM 5944 O O . MET B 1 206 ? 7.43 -9.562 -22.984 1 93.44 206 MET B O 1
ATOM 5948 N N . ASN B 1 207 ? 6.988 -8.547 -24.969 1 95.44 207 ASN B N 1
ATOM 5949 C CA . ASN B 1 207 ? 7.477 -9.648 -25.781 1 95.44 207 ASN B CA 1
ATOM 5950 C C . ASN B 1 207 ? 8.617 -9.219 -26.703 1 95.44 207 ASN B C 1
ATOM 5952 O O . ASN B 1 207 ? 8.867 -9.852 -27.734 1 95.44 207 ASN B O 1
ATOM 5956 N N . GLU B 1 208 ? 9.203 -8.094 -26.328 1 96.06 208 GLU B N 1
ATOM 5957 C CA . GLU B 1 208 ? 10.242 -7.562 -27.203 1 96.06 208 GLU B CA 1
ATOM 5958 C C . GLU B 1 208 ? 11.562 -7.41 -26.453 1 96.06 208 GLU B C 1
ATOM 5960 O O . GLU B 1 208 ? 12.266 -6.406 -26.609 1 96.06 208 GLU B O 1
ATOM 5965 N N . GLY B 1 209 ? 11.805 -8.367 -25.531 1 96.94 209 GLY B N 1
ATOM 5966 C CA . GLY B 1 209 ? 13.156 -8.453 -25 1 96.94 209 GLY B CA 1
ATOM 5967 C C . GLY B 1 209 ? 13.273 -7.988 -23.562 1 96.94 209 GLY B C 1
ATOM 5968 O O . GLY B 1 209 ? 14.352 -8.07 -22.969 1 96.94 209 GLY B O 1
ATOM 5969 N N . LYS B 1 210 ? 12.219 -7.488 -22.984 1 97.69 210 LYS B N 1
ATOM 5970 C CA . LYS B 1 210 ? 12.297 -7.008 -21.609 1 97.69 210 LYS B CA 1
ATOM 5971 C C . LYS B 1 210 ? 12.727 -8.125 -20.656 1 97.69 210 LYS B C 1
ATOM 5973 O O . LYS B 1 210 ? 13.477 -7.887 -19.719 1 97.69 210 LYS B O 1
ATOM 5978 N N . THR B 1 211 ? 12.281 -9.352 -20.891 1 97.88 211 THR B N 1
ATOM 5979 C CA . THR B 1 211 ? 12.672 -10.484 -20.062 1 97.88 211 THR B CA 1
ATOM 5980 C C . THR B 1 211 ? 14.164 -10.75 -20.172 1 97.88 211 THR B C 1
ATOM 5982 O O . THR B 1 211 ? 14.836 -11 -19.172 1 97.88 211 THR B O 1
ATOM 5985 N N . TYR B 1 212 ? 14.703 -10.68 -21.359 1 97.75 212 TYR B N 1
ATOM 5986 C CA . TYR B 1 212 ? 16.141 -10.836 -21.562 1 97.75 212 TYR B CA 1
ATOM 5987 C C . TYR B 1 212 ? 16.906 -9.727 -20.844 1 97.75 212 TYR B C 1
ATOM 5989 O O . TYR B 1 212 ? 17.938 -9.984 -20.203 1 97.75 212 TYR B O 1
ATOM 5997 N N . ALA B 1 213 ? 16.438 -8.508 -21 1 98 213 ALA B N 1
ATOM 5998 C CA . ALA B 1 213 ? 17.062 -7.379 -20.328 1 98 213 ALA B CA 1
ATOM 5999 C C . ALA B 1 213 ? 17.094 -7.586 -18.812 1 98 213 ALA B C 1
ATOM 6001 O O . ALA B 1 213 ? 18.078 -7.25 -18.156 1 98 213 ALA B O 1
ATOM 6002 N N . TYR B 1 214 ? 16.031 -8.125 -18.328 1 98.38 214 TYR B N 1
ATOM 6003 C CA . TYR B 1 214 ? 15.922 -8.398 -16.891 1 98.38 214 TYR B CA 1
ATOM 6004 C C . TYR B 1 214 ? 16.969 -9.422 -16.469 1 98.38 214 TYR B C 1
ATOM 6006 O O . TYR B 1 214 ? 17.719 -9.188 -15.516 1 98.38 214 TYR B O 1
ATOM 6014 N N . PHE B 1 215 ? 17.031 -10.547 -17.109 1 98.38 215 PHE B N 1
ATOM 6015 C CA . PHE B 1 215 ? 17.984 -11.586 -16.734 1 98.38 215 PHE B CA 1
ATOM 6016 C C . PHE B 1 215 ? 19.422 -11.078 -16.875 1 98.38 215 PHE B C 1
ATOM 6018 O O . PHE B 1 215 ? 20.281 -11.391 -16.062 1 98.38 215 PHE B O 1
ATOM 6025 N N . SER B 1 216 ? 19.672 -10.312 -17.922 1 97.62 216 SER B N 1
ATOM 6026 C CA . SER B 1 216 ? 21 -9.719 -18.109 1 97.62 216 SER B CA 1
ATOM 6027 C C . SER B 1 216 ? 21.344 -8.773 -16.953 1 97.62 216 SER B C 1
ATOM 6029 O O . SER B 1 216 ? 22.453 -8.812 -16.438 1 97.62 216 SER B O 1
ATOM 6031 N N . TRP B 1 217 ? 20.359 -7.938 -16.609 1 98.12 217 TRP B N 1
ATOM 6032 C CA . TRP B 1 217 ? 20.547 -7.043 -15.469 1 98.12 217 TRP B CA 1
ATOM 6033 C C . TRP B 1 217 ? 20.828 -7.832 -14.195 1 98.12 217 TRP B C 1
ATOM 6035 O O . TRP B 1 217 ? 21.719 -7.469 -13.414 1 98.12 217 TRP B O 1
ATOM 6045 N N . ALA B 1 218 ? 20.078 -8.867 -13.969 1 98.25 218 ALA B N 1
ATOM 6046 C CA . ALA B 1 218 ? 20.172 -9.656 -12.742 1 98.25 218 ALA B CA 1
ATOM 6047 C C . ALA B 1 218 ? 21.562 -10.25 -12.57 1 98.25 218 ALA B C 1
ATOM 6049 O O . ALA B 1 218 ? 22.078 -10.344 -11.445 1 98.25 218 ALA B O 1
ATOM 6050 N N . THR B 1 219 ? 22.234 -10.695 -13.633 1 97.06 219 THR B N 1
ATOM 6051 C CA . THR B 1 219 ? 23.547 -11.32 -13.555 1 97.06 219 THR B CA 1
ATOM 6052 C C . THR B 1 219 ? 24.578 -10.328 -13.008 1 97.06 219 THR B C 1
ATOM 6054 O O . THR B 1 219 ? 25.562 -10.734 -12.383 1 97.06 219 THR B O 1
ATOM 6057 N N . LYS B 1 220 ? 24.25 -9.094 -13.172 1 95.88 220 LYS B N 1
ATOM 6058 C CA . LYS B 1 220 ? 25.219 -8.07 -12.773 1 95.88 220 LYS B CA 1
ATOM 6059 C C . LYS B 1 220 ? 24.875 -7.473 -11.414 1 95.88 220 LYS B C 1
ATOM 6061 O O . LYS B 1 220 ? 25.75 -7.078 -10.656 1 95.88 220 LYS B O 1
ATOM 6066 N N . HIS B 1 221 ? 23.562 -7.461 -11.109 1 95.88 221 HIS B N 1
ATOM 6067 C CA . HIS B 1 221 ? 23.188 -6.566 -10.016 1 95.88 221 HIS B CA 1
ATOM 6068 C C . HIS B 1 221 ? 22.375 -7.301 -8.961 1 95.88 221 HIS B C 1
ATOM 6070 O O . HIS B 1 221 ? 22.219 -6.809 -7.84 1 95.88 221 HIS B O 1
ATOM 6076 N N . ALA B 1 222 ? 21.781 -8.438 -9.258 1 96.94 222 ALA B N 1
ATOM 6077 C CA . ALA B 1 222 ? 20.891 -9.102 -8.312 1 96.94 222 ALA B CA 1
ATOM 6078 C C . ALA B 1 222 ? 21.672 -9.703 -7.152 1 96.94 222 ALA B C 1
ATOM 6080 O O . ALA B 1 222 ? 22.625 -10.469 -7.363 1 96.94 222 ALA B O 1
ATOM 6081 N N . LEU B 1 223 ? 21.375 -9.305 -5.984 1 96.06 223 LEU B N 1
ATOM 6082 C CA . LEU B 1 223 ? 21.984 -9.82 -4.766 1 96.06 223 LEU B CA 1
ATOM 6083 C C . LEU B 1 223 ? 20.906 -10.211 -3.748 1 96.06 223 LEU B C 1
ATOM 6085 O O . LEU B 1 223 ? 19.797 -9.688 -3.779 1 96.06 223 LEU B O 1
ATOM 6089 N N . VAL B 1 224 ? 21.188 -11.133 -2.91 1 95.94 224 VAL B N 1
ATOM 6090 C CA . VAL B 1 224 ? 20.344 -11.547 -1.798 1 95.94 224 VAL B CA 1
ATOM 6091 C C . VAL B 1 224 ? 21.172 -11.641 -0.52 1 95.94 224 VAL B C 1
ATOM 6093 O O . VAL B 1 224 ? 22.406 -11.703 -0.573 1 95.94 224 VAL B O 1
ATOM 6096 N N . PRO B 1 225 ? 20.547 -11.609 0.624 1 91.81 225 PRO B N 1
ATOM 6097 C CA . PRO B 1 225 ? 21.281 -11.766 1.878 1 91.81 225 PRO B CA 1
ATOM 6098 C C . PRO B 1 225 ? 22.031 -13.102 1.96 1 91.81 225 PRO B C 1
ATOM 6100 O O . PRO B 1 225 ? 21.578 -14.094 1.379 1 91.81 225 PRO B O 1
ATOM 6103 N N . PRO B 1 226 ? 23.109 -13.117 2.688 1 90.25 226 PRO B N 1
ATOM 6104 C CA . PRO B 1 226 ? 23.859 -14.375 2.844 1 90.25 226 PRO B CA 1
ATOM 6105 C C . PRO B 1 226 ? 23.156 -15.359 3.775 1 90.25 226 PRO B C 1
ATOM 6107 O O . PRO B 1 226 ? 22.281 -14.969 4.551 1 90.25 226 PRO B O 1
ATOM 6110 N N . PRO B 1 227 ? 23.453 -16.594 3.6 1 84.06 227 PRO B N 1
ATOM 6111 C CA . PRO B 1 227 ? 22.859 -17.578 4.516 1 84.06 227 PRO B CA 1
ATOM 6112 C C . PRO B 1 227 ? 23.266 -17.344 5.969 1 84.06 227 PRO B C 1
ATOM 6114 O O . PRO B 1 227 ? 24.391 -16.906 6.238 1 84.06 227 PRO B O 1
ATOM 6117 N N . HIS B 1 228 ? 22.266 -17.031 6.914 1 68.38 228 HIS B N 1
ATOM 6118 C CA . HIS B 1 228 ? 22.578 -16.891 8.328 1 68.38 228 HIS B CA 1
ATOM 6119 C C . HIS B 1 228 ? 23.266 -18.125 8.875 1 68.38 228 HIS B C 1
ATOM 6121 O O . HIS B 1 228 ? 22.828 -19.25 8.625 1 68.38 228 HIS B O 1
ATOM 6127 N N . HIS B 1 229 ? 24.547 -18.156 8.977 1 51.28 229 HIS B N 1
ATOM 6128 C CA . HIS B 1 229 ? 25.141 -19.219 9.773 1 51.28 229 HIS B CA 1
ATOM 6129 C C . HIS B 1 229 ? 24.531 -19.266 11.172 1 51.28 229 HIS B C 1
ATOM 6131 O O . HIS B 1 229 ? 24.25 -18.219 11.766 1 51.28 229 HIS B O 1
ATOM 6137 N N . THR B 1 230 ? 23.719 -20.172 11.508 1 41.94 230 THR B N 1
ATOM 6138 C CA . THR B 1 230 ? 23.141 -20.469 12.812 1 41.94 230 THR B CA 1
ATOM 6139 C C . THR B 1 230 ? 24.094 -20.031 13.93 1 41.94 230 THR B C 1
ATOM 6141 O O . THR B 1 230 ? 23.891 -20.391 15.094 1 41.94 230 THR B O 1
ATOM 6144 N N . SER B 1 231 ? 25.344 -19.656 13.93 1 33.84 231 SER B N 1
ATOM 6145 C CA . SER B 1 231 ? 25.766 -19.641 15.32 1 33.84 231 SER B CA 1
ATOM 6146 C C . SER B 1 231 ? 24.875 -18.734 16.156 1 33.84 231 SER B C 1
ATOM 6148 O O . SER B 1 231 ? 24.375 -19.141 17.219 1 33.84 231 SER B O 1
ATOM 6150 N N . SER B 1 232 ? 25.438 -17.375 16.578 1 32.38 232 SER B N 1
ATOM 6151 C CA . SER B 1 232 ? 25.047 -16.594 17.75 1 32.38 232 SER B CA 1
ATOM 6152 C C . SER B 1 232 ? 23.609 -16.094 17.641 1 32.38 232 SER B C 1
ATOM 6154 O O . SER B 1 232 ? 23.094 -15.969 16.531 1 32.38 232 SER B O 1
ATOM 6156 N N . ASN B 1 233 ? 22.766 -16.016 18.828 1 31.06 233 ASN B N 1
ATOM 6157 C CA . ASN B 1 233 ? 21.5 -15.664 19.453 1 31.06 233 ASN B CA 1
ATOM 6158 C C . ASN B 1 233 ? 20.938 -14.352 18.922 1 31.06 233 ASN B C 1
ATOM 6160 O O . ASN B 1 233 ? 20.078 -13.734 19.531 1 31.06 233 ASN B O 1
ATOM 6164 N N . ASN B 1 234 ? 21.75 -13.523 18.266 1 31.25 234 ASN B N 1
ATOM 6165 C CA . ASN B 1 234 ? 21.094 -12.219 18.203 1 31.25 234 ASN B CA 1
ATOM 6166 C C . ASN B 1 234 ? 19.922 -12.219 17.234 1 31.25 234 ASN B C 1
ATOM 6168 O O . ASN B 1 234 ? 20.125 -12.328 16.016 1 31.25 234 ASN B O 1
ATOM 6172 N N . ASN B 1 235 ? 18.766 -12.773 17.578 1 31.2 235 ASN B N 1
ATOM 6173 C CA . ASN B 1 235 ? 17.406 -12.719 17.094 1 31.2 235 ASN B CA 1
ATOM 6174 C C . ASN B 1 235 ? 17.047 -11.328 16.562 1 31.2 235 ASN B C 1
ATOM 6176 O O . ASN B 1 235 ? 16.297 -10.586 17.188 1 31.2 235 ASN B O 1
ATOM 6180 N N . VAL B 1 236 ? 18 -10.539 16.141 1 32.09 236 VAL B N 1
ATOM 6181 C CA . VAL B 1 236 ? 17.422 -9.281 15.672 1 32.09 236 VAL B CA 1
ATOM 6182 C C . VAL B 1 236 ? 16.578 -9.539 14.43 1 32.09 236 VAL B C 1
ATOM 6184 O O . VAL B 1 236 ? 17.094 -9.93 13.383 1 32.09 236 VAL B O 1
ATOM 6187 N N . THR B 1 237 ? 15.391 -10.133 14.508 1 32.12 237 THR B N 1
ATOM 6188 C CA . THR B 1 237 ? 14.344 -10.109 13.5 1 32.12 237 THR B CA 1
ATOM 6189 C C . THR B 1 237 ? 14.406 -8.812 12.688 1 32.12 237 THR B C 1
ATOM 6191 O O . THR B 1 237 ? 14.055 -7.746 13.188 1 32.12 237 THR B O 1
ATOM 6194 N N . ASP B 1 238 ? 15.469 -8.594 11.945 1 31.97 238 ASP B N 1
ATOM 6195 C CA . ASP B 1 238 ? 15.492 -7.43 11.062 1 31.97 238 ASP B CA 1
ATOM 6196 C C . ASP B 1 238 ? 14.258 -7.402 10.164 1 31.97 238 ASP B C 1
ATOM 6198 O O . ASP B 1 238 ? 14.164 -8.18 9.211 1 31.97 238 ASP B O 1
ATOM 6202 N N . THR B 1 239 ? 13.156 -7.391 10.617 1 33.44 239 THR B N 1
ATOM 6203 C CA . THR B 1 239 ? 11.938 -7.102 9.867 1 33.44 239 THR B CA 1
ATOM 6204 C C . THR B 1 239 ? 12.234 -6.203 8.672 1 33.44 239 THR B C 1
ATOM 6206 O O . THR B 1 239 ? 11.344 -5.902 7.875 1 33.44 239 THR B O 1
ATOM 6209 N N . GLN B 1 240 ? 13.445 -5.539 8.664 1 34.38 240 GLN B N 1
ATOM 6210 C CA . GLN B 1 240 ? 13.766 -4.516 7.676 1 34.38 240 GLN B CA 1
ATOM 6211 C C . GLN B 1 240 ? 14.094 -5.137 6.324 1 34.38 240 GLN B C 1
ATOM 6213 O O . GLN B 1 240 ? 14.297 -4.426 5.34 1 34.38 240 GLN B O 1
ATOM 6218 N N . ALA B 1 241 ? 14.438 -6.484 6.246 1 35.84 241 ALA B N 1
ATOM 6219 C CA . ALA B 1 241 ? 14.898 -7.059 4.984 1 35.84 241 ALA B CA 1
ATOM 6220 C C . ALA B 1 241 ? 13.766 -7.086 3.955 1 35.84 241 ALA B C 1
ATOM 6222 O O . ALA B 1 241 ? 13.969 -7.527 2.82 1 35.84 241 ALA B O 1
ATOM 6223 N N . MET B 1 242 ? 12.562 -7.188 4.316 1 36.78 242 MET B N 1
ATOM 6224 C CA . MET B 1 242 ? 11.477 -7.469 3.381 1 36.78 242 MET B CA 1
ATOM 6225 C C . MET B 1 242 ? 11.539 -6.527 2.182 1 36.78 242 MET B C 1
ATOM 6227 O O . MET B 1 242 ? 11.367 -6.961 1.04 1 36.78 242 MET B O 1
ATOM 6231 N N . PHE B 1 243 ? 11.344 -5.203 2.27 1 35.12 243 PHE B N 1
ATOM 6232 C CA . PHE B 1 243 ? 11.742 -4.109 1.394 1 35.12 243 PHE B CA 1
ATOM 6233 C C . PHE B 1 243 ? 13 -3.428 1.918 1 35.12 243 PHE B C 1
ATOM 6235 O O . PHE B 1 243 ? 12.992 -2.84 3.002 1 35.12 243 PHE B O 1
ATOM 6242 N N . PRO B 1 244 ? 14.211 -3.961 1.678 1 33.31 244 PRO B N 1
ATOM 6243 C CA . PRO B 1 244 ? 15.281 -3.145 2.254 1 33.31 244 PRO B CA 1
ATOM 6244 C C . PRO B 1 244 ? 14.898 -1.671 2.373 1 33.31 244 PRO B C 1
ATOM 6246 O O . PRO B 1 244 ? 14.516 -1.047 1.383 1 33.31 244 PRO B O 1
ATOM 6249 N N . ARG B 1 245 ? 14.219 -1.302 3.332 1 34.06 245 ARG B N 1
ATOM 6250 C CA . ARG B 1 245 ? 14.352 0.129 3.588 1 34.06 245 ARG B CA 1
ATOM 6251 C C . ARG B 1 245 ? 15.766 0.611 3.26 1 34.06 245 ARG B C 1
ATOM 6253 O O . ARG B 1 245 ? 16.734 -0.112 3.475 1 34.06 245 ARG B O 1
ATOM 6260 N N . HIS B 1 246 ? 15.859 1.488 2.289 1 30.02 246 HIS B N 1
ATOM 6261 C CA . HIS B 1 246 ? 17.125 2.137 1.994 1 30.02 246 HIS B CA 1
ATOM 6262 C C . HIS B 1 246 ? 17.906 2.445 3.271 1 30.02 246 HIS B C 1
ATOM 6264 O O . HIS B 1 246 ? 17.984 3.604 3.688 1 30.02 246 HIS B O 1
ATOM 6270 N N . ASP B 1 247 ? 17.656 1.876 4.324 1 30.25 247 ASP B N 1
ATOM 6271 C CA . ASP B 1 247 ? 18.766 2.393 5.141 1 30.25 247 ASP B CA 1
ATOM 6272 C C . ASP B 1 247 ? 20.109 2.178 4.453 1 30.25 247 ASP B C 1
ATOM 6274 O O . ASP B 1 247 ? 20.578 1.046 4.355 1 30.25 247 ASP B O 1
ATOM 6278 N N . PRO B 1 248 ? 20.422 2.953 3.555 1 29.88 248 PRO B N 1
ATOM 6279 C CA . PRO B 1 248 ? 21.766 2.881 2.988 1 29.88 248 PRO B CA 1
ATOM 6280 C C . PRO B 1 248 ? 22.828 2.576 4.039 1 29.88 248 PRO B C 1
ATOM 6282 O O . PRO B 1 248 ? 23.938 2.125 3.699 1 29.88 248 PRO B O 1
ATOM 6285 N N . ALA B 1 249 ? 22.812 3.361 5.195 1 30.61 249 ALA B N 1
ATOM 6286 C CA . ALA B 1 249 ? 24.031 3.352 6.004 1 30.61 249 ALA B CA 1
ATOM 6287 C C . ALA B 1 249 ? 24.297 1.956 6.559 1 30.61 249 ALA B C 1
ATOM 6289 O O . ALA B 1 249 ? 25.469 1.566 6.723 1 30.61 249 ALA B O 1
ATOM 6290 N N . SER B 1 250 ? 23.297 1.397 7.285 1 37.06 250 SER B N 1
ATOM 6291 C CA . SER B 1 250 ? 23.906 0.353 8.094 1 37.06 250 SER B CA 1
ATOM 6292 C C . SER B 1 250 ? 24.219 -0.885 7.254 1 37.06 250 SER B C 1
ATOM 6294 O O . SER B 1 250 ? 24.891 -1.809 7.723 1 37.06 250 SER B O 1
ATOM 6296 N N . ARG B 1 251 ? 23.219 -1.454 6.426 1 38.34 251 ARG B N 1
ATOM 6297 C CA . ARG B 1 251 ? 23.641 -2.797 6.035 1 38.34 251 ARG B CA 1
ATOM 6298 C C . ARG B 1 251 ? 24.578 -2.746 4.84 1 38.34 251 ARG B C 1
ATOM 6300 O O . ARG B 1 251 ? 24.234 -2.211 3.785 1 38.34 251 ARG B O 1
ATOM 6307 N N . THR B 1 252 ? 25.625 -2.58 5.055 1 47.59 252 THR B N 1
ATOM 6308 C CA . THR B 1 252 ? 26.688 -2.832 4.098 1 47.59 252 THR B CA 1
ATOM 6309 C C . THR B 1 252 ? 26.375 -4.059 3.246 1 47.59 252 THR B C 1
ATOM 6311 O O . THR B 1 252 ? 26.375 -5.184 3.75 1 47.59 252 THR B O 1
ATOM 6314 N N . PHE B 1 253 ? 25.484 -3.764 2.164 1 59.78 253 PHE B N 1
ATOM 6315 C CA . PHE B 1 253 ? 25.312 -4.793 1.147 1 59.78 253 PHE B CA 1
ATOM 6316 C C . PHE B 1 253 ? 26.656 -5.438 0.799 1 59.78 253 PHE B C 1
ATOM 6318 O O . PHE B 1 253 ? 26.734 -6.27 -0.108 1 59.78 253 PHE B O 1
ATOM 6325 N N . SER B 1 254 ? 27.5 -4.949 1.529 1 67.69 254 SER B N 1
ATOM 6326 C CA . SER B 1 254 ? 28.812 -5.469 1.157 1 67.69 254 SER B CA 1
ATOM 6327 C C . SER B 1 254 ? 28.891 -6.977 1.364 1 67.69 254 SER B C 1
ATOM 6329 O O . SER B 1 254 ? 29.656 -7.664 0.688 1 67.69 254 SER B O 1
ATOM 6331 N N . ASP B 1 255 ? 27.875 -7.523 2.061 1 83.94 255 ASP B N 1
ATOM 6332 C CA . ASP B 1 255 ? 27.969 -8.953 2.336 1 83.94 255 ASP B CA 1
ATOM 6333 C C . ASP B 1 255 ? 26.938 -9.742 1.546 1 83.94 255 ASP B C 1
ATOM 6335 O O . ASP B 1 255 ? 26.844 -10.969 1.676 1 83.94 255 ASP B O 1
ATOM 6339 N N . TRP B 1 256 ? 26.172 -9.078 0.739 1 90.56 256 TRP B N 1
ATOM 6340 C CA . TRP B 1 256 ? 25.172 -9.797 -0.025 1 90.56 256 TRP B CA 1
ATOM 6341 C C . TRP B 1 256 ? 25.797 -10.602 -1.151 1 90.56 256 TRP B C 1
ATOM 6343 O O . TRP B 1 256 ? 26.891 -10.281 -1.615 1 90.56 256 TRP B O 1
ATOM 6353 N N . VAL B 1 257 ? 25.125 -11.68 -1.494 1 94.25 257 VAL B N 1
ATOM 6354 C CA . VAL B 1 257 ? 25.688 -12.633 -2.451 1 94.25 257 VAL B CA 1
ATOM 6355 C C . VAL B 1 257 ? 24.703 -12.82 -3.613 1 94.25 257 VAL B C 1
ATOM 6357 O O . VAL B 1 257 ? 23.562 -12.352 -3.562 1 94.25 257 VAL B O 1
ATOM 6360 N N . LYS B 1 258 ? 25.188 -13.484 -4.652 1 96.06 258 LYS B N 1
ATOM 6361 C CA . LYS B 1 258 ? 24.328 -13.812 -5.789 1 96.06 258 LYS B CA 1
ATOM 6362 C C . LYS B 1 258 ? 23.234 -14.789 -5.391 1 96.06 258 LYS B C 1
ATOM 6364 O O . LYS B 1 258 ? 23.438 -15.656 -4.531 1 96.06 258 LYS B O 1
ATOM 6369 N N . PRO B 1 259 ? 22.125 -14.672 -5.98 1 98 259 PRO B N 1
ATOM 6370 C CA . PRO B 1 259 ? 21.031 -15.578 -5.641 1 98 259 PRO B CA 1
ATOM 6371 C C . PRO B 1 259 ? 21.219 -16.984 -6.219 1 98 259 PRO B C 1
ATOM 6373 O O . PRO B 1 259 ? 22.047 -17.172 -7.117 1 98 259 PRO B O 1
ATOM 6376 N N . ASP B 1 260 ? 20.531 -17.922 -5.633 1 98.06 260 ASP B N 1
ATOM 6377 C CA . ASP B 1 260 ? 20.5 -19.266 -6.184 1 98.06 260 ASP B CA 1
ATOM 6378 C C . ASP B 1 260 ? 19.531 -19.359 -7.363 1 98.06 260 ASP B C 1
ATOM 6380 O O . ASP B 1 260 ? 19.766 -20.141 -8.297 1 98.06 260 ASP B O 1
ATOM 6384 N N . PHE B 1 261 ? 18.469 -18.594 -7.273 1 98.75 261 PHE B N 1
ATOM 6385 C CA . PHE B 1 261 ? 17.484 -18.547 -8.344 1 98.75 261 PHE B CA 1
ATOM 6386 C C . PHE B 1 261 ? 17.125 -17.094 -8.688 1 98.75 261 PHE B C 1
ATOM 6388 O O . PHE B 1 261 ? 17.078 -16.25 -7.801 1 98.75 261 PHE B O 1
ATOM 6395 N N . VAL B 1 262 ? 16.906 -16.844 -9.953 1 98.88 262 VAL B N 1
ATOM 6396 C CA . VAL B 1 262 ? 16.25 -15.633 -10.438 1 98.88 262 VAL B CA 1
ATOM 6397 C C . VAL B 1 262 ? 14.883 -15.977 -11.016 1 98.88 262 VAL B C 1
ATOM 6399 O O . VAL B 1 262 ? 14.766 -16.859 -11.859 1 98.88 262 VAL B O 1
ATOM 6402 N N . ILE B 1 263 ? 13.891 -15.305 -10.523 1 98.94 263 ILE B N 1
ATOM 6403 C CA . ILE B 1 263 ? 12.508 -15.656 -10.82 1 98.94 263 ILE B CA 1
ATOM 6404 C C . ILE B 1 263 ? 11.844 -14.516 -11.594 1 98.94 263 ILE B C 1
ATOM 6406 O O . ILE B 1 263 ? 12.031 -13.344 -11.258 1 98.94 263 ILE B O 1
ATOM 6410 N N . LYS B 1 264 ? 11.195 -14.852 -12.656 1 98.81 264 LYS B N 1
ATOM 6411 C CA . LYS B 1 264 ? 10.297 -13.938 -13.352 1 98.81 264 LYS B CA 1
ATOM 6412 C C . LYS B 1 264 ? 8.844 -14.18 -12.938 1 98.81 264 LYS B C 1
ATOM 6414 O O . LYS B 1 264 ? 8.359 -15.305 -12.992 1 98.81 264 LYS B O 1
ATOM 6419 N N . ALA B 1 265 ? 8.148 -13.18 -12.5 1 98.81 265 ALA B N 1
ATOM 6420 C CA . ALA B 1 265 ? 6.738 -13.266 -12.141 1 98.81 265 ALA B CA 1
ATOM 6421 C C . ALA B 1 265 ? 5.934 -12.156 -12.812 1 98.81 265 ALA B C 1
ATOM 6423 O O . ALA B 1 265 ? 6.41 -11.023 -12.938 1 98.81 265 ALA B O 1
ATOM 6424 N N . ASP B 1 266 ? 4.734 -12.43 -13.234 1 97.94 266 ASP B N 1
ATOM 6425 C CA . ASP B 1 266 ? 3.826 -11.398 -13.727 1 97.94 266 ASP B CA 1
ATOM 6426 C C . ASP B 1 266 ? 3.207 -10.625 -12.562 1 97.94 266 ASP B C 1
ATOM 6428 O O . ASP B 1 266 ? 3.115 -11.133 -11.445 1 97.94 266 ASP B O 1
ATOM 6432 N N . ASP B 1 267 ? 2.73 -9.406 -12.844 1 96 267 ASP B N 1
ATOM 6433 C CA . ASP B 1 267 ? 2.168 -8.594 -11.766 1 96 267 ASP B CA 1
ATOM 6434 C C . ASP B 1 267 ? 0.74 -9.031 -11.445 1 96 267 ASP B C 1
ATOM 6436 O O . ASP B 1 267 ? 0.173 -8.609 -10.43 1 96 267 ASP B O 1
ATOM 6440 N N . ASP B 1 268 ? 0.162 -9.93 -12.297 1 97.56 268 ASP B N 1
ATOM 6441 C CA . ASP B 1 268 ? -1.138 -10.492 -11.953 1 97.56 268 ASP B CA 1
ATOM 6442 C C . ASP B 1 268 ? -0.987 -11.891 -11.352 1 97.56 268 ASP B C 1
ATOM 6444 O O . ASP B 1 268 ? -1.915 -12.703 -11.414 1 97.56 268 ASP B O 1
ATOM 6448 N N . SER B 1 269 ? 0.203 -12.188 -10.844 1 98.5 269 SER B N 1
ATOM 6449 C CA . SER B 1 269 ? 0.466 -13.398 -10.078 1 98.5 269 SER B CA 1
ATOM 6450 C C . SER B 1 269 ? 0.51 -13.109 -8.586 1 98.5 269 SER B C 1
ATOM 6452 O O . SER B 1 269 ? 1.18 -12.172 -8.148 1 98.5 269 SER B O 1
ATOM 6454 N N . PHE B 1 270 ? -0.294 -13.797 -7.82 1 98.69 270 PHE B N 1
ATOM 6455 C CA . PHE B 1 270 ? -0.238 -13.781 -6.367 1 98.69 270 PHE B CA 1
ATOM 6456 C C . PHE B 1 270 ? 0.653 -14.906 -5.848 1 98.69 270 PHE B C 1
ATOM 6458 O O . PHE B 1 270 ? 0.359 -16.078 -6.055 1 98.69 270 PHE B O 1
ATOM 6465 N N . VAL B 1 271 ? 1.741 -14.594 -5.152 1 98.75 271 VAL B N 1
ATOM 6466 C CA . VAL B 1 271 ? 2.791 -15.562 -4.848 1 98.75 271 VAL B CA 1
ATOM 6467 C C . VAL B 1 271 ? 2.865 -15.789 -3.34 1 98.75 271 VAL B C 1
ATOM 6469 O O . VAL B 1 271 ? 2.914 -14.828 -2.564 1 98.75 271 VAL B O 1
ATOM 6472 N N . MET B 1 272 ? 2.805 -17 -2.957 1 98.06 272 MET B N 1
ATOM 6473 C CA . MET B 1 272 ? 3.113 -17.359 -1.578 1 98.06 272 MET B CA 1
ATOM 6474 C C . MET B 1 272 ? 4.602 -17.656 -1.414 1 98.06 272 MET B C 1
ATOM 6476 O O . MET B 1 272 ? 5.062 -18.75 -1.752 1 98.06 272 MET B O 1
ATOM 6480 N N . LEU B 1 273 ? 5.324 -16.75 -0.851 1 97.81 273 LEU B N 1
ATOM 6481 C CA . LEU B 1 273 ? 6.781 -16.719 -0.923 1 97.81 273 LEU B CA 1
ATOM 6482 C C . LEU B 1 273 ? 7.391 -17.906 -0.18 1 97.81 273 LEU B C 1
ATOM 6484 O O . LEU B 1 273 ? 8.352 -18.516 -0.655 1 97.81 273 LEU B O 1
ATOM 6488 N N . ALA B 1 274 ? 6.883 -18.219 0.987 1 96.38 274 ALA B N 1
ATOM 6489 C CA . ALA B 1 274 ? 7.43 -19.344 1.74 1 96.38 274 ALA B CA 1
ATOM 6490 C C . ALA B 1 274 ? 7.234 -20.656 0.985 1 96.38 274 ALA B C 1
ATOM 6492 O O . ALA B 1 274 ? 8.117 -21.516 0.985 1 96.38 274 ALA B O 1
ATOM 6493 N N . GLU B 1 275 ? 6.074 -20.844 0.338 1 97 275 GLU B N 1
ATOM 6494 C CA . GLU B 1 275 ? 5.801 -22.016 -0.481 1 97 275 GLU B CA 1
ATOM 6495 C C . GLU B 1 275 ? 6.754 -22.094 -1.668 1 97 275 GLU B C 1
ATOM 6497 O O . GLU B 1 275 ? 7.281 -23.172 -1.977 1 97 275 GLU B O 1
ATOM 6502 N N . LEU B 1 276 ? 6.965 -20.953 -2.307 1 98.31 276 LEU B N 1
ATOM 6503 C CA . LEU B 1 276 ? 7.855 -20.891 -3.461 1 98.31 276 LEU B CA 1
ATOM 6504 C C . LEU B 1 276 ? 9.281 -21.25 -3.064 1 98.31 276 LEU B C 1
ATOM 6506 O O . LEU B 1 276 ? 9.93 -22.078 -3.723 1 98.31 276 LEU B O 1
ATOM 6510 N N . GLU B 1 277 ? 9.773 -20.625 -2.008 1 97.5 277 GLU B N 1
ATOM 6511 C CA . GLU B 1 277 ? 11.125 -20.891 -1.533 1 97.5 277 GLU B CA 1
ATOM 6512 C C . GLU B 1 277 ? 11.312 -22.359 -1.197 1 97.5 277 GLU B C 1
ATOM 6514 O O . GLU B 1 277 ? 12.32 -22.969 -1.577 1 97.5 277 GLU B O 1
ATOM 6519 N N . ALA B 1 278 ? 10.367 -22.953 -0.527 1 96.56 278 ALA B N 1
ATOM 6520 C CA . ALA B 1 278 ? 10.477 -24.344 -0.119 1 96.56 278 ALA B CA 1
ATOM 6521 C C . ALA B 1 278 ? 10.562 -25.266 -1.333 1 96.56 278 ALA B C 1
ATOM 6523 O O . ALA B 1 278 ? 11.352 -26.219 -1.347 1 96.56 278 ALA B O 1
ATOM 6524 N N . ARG B 1 279 ? 9.742 -25.047 -2.332 1 96.75 279 ARG B N 1
ATOM 6525 C CA . ARG B 1 279 ? 9.781 -25.859 -3.543 1 96.75 279 ARG B CA 1
ATOM 6526 C C . ARG B 1 279 ? 11.141 -25.75 -4.23 1 96.75 279 ARG B C 1
ATOM 6528 O O . ARG B 1 279 ? 11.711 -26.75 -4.648 1 96.75 279 ARG B O 1
ATOM 6535 N N . LEU B 1 280 ? 11.625 -24.531 -4.34 1 97.88 280 LEU B N 1
ATOM 6536 C CA . LEU B 1 280 ? 12.891 -24.312 -5.035 1 97.88 280 LEU B CA 1
ATOM 6537 C C . LEU B 1 280 ? 14.062 -24.828 -4.219 1 97.88 280 LEU B C 1
ATOM 6539 O O . LEU B 1 280 ? 15.055 -25.312 -4.777 1 97.88 280 LEU B O 1
ATOM 6543 N N . ARG B 1 281 ? 13.945 -24.766 -2.926 1 96.5 281 ARG B N 1
ATOM 6544 C CA . ARG B 1 281 ? 14.953 -25.312 -2.029 1 96.5 281 ARG B CA 1
ATOM 6545 C C . ARG B 1 281 ? 15.125 -26.812 -2.264 1 96.5 281 ARG B C 1
ATOM 6547 O O . ARG B 1 281 ? 16.25 -27.297 -2.393 1 96.5 281 ARG B O 1
ATOM 6554 N N . ILE B 1 282 ? 14.047 -27.516 -2.33 1 95.06 282 ILE B N 1
ATOM 6555 C CA . ILE B 1 282 ? 14.078 -28.953 -2.551 1 95.06 282 ILE B CA 1
ATOM 6556 C C . ILE B 1 282 ? 14.648 -29.25 -3.936 1 95.06 282 ILE B C 1
ATOM 6558 O O . ILE B 1 282 ? 15.469 -30.156 -4.094 1 95.06 282 ILE B O 1
ATOM 6562 N N . GLU B 1 283 ? 14.203 -28.484 -4.961 1 95.25 283 GLU B N 1
ATOM 6563 C CA . GLU B 1 283 ? 14.703 -28.719 -6.312 1 95.25 283 GLU B CA 1
ATOM 6564 C C . GLU B 1 283 ? 16.203 -28.453 -6.406 1 95.25 283 GLU B C 1
ATOM 6566 O O . GLU B 1 283 ? 16.922 -29.156 -7.113 1 95.25 283 GLU B O 1
ATOM 6571 N N . HIS B 1 284 ? 16.625 -27.391 -5.754 1 96 284 HIS B N 1
ATOM 6572 C CA . HIS B 1 284 ? 18.047 -27.078 -5.715 1 96 284 HIS B CA 1
ATOM 6573 C C . HIS B 1 284 ? 18.844 -28.203 -5.078 1 96 284 HIS B C 1
ATOM 6575 O O . HIS B 1 284 ? 19.891 -28.594 -5.594 1 96 284 HIS B O 1
ATOM 6581 N N . TYR B 1 285 ? 18.344 -28.672 -3.982 1 94.12 285 TYR B N 1
ATOM 6582 C CA . TYR B 1 285 ? 18.984 -29.766 -3.254 1 94.12 285 TYR B CA 1
ATOM 6583 C C . TYR B 1 285 ? 19.078 -31.016 -4.113 1 94.12 285 TYR B C 1
ATOM 6585 O O . TYR B 1 285 ? 20.125 -31.672 -4.16 1 94.12 285 TYR B O 1
ATOM 6593 N N . LYS B 1 286 ? 18 -31.359 -4.781 1 92.94 286 LYS B N 1
ATOM 6594 C CA . LYS B 1 286 ? 17.984 -32.531 -5.672 1 92.94 286 LYS B CA 1
ATOM 6595 C C . LYS B 1 286 ? 19.016 -32.375 -6.789 1 92.94 286 LYS B C 1
ATOM 6597 O O . LYS B 1 286 ? 19.719 -33.312 -7.117 1 92.94 286 LYS B O 1
ATOM 6602 N N . ALA B 1 287 ? 19.031 -31.172 -7.359 1 94.62 287 ALA B N 1
ATOM 6603 C CA . ALA B 1 287 ? 19.969 -30.922 -8.445 1 94.62 287 ALA B CA 1
ATOM 6604 C C . ALA B 1 287 ? 21.406 -31.094 -7.973 1 94.62 287 ALA B C 1
ATOM 6606 O O . ALA B 1 287 ? 22.234 -31.656 -8.688 1 94.62 287 ALA B O 1
ATOM 6607 N N . LEU B 1 288 ? 21.719 -30.672 -6.773 1 93.12 288 LEU B N 1
ATOM 6608 C CA . LEU B 1 288 ? 23.062 -30.75 -6.215 1 93.12 288 LEU B CA 1
ATOM 6609 C C . LEU B 1 288 ? 23.422 -32.188 -5.848 1 93.12 288 LEU B C 1
ATOM 6611 O O . LEU B 1 288 ? 24.562 -32.594 -6 1 93.12 288 LEU B O 1
ATOM 6615 N N . THR B 1 289 ? 22.484 -32.938 -5.355 1 91.62 289 THR B N 1
ATOM 6616 C CA . THR B 1 289 ? 22.75 -34.281 -4.863 1 91.62 289 THR B CA 1
ATOM 6617 C C . THR B 1 289 ? 22.812 -35.281 -6.023 1 91.62 289 THR B C 1
ATOM 6619 O O . THR B 1 289 ? 23.578 -36.219 -5.977 1 91.62 289 THR B O 1
ATOM 6622 N N . GLU B 1 290 ? 22.016 -35.062 -7.027 1 91 290 GLU B N 1
ATOM 6623 C CA . GLU B 1 290 ? 22 -35.969 -8.172 1 91 290 GLU B CA 1
ATOM 6624 C C . GLU B 1 290 ? 23.219 -35.75 -9.055 1 91 290 GLU B C 1
ATOM 6626 O O . GLU B 1 290 ? 23.703 -36.719 -9.688 1 91 290 GLU B O 1
ATOM 6631 N N . ALA B 1 291 ? 23.719 -34.531 -9.102 1 87.75 291 ALA B N 1
ATOM 6632 C CA . ALA B 1 291 ? 24.922 -34.25 -9.883 1 87.75 291 ALA B CA 1
ATOM 6633 C C . ALA B 1 291 ? 25.859 -33.312 -9.125 1 87.75 291 ALA B C 1
ATOM 6635 O O . ALA B 1 291 ? 25.984 -32.125 -9.477 1 87.75 291 ALA B O 1
ATOM 6636 N N . PRO B 1 292 ? 26.594 -33.844 -8.203 1 85.38 292 PRO B N 1
ATOM 6637 C CA . PRO B 1 292 ? 27.391 -33 -7.301 1 85.38 292 PRO B CA 1
ATOM 6638 C C . PRO B 1 292 ? 28.547 -32.312 -8.008 1 85.38 292 PRO B C 1
ATOM 6640 O O . PRO B 1 292 ? 29.031 -31.281 -7.539 1 85.38 292 PRO B O 1
ATOM 6643 N N . THR B 1 293 ? 28.969 -32.781 -9.094 1 86.88 293 THR B N 1
ATOM 6644 C CA . THR B 1 293 ? 30.141 -32.25 -9.758 1 86.88 293 THR B CA 1
ATOM 6645 C C . THR B 1 293 ? 29.734 -31.172 -10.773 1 86.88 293 THR B C 1
ATOM 6647 O O . THR B 1 293 ? 30.594 -30.562 -11.43 1 86.88 293 THR B O 1
ATOM 6650 N N . TRP B 1 294 ? 28.484 -30.953 -10.82 1 86.25 294 TRP B N 1
ATOM 6651 C CA . TRP B 1 294 ? 27.984 -30.031 -11.828 1 86.25 294 TRP B CA 1
ATOM 6652 C C . TRP B 1 294 ? 27.234 -28.875 -11.188 1 86.25 294 TRP B C 1
ATOM 6654 O O . TRP B 1 294 ? 26.781 -28.969 -10.047 1 86.25 294 TRP B O 1
ATOM 6664 N N . ASP B 1 295 ? 27.219 -27.797 -11.914 1 92.19 295 ASP B N 1
ATOM 6665 C CA . ASP B 1 295 ? 26.359 -26.703 -11.508 1 92.19 295 ASP B CA 1
ATOM 6666 C C . ASP B 1 295 ? 24.891 -27.109 -11.531 1 92.19 295 ASP B C 1
ATOM 6668 O O . ASP B 1 295 ? 24.453 -27.859 -12.422 1 92.19 295 ASP B O 1
ATOM 6672 N N . PRO B 1 296 ? 24.141 -26.734 -10.562 1 95.44 296 PRO B N 1
ATOM 6673 C CA . PRO B 1 296 ? 22.719 -27.062 -10.578 1 95.44 296 PRO B CA 1
ATOM 6674 C C . PRO B 1 296 ? 21.969 -26.312 -11.68 1 95.44 296 PRO B C 1
ATOM 6676 O O . PRO B 1 296 ? 21.812 -25.094 -11.617 1 95.44 296 PRO B O 1
ATOM 6679 N N . LEU B 1 297 ? 21.484 -26.969 -12.695 1 97.38 297 LEU B N 1
ATOM 6680 C CA . LEU B 1 297 ? 20.672 -26.438 -13.789 1 97.38 297 LEU B CA 1
ATOM 6681 C C . LEU B 1 297 ? 19.203 -26.766 -13.586 1 97.38 297 LEU B C 1
ATOM 6683 O O . LEU B 1 297 ? 18.766 -27.891 -13.883 1 97.38 297 LEU B O 1
ATOM 6687 N N . VAL B 1 298 ? 18.469 -25.812 -13.094 1 98.25 298 VAL B N 1
ATOM 6688 C CA . VAL B 1 298 ? 17.062 -26.047 -12.773 1 98.25 298 VAL B CA 1
ATOM 6689 C C . VAL B 1 298 ? 16.188 -25 -13.461 1 98.25 298 VAL B C 1
ATOM 6691 O O . VAL B 1 298 ? 16.469 -23.812 -13.375 1 98.25 298 VAL B O 1
ATOM 6694 N N . TYR B 1 299 ? 15.266 -25.375 -14.227 1 98.56 299 TYR B N 1
ATOM 6695 C CA . TYR B 1 299 ? 14.18 -24.594 -14.812 1 98.56 299 TYR B CA 1
ATOM 6696 C C . TYR B 1 299 ? 12.836 -25.016 -14.227 1 98.56 299 TYR B C 1
ATOM 6698 O O . TYR B 1 299 ? 12.32 -26.094 -14.555 1 98.56 299 TYR B O 1
ATOM 6706 N N . TRP B 1 300 ? 12.266 -24.172 -13.336 1 98.62 300 TRP B N 1
ATOM 6707 C CA . TRP B 1 300 ? 11.102 -24.547 -12.531 1 98.62 300 TRP B CA 1
ATOM 6708 C C . TRP B 1 300 ? 9.898 -23.688 -12.875 1 98.62 300 TRP B C 1
ATOM 6710 O O . TRP B 1 300 ? 10.047 -22.484 -13.117 1 98.62 300 TRP B O 1
ATOM 6720 N N . GLY B 1 301 ? 8.711 -24.156 -12.953 1 98.25 301 GLY B N 1
ATOM 6721 C CA . GLY B 1 301 ? 7.469 -23.453 -13.219 1 98.25 301 GLY B CA 1
ATOM 6722 C C . GLY B 1 301 ? 6.312 -24.375 -13.547 1 98.25 301 GLY B C 1
ATOM 6723 O O . GLY B 1 301 ? 6.258 -25.5 -13.055 1 98.25 301 GLY B O 1
ATOM 6724 N N . TYR B 1 302 ? 5.32 -23.906 -14.188 1 97.19 302 TYR B N 1
ATOM 6725 C CA . TYR B 1 302 ? 4.211 -24.672 -14.727 1 97.19 302 TYR B CA 1
ATOM 6726 C C . TYR B 1 302 ? 4.453 -25.031 -16.188 1 97.19 302 TYR B C 1
ATOM 6728 O O . TYR B 1 302 ? 4.352 -24.172 -17.062 1 97.19 302 TYR B O 1
ATOM 6736 N N . LEU B 1 303 ? 4.75 -26.281 -16.453 1 94.81 303 LEU B N 1
ATOM 6737 C CA . LEU B 1 303 ? 5.066 -26.719 -17.797 1 94.81 303 LEU B CA 1
ATOM 6738 C C . LEU B 1 303 ? 3.803 -26.812 -18.656 1 94.81 303 LEU B C 1
ATOM 6740 O O . LEU B 1 303 ? 2.889 -27.578 -18.328 1 94.81 303 LEU B O 1
ATOM 6744 N N . ILE B 1 304 ? 3.746 -26.078 -19.719 1 91.31 304 ILE B N 1
ATOM 6745 C CA . ILE B 1 304 ? 2.607 -26.062 -20.625 1 91.31 304 ILE B CA 1
ATOM 6746 C C . ILE B 1 304 ? 2.92 -26.906 -21.859 1 91.31 304 ILE B C 1
ATOM 6748 O O . ILE B 1 304 ? 3.902 -26.656 -22.562 1 91.31 304 ILE B O 1
ATOM 6752 N N . LYS B 1 305 ? 2.174 -27.922 -22.125 1 83.69 305 LYS B N 1
ATOM 6753 C CA . LYS B 1 305 ? 2.262 -28.812 -23.281 1 83.69 305 LYS B CA 1
ATOM 6754 C C . LYS B 1 305 ? 3.664 -29.406 -23.422 1 83.69 305 LYS B C 1
ATOM 6756 O O . LYS B 1 305 ? 4.18 -29.531 -24.531 1 83.69 305 LYS B O 1
ATOM 6761 N N . ASP B 1 306 ? 4.344 -29.531 -22.297 1 86.5 306 ASP B N 1
ATOM 6762 C CA . ASP B 1 306 ? 5.68 -30.109 -22.234 1 86.5 306 ASP B CA 1
ATOM 6763 C C . ASP B 1 306 ? 6.664 -29.312 -23.094 1 86.5 306 ASP B C 1
ATOM 6765 O O . ASP B 1 306 ? 7.566 -29.891 -23.703 1 86.5 306 ASP B O 1
ATOM 6769 N N . TYR B 1 307 ? 6.371 -28.047 -23.109 1 90.69 307 TYR B N 1
ATOM 6770 C CA . TYR B 1 307 ? 7.168 -27.25 -24.031 1 90.69 307 TYR B CA 1
ATOM 6771 C C . TYR B 1 307 ? 7.828 -26.078 -23.312 1 90.69 307 TYR B C 1
ATOM 6773 O O . TYR B 1 307 ? 9.016 -25.812 -23.5 1 90.69 307 TYR B O 1
ATOM 6781 N N . PHE B 1 308 ? 7.105 -25.344 -22.578 1 96 308 PHE B N 1
ATOM 6782 C CA . PHE B 1 308 ? 7.664 -24.172 -21.906 1 96 308 PHE B CA 1
ATOM 6783 C C . PHE B 1 308 ? 6.973 -23.938 -20.562 1 96 308 PHE B C 1
ATOM 6785 O O . PHE B 1 308 ? 5.871 -24.453 -20.328 1 96 308 PHE B O 1
ATOM 6792 N N . MET B 1 309 ? 7.645 -23.281 -19.625 1 97.69 309 MET B N 1
ATOM 6793 C CA . MET B 1 309 ? 7.023 -22.891 -18.359 1 97.69 309 MET B CA 1
ATOM 6794 C C . MET B 1 309 ? 6.125 -21.672 -18.547 1 97.69 309 MET B C 1
ATOM 6796 O O . MET B 1 309 ? 6.512 -20.719 -19.219 1 97.69 309 MET B O 1
ATOM 6800 N N . GLY B 1 310 ? 4.93 -21.734 -17.953 1 96.75 310 GLY B N 1
ATOM 6801 C CA . GLY B 1 310 ? 3.977 -20.656 -18.078 1 96.75 310 GLY B CA 1
ATOM 6802 C C . GLY B 1 310 ? 4.527 -19.312 -17.609 1 96.75 310 GLY B C 1
ATOM 6803 O O . GLY B 1 310 ? 5.355 -19.266 -16.703 1 96.75 310 GLY B O 1
ATOM 6804 N N . GLY B 1 311 ? 3.982 -18.234 -18.156 1 96.69 311 GLY B N 1
ATOM 6805 C CA . GLY B 1 311 ? 4.504 -16.891 -17.938 1 96.69 311 GLY B CA 1
ATOM 6806 C C . GLY B 1 311 ? 4.141 -16.328 -16.578 1 96.69 311 GLY B C 1
ATOM 6807 O O . GLY B 1 311 ? 4.688 -15.297 -16.156 1 96.69 311 GLY B O 1
ATOM 6808 N N . GLU B 1 312 ? 3.244 -17 -15.906 1 97.44 312 GLU B N 1
ATOM 6809 C CA . GLU B 1 312 ? 2.834 -16.5 -14.602 1 97.44 312 GLU B CA 1
ATOM 6810 C C . GLU B 1 312 ? 4.027 -16.375 -13.656 1 97.44 312 GLU B C 1
ATOM 6812 O O . GLU B 1 312 ? 4.172 -15.359 -12.961 1 97.44 312 GLU B O 1
ATOM 6817 N N . LEU B 1 313 ? 4.855 -17.359 -13.633 1 98.69 313 LEU B N 1
ATOM 6818 C CA . LEU B 1 313 ? 6.062 -17.375 -12.812 1 98.69 313 LEU B CA 1
ATOM 6819 C C . LEU B 1 313 ? 6.938 -18.578 -13.156 1 98.69 313 LEU B C 1
ATOM 6821 O O . LEU B 1 313 ? 6.445 -19.703 -13.281 1 98.69 313 LEU B O 1
ATOM 6825 N N . TYR B 1 314 ? 8.219 -18.297 -13.383 1 98.81 314 TYR B N 1
ATOM 6826 C CA . TYR B 1 314 ? 9.18 -19.391 -13.516 1 98.81 314 TYR B CA 1
ATOM 6827 C C . TYR B 1 314 ? 10.523 -19 -12.922 1 98.81 314 TYR B C 1
ATOM 6829 O O . TYR B 1 314 ? 10.828 -17.812 -12.781 1 98.81 314 TYR B O 1
ATOM 6837 N N . ALA B 1 315 ? 11.25 -19.969 -12.555 1 98.88 315 ALA B N 1
ATOM 6838 C CA . ALA B 1 315 ? 12.531 -19.766 -11.883 1 98.88 315 ALA B CA 1
ATOM 6839 C C . ALA B 1 315 ? 13.664 -20.422 -12.672 1 98.88 315 ALA B C 1
ATOM 6841 O O . ALA B 1 315 ? 13.516 -21.516 -13.195 1 98.88 315 ALA B O 1
ATOM 6842 N N . LEU B 1 316 ? 14.695 -19.703 -12.828 1 98.81 316 LEU B N 1
ATOM 6843 C CA . LEU B 1 316 ? 15.945 -20.203 -13.375 1 98.81 316 LEU B CA 1
ATOM 6844 C C . LEU B 1 316 ? 17.047 -20.219 -12.312 1 98.81 316 LEU B C 1
ATOM 6846 O O . LEU B 1 316 ? 17.219 -19.25 -11.586 1 98.81 316 LEU B O 1
ATOM 6850 N N . SER B 1 317 ? 17.734 -21.328 -12.211 1 98.62 317 SER B N 1
ATOM 6851 C CA . SER B 1 317 ? 18.906 -21.344 -11.344 1 98.62 317 SER B CA 1
ATOM 6852 C C . SER B 1 317 ? 19.984 -20.375 -11.836 1 98.62 317 SER B C 1
ATOM 6854 O O . SER B 1 317 ? 20.016 -20.031 -13.023 1 98.62 317 SER B O 1
ATOM 6856 N N . TRP B 1 318 ? 20.844 -19.969 -10.984 1 98 318 TRP B N 1
ATOM 6857 C CA . TRP B 1 318 ? 21.844 -18.953 -11.266 1 98 318 TRP B CA 1
ATOM 6858 C C . TRP B 1 318 ? 22.703 -19.344 -12.469 1 98 318 TRP B C 1
ATOM 6860 O O . TRP B 1 318 ? 22.938 -18.516 -13.359 1 98 318 TRP B O 1
ATOM 6870 N N . PRO B 1 319 ? 23.188 -20.609 -12.57 1 97.56 319 PRO B N 1
ATOM 6871 C CA . PRO B 1 319 ? 23.984 -20.953 -13.742 1 97.56 319 PRO B CA 1
ATOM 6872 C C . PRO B 1 319 ? 23.234 -20.781 -15.055 1 97.56 319 PRO B C 1
ATOM 6874 O O . PRO B 1 319 ? 23.812 -20.391 -16.062 1 97.56 319 PRO B O 1
ATOM 6877 N N . LEU B 1 320 ? 21.938 -21.062 -15.016 1 98.19 320 LEU B N 1
ATOM 6878 C CA . LEU B 1 320 ? 21.141 -20.891 -16.219 1 98.19 320 LEU B CA 1
ATOM 6879 C C . LEU B 1 320 ? 21 -19.406 -16.562 1 98.19 320 LEU B C 1
ATOM 6881 O O . LEU B 1 320 ? 21.047 -19.031 -17.734 1 98.19 320 LEU B O 1
ATOM 6885 N N . VAL B 1 321 ? 20.781 -18.562 -15.562 1 98.44 321 VAL B N 1
ATOM 6886 C CA . VAL B 1 321 ? 20.656 -17.125 -15.781 1 98.44 321 VAL B CA 1
ATOM 6887 C C . VAL B 1 321 ? 21.953 -16.578 -16.359 1 98.44 321 VAL B C 1
ATOM 6889 O O . VAL B 1 321 ? 21.938 -15.742 -17.266 1 98.44 321 VAL B O 1
ATOM 6892 N N . SER B 1 322 ? 23.047 -17.031 -15.805 1 97.12 322 SER B N 1
ATOM 6893 C CA . SER B 1 322 ? 24.359 -16.625 -16.297 1 97.12 322 SER B CA 1
ATOM 6894 C C . SER B 1 322 ? 24.547 -17.016 -17.766 1 97.12 322 SER B C 1
ATOM 6896 O O . SER B 1 322 ? 25.047 -16.219 -18.562 1 97.12 32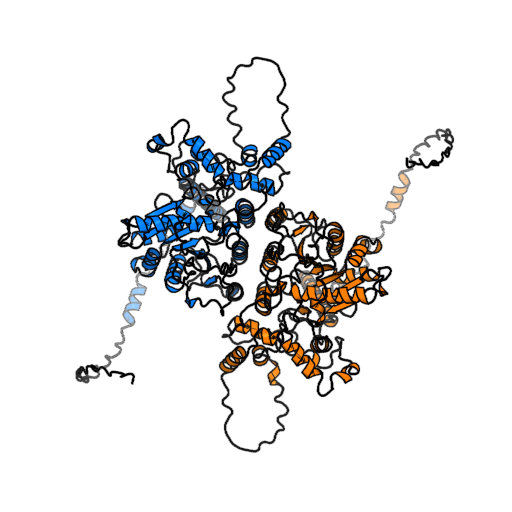2 SER B O 1
ATOM 6898 N N . PHE B 1 323 ? 24.172 -18.219 -18.125 1 97.44 323 PHE B N 1
ATOM 6899 C CA . PHE B 1 323 ? 24.25 -18.672 -19.5 1 97.44 323 PHE B CA 1
ATOM 6900 C C . PHE B 1 323 ? 23.422 -17.781 -20.406 1 97.44 323 PHE B C 1
ATOM 6902 O O . PHE B 1 323 ? 23.891 -17.344 -21.469 1 97.44 323 PHE B O 1
ATOM 6909 N N . VAL B 1 324 ? 22.125 -17.484 -19.984 1 97.31 324 VAL B N 1
ATOM 6910 C CA . VAL B 1 324 ? 21.203 -16.672 -20.766 1 97.31 324 VAL B CA 1
ATOM 6911 C C . VAL B 1 324 ? 21.828 -15.305 -21.047 1 97.31 324 VAL B C 1
ATOM 6913 O O . VAL B 1 324 ? 21.766 -14.805 -22.172 1 97.31 324 VAL B O 1
ATOM 6916 N N . ALA B 1 325 ? 22.438 -14.727 -20.094 1 96.06 325 ALA B N 1
ATOM 6917 C CA . ALA B 1 325 ? 22.984 -13.375 -20.203 1 96.06 325 ALA B CA 1
ATOM 6918 C C . ALA B 1 325 ? 24.234 -13.359 -21.094 1 96.06 325 ALA B C 1
ATOM 6920 O O . ALA B 1 325 ? 24.531 -12.352 -21.719 1 96.06 325 ALA B O 1
ATOM 6921 N N . MET B 1 326 ? 24.922 -14.453 -21.219 1 94.88 326 MET B N 1
ATOM 6922 C CA . MET B 1 326 ? 26.234 -14.461 -21.875 1 94.88 326 MET B CA 1
ATOM 6923 C C . MET B 1 326 ? 26.141 -15.07 -23.266 1 94.88 326 MET B C 1
ATOM 6925 O O . MET B 1 326 ? 27.016 -14.852 -24.094 1 94.88 326 MET B O 1
ATOM 6929 N N . SER B 1 327 ? 25.141 -15.805 -23.5 1 95.06 327 SER B N 1
ATOM 6930 C CA . SER B 1 327 ? 25.031 -16.562 -24.75 1 95.06 327 SER B CA 1
ATOM 6931 C C . SER B 1 327 ? 24.719 -15.648 -25.922 1 95.06 327 SER B C 1
ATOM 6933 O O . SER B 1 327 ? 23.734 -14.914 -25.906 1 95.06 327 SER B O 1
ATOM 6935 N N . LYS B 1 328 ? 25.5 -15.758 -26.922 1 92.94 328 LYS B N 1
ATOM 6936 C CA . LYS B 1 328 ? 25.281 -15.008 -28.156 1 92.94 328 LYS B CA 1
ATOM 6937 C C . LYS B 1 328 ? 24.016 -15.5 -28.875 1 92.94 328 LYS B C 1
ATOM 6939 O O . LYS B 1 328 ? 23.297 -14.703 -29.469 1 92.94 328 LYS B O 1
ATOM 6944 N N . ALA B 1 329 ? 23.875 -16.766 -28.828 1 92.44 329 ALA B N 1
ATOM 6945 C CA . ALA B 1 329 ? 22.688 -17.359 -29.453 1 92.44 329 ALA B CA 1
ATOM 6946 C C . ALA B 1 329 ? 21.406 -16.781 -28.859 1 92.44 329 ALA B C 1
ATOM 6948 O O . ALA B 1 329 ? 20.469 -16.453 -29.578 1 92.44 329 ALA B O 1
ATOM 6949 N N . VAL B 1 330 ? 21.344 -16.703 -27.531 1 94.06 330 VAL B N 1
ATOM 6950 C CA . VAL B 1 330 ? 20.188 -16.172 -26.812 1 94.06 330 VAL B CA 1
ATOM 6951 C C . VAL B 1 330 ? 19.969 -14.711 -27.188 1 94.06 330 VAL B C 1
ATOM 6953 O O . VAL B 1 330 ? 18.828 -14.289 -27.422 1 94.06 330 VAL B O 1
ATOM 6956 N N . LYS B 1 331 ? 20.969 -13.945 -27.297 1 92.19 331 LYS B N 1
ATOM 6957 C CA . LYS B 1 331 ? 20.906 -12.516 -27.594 1 92.19 331 LYS B CA 1
ATOM 6958 C C . LYS B 1 331 ? 20.234 -12.266 -28.953 1 92.19 331 LYS B C 1
ATOM 6960 O O . LYS B 1 331 ? 19.594 -11.234 -29.156 1 92.19 331 LYS B O 1
ATOM 6965 N N . ALA B 1 332 ? 20.281 -13.242 -29.766 1 90.62 332 ALA B N 1
ATOM 6966 C CA . ALA B 1 332 ? 19.75 -13.109 -31.125 1 90.62 332 ALA B CA 1
ATOM 6967 C C . ALA B 1 332 ? 18.281 -13.492 -31.172 1 90.62 332 ALA B C 1
ATOM 6969 O O . ALA B 1 332 ? 17.609 -13.281 -32.188 1 90.62 332 ALA B O 1
ATOM 6970 N N . MET B 1 333 ? 17.688 -13.992 -30.109 1 91.12 333 MET B N 1
ATOM 6971 C CA . MET B 1 333 ? 16.328 -14.523 -30.094 1 91.12 333 MET B CA 1
ATOM 6972 C C . MET B 1 333 ? 15.508 -13.891 -28.969 1 91.12 333 MET B C 1
ATOM 6974 O O . MET B 1 333 ? 14.93 -14.594 -28.141 1 91.12 333 MET B O 1
ATOM 6978 N N . THR B 1 334 ? 15.375 -12.656 -28.953 1 90.81 334 THR B N 1
ATOM 6979 C CA . THR B 1 334 ? 14.766 -12.016 -27.797 1 90.81 334 THR B CA 1
ATOM 6980 C C . THR B 1 334 ? 13.359 -11.516 -28.125 1 90.81 334 THR B C 1
ATOM 6982 O O . THR B 1 334 ? 12.664 -10.992 -27.266 1 90.81 334 THR B O 1
ATOM 6985 N N . ILE B 1 335 ? 12.867 -11.734 -29.359 1 90.81 335 ILE B N 1
ATOM 6986 C CA . ILE B 1 335 ? 11.555 -11.266 -29.766 1 90.81 335 ILE B CA 1
ATOM 6987 C C . ILE B 1 335 ? 10.594 -12.445 -29.875 1 90.81 335 ILE B C 1
ATOM 6989 O O . ILE B 1 335 ? 10.906 -13.445 -30.516 1 90.81 335 ILE B O 1
ATOM 6993 N N . GLY B 1 336 ? 9.43 -12.375 -29.25 1 92.62 336 GLY B N 1
ATOM 6994 C CA . GLY B 1 336 ? 8.43 -13.43 -29.172 1 92.62 336 GLY B CA 1
ATOM 6995 C C . GLY B 1 336 ? 7.781 -13.539 -27.812 1 92.62 336 GLY B C 1
ATOM 6996 O O . GLY B 1 336 ? 8.148 -12.828 -26.875 1 92.62 336 GLY B O 1
ATOM 6997 N N . TYR B 1 337 ? 6.809 -14.445 -27.703 1 93.25 337 TYR B N 1
ATOM 6998 C CA . TYR B 1 337 ? 6.227 -14.672 -26.391 1 93.25 337 TYR B CA 1
ATOM 6999 C C . TYR B 1 337 ? 7.305 -15.023 -25.375 1 93.25 337 TYR B C 1
ATOM 7001 O O . TYR B 1 337 ? 8.023 -16.016 -25.531 1 93.25 337 TYR B O 1
ATOM 7009 N N . GLU B 1 338 ? 7.422 -14.211 -24.375 1 95.62 338 GLU B N 1
ATOM 7010 C CA . GLU B 1 338 ? 8.609 -14.211 -23.531 1 95.62 338 GLU B CA 1
ATOM 7011 C C . GLU B 1 338 ? 8.812 -15.578 -22.875 1 95.62 338 GLU B C 1
ATOM 7013 O O . GLU B 1 338 ? 9.938 -16.062 -22.766 1 95.62 338 GLU B O 1
ATOM 7018 N N . ASP B 1 339 ? 7.684 -16.234 -22.438 1 96.06 339 ASP B N 1
ATOM 7019 C CA . ASP B 1 339 ? 7.82 -17.516 -21.75 1 96.06 339 ASP B CA 1
ATOM 7020 C C . ASP B 1 339 ? 8.273 -18.609 -22.719 1 96.06 339 ASP B C 1
ATOM 7022 O O . ASP B 1 339 ? 9.094 -19.469 -22.359 1 96.06 339 ASP B O 1
ATOM 7026 N N . GLN B 1 340 ? 7.836 -18.609 -23.938 1 96.31 340 GLN B N 1
ATOM 7027 C CA . GLN B 1 340 ? 8.281 -19.562 -24.953 1 96.31 340 GLN B CA 1
ATOM 7028 C C . GLN B 1 340 ? 9.734 -19.297 -25.344 1 96.31 340 GLN B C 1
ATOM 7030 O O . GLN B 1 340 ? 10.492 -20.234 -25.594 1 96.31 340 GLN B O 1
ATOM 7035 N N . GLN B 1 341 ? 10.062 -18.047 -25.422 1 96.44 341 GLN B N 1
ATOM 7036 C CA . GLN B 1 341 ? 11.438 -17.688 -25.75 1 96.44 341 GLN B CA 1
ATOM 7037 C C . GLN B 1 341 ? 12.414 -18.219 -24.719 1 96.44 341 GLN B C 1
ATOM 7039 O O . GLN B 1 341 ? 13.5 -18.703 -25.062 1 96.44 341 GLN B O 1
ATOM 7044 N N . VAL B 1 342 ? 12.047 -18.156 -23.469 1 97.88 342 VAL B N 1
ATOM 7045 C CA . VAL B 1 342 ? 12.938 -18.625 -22.422 1 97.88 342 VAL B CA 1
ATOM 7046 C C . VAL B 1 342 ? 13.188 -20.125 -22.594 1 97.88 342 VAL B C 1
ATOM 7048 O O . VAL B 1 342 ? 14.32 -20.594 -22.422 1 97.88 342 VAL B O 1
ATOM 7051 N N . ALA B 1 343 ? 12.141 -20.859 -22.875 1 97.69 343 ALA B N 1
ATOM 7052 C CA . ALA B 1 343 ? 12.312 -22.281 -23.125 1 97.69 343 ALA B CA 1
ATOM 7053 C C . ALA B 1 343 ? 13.289 -22.516 -24.281 1 97.69 343 ALA B C 1
ATOM 7055 O O . ALA B 1 343 ? 14.109 -23.438 -24.219 1 97.69 343 ALA B O 1
ATOM 7056 N N . LYS B 1 344 ? 13.188 -21.719 -25.312 1 96.69 344 LYS B N 1
ATOM 7057 C CA . LYS B 1 344 ? 14.117 -21.812 -26.438 1 96.69 344 LYS B CA 1
ATOM 7058 C C . LYS B 1 344 ? 15.547 -21.516 -26 1 96.69 344 LYS B C 1
ATOM 7060 O O . LYS B 1 344 ? 16.484 -22.203 -26.422 1 96.69 344 LYS B O 1
ATOM 7065 N N . TRP B 1 345 ? 15.711 -20.453 -25.203 1 97.94 345 TRP B N 1
ATOM 7066 C CA . TRP B 1 345 ? 17.031 -20.109 -24.688 1 97.94 345 TRP B CA 1
ATOM 7067 C C . TRP B 1 345 ? 17.656 -21.297 -23.969 1 97.94 345 TRP B C 1
ATOM 7069 O O . TRP B 1 345 ? 18.812 -21.641 -24.203 1 97.94 345 TRP B O 1
ATOM 7079 N N . ILE B 1 346 ? 16.875 -21.922 -23.094 1 97.31 346 ILE B N 1
ATOM 7080 C CA . ILE B 1 346 ? 17.344 -23.047 -22.281 1 97.31 346 ILE B CA 1
ATOM 7081 C C . ILE B 1 346 ? 17.703 -24.219 -23.203 1 97.31 346 ILE B C 1
ATOM 7083 O O . ILE B 1 346 ? 18.672 -24.938 -22.938 1 97.31 346 ILE B O 1
ATOM 7087 N N . GLY B 1 347 ? 16.969 -24.359 -24.297 1 95.88 347 GLY B N 1
ATOM 7088 C CA . GLY B 1 347 ? 17.234 -25.406 -25.266 1 95.88 347 GLY B CA 1
ATOM 7089 C C . GLY B 1 347 ? 18.562 -25.25 -25.969 1 95.88 347 GLY B C 1
ATOM 7090 O O . GLY B 1 347 ? 19.125 -26.219 -26.484 1 95.88 347 GLY B O 1
ATOM 7091 N N . THR B 1 348 ? 19.109 -24.062 -26 1 96.25 348 THR B N 1
ATOM 7092 C CA . THR B 1 348 ? 20.359 -23.797 -26.688 1 96.25 348 THR B CA 1
ATOM 7093 C C . THR B 1 348 ? 21.547 -24 -25.75 1 96.25 348 THR B C 1
ATOM 7095 O O . THR B 1 348 ? 22.703 -23.906 -26.172 1 96.25 348 THR B O 1
ATOM 7098 N N . HIS B 1 349 ? 21.297 -24.266 -24.484 1 96.44 349 HIS B N 1
ATOM 7099 C CA . HIS B 1 349 ? 22.391 -24.516 -23.531 1 96.44 349 HIS B CA 1
ATOM 7100 C C . HIS B 1 349 ? 23.234 -25.719 -23.984 1 96.44 349 HIS B C 1
ATOM 7102 O O . HIS B 1 349 ? 22.703 -26.719 -24.453 1 96.44 349 HIS B O 1
ATOM 7108 N N . PRO B 1 350 ? 24.531 -25.688 -23.781 1 94.81 350 PRO B N 1
ATOM 7109 C CA . PRO B 1 350 ? 25.391 -26.797 -24.188 1 94.81 350 PRO B CA 1
ATOM 7110 C C . PRO B 1 350 ? 25.047 -28.109 -23.484 1 94.81 350 PRO B C 1
ATOM 7112 O O . PRO B 1 350 ? 25.25 -29.188 -24.031 1 94.81 350 PRO B O 1
ATOM 7115 N N . HIS B 1 351 ? 24.562 -28.031 -22.312 1 94.69 351 HIS B N 1
ATOM 7116 C CA . HIS B 1 351 ? 24.125 -29.203 -21.547 1 94.69 351 HIS B CA 1
ATOM 7117 C C . HIS B 1 351 ? 22.609 -29.188 -21.328 1 94.69 351 HIS B C 1
ATOM 7119 O O . HIS B 1 351 ? 22.141 -29.406 -20.219 1 94.69 351 HIS B O 1
ATOM 7125 N N . ALA B 1 352 ? 21.891 -28.859 -22.312 1 95.62 352 ALA B N 1
ATOM 7126 C CA . ALA B 1 352 ? 20.438 -28.719 -22.25 1 95.62 352 ALA B CA 1
ATOM 7127 C C . ALA B 1 352 ? 19.797 -30 -21.734 1 95.62 352 ALA B C 1
ATOM 7129 O O . ALA B 1 352 ? 18.781 -29.938 -21.016 1 95.62 352 ALA B O 1
ATOM 7130 N N . SER B 1 353 ? 20.344 -31.141 -22.031 1 93.19 353 SER B N 1
ATOM 7131 C CA . SER B 1 353 ? 19.781 -32.406 -21.625 1 93.19 353 SER B CA 1
ATOM 7132 C C . SER B 1 353 ? 19.891 -32.625 -20.125 1 93.19 353 SER B C 1
ATOM 7134 O O . SER B 1 353 ? 19.172 -33.438 -19.547 1 93.19 353 SER B O 1
ATOM 7136 N N . ARG B 1 354 ? 20.75 -31.875 -19.5 1 93.06 354 ARG B N 1
ATOM 7137 C CA . ARG B 1 354 ? 20.969 -32.031 -18.062 1 93.06 354 ARG B CA 1
ATOM 7138 C C . ARG B 1 354 ? 20.094 -31.062 -17.266 1 93.06 354 ARG B C 1
ATOM 7140 O O . ARG B 1 354 ? 20.031 -31.141 -16.031 1 93.06 354 ARG B O 1
ATOM 7147 N N . VAL B 1 355 ? 19.531 -30.141 -17.969 1 96.38 355 VAL B N 1
ATOM 7148 C CA . VAL B 1 355 ? 18.688 -29.188 -17.281 1 96.38 355 VAL B CA 1
ATOM 7149 C C . VAL B 1 355 ? 17.484 -29.891 -16.656 1 96.38 355 VAL B C 1
ATOM 7151 O O . VAL B 1 355 ? 16.828 -30.703 -17.312 1 96.38 355 VAL B O 1
ATOM 7154 N N . ARG B 1 356 ? 17.281 -29.688 -15.422 1 95.81 356 ARG B N 1
ATOM 7155 C CA . ARG B 1 356 ? 16.109 -30.234 -14.711 1 95.81 356 ARG B CA 1
ATOM 7156 C C . ARG B 1 356 ? 14.883 -29.359 -14.938 1 95.81 356 ARG B C 1
ATOM 7158 O O . ARG B 1 356 ? 14.758 -28.281 -14.352 1 95.81 356 ARG B O 1
ATOM 7165 N N . TRP B 1 357 ? 14.008 -29.828 -15.781 1 96.5 357 TRP B N 1
ATOM 7166 C CA . TRP B 1 357 ? 12.703 -29.203 -15.945 1 96.5 357 TRP B CA 1
ATOM 7167 C C . TRP B 1 357 ? 11.742 -29.641 -14.852 1 96.5 357 TRP B C 1
ATOM 7169 O O . TRP B 1 357 ? 11.18 -30.734 -14.922 1 96.5 357 TRP B O 1
ATOM 7179 N N . ALA B 1 358 ? 11.578 -28.859 -13.852 1 96.19 358 ALA B N 1
ATOM 7180 C CA . ALA B 1 358 ? 10.727 -29.188 -12.711 1 96.19 358 ALA B CA 1
ATOM 7181 C C . ALA B 1 358 ? 9.383 -28.469 -12.805 1 96.19 358 ALA B C 1
ATOM 7183 O O . ALA B 1 358 ? 9.32 -27.25 -12.688 1 96.19 358 ALA B O 1
ATOM 7184 N N . SER B 1 359 ? 8.297 -29.203 -12.961 1 94.88 359 SER B N 1
ATOM 7185 C CA . SER B 1 359 ? 6.98 -28.625 -13.203 1 94.88 359 SER B CA 1
ATOM 7186 C C . SER B 1 359 ? 6.113 -28.688 -11.945 1 94.88 359 SER B C 1
ATOM 7188 O O . SER B 1 359 ? 6.07 -29.719 -11.266 1 94.88 359 SER B O 1
ATOM 7190 N N . GLU B 1 360 ? 5.523 -27.609 -11.602 1 94.56 360 GLU B N 1
ATOM 7191 C CA . GLU B 1 360 ? 4.512 -27.5 -10.555 1 94.56 360 GLU B CA 1
ATOM 7192 C C . GLU B 1 360 ? 3.117 -27.328 -11.148 1 94.56 360 GLU B C 1
ATOM 7194 O O . GLU B 1 360 ? 2.711 -26.203 -11.461 1 94.56 360 GLU B O 1
ATOM 7199 N N . ARG B 1 361 ? 2.33 -28.375 -11.156 1 92.94 361 ARG B N 1
ATOM 7200 C CA . ARG B 1 361 ? 1.065 -28.297 -11.875 1 92.94 361 ARG B CA 1
ATOM 7201 C C . ARG B 1 361 ? -0.115 -28.234 -10.914 1 92.94 361 ARG B C 1
ATOM 7203 O O . ARG B 1 361 ? -1.209 -27.812 -11.289 1 92.94 361 ARG B O 1
ATOM 7210 N N . CYS B 1 362 ? 0.085 -28.641 -9.742 1 95.19 362 CYS B N 1
ATOM 7211 C CA . CYS B 1 362 ? -1.024 -28.703 -8.797 1 95.19 362 CYS B CA 1
ATOM 7212 C C . CYS B 1 362 ? -1.205 -27.359 -8.086 1 95.19 362 CYS B C 1
ATOM 7214 O O . CYS B 1 362 ? -2.332 -26.906 -7.91 1 95.19 362 CYS B O 1
ATOM 7216 N N . TRP B 1 363 ? -0.123 -26.734 -7.734 1 97.88 363 TRP B N 1
ATOM 7217 C CA . TRP B 1 363 ? -0.212 -25.641 -6.773 1 97.88 363 TRP B CA 1
ATOM 7218 C C . TRP B 1 363 ? -0.022 -24.281 -7.461 1 97.88 363 TRP B C 1
ATOM 7220 O O . TRP B 1 363 ? 0.151 -23.266 -6.797 1 97.88 363 TRP B O 1
ATOM 7230 N N . ILE B 1 364 ? 0.07 -24.266 -8.781 1 98 364 ILE B N 1
ATOM 7231 C CA . ILE B 1 364 ? -0.03 -23.078 -9.625 1 98 364 ILE B CA 1
ATOM 7232 C C . ILE B 1 364 ? -1.302 -23.156 -10.461 1 98 364 ILE B C 1
ATOM 7234 O O . ILE B 1 364 ? -1.516 -24.125 -11.195 1 98 364 ILE B O 1
ATOM 7238 N N . TYR B 1 365 ? -2.129 -22.219 -10.352 1 97.12 365 TYR B N 1
ATOM 7239 C CA . TYR B 1 365 ? -3.395 -22.219 -11.078 1 97.12 365 TYR B CA 1
ATOM 7240 C C . TYR B 1 365 ? -3.924 -20.797 -11.234 1 97.12 365 TYR B C 1
ATOM 7242 O O . TYR B 1 365 ? -3.328 -19.844 -10.734 1 97.12 365 TYR B O 1
ATOM 7250 N N . ASN B 1 366 ? -4.93 -20.641 -12 1 96.81 366 ASN B N 1
ATOM 7251 C CA . ASN B 1 366 ? -5.52 -19.328 -12.242 1 96.81 366 ASN B CA 1
ATOM 7252 C C . ASN B 1 366 ? -6.656 -19.031 -11.266 1 96.81 366 ASN B C 1
ATOM 7254 O O . ASN B 1 366 ? -7.23 -19.953 -10.68 1 96.81 366 ASN B O 1
ATOM 7258 N N . HIS B 1 367 ? -6.938 -17.781 -11.117 1 97.75 367 HIS B N 1
ATOM 7259 C CA . HIS B 1 367 ? -8.047 -17.344 -10.273 1 97.75 367 HIS B CA 1
ATOM 7260 C C . HIS B 1 367 ? -9.344 -18.031 -10.68 1 97.75 367 HIS B C 1
ATOM 7262 O O . HIS B 1 367 ? -9.617 -18.203 -11.867 1 97.75 367 HIS B O 1
ATOM 7268 N N . PRO B 1 368 ? -10.195 -18.391 -9.719 1 95.38 368 PRO B N 1
ATOM 7269 C CA . PRO B 1 368 ? -11.406 -19.156 -10.008 1 95.38 368 PRO B CA 1
ATOM 7270 C C . PRO B 1 368 ? -12.344 -18.438 -10.977 1 95.38 368 PRO B C 1
ATOM 7272 O O . PRO B 1 368 ? -13.086 -19.094 -11.719 1 95.38 368 PRO B O 1
ATOM 7275 N N . LYS B 1 369 ? -12.344 -17.188 -11.039 1 95.06 369 LYS B N 1
ATOM 7276 C CA . LYS B 1 369 ? -13.297 -16.422 -11.836 1 95.06 369 LYS B CA 1
ATOM 7277 C C . LYS B 1 369 ? -12.727 -16.109 -13.219 1 95.06 369 LYS B C 1
ATOM 7279 O O . LYS B 1 369 ? -13.375 -15.43 -14.023 1 95.06 369 LYS B O 1
ATOM 7284 N N . SER B 1 370 ? -11.492 -16.469 -13.586 1 92.75 370 SER B N 1
ATOM 7285 C CA . SER B 1 370 ? -10.82 -16.094 -14.82 1 92.75 370 SER B CA 1
ATOM 7286 C C . SER B 1 370 ? -11.391 -16.844 -16.016 1 92.75 370 SER B C 1
ATOM 7288 O O . SER B 1 370 ? -11.148 -16.484 -17.172 1 92.75 370 SER B O 1
ATOM 7290 N N . THR B 1 371 ? -12.18 -17.812 -15.969 1 85.81 371 THR B N 1
ATOM 7291 C CA . THR B 1 371 ? -12.852 -18.547 -17.031 1 85.81 371 THR B CA 1
ATOM 7292 C C . THR B 1 371 ? -11.836 -19.141 -18 1 85.81 371 THR B C 1
ATOM 7294 O O . THR B 1 371 ? -11.945 -18.953 -19.219 1 85.81 371 THR B O 1
ATOM 7297 N N . ASN B 1 372 ? -10.805 -19.766 -17.562 1 87.12 372 ASN B N 1
ATOM 7298 C CA . ASN B 1 372 ? -9.836 -20.453 -18.406 1 87.12 372 ASN B CA 1
ATOM 7299 C C . ASN B 1 372 ? -9.531 -21.859 -17.891 1 87.12 372 ASN B C 1
ATOM 7301 O O . ASN B 1 372 ? -10 -22.25 -16.828 1 87.12 372 ASN B O 1
ATOM 7305 N N . VAL B 1 373 ? -8.797 -22.609 -18.609 1 86.5 373 VAL B N 1
ATOM 7306 C CA . VAL B 1 373 ? -8.641 -24.047 -18.406 1 86.5 373 VAL B CA 1
ATOM 7307 C C . VAL B 1 373 ? -7.742 -24.297 -17.203 1 86.5 373 VAL B C 1
ATOM 7309 O O . VAL B 1 373 ? -7.684 -25.422 -16.688 1 86.5 373 VAL B O 1
ATOM 7312 N N . TYR B 1 374 ? -7.062 -23.297 -16.703 1 91.44 374 TYR B N 1
ATOM 7313 C CA . TYR B 1 374 ? -6.133 -23.453 -15.578 1 91.44 374 TYR B CA 1
ATOM 7314 C C . TYR B 1 374 ? -6.793 -23.062 -14.266 1 91.44 374 TYR B C 1
ATOM 7316 O O . TYR B 1 374 ? -6.141 -23.062 -13.219 1 91.44 374 TYR B O 1
ATOM 7324 N N . ALA B 1 375 ? -8.109 -22.766 -14.352 1 92.94 375 ALA B N 1
ATOM 7325 C CA . ALA B 1 375 ? -8.773 -22.188 -13.188 1 92.94 375 ALA B CA 1
ATOM 7326 C C . ALA B 1 375 ? -9.477 -23.266 -12.367 1 92.94 375 ALA B C 1
ATOM 7328 O O . ALA B 1 375 ? -10.062 -24.188 -12.93 1 92.94 375 ALA B O 1
ATOM 7329 N N . HIS B 1 376 ? -9.398 -23.25 -11.156 1 93.06 376 HIS B N 1
ATOM 7330 C CA . HIS B 1 376 ? -10.211 -23.906 -10.148 1 93.06 376 HIS B CA 1
ATOM 7331 C C . HIS B 1 376 ? -10.227 -23.125 -8.844 1 93.06 376 HIS B C 1
ATOM 7333 O O . HIS B 1 376 ? -9.703 -22 -8.781 1 93.06 376 HIS B O 1
ATOM 7339 N N . GLY B 1 377 ? -10.93 -23.609 -7.828 1 96.44 377 GLY B N 1
ATOM 7340 C CA . GLY B 1 377 ? -11.016 -22.875 -6.578 1 96.44 377 GLY B CA 1
ATOM 7341 C C . GLY B 1 377 ? -9.688 -22.75 -5.859 1 96.44 377 GLY B C 1
ATOM 7342 O O . GLY B 1 377 ? -8.719 -23.422 -6.23 1 96.44 377 GLY B O 1
ATOM 7343 N N . PHE B 1 378 ? -9.648 -21.828 -4.902 1 98.25 378 PHE B N 1
ATOM 7344 C CA . PHE B 1 378 ? -8.461 -21.734 -4.062 1 98.25 378 PHE B CA 1
ATOM 7345 C C . PHE B 1 378 ? -8.164 -23.062 -3.381 1 98.25 378 PHE B C 1
ATOM 7347 O O . PHE B 1 378 ? -9.047 -23.641 -2.738 1 98.25 378 PHE B O 1
ATOM 7354 N N . LEU B 1 379 ? -6.973 -23.469 -3.455 1 98.06 379 LEU B N 1
ATOM 7355 C CA . LEU B 1 379 ? -6.641 -24.859 -3.135 1 98.06 379 LEU B CA 1
ATOM 7356 C C . LEU B 1 379 ? -5.82 -24.938 -1.853 1 98.06 379 LEU B C 1
ATOM 7358 O O . LEU B 1 379 ? -4.898 -24.141 -1.651 1 98.06 379 LEU B O 1
ATOM 7362 N N . PHE B 1 380 ? -6.148 -25.906 -1.025 1 97.06 380 PHE B N 1
ATOM 7363 C CA . PHE B 1 380 ? -5.434 -26.203 0.21 1 97.06 380 PHE B CA 1
ATOM 7364 C C . PHE B 1 380 ? -5.102 -27.688 0.3 1 97.06 380 PHE B C 1
ATOM 7366 O O . PHE B 1 380 ? -5.723 -28.5 -0.373 1 97.06 380 PHE B O 1
ATOM 7373 N N . PRO B 1 381 ? -4.141 -28.047 1.086 1 96.44 381 PRO B N 1
ATOM 7374 C CA . PRO B 1 381 ? -3.682 -29.438 1.178 1 96.44 381 PRO B CA 1
ATOM 7375 C C . PRO B 1 381 ? -4.797 -30.391 1.574 1 96.44 381 PRO B C 1
ATOM 7377 O O . PRO B 1 381 ? -4.82 -31.547 1.11 1 96.44 381 PRO B O 1
ATOM 7380 N N . SER B 1 382 ? -5.707 -30.016 2.381 1 96.38 382 SER B N 1
ATOM 7381 C CA . SER B 1 382 ? -6.793 -30.906 2.805 1 96.38 382 SER B CA 1
ATOM 7382 C C . SER B 1 382 ? -7.617 -31.375 1.612 1 96.38 382 SER B C 1
ATOM 7384 O O . SER B 1 382 ? -7.949 -32.562 1.511 1 96.38 382 SER B O 1
ATOM 7386 N N . GLU B 1 383 ? -7.922 -30.469 0.725 1 96.88 383 GLU B N 1
ATOM 7387 C CA . GLU B 1 383 ? -8.695 -30.844 -0.459 1 96.88 383 GLU B CA 1
ATOM 7388 C C . GLU B 1 383 ? -7.887 -31.75 -1.381 1 96.88 383 GLU B C 1
ATOM 7390 O O . GLU B 1 383 ? -8.438 -32.688 -1.985 1 96.88 383 GLU B O 1
ATOM 7395 N N . VAL B 1 384 ? -6.625 -31.5 -1.565 1 96.12 384 VAL B N 1
ATOM 7396 C CA . VAL B 1 384 ? -5.789 -32.344 -2.408 1 96.12 384 VAL B CA 1
ATOM 7397 C C . VAL B 1 384 ? -5.73 -33.75 -1.825 1 96.12 384 VAL B C 1
ATOM 7399 O O . VAL B 1 384 ? -5.715 -34.75 -2.568 1 96.12 384 VAL B O 1
ATOM 7402 N N . GLN B 1 385 ? -5.66 -33.812 -0.497 1 94.69 385 GLN B N 1
ATOM 7403 C CA . GLN B 1 385 ? -5.715 -35.125 0.139 1 94.69 385 GLN B CA 1
ATOM 7404 C C . GLN B 1 385 ? -7.012 -35.875 -0.206 1 94.69 385 GLN B C 1
ATOM 7406 O O . GLN B 1 385 ? -7.004 -37.062 -0.486 1 94.69 385 GLN B O 1
ATOM 7411 N N . ARG B 1 386 ? -8.109 -35.156 -0.2 1 93.88 386 ARG B N 1
ATOM 7412 C CA . ARG B 1 386 ? -9.398 -35.75 -0.559 1 93.88 386 ARG B CA 1
ATOM 7413 C C . ARG B 1 386 ? -9.414 -36.156 -2.023 1 93.88 386 ARG B C 1
ATOM 7415 O O . ARG B 1 386 ? -9.977 -37.219 -2.365 1 93.88 386 ARG B O 1
ATOM 7422 N N . VAL B 1 387 ? -8.859 -35.344 -2.84 1 92.06 387 VAL B N 1
ATOM 7423 C CA . VAL B 1 387 ? -8.766 -35.656 -4.262 1 92.06 387 VAL B CA 1
ATOM 7424 C C . VAL B 1 387 ? -7.941 -36.938 -4.461 1 92.06 387 VAL B C 1
ATOM 7426 O O . VAL B 1 387 ? -8.328 -37.812 -5.227 1 92.06 387 VAL B O 1
ATOM 7429 N N . LYS B 1 388 ? -6.812 -37.031 -3.771 1 90.5 388 LYS B N 1
ATOM 7430 C CA . LYS B 1 388 ? -5.965 -38.219 -3.848 1 90.5 388 LYS B CA 1
ATOM 7431 C C . LYS B 1 388 ? -6.738 -39.469 -3.439 1 90.5 388 LYS B C 1
ATOM 7433 O O . LYS B 1 388 ? -6.668 -40.5 -4.117 1 90.5 388 LYS B O 1
ATOM 7438 N N . LYS B 1 389 ? -7.477 -39.344 -2.385 1 88.44 389 LYS B N 1
ATOM 7439 C CA . LYS B 1 389 ? -8.258 -40.469 -1.89 1 88.44 389 LYS B CA 1
ATOM 7440 C C . LYS B 1 389 ? -9.352 -40.875 -2.881 1 88.44 389 LYS B C 1
ATOM 7442 O O . LYS B 1 389 ? -9.617 -42.062 -3.084 1 88.44 389 LYS B O 1
ATOM 7447 N N . SER B 1 390 ? -9.953 -39.875 -3.436 1 84.5 390 SER B N 1
ATOM 7448 C CA . SER B 1 390 ? -11.039 -40.125 -4.379 1 84.5 390 SER B CA 1
ATOM 7449 C C . SER B 1 390 ? -10.531 -40.812 -5.645 1 84.5 390 SER B C 1
ATOM 7451 O O . SER B 1 390 ? -11.211 -41.656 -6.207 1 84.5 390 SER B O 1
ATOM 7453 N N . ILE B 1 391 ? -9.438 -40.375 -6.145 1 82.31 391 ILE B N 1
ATOM 7454 C CA . ILE B 1 391 ? -8.883 -40.906 -7.379 1 82.31 391 ILE B CA 1
ATOM 7455 C C . ILE B 1 391 ? -8.25 -42.281 -7.105 1 82.31 391 ILE B C 1
ATOM 7457 O O . ILE B 1 391 ? -8.336 -43.188 -7.934 1 82.31 391 ILE B O 1
ATOM 7461 N N . ALA B 1 392 ? -7.441 -42.406 -6.023 1 72.62 392 ALA B N 1
ATOM 7462 C CA . ALA B 1 392 ? -6.844 -43.688 -5.672 1 72.62 392 ALA B CA 1
ATOM 7463 C C . ALA B 1 392 ? -7.91 -44.781 -5.504 1 72.62 392 ALA B C 1
ATOM 7465 O O . ALA B 1 392 ? -7.652 -45.969 -5.746 1 72.62 392 ALA B O 1
ATOM 7466 N N . GLY B 1 393 ? -9.164 -44.344 -5.719 1 60.41 393 GLY B N 1
ATOM 7467 C CA . GLY B 1 393 ? -10.148 -45.406 -5.492 1 60.41 393 GLY B CA 1
ATOM 7468 C C . GLY B 1 393 ? -9.719 -46.406 -4.43 1 60.41 393 GLY B C 1
ATOM 7469 O O . GLY B 1 393 ? -8.875 -46.094 -3.588 1 60.41 393 GLY B O 1
ATOM 7470 N N . ASN B 1 394 ? -10.234 -47.688 -4.441 1 48.59 394 ASN B N 1
ATOM 7471 C CA . ASN B 1 394 ? -9.883 -48.938 -3.777 1 48.59 394 ASN B CA 1
ATOM 7472 C C . ASN B 1 394 ? -8.461 -49.375 -4.129 1 48.59 394 ASN B C 1
ATOM 7474 O O . ASN B 1 394 ? -8.055 -50.5 -3.816 1 48.59 394 ASN B O 1
ATOM 7478 N N . TRP B 1 395 ? -7.676 -48.75 -4.961 1 45.78 395 TRP B N 1
ATOM 7479 C CA . TRP B 1 395 ? -6.367 -49.281 -5.305 1 45.78 395 TRP B CA 1
ATOM 7480 C C . TRP B 1 395 ? -5.316 -48.875 -4.285 1 45.78 395 TRP B C 1
ATOM 7482 O O . TRP B 1 395 ? -5.363 -47.75 -3.754 1 45.78 395 TRP B O 1
ATOM 7492 N N . THR B 1 396 ? -4.793 -49.75 -3.518 1 43.69 396 THR B N 1
ATOM 7493 C CA . THR B 1 396 ? -3.695 -49.5 -2.588 1 43.69 396 THR B CA 1
ATOM 7494 C C . THR B 1 396 ? -2.635 -48.625 -3.219 1 43.69 396 THR B C 1
ATOM 7496 O O . THR B 1 396 ? -2.422 -48.656 -4.434 1 43.69 396 THR B O 1
ATOM 7499 N N . LEU B 1 397 ? -2.193 -47.406 -2.57 1 45.62 397 LEU B N 1
ATOM 7500 C CA . LEU B 1 397 ? -1.143 -46.469 -2.908 1 45.62 397 LEU B CA 1
ATOM 7501 C C . LEU B 1 397 ? -0.058 -47.125 -3.752 1 45.62 397 LEU B C 1
ATOM 7503 O O . LEU B 1 397 ? 0.604 -46.438 -4.551 1 45.62 397 LEU B O 1
ATOM 7507 N N . GLU B 1 398 ? 0.258 -48.375 -3.5 1 44.41 398 GLU B N 1
ATOM 7508 C CA . GLU B 1 398 ? 1.365 -49.094 -4.094 1 44.41 398 GLU B CA 1
ATOM 7509 C C . GLU B 1 398 ? 1.088 -49.438 -5.559 1 44.41 398 GLU B C 1
ATOM 7511 O O . GLU B 1 398 ? 2.018 -49.594 -6.352 1 44.41 398 GLU B O 1
ATOM 7516 N N . ARG B 1 399 ? -0.078 -49.688 -5.883 1 44.84 399 ARG B N 1
ATOM 7517 C CA . ARG B 1 399 ? -0.364 -50.156 -7.23 1 44.84 399 ARG B CA 1
ATOM 7518 C C . ARG B 1 399 ? -0.725 -49 -8.156 1 44.84 399 ARG B C 1
ATOM 7520 O O . ARG B 1 399 ? -1.189 -49.219 -9.281 1 44.84 399 ARG B O 1
ATOM 7527 N N . MET B 1 400 ? -0.678 -47.781 -7.828 1 47.03 400 MET B N 1
ATOM 7528 C CA . MET B 1 400 ? -0.944 -46.531 -8.562 1 47.03 400 MET B CA 1
ATOM 7529 C C . MET B 1 400 ? 0.006 -46.375 -9.742 1 47.03 400 MET B C 1
ATOM 7531 O O . MET B 1 400 ? -0.189 -45.531 -10.602 1 47.03 400 MET B O 1
ATOM 7535 N N . PRO B 1 401 ? 1.213 -46.844 -9.641 1 44.72 401 PRO B N 1
ATOM 7536 C CA . PRO B 1 401 ? 2.131 -46.562 -10.75 1 44.72 401 PRO B CA 1
ATOM 7537 C C . PRO B 1 401 ? 1.562 -47 -12.102 1 44.72 401 PRO B C 1
ATOM 7539 O O . PRO B 1 401 ? 1.942 -46.438 -13.133 1 44.72 401 PRO B O 1
ATOM 7542 N N . ASN B 1 402 ? 0.704 -48.031 -12.102 1 43.06 402 ASN B N 1
ATOM 7543 C CA . ASN B 1 402 ? 0.327 -48.531 -13.422 1 43.06 402 ASN B CA 1
ATOM 7544 C C . ASN B 1 402 ? -0.914 -47.812 -13.953 1 43.06 402 ASN B C 1
ATOM 7546 O O . ASN B 1 402 ? -1.409 -48.156 -15.031 1 43.06 402 ASN B O 1
ATOM 7550 N N . VAL B 1 403 ? -1.74 -47.125 -13.234 1 48.97 403 VAL B N 1
ATOM 7551 C CA . VAL B 1 403 ? -2.887 -46.406 -13.805 1 48.97 403 VAL B CA 1
ATOM 7552 C C . VAL B 1 403 ? -2.42 -45.125 -14.477 1 48.97 403 VAL B C 1
ATOM 7554 O O . VAL B 1 403 ? -1.829 -44.25 -13.82 1 48.97 403 VAL B O 1
ATOM 7557 N N . SER B 1 404 ? -2.23 -44.969 -15.75 1 59.84 404 SER B N 1
ATOM 7558 C CA . SER B 1 404 ? -1.838 -43.844 -16.562 1 59.84 404 SER B CA 1
ATOM 7559 C C . SER B 1 404 ? -2.787 -42.656 -16.359 1 59.84 404 SER B C 1
ATOM 7561 O O . SER B 1 404 ? -3.852 -42.594 -16.984 1 59.84 404 SER B O 1
ATOM 7563 N N . LEU B 1 405 ? -2.779 -41.938 -15.172 1 63.34 405 LEU B N 1
ATOM 7564 C CA . LEU B 1 405 ? -3.574 -40.719 -15.008 1 63.34 405 LEU B CA 1
ATOM 7565 C C . LEU B 1 405 ? -3.289 -39.719 -16.125 1 63.34 405 LEU B C 1
ATOM 7567 O O . LEU B 1 405 ? -2.143 -39.562 -16.562 1 63.34 405 LEU B O 1
ATOM 7571 N N . PRO B 1 406 ? -4.508 -39.25 -16.641 1 66.38 406 PRO B N 1
ATOM 7572 C CA . PRO B 1 406 ? -4.312 -38.312 -17.766 1 66.38 406 PRO B CA 1
ATOM 7573 C C . PRO B 1 406 ? -3.527 -37.062 -17.359 1 66.38 406 PRO B C 1
ATOM 7575 O O . PRO B 1 406 ? -3.721 -36.531 -16.266 1 66.38 406 PRO B O 1
ATOM 7578 N N . THR B 1 407 ? -2.51 -36.938 -18.078 1 61.44 407 THR B N 1
ATOM 7579 C CA . THR B 1 407 ? -1.754 -35.719 -17.875 1 61.44 407 THR B CA 1
ATOM 7580 C C . THR B 1 407 ? -1.949 -34.75 -19.031 1 61.44 407 THR B C 1
ATOM 7582 O O . THR B 1 407 ? -1.28 -33.719 -19.125 1 61.44 407 THR B O 1
ATOM 7585 N N . SER B 1 408 ? -2.859 -35.312 -19.953 1 60.59 408 SER B N 1
ATOM 7586 C CA . SER B 1 408 ? -3.031 -34.469 -21.141 1 60.59 408 SER B CA 1
ATOM 7587 C C . SER B 1 408 ? -4.457 -33.969 -21.25 1 60.59 408 SER B C 1
ATOM 7589 O O . SER B 1 408 ? -5.336 -34.375 -20.5 1 60.59 408 SER B O 1
ATOM 7591 N N . TRP B 1 409 ? -4.672 -32.875 -22.047 1 56.28 409 TRP B N 1
ATOM 7592 C CA . TRP B 1 409 ? -5.898 -32.125 -22.297 1 56.28 409 TRP B CA 1
ATOM 7593 C C . TRP B 1 409 ? -6.984 -33.062 -22.859 1 56.28 409 TRP B C 1
ATOM 7595 O O . TRP B 1 409 ? -8.164 -32.688 -22.875 1 56.28 409 TRP B O 1
ATOM 7605 N N . GLU B 1 410 ? -6.641 -34.125 -23.266 1 55.5 410 GLU B N 1
ATOM 7606 C CA . GLU B 1 410 ? -7.672 -34.969 -23.859 1 55.5 410 GLU B CA 1
ATOM 7607 C C . GLU B 1 410 ? -8.5 -35.688 -22.797 1 55.5 410 GLU B C 1
ATOM 7609 O O . GLU B 1 410 ? -8.211 -36.812 -22.422 1 55.5 410 GLU B O 1
ATOM 7614 N N . ILE B 1 411 ? -8.836 -34.906 -21.812 1 55.81 411 ILE B N 1
ATOM 7615 C CA . ILE B 1 411 ? -9.484 -35.469 -20.625 1 55.81 411 ILE B CA 1
ATOM 7616 C C . ILE B 1 411 ? -10.82 -36.094 -21.016 1 55.81 411 ILE B C 1
ATOM 7618 O O . ILE B 1 411 ? -11.695 -35.406 -21.562 1 55.81 411 ILE B O 1
ATOM 7622 N N . ASP B 1 412 ? -10.953 -37.375 -20.812 1 57.31 412 ASP B N 1
ATOM 7623 C CA . ASP B 1 412 ? -12.125 -38.188 -21.109 1 57.31 412 ASP B CA 1
ATOM 7624 C C . ASP B 1 412 ? -13.102 -38.188 -19.938 1 57.31 412 ASP B C 1
ATOM 7626 O O . ASP B 1 412 ? -14.281 -38.5 -20.109 1 57.31 412 ASP B O 1
ATOM 7630 N N . SER B 1 413 ? -12.57 -37.844 -18.688 1 65.5 413 SER B N 1
ATOM 7631 C CA . SER B 1 413 ? -13.508 -37.969 -17.578 1 65.5 413 SER B CA 1
ATOM 7632 C C . SER B 1 413 ? -13.602 -36.688 -16.766 1 65.5 413 SER B C 1
ATOM 7634 O O . SER B 1 413 ? -12.578 -36.094 -16.406 1 65.5 413 SER B O 1
ATOM 7636 N N . PRO B 1 414 ? -14.82 -36.219 -16.594 1 73.12 414 PRO B N 1
ATOM 7637 C CA . PRO B 1 414 ? -15.047 -35.031 -15.758 1 73.12 414 PRO B CA 1
ATOM 7638 C C . PRO B 1 414 ? -14.484 -35.188 -14.344 1 73.12 414 PRO B C 1
ATOM 7640 O O . PRO B 1 414 ? -14.242 -34.219 -13.648 1 73.12 414 PRO B O 1
ATOM 7643 N N . ASN B 1 415 ? -14.188 -36.406 -13.938 1 76.44 415 ASN B N 1
ATOM 7644 C CA . ASN B 1 415 ? -13.703 -36.688 -12.586 1 76.44 415 ASN B CA 1
ATOM 7645 C C . ASN B 1 415 ? -12.32 -36.094 -12.359 1 76.44 415 ASN B C 1
ATOM 7647 O O . ASN B 1 415 ? -11.938 -35.812 -11.219 1 76.44 415 ASN B O 1
ATOM 7651 N N . TYR B 1 416 ? -11.703 -35.906 -13.414 1 85.25 416 TYR B N 1
ATOM 7652 C CA . TYR B 1 416 ? -10.32 -35.438 -13.266 1 85.25 416 TYR B CA 1
ATOM 7653 C C . TYR B 1 416 ? -10.219 -33.938 -13.414 1 85.25 416 TYR B C 1
ATOM 7655 O O . TYR B 1 416 ? -9.164 -33.344 -13.172 1 85.25 416 TYR B O 1
ATOM 7663 N N . SER B 1 417 ? -11.367 -33.281 -13.75 1 84.62 417 SER B N 1
ATOM 7664 C CA . SER B 1 417 ? -11.289 -31.859 -14.016 1 84.62 417 SER B CA 1
ATOM 7665 C C . SER B 1 417 ? -12.359 -31.094 -13.234 1 84.62 417 SER B C 1
ATOM 7667 O O . SER B 1 417 ? -12.398 -29.859 -13.266 1 84.62 417 SER B O 1
ATOM 7669 N N . TRP B 1 418 ? -13.125 -31.781 -12.5 1 86.75 418 TRP B N 1
ATOM 7670 C CA . TRP B 1 418 ? -14.242 -31.172 -11.789 1 86.75 418 TRP B CA 1
ATOM 7671 C C . TRP B 1 418 ? -13.742 -30.25 -10.68 1 86.75 418 TRP B C 1
ATOM 7673 O O . TRP B 1 418 ? -12.758 -30.562 -10 1 86.75 418 TRP B O 1
ATOM 7683 N N . SER B 1 419 ? -14.445 -29.094 -10.484 1 91.69 419 SER B N 1
ATOM 7684 C CA . SER B 1 419 ? -14.188 -28.141 -9.414 1 91.69 419 SER B CA 1
ATOM 7685 C C . SER B 1 419 ? -15.453 -27.828 -8.625 1 91.69 419 SER B C 1
ATOM 7687 O O . SER B 1 419 ? -16.516 -27.641 -9.203 1 91.69 419 SER B O 1
ATOM 7689 N N . SER B 1 420 ? -15.359 -27.812 -7.32 1 92.75 420 SER B N 1
ATOM 7690 C CA . SER B 1 420 ? -16.516 -27.469 -6.496 1 92.75 420 SER B CA 1
ATOM 7691 C C . SER B 1 420 ? -16.922 -26.016 -6.703 1 92.75 420 SER B C 1
ATOM 7693 O O . SER B 1 420 ? -18.016 -25.609 -6.301 1 92.75 420 SER B O 1
ATOM 7695 N N . VAL B 1 421 ? -16.109 -25.203 -7.293 1 93.69 421 VAL B N 1
ATOM 7696 C CA . VAL B 1 421 ? -16.359 -23.781 -7.465 1 93.69 421 VAL B CA 1
ATOM 7697 C C . VAL B 1 421 ? -16.953 -23.516 -8.844 1 93.69 421 VAL B C 1
ATOM 7699 O O . VAL B 1 421 ? -17.922 -22.766 -8.969 1 93.69 421 VAL B O 1
ATOM 7702 N N . THR B 1 422 ? -16.453 -24.188 -9.891 1 88.06 422 THR B N 1
ATOM 7703 C CA . THR B 1 422 ? -16.891 -23.906 -11.25 1 88.06 422 THR B CA 1
ATOM 7704 C C . THR B 1 422 ? -17.688 -25.094 -11.812 1 88.06 422 THR B C 1
ATOM 7706 O O . THR B 1 422 ? -18.281 -24.984 -12.883 1 88.06 422 THR B O 1
ATOM 7709 N N . GLY B 1 423 ? -17.688 -26.156 -11.148 1 83.38 423 GLY B N 1
ATOM 7710 C CA . GLY B 1 423 ? -18.328 -27.344 -11.695 1 83.38 423 GLY B CA 1
ATOM 7711 C C . GLY B 1 423 ? -17.531 -27.984 -12.812 1 83.38 423 GLY B C 1
ATOM 7712 O O . GLY B 1 423 ? -16.297 -28.031 -12.758 1 83.38 423 GLY B O 1
ATOM 7713 N N . SER B 1 424 ? -18.266 -28.531 -13.734 1 75.38 424 SER B N 1
ATOM 7714 C CA . SER B 1 424 ? -17.625 -29.172 -14.883 1 75.38 424 SER B CA 1
ATOM 7715 C C . SER B 1 424 ? -17.359 -28.156 -15.984 1 75.38 424 SER B C 1
ATOM 7717 O O . SER B 1 424 ? -16.703 -28.469 -16.984 1 75.38 424 SER B O 1
ATOM 7719 N N . SER B 1 425 ? -17.812 -26.922 -15.688 1 74.5 425 SER B N 1
ATOM 7720 C CA . SER B 1 425 ? -17.672 -25.875 -16.703 1 74.5 425 SER B CA 1
ATOM 7721 C C . SER B 1 425 ? -16.453 -25.016 -16.438 1 74.5 425 SER B C 1
ATOM 7723 O O . SER B 1 425 ? -15.883 -25.031 -15.344 1 74.5 425 SER B O 1
ATOM 7725 N N . LEU B 1 426 ? -16.031 -24.344 -17.5 1 75.12 426 LEU B N 1
ATOM 7726 C CA . LEU B 1 426 ? -14.922 -23.391 -17.375 1 75.12 426 LEU B CA 1
ATOM 7727 C C . LEU B 1 426 ? -15.398 -22.062 -16.812 1 75.12 426 LEU B C 1
ATOM 7729 O O . LEU B 1 426 ? -14.602 -21.297 -16.266 1 75.12 426 LEU B O 1
ATOM 7733 N N . ARG B 1 427 ? -16.656 -21.875 -16.891 1 80.12 427 ARG B N 1
ATOM 7734 C CA . ARG B 1 427 ? -17.156 -20.547 -16.562 1 80.12 427 ARG B CA 1
ATOM 7735 C C . ARG B 1 427 ? -17.625 -20.484 -15.117 1 80.12 427 ARG B C 1
ATOM 7737 O O . ARG B 1 427 ? -18.375 -21.344 -14.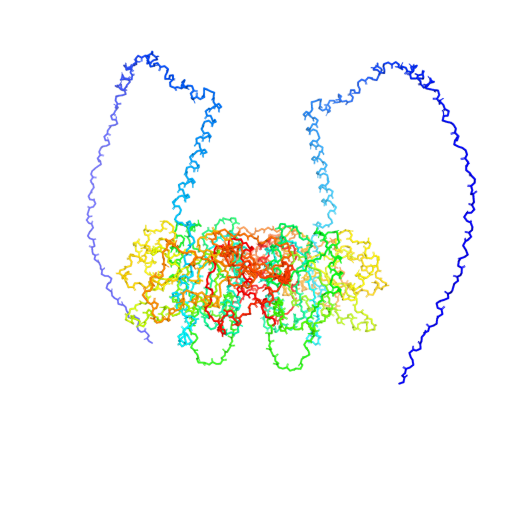664 1 80.12 427 ARG B O 1
ATOM 7744 N N . TYR B 1 428 ? -17.141 -19.547 -14.391 1 87.88 428 TYR B N 1
ATOM 7745 C CA . TYR B 1 428 ? -17.609 -19.281 -13.039 1 87.88 428 TYR B CA 1
ATOM 7746 C C . TYR B 1 428 ? -18.953 -18.578 -13.055 1 87.88 428 TYR B C 1
ATOM 7748 O O . TYR B 1 428 ? -19.141 -17.578 -13.766 1 87.88 428 TYR B O 1
ATOM 7756 N N . ILE B 1 429 ? -19.844 -19.125 -12.391 1 85.5 429 ILE B N 1
ATOM 7757 C CA . ILE B 1 429 ? -21.156 -18.516 -12.211 1 85.5 429 ILE B CA 1
ATOM 7758 C C . ILE B 1 429 ? -21.328 -18.062 -10.766 1 85.5 429 ILE B C 1
ATOM 7760 O O . ILE B 1 429 ? -21.312 -18.875 -9.844 1 85.5 429 ILE B O 1
ATOM 7764 N N . ALA B 1 430 ? -21.562 -16.797 -10.562 1 86.44 430 ALA B N 1
ATOM 7765 C CA . ALA B 1 430 ? -21.719 -16.25 -9.219 1 86.44 430 ALA B CA 1
ATOM 7766 C C . ALA B 1 430 ? -23.016 -16.75 -8.578 1 86.44 430 ALA B C 1
ATOM 7768 O O . ALA B 1 430 ? -24.062 -16.828 -9.242 1 86.44 430 ALA B O 1
ATOM 7769 N N . PRO B 1 431 ? -22.891 -17.125 -7.352 1 83.44 431 PRO B N 1
ATOM 7770 C CA . PRO B 1 431 ? -24.109 -17.578 -6.68 1 83.44 431 PRO B CA 1
ATOM 7771 C C . PRO B 1 431 ? -25.172 -16.484 -6.602 1 83.44 431 PRO B C 1
ATOM 7773 O O . PRO B 1 431 ? -24.859 -15.305 -6.453 1 83.44 431 PRO B O 1
ATOM 7776 N N . HIS B 1 432 ? -26.375 -16.812 -6.734 1 73.62 432 HIS B N 1
ATOM 7777 C CA . HIS B 1 432 ? -27.516 -15.898 -6.824 1 73.62 432 HIS B CA 1
ATOM 7778 C C . HIS B 1 432 ? -27.953 -15.438 -5.438 1 73.62 432 HIS B C 1
ATOM 7780 O O . HIS B 1 432 ? -28.688 -14.453 -5.312 1 73.62 432 HIS B O 1
ATOM 7786 N N . SER B 1 433 ? -27.453 -15.984 -4.492 1 70.62 433 SER B N 1
ATOM 7787 C CA . SER B 1 433 ? -27.969 -15.578 -3.184 1 70.62 433 SER B CA 1
ATOM 7788 C C . SER B 1 433 ? -27.516 -14.164 -2.826 1 70.62 433 SER B C 1
ATOM 7790 O O . SER B 1 433 ? -26.312 -13.867 -2.836 1 70.62 433 SER B O 1
ATOM 7792 N N . ARG B 1 434 ? -28.469 -13.398 -2.602 1 69.94 434 ARG B N 1
ATOM 7793 C CA . ARG B 1 434 ? -28.219 -11.984 -2.322 1 69.94 434 ARG B CA 1
ATOM 7794 C C . ARG B 1 434 ? -27.781 -11.781 -0.876 1 69.94 434 ARG B C 1
ATOM 7796 O O . ARG B 1 434 ? -27.312 -10.703 -0.51 1 69.94 434 ARG B O 1
ATOM 7803 N N . ASN B 1 435 ? -27.734 -12.859 -0.197 1 84.12 435 ASN B N 1
ATOM 7804 C CA . ASN B 1 435 ? -27.484 -12.664 1.227 1 84.12 435 ASN B CA 1
ATOM 7805 C C . ASN B 1 435 ? -26.062 -13.062 1.604 1 84.12 435 ASN B C 1
ATOM 7807 O O . ASN B 1 435 ? -25.688 -13.023 2.777 1 84.12 435 ASN B O 1
ATOM 7811 N N . LEU B 1 436 ? -25.344 -13.406 0.654 1 91.75 436 LEU B N 1
ATOM 7812 C CA . LEU B 1 436 ? -24.016 -13.859 1.006 1 91.75 436 LEU B CA 1
ATOM 7813 C C . LEU B 1 436 ? -23.156 -12.703 1.486 1 91.75 436 LEU B C 1
ATOM 7815 O O . LEU B 1 436 ? -23.109 -11.648 0.844 1 91.75 436 LEU B O 1
ATOM 7819 N N . THR B 1 437 ? -22.578 -12.883 2.617 1 91.31 437 THR B N 1
ATOM 7820 C CA . THR B 1 437 ? -21.547 -11.93 3.039 1 91.31 437 THR B CA 1
ATOM 7821 C C . THR B 1 437 ? -20.297 -12.07 2.174 1 91.31 437 THR B C 1
ATOM 7823 O O 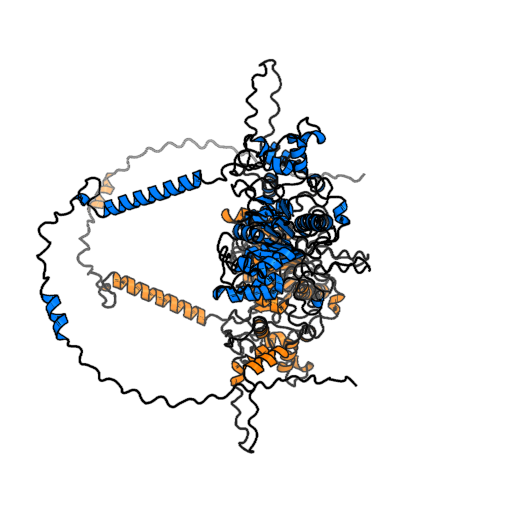. THR B 1 437 ? -20.141 -13.055 1.456 1 91.31 437 THR B O 1
ATOM 7826 N N . LEU B 1 438 ? -19.484 -11.117 2.199 1 91.19 438 LEU B N 1
ATOM 7827 C CA . LEU B 1 438 ? -18.25 -11.164 1.428 1 91.19 438 LEU B CA 1
ATOM 7828 C C . LEU B 1 438 ? -17.375 -12.328 1.872 1 91.19 438 LEU B C 1
ATOM 7830 O O . LEU B 1 438 ? -16.734 -12.984 1.044 1 91.19 438 LEU B O 1
ATOM 7834 N N . ALA B 1 439 ? -17.344 -12.547 3.152 1 91.88 439 ALA B N 1
ATOM 7835 C CA . ALA B 1 439 ? -16.578 -13.688 3.674 1 91.88 439 ALA B CA 1
ATOM 7836 C C . ALA B 1 439 ? -17.125 -15 3.115 1 91.88 439 ALA B C 1
ATOM 7838 O O . ALA B 1 439 ? -16.359 -15.898 2.775 1 91.88 439 ALA B O 1
ATOM 7839 N N . MET B 1 440 ? -18.453 -15.094 3.027 1 93.88 440 MET B N 1
ATOM 7840 C CA . MET B 1 440 ? -19.078 -16.281 2.463 1 93.88 440 MET B CA 1
ATOM 7841 C C . MET B 1 440 ? -18.75 -16.422 0.982 1 93.88 440 MET B C 1
ATOM 7843 O O . MET B 1 440 ? -18.5 -17.531 0.5 1 93.88 440 MET B O 1
ATOM 7847 N N . GLU B 1 441 ? -18.703 -15.32 0.299 1 94.25 441 GLU B N 1
ATOM 7848 C CA . GLU B 1 441 ? -18.375 -15.359 -1.123 1 94.25 441 GLU B CA 1
ATOM 7849 C C . GLU B 1 441 ? -16.953 -15.867 -1.349 1 94.25 441 GLU B C 1
ATOM 7851 O O . GLU B 1 441 ? -16.703 -16.641 -2.268 1 94.25 441 GLU B O 1
ATOM 7856 N N . VAL B 1 442 ? -16.031 -15.367 -0.566 1 95.62 442 VAL B N 1
ATOM 7857 C CA . VAL B 1 442 ? -14.641 -15.797 -0.694 1 95.62 442 VAL B CA 1
ATOM 7858 C C . VAL B 1 442 ? -14.523 -17.281 -0.341 1 95.62 442 VAL B C 1
ATOM 7860 O O . VAL B 1 442 ? -13.844 -18.047 -1.033 1 95.62 442 VAL B O 1
ATOM 7863 N N . GLU B 1 443 ? -15.227 -17.719 0.707 1 95.56 443 GLU B N 1
ATOM 7864 C CA . GLU B 1 443 ? -15.242 -19.125 1.087 1 95.56 443 GLU B CA 1
ATOM 7865 C C . GLU B 1 443 ? -15.805 -20 -0.032 1 95.56 443 GLU B C 1
ATOM 7867 O O . GLU B 1 443 ? -15.359 -21.125 -0.233 1 95.56 443 GLU B O 1
ATOM 7872 N N . ALA B 1 444 ? -16.766 -19.484 -0.708 1 95.56 444 ALA B N 1
ATOM 7873 C CA . ALA B 1 444 ? -17.391 -20.203 -1.806 1 95.56 444 ALA B CA 1
ATOM 7874 C C . ALA B 1 444 ? -16.406 -20.406 -2.961 1 95.56 444 ALA B C 1
ATOM 7876 O O . ALA B 1 444 ? -16.656 -21.234 -3.852 1 95.56 444 ALA B O 1
ATOM 7877 N N . LEU B 1 445 ? -15.305 -19.672 -2.936 1 97.06 445 LEU B N 1
ATOM 7878 C CA . LEU B 1 445 ? -14.297 -19.812 -3.98 1 97.06 445 LEU B CA 1
ATOM 7879 C C . LEU B 1 445 ? -13.211 -20.797 -3.561 1 97.06 445 LEU B C 1
ATOM 7881 O O . LEU B 1 445 ? -12.273 -21.047 -4.32 1 97.06 445 LEU B O 1
ATOM 7885 N N . VAL B 1 446 ? -13.281 -21.312 -2.402 1 97.44 446 VAL B N 1
ATOM 7886 C CA . VAL B 1 446 ? -12.312 -22.281 -1.911 1 97.44 446 VAL B CA 1
ATOM 7887 C C . VAL B 1 446 ? -12.688 -23.688 -2.398 1 97.44 446 VAL B C 1
ATOM 7889 O O . VAL B 1 446 ? -13.805 -24.156 -2.145 1 97.44 446 VAL B O 1
ATOM 7892 N N . GLU B 1 447 ? -11.75 -24.312 -3.107 1 96.88 447 GLU B N 1
ATOM 7893 C CA . GLU B 1 447 ? -11.992 -25.641 -3.672 1 96.88 447 GLU B CA 1
ATOM 7894 C C . GLU B 1 447 ? -12.289 -26.656 -2.578 1 96.88 447 GLU B C 1
ATOM 7896 O O . GLU B 1 447 ? -11.531 -26.781 -1.612 1 96.88 447 GLU B O 1
ATOM 7901 N N . GLY B 1 448 ? -13.438 -27.375 -2.672 1 96.06 448 GLY B N 1
ATOM 7902 C CA . GLY B 1 448 ? -13.766 -28.469 -1.768 1 96.06 448 GLY B CA 1
ATOM 7903 C C . GLY B 1 448 ? -14.383 -28 -0.465 1 96.06 448 GLY B C 1
ATOM 7904 O O . GLY B 1 448 ? -14.719 -28.812 0.399 1 96.06 448 GLY B O 1
ATOM 7905 N N . SER B 1 449 ? -14.508 -26.703 -0.225 1 96.44 449 SER B N 1
ATOM 7906 C CA . SER B 1 449 ? -15.148 -26.219 0.996 1 96.44 449 SER B CA 1
ATOM 7907 C C . SER B 1 449 ? -16.609 -26.625 1.044 1 96.44 449 SER B C 1
ATOM 7909 O O . SER B 1 449 ? -17.234 -26.844 0.003 1 96.44 449 SER B O 1
ATOM 7911 N N . ALA B 1 450 ? -17.156 -26.703 2.254 1 95.75 450 ALA B N 1
ATOM 7912 C CA . ALA B 1 450 ? -18.562 -27.047 2.402 1 95.75 450 ALA B CA 1
ATOM 7913 C C . ALA B 1 450 ? -19.453 -26.047 1.664 1 95.75 450 ALA B C 1
ATOM 7915 O O . ALA B 1 450 ? -20.453 -26.438 1.064 1 95.75 450 ALA B O 1
ATOM 7916 N N . LEU B 1 451 ? -19.078 -24.875 1.674 1 95.12 451 LEU B N 1
ATOM 7917 C CA . LEU B 1 451 ? -19.891 -23.844 1.06 1 95.12 451 LEU B CA 1
ATOM 7918 C C . LEU B 1 451 ? -19.812 -23.906 -0.461 1 95.12 451 LEU B C 1
ATOM 7920 O O . LEU B 1 451 ? -20.828 -23.75 -1.149 1 95.12 451 LEU B O 1
ATOM 7924 N N . SER B 1 452 ? -18.578 -24.062 -1.027 1 95 452 SER B N 1
ATOM 7925 C CA . SER B 1 452 ? -18.469 -24.188 -2.477 1 95 452 SER B CA 1
ATOM 7926 C C . SER B 1 452 ? -19.25 -25.406 -2.984 1 95 452 SER B C 1
ATOM 7928 O O . SER B 1 452 ? -19.844 -25.344 -4.062 1 95 452 SER B O 1
ATOM 7930 N N . GLN B 1 453 ? -19.281 -26.469 -2.223 1 92.81 453 GLN B N 1
ATOM 7931 C CA . GLN B 1 453 ? -20.031 -27.672 -2.598 1 92.81 453 GLN B CA 1
ATOM 7932 C C . GLN B 1 453 ? -21.531 -27.406 -2.566 1 92.81 453 GLN B C 1
ATOM 7934 O O . GLN B 1 453 ? -22.266 -27.875 -3.441 1 92.81 453 GLN B O 1
ATOM 7939 N N . GLU B 1 454 ? -21.953 -26.672 -1.544 1 90.81 454 GLU B N 1
ATOM 7940 C CA . GLU B 1 454 ? -23.375 -26.344 -1.396 1 90.81 454 GLU B CA 1
ATOM 7941 C C . GLU B 1 454 ? -23.859 -25.453 -2.539 1 90.81 454 GLU B C 1
ATOM 7943 O O . GLU B 1 454 ? -24.984 -25.594 -3.004 1 90.81 454 GLU B O 1
ATOM 7948 N N . LEU B 1 455 ? -23.016 -24.625 -2.967 1 89.62 455 LEU B N 1
ATOM 7949 C CA . LEU B 1 455 ? -23.422 -23.625 -3.963 1 89.62 455 LEU B CA 1
ATOM 7950 C C . LEU B 1 455 ? -23.109 -24.125 -5.371 1 89.62 455 LEU B C 1
ATOM 7952 O O . LEU B 1 455 ? -23.469 -23.469 -6.355 1 89.62 455 LEU B O 1
ATOM 7956 N N . SER B 1 456 ? -22.422 -25.266 -5.5 1 82.12 456 SER B N 1
ATOM 7957 C CA . SER B 1 456 ? -22 -25.781 -6.801 1 82.12 456 SER B CA 1
ATOM 7958 C C . SER B 1 456 ? -23.203 -26.094 -7.684 1 82.12 456 SER B C 1
ATOM 7960 O O . SER B 1 456 ? -24.219 -26.609 -7.203 1 82.12 456 SER B O 1
ATOM 7962 N N . PRO B 1 457 ? -23.25 -25.578 -8.945 1 63.97 457 PRO B N 1
ATOM 7963 C CA . PRO B 1 457 ? -24.375 -25.859 -9.852 1 63.97 457 PRO B CA 1
ATOM 7964 C C . PRO B 1 457 ? -24.578 -27.344 -10.086 1 63.97 457 PRO B C 1
ATOM 7966 O O . PRO B 1 457 ? -25.703 -27.781 -10.367 1 63.97 457 PRO B O 1
ATOM 7969 N N . ARG B 1 458 ? -23.672 -28.375 -10.195 1 57.72 458 ARG B N 1
ATOM 7970 C CA . ARG B 1 458 ? -23.812 -29.766 -10.633 1 57.72 458 ARG B CA 1
ATOM 7971 C C . ARG B 1 458 ? -24.453 -30.609 -9.547 1 57.72 458 ARG B C 1
ATOM 7973 O O . ARG B 1 458 ? -24.75 -31.797 -9.766 1 57.72 458 ARG B O 1
ATOM 7980 N N . ALA B 1 459 ? -24.531 -30.328 -8.289 1 46.72 459 ALA B N 1
ATOM 7981 C CA . ALA B 1 459 ? -25.141 -31.391 -7.492 1 46.72 459 ALA B CA 1
ATOM 7982 C C . ALA B 1 459 ? -26.531 -31.75 -8.016 1 46.72 459 ALA B C 1
ATOM 7984 O O . ALA B 1 459 ? -27.188 -32.625 -7.469 1 46.72 459 ALA B O 1
ATOM 7985 N N . TYR B 1 460 ? -27.016 -31.141 -9.008 1 35.66 460 TYR B N 1
ATOM 7986 C CA . TYR B 1 460 ? -28.359 -31.578 -9.375 1 35.66 460 TYR B CA 1
ATOM 7987 C C . TYR B 1 460 ? -28.328 -32.906 -10.094 1 35.66 460 TYR B C 1
ATOM 7989 O O . TYR B 1 460 ? -29.359 -33.594 -10.211 1 35.66 460 TYR B O 1
ATOM 7997 N N . GLY B 1 461 ? -27.344 -33.281 -10.953 1 36.19 461 GLY B N 1
ATOM 7998 C CA . GLY B 1 461 ? -27.656 -34.438 -11.766 1 36.19 461 GLY B CA 1
ATOM 7999 C C . GLY B 1 461 ? -27.688 -35.719 -10.984 1 36.19 461 GLY B C 1
ATOM 8000 O O . GLY B 1 461 ? -27.875 -36.812 -11.555 1 36.19 461 GLY B O 1
ATOM 8001 N N . SER B 1 462 ? -27 -36 -9.945 1 34.34 462 SER B N 1
ATOM 8002 C CA . SER B 1 462 ? -27.109 -37.375 -9.5 1 34.34 462 SER B CA 1
ATOM 8003 C C . SER B 1 462 ? -28.547 -37.75 -9.156 1 34.34 462 SER B C 1
ATOM 8005 O O . SER B 1 462 ? -28.797 -38.719 -8.469 1 34.34 462 SER B O 1
ATOM 8007 N N . HIS B 1 463 ? -29.578 -36.969 -9.5 1 31.06 463 HIS B N 1
ATOM 8008 C CA . HIS B 1 463 ? -30.906 -37.531 -9.289 1 31.06 463 HIS B CA 1
ATOM 8009 C C . HIS B 1 463 ? -31.172 -38.656 -10.281 1 31.06 463 HIS B C 1
ATOM 8011 O O . HIS B 1 463 ? -32.281 -39.188 -10.344 1 31.06 463 HIS B O 1
ATOM 8017 N N . THR B 1 464 ? -30.406 -38.938 -11.312 1 31.16 464 THR B N 1
ATOM 8018 C CA . THR B 1 464 ? -31.078 -39.906 -12.172 1 31.16 464 THR B CA 1
ATOM 8019 C C . THR B 1 464 ? -31.188 -41.281 -11.477 1 31.16 464 THR B C 1
ATOM 8021 O O . THR B 1 464 ? -31.953 -42.125 -11.906 1 31.16 464 THR B O 1
ATOM 8024 N N . ASN B 1 465 ? -30.266 -41.969 -10.867 1 28.75 465 ASN B N 1
ATOM 8025 C CA . ASN B 1 465 ? -30.656 -43.344 -10.617 1 28.75 465 ASN B CA 1
ATOM 8026 C C . ASN B 1 465 ? -31.812 -43.438 -9.625 1 28.75 465 ASN B C 1
ATOM 8028 O O . ASN B 1 465 ? -31.578 -43.469 -8.414 1 28.75 465 ASN B O 1
ATOM 8032 N N . GLU B 1 466 ? -32.969 -42.781 -9.898 1 29.95 466 GLU B N 1
ATOM 8033 C CA . GLU B 1 466 ? -34.281 -43.031 -9.312 1 29.95 466 GLU B CA 1
ATOM 8034 C C . GLU B 1 466 ? -34.688 -44.5 -9.477 1 29.95 466 GLU B C 1
ATOM 8036 O O . GLU B 1 466 ? -35.844 -44.875 -9.281 1 29.95 466 GLU B O 1
ATOM 8041 N N . ASN B 1 467 ? -33.969 -45.438 -10.016 1 29.66 467 ASN B N 1
ATOM 8042 C CA . ASN B 1 467 ? -34.688 -46.688 -9.898 1 29.66 467 ASN B CA 1
ATOM 8043 C C . ASN B 1 467 ? -34.875 -47.125 -8.438 1 29.66 467 ASN B C 1
ATOM 8045 O O . ASN B 1 467 ? -35.031 -48.281 -8.141 1 29.66 467 ASN B O 1
ATOM 8049 N N . ALA B 1 468 ? -34.312 -46.531 -7.375 1 25.95 468 ALA B N 1
ATOM 8050 C CA . ALA B 1 468 ? -34.719 -47.188 -6.141 1 25.95 468 ALA B CA 1
ATOM 8051 C C . ALA B 1 468 ? -36.25 -47.25 -6.047 1 25.95 468 ALA B C 1
ATOM 8053 O O . ALA B 1 468 ? -36.938 -46.344 -6.488 1 25.95 468 ALA B O 1
ATOM 8054 N N . SER B 1 469 ? -36.875 -48.438 -5.73 1 28.8 469 SER B N 1
ATOM 8055 C CA . SER B 1 469 ? -38.188 -48.938 -5.391 1 28.8 469 SER B CA 1
ATOM 8056 C C . SER B 1 469 ? -38.969 -47.906 -4.59 1 28.8 469 SER B C 1
ATOM 8058 O O . SER B 1 469 ? -38.406 -47.156 -3.807 1 28.8 469 SER B O 1
ATOM 8060 N N . GLU B 1 470 ? -40.219 -47.5 -4.941 1 28.75 470 GLU B N 1
ATOM 8061 C CA . GLU B 1 470 ? -41.469 -46.938 -4.453 1 28.75 470 GLU B CA 1
ATOM 8062 C C . GLU B 1 470 ? -41.781 -47.375 -3.027 1 28.75 470 GLU B C 1
ATOM 8064 O O . GLU B 1 470 ? -42.906 -47.219 -2.533 1 28.75 470 GLU B O 1
ATOM 8069 N N . THR B 1 471 ? -41.156 -48.438 -2.426 1 25.41 471 THR B N 1
ATOM 8070 C CA . THR B 1 471 ? -42 -48.875 -1.309 1 25.41 471 THR B CA 1
ATOM 8071 C C . THR B 1 471 ? -42.375 -47.719 -0.408 1 25.41 471 THR B C 1
ATOM 8073 O O . THR B 1 471 ? -43.531 -47.531 -0.078 1 25.41 471 THR B O 1
ATOM 8076 N N . LEU B 1 472 ? -42.062 -47.781 1.043 1 25.11 472 LEU B N 1
ATOM 8077 C CA . LEU B 1 472 ? -42.906 -47.438 2.195 1 25.11 472 LEU B CA 1
ATOM 8078 C C . LEU B 1 472 ? -43.125 -45.938 2.281 1 25.11 472 LEU B C 1
ATOM 8080 O O . LEU B 1 472 ? -42.344 -45.156 1.764 1 25.11 472 LEU B O 1
ATOM 8084 N N . GLY B 1 473 ? -44.094 -45.344 3.178 1 28.22 473 GLY B N 1
ATOM 8085 C CA . GLY B 1 473 ? -44.938 -44.25 3.607 1 28.22 473 GLY B CA 1
ATOM 8086 C C . GLY B 1 473 ? -44.219 -42.938 3.791 1 28.22 473 GLY B C 1
ATOM 8087 O O . GLY B 1 473 ? -44.656 -41.906 3.281 1 28.22 473 GLY B O 1
ATOM 8088 N N . SER B 1 474 ? -43.531 -42.719 5.039 1 29.81 474 SER B N 1
ATOM 8089 C CA . SER B 1 474 ? -43.75 -41.625 5.996 1 29.81 474 SER B CA 1
ATOM 8090 C C . SER B 1 474 ? -43.125 -40.344 5.531 1 29.81 474 SER B C 1
ATOM 8092 O O . SER B 1 474 ? -43.812 -39.406 5.109 1 29.81 474 SER B O 1
ATOM 8094 N N . GLN B 1 475 ? -42.25 -39.594 6.582 1 31.45 475 GLN B N 1
ATOM 8095 C CA . GLN B 1 475 ? -42.031 -38.188 6.93 1 31.45 475 GLN B CA 1
ATOM 8096 C C . GLN B 1 475 ? -41.125 -37.531 5.906 1 31.45 475 GLN B C 1
ATOM 8098 O O . GLN B 1 475 ? -40.094 -38.062 5.523 1 31.45 475 GLN B O 1
ATOM 8103 N N . LYS B 1 476 ? -41.625 -36.656 5.105 1 37.34 476 LYS B N 1
ATOM 8104 C CA . LYS B 1 476 ? -41.062 -35.656 4.207 1 37.34 476 LYS B CA 1
ATOM 8105 C C . LYS B 1 476 ? -39.75 -35.094 4.766 1 37.34 476 LYS B C 1
ATOM 8107 O O . LYS B 1 476 ? -39.688 -34.594 5.879 1 37.34 476 LYS B O 1
ATOM 8112 N N . PRO B 1 477 ? -38.625 -35.469 4.453 1 40.09 477 PRO B N 1
ATOM 8113 C CA . PRO B 1 477 ? -37.406 -34.906 5.082 1 40.09 477 PRO B CA 1
ATOM 8114 C C . PRO B 1 477 ? -37.469 -33.406 5.188 1 40.09 477 PRO B C 1
ATOM 8116 O O . PRO B 1 477 ? -38.031 -32.719 4.309 1 40.09 477 PRO B O 1
ATOM 8119 N N . ASP B 1 478 ? -37.594 -32.625 6.348 1 42.84 478 ASP B N 1
ATOM 8120 C CA . ASP B 1 478 ? -37.531 -31.25 6.863 1 42.84 478 ASP B CA 1
ATOM 8121 C C . ASP B 1 478 ? -36.562 -30.406 6.035 1 42.84 478 ASP B C 1
ATOM 8123 O O . ASP B 1 478 ? -35.344 -30.547 6.148 1 42.84 478 ASP B O 1
ATOM 8127 N N . ARG B 1 479 ? -36.719 -30 4.766 1 52.22 479 ARG B N 1
ATOM 8128 C CA . ARG B 1 479 ? -35.969 -29.25 3.76 1 52.22 479 ARG B CA 1
ATOM 8129 C C . ARG B 1 479 ? -35.438 -27.938 4.324 1 52.22 479 ARG B C 1
ATOM 8131 O O . ARG B 1 479 ? -36.219 -26.984 4.492 1 52.22 479 ARG B O 1
ATOM 8138 N N . MET B 1 480 ? -34.438 -27.688 5.109 1 66 480 MET B N 1
ATOM 8139 C CA . MET B 1 480 ? -33.844 -26.453 5.566 1 66 480 MET B CA 1
ATOM 8140 C C . MET B 1 480 ? -33.812 -25.422 4.441 1 66 480 MET B C 1
ATOM 8142 O O . MET B 1 480 ? -33.469 -25.734 3.305 1 66 480 MET B O 1
ATOM 8146 N N . PRO B 1 481 ? -34.5 -24.25 4.66 1 80.12 481 PRO B N 1
ATOM 8147 C CA . PRO B 1 481 ? -34.344 -23.172 3.68 1 80.12 481 PRO B CA 1
ATOM 8148 C C . PRO B 1 481 ? -32.938 -23.031 3.158 1 80.12 481 PRO B C 1
ATOM 8150 O O . PRO B 1 481 ? -31.969 -23.344 3.869 1 80.12 481 PRO B O 1
ATOM 8153 N N . GLN B 1 482 ? -32.875 -22.984 1.89 1 82.56 482 GLN B N 1
ATOM 8154 C CA . GLN B 1 482 ? -31.578 -22.859 1.214 1 82.56 482 GLN B CA 1
ATOM 8155 C C . GLN B 1 482 ? -30.625 -21.984 2.018 1 82.56 482 GLN B C 1
ATOM 8157 O O . GLN B 1 482 ? -29.453 -22.312 2.156 1 82.56 482 GLN B O 1
ATOM 8162 N N . TRP B 1 483 ? -31.172 -20.906 2.57 1 89.31 483 TRP B N 1
ATOM 8163 C CA . TRP B 1 483 ? -30.328 -19.984 3.318 1 89.31 483 TRP B CA 1
ATOM 8164 C C . TRP B 1 483 ? -29.781 -20.656 4.574 1 89.31 483 TRP B C 1
ATOM 8166 O O . TRP B 1 483 ? -28.625 -20.422 4.941 1 89.31 483 TRP B O 1
ATOM 8176 N N . GLU B 1 484 ? -30.562 -21.453 5.152 1 90.62 484 GLU B N 1
ATOM 8177 C CA . GLU B 1 484 ? -30.094 -22.172 6.34 1 90.62 484 GLU B CA 1
ATOM 8178 C C . GLU B 1 484 ? -29 -23.156 5.992 1 90.62 484 GLU B C 1
ATOM 8180 O O . GLU B 1 484 ? -28.047 -23.344 6.762 1 90.62 484 GLU B O 1
ATOM 8185 N N . ARG B 1 485 ? -29.094 -23.844 4.863 1 91.19 485 ARG B N 1
ATOM 8186 C CA . ARG B 1 485 ? -28.062 -24.75 4.402 1 91.19 485 ARG B CA 1
ATOM 8187 C C . ARG B 1 485 ? -26.766 -24.016 4.117 1 91.19 485 ARG B C 1
ATOM 8189 O O . ARG B 1 485 ? -25.672 -24.5 4.422 1 91.19 485 ARG B O 1
ATOM 8196 N N . ILE B 1 486 ? -26.953 -22.906 3.549 1 92.81 486 ILE B N 1
ATOM 8197 C CA . ILE B 1 486 ? -25.797 -22.062 3.23 1 92.81 486 ILE B CA 1
ATOM 8198 C C . ILE B 1 486 ? -25.109 -21.641 4.52 1 92.81 486 ILE B C 1
ATOM 8200 O O . ILE B 1 486 ? -23.875 -21.734 4.629 1 92.81 486 ILE B O 1
ATOM 8204 N N . GLN B 1 487 ? -25.844 -21.219 5.496 1 93.62 487 GLN B N 1
ATOM 8205 C CA . GLN B 1 487 ? -25.281 -20.812 6.777 1 93.62 487 GLN B CA 1
ATOM 8206 C C . GLN B 1 487 ? -24.594 -21.984 7.473 1 93.62 487 GLN B C 1
ATOM 8208 O O . GLN B 1 487 ? -23.516 -21.828 8.047 1 93.62 487 GLN B O 1
ATOM 8213 N N . ALA B 1 488 ? -25.25 -23.094 7.371 1 94.06 488 ALA B N 1
ATOM 8214 C CA . ALA B 1 488 ? -24.672 -24.297 7.973 1 94.06 488 ALA B CA 1
ATOM 8215 C C . ALA B 1 488 ? -23.359 -24.672 7.285 1 94.06 488 ALA B C 1
ATOM 8217 O O . ALA B 1 488 ? -22.391 -25.062 7.949 1 94.06 488 ALA B O 1
ATOM 8218 N N . ALA B 1 489 ? -23.344 -24.641 5.969 1 94.88 489 ALA B N 1
ATOM 8219 C CA . ALA B 1 489 ? -22.141 -24.953 5.207 1 94.88 489 ALA B CA 1
ATOM 8220 C C . ALA B 1 489 ? -21 -24 5.562 1 94.88 489 ALA B C 1
ATOM 8222 O O . ALA B 1 489 ? -19.844 -24.422 5.695 1 94.88 489 ALA B O 1
ATOM 8223 N N . TYR B 1 490 ? -21.328 -22.719 5.66 1 94.5 490 TYR B N 1
ATOM 8224 C CA . TYR B 1 490 ? -20.328 -21.75 6.055 1 94.5 490 TYR B CA 1
ATOM 8225 C C . TYR B 1 490 ? -19.797 -22.031 7.453 1 94.5 490 TYR B C 1
ATOM 8227 O O . TYR B 1 490 ? -18.609 -21.844 7.73 1 94.5 490 TYR B O 1
ATOM 8235 N N . GLY B 1 491 ? -20.656 -22.484 8.328 1 93.5 491 GLY B N 1
ATOM 8236 C CA . GLY B 1 491 ? -20.281 -22.828 9.688 1 93.5 491 GLY B CA 1
ATOM 8237 C C . GLY B 1 491 ? -19.344 -24.016 9.766 1 93.5 491 GLY B C 1
ATOM 8238 O O . GLY B 1 491 ? -18.578 -24.156 10.734 1 93.5 491 GLY B O 1
ATOM 8239 N N . ARG B 1 492 ? -19.328 -24.844 8.734 1 94.69 492 ARG B N 1
ATOM 8240 C CA . ARG B 1 492 ? -18.5 -26.047 8.711 1 94.69 492 ARG B CA 1
ATOM 8241 C C . ARG B 1 492 ? -17.188 -25.797 7.977 1 94.69 492 ARG B C 1
ATOM 8243 O O . ARG B 1 492 ? -16.484 -26.75 7.613 1 94.69 492 ARG B O 1
ATOM 8250 N N . ARG B 1 493 ? -16.859 -24.5 7.762 1 94.25 493 ARG B N 1
ATOM 8251 C CA . ARG B 1 493 ? -15.625 -24.219 7.055 1 94.25 493 ARG B CA 1
ATOM 8252 C C . ARG B 1 493 ? -14.414 -24.688 7.852 1 94.25 493 ARG B C 1
ATOM 8254 O O . ARG B 1 493 ? -14.414 -24.625 9.086 1 94.25 493 ARG B O 1
ATOM 8261 N N . GLU B 1 494 ? -13.492 -25.094 7.125 1 94.88 494 GLU B N 1
ATOM 8262 C CA . GLU B 1 494 ? -12.281 -25.625 7.746 1 94.88 494 GLU B CA 1
ATOM 8263 C C . GLU B 1 494 ? -11.375 -24.516 8.242 1 94.88 494 GLU B C 1
ATOM 8265 O O . GLU B 1 494 ? -11.25 -23.469 7.586 1 94.88 494 GLU B O 1
ATOM 8270 N N . ASP B 1 495 ? -10.734 -24.75 9.375 1 91.44 495 ASP B N 1
ATOM 8271 C CA . ASP B 1 495 ? -9.727 -23.797 9.852 1 91.44 495 ASP B CA 1
ATOM 8272 C C . ASP B 1 495 ? -8.375 -24.047 9.188 1 91.44 495 ASP B C 1
ATOM 8274 O O . ASP B 1 495 ? -8.234 -24.984 8.406 1 91.44 495 ASP B O 1
ATOM 8278 N N . LEU B 1 496 ? -7.488 -23.219 9.445 1 90.88 496 LEU B N 1
ATOM 8279 C CA . LEU B 1 496 ? -6.191 -23.281 8.781 1 90.88 496 LEU B CA 1
ATOM 8280 C C . LEU B 1 496 ? -5.445 -24.562 9.172 1 90.88 496 LEU B C 1
ATOM 8282 O O . LEU B 1 496 ? -4.734 -25.141 8.352 1 90.88 496 LEU B O 1
ATOM 8286 N N . GLN B 1 497 ? -5.566 -24.969 10.414 1 91.31 497 GLN B N 1
ATOM 8287 C CA . GLN B 1 497 ? -4.922 -26.203 10.859 1 91.31 497 GLN B CA 1
ATOM 8288 C C . GLN B 1 497 ? -5.418 -27.406 10.062 1 91.31 497 GLN B C 1
ATOM 8290 O O . GLN B 1 497 ? -4.629 -28.25 9.656 1 91.31 497 GLN B O 1
ATOM 8295 N N . THR B 1 498 ? -6.691 -27.438 9.852 1 94.69 498 THR B N 1
ATOM 8296 C CA . THR B 1 498 ? -7.285 -28.516 9.078 1 94.69 498 THR B CA 1
ATOM 8297 C C . THR B 1 498 ? -6.91 -28.391 7.602 1 94.69 498 THR B C 1
ATOM 8299 O O . THR B 1 498 ? -6.547 -29.375 6.961 1 94.69 498 THR B O 1
ATOM 8302 N N . ARG B 1 499 ? -6.934 -27.203 7.086 1 95.44 499 ARG B N 1
ATOM 8303 C CA . ARG B 1 499 ? -6.648 -26.969 5.672 1 95.44 499 ARG B CA 1
ATOM 8304 C C . ARG B 1 499 ? -5.223 -27.391 5.328 1 95.44 499 ARG B C 1
ATOM 8306 O O . ARG B 1 499 ? -4.961 -27.875 4.227 1 95.44 499 ARG B O 1
ATOM 8313 N N . TYR B 1 500 ? -4.328 -27.172 6.273 1 94.25 500 TYR B N 1
ATOM 8314 C CA . TYR B 1 500 ? -2.926 -27.469 6.012 1 94.25 500 TYR B CA 1
ATOM 8315 C C . TYR B 1 500 ? -2.51 -28.781 6.676 1 94.25 500 TYR B C 1
ATOM 8317 O O . TYR B 1 500 ? -1.319 -29.094 6.758 1 94.25 500 TYR B O 1
ATOM 8325 N N . LEU B 1 501 ? -3.48 -29.547 7.172 1 93.94 501 LEU B N 1
ATOM 8326 C CA . LEU B 1 501 ? -3.254 -30.859 7.754 1 93.94 501 LEU B CA 1
ATOM 8327 C C . LEU B 1 501 ? -2.23 -30.797 8.883 1 93.94 501 LEU B C 1
ATOM 8329 O O . LEU B 1 501 ? -1.359 -31.656 8.992 1 93.94 501 LEU B O 1
ATOM 8333 N N . GLY B 1 502 ? -2.244 -29.625 9.562 1 91 502 GLY B N 1
ATOM 8334 C CA . GLY B 1 502 ? -1.372 -29.453 10.711 1 91 502 GLY B CA 1
ATOM 8335 C C . GLY B 1 502 ? 0.029 -29 10.336 1 91 502 GLY B C 1
ATOM 8336 O O . GLY B 1 502 ? 0.89 -28.844 11.203 1 91 502 GLY B O 1
ATOM 8337 N N . ARG B 1 503 ? 0.251 -28.766 9.094 1 91.62 503 ARG B N 1
ATOM 8338 C CA . ARG B 1 503 ? 1.57 -28.344 8.633 1 91.62 503 ARG B CA 1
ATOM 8339 C C . ARG B 1 503 ? 1.608 -26.844 8.398 1 91.62 503 ARG B C 1
ATOM 8341 O O . ARG B 1 503 ? 0.563 -26.188 8.32 1 91.62 503 ARG B O 1
ATOM 8348 N N . ASN B 1 504 ? 2.842 -26.328 8.281 1 91.88 504 ASN B N 1
ATOM 8349 C CA . ASN B 1 504 ? 3.008 -24.891 8.062 1 91.88 504 ASN B CA 1
ATOM 8350 C C . ASN B 1 504 ? 3.037 -24.547 6.578 1 91.88 504 ASN B C 1
ATOM 8352 O O . ASN B 1 504 ? 2.756 -23.406 6.195 1 91.88 504 ASN B O 1
ATOM 8356 N N . LEU B 1 505 ? 3.438 -25.594 5.797 1 94.06 505 LEU B N 1
ATOM 8357 C CA . LEU B 1 505 ? 3.566 -25.406 4.355 1 94.06 505 LEU B CA 1
ATOM 8358 C C . LEU B 1 505 ? 2.922 -26.562 3.598 1 94.06 505 LEU B C 1
ATOM 8360 O O . LEU B 1 505 ? 2.514 -27.562 4.203 1 94.06 505 LEU B O 1
ATOM 8364 N N . GLY B 1 506 ? 2.818 -26.359 2.289 1 94.81 506 GLY B N 1
ATOM 8365 C CA . GLY B 1 506 ? 2.344 -27.438 1.444 1 94.81 506 GLY B CA 1
ATOM 8366 C C . GLY B 1 506 ? 1.162 -27.047 0.577 1 94.81 506 GLY B C 1
ATOM 8367 O O . GLY B 1 506 ? 0.56 -27.891 -0.084 1 94.81 506 GLY B O 1
ATOM 8368 N N . GLY B 1 507 ? 0.867 -25.781 0.546 1 95.88 507 GLY B N 1
ATOM 8369 C CA . GLY B 1 507 ? -0.322 -25.344 -0.162 1 95.88 507 GLY B CA 1
ATOM 8370 C C . GLY B 1 507 ? -0.009 -24.609 -1.455 1 95.88 507 GLY B C 1
ATOM 8371 O O . GLY B 1 507 ? 0.966 -24.938 -2.137 1 95.88 507 GLY B O 1
ATOM 8372 N N . THR B 1 508 ? -0.919 -23.719 -1.808 1 97.81 508 THR B N 1
ATOM 8373 C CA . THR B 1 508 ? -0.847 -22.953 -3.045 1 97.81 508 THR B CA 1
ATOM 8374 C C . THR B 1 508 ? 0.447 -22.156 -3.104 1 97.81 508 THR B C 1
ATOM 8376 O O . THR B 1 508 ? 0.855 -21.547 -2.109 1 97.81 508 THR B O 1
ATOM 8379 N N . VAL B 1 509 ? 1.074 -22.188 -4.266 1 98.25 509 VAL B N 1
ATOM 8380 C CA . VAL B 1 509 ? 2.314 -21.453 -4.473 1 98.25 509 VAL B CA 1
ATOM 8381 C C . VAL B 1 509 ? 2.023 -20.156 -5.23 1 98.25 509 VAL B C 1
ATOM 8383 O O . VAL B 1 509 ? 2.484 -19.078 -4.836 1 98.25 509 VAL B O 1
ATOM 8386 N N . VAL B 1 510 ? 1.247 -20.281 -6.348 1 98.75 510 VAL B N 1
ATOM 8387 C CA . VAL B 1 510 ? 0.952 -19.109 -7.172 1 98.75 510 VAL B CA 1
ATOM 8388 C C . VAL B 1 510 ? -0.504 -19.156 -7.633 1 98.75 510 VAL B C 1
ATOM 8390 O O . VAL B 1 510 ? -0.998 -20.203 -8.047 1 98.75 510 VAL B O 1
ATOM 8393 N N . VAL B 1 511 ? -1.24 -18.125 -7.465 1 98.75 511 VAL B N 1
ATOM 8394 C CA . VAL B 1 511 ? -2.504 -17.891 -8.164 1 98.75 511 VAL B CA 1
ATOM 8395 C C . VAL B 1 511 ? -2.314 -16.844 -9.242 1 98.75 511 VAL B C 1
ATOM 8397 O O . VAL B 1 511 ? -1.936 -15.703 -8.953 1 98.75 511 VAL B O 1
ATOM 8400 N N . HIS B 1 512 ? -2.57 -17.25 -10.461 1 98.31 512 HIS B N 1
ATOM 8401 C CA . HIS B 1 512 ? -2.326 -16.375 -11.602 1 98.31 512 HIS B CA 1
ATOM 8402 C C . HIS B 1 512 ? -3.629 -15.773 -12.133 1 98.31 512 HIS B C 1
ATOM 8404 O O . HIS B 1 512 ? -4.715 -16.156 -11.68 1 98.31 512 HIS B O 1
ATOM 8410 N N . TYR B 1 513 ? -3.545 -14.836 -13.008 1 97.31 513 TYR B N 1
ATOM 8411 C CA . TYR B 1 513 ? -4.637 -14.172 -13.703 1 97.31 513 TYR B CA 1
ATOM 8412 C C . TYR B 1 513 ? -5.453 -13.305 -12.75 1 97.31 513 TYR B C 1
ATOM 8414 O O . TYR B 1 513 ? -6.68 -13.227 -12.875 1 97.31 513 TYR B O 1
ATOM 8422 N N . VAL B 1 514 ? -4.848 -12.805 -11.727 1 97.56 514 VAL B N 1
ATOM 8423 C CA . VAL B 1 514 ? -5.512 -11.867 -10.828 1 97.56 514 VAL B CA 1
ATOM 8424 C C . VAL B 1 514 ? -5.488 -10.461 -11.43 1 97.56 514 VAL B C 1
ATOM 8426 O O . VAL B 1 514 ? -4.855 -9.555 -10.883 1 97.56 514 VAL B O 1
ATOM 8429 N N . LYS B 1 515 ? -6.238 -10.281 -12.398 1 95.06 515 LYS B N 1
ATOM 8430 C CA . LYS B 1 515 ? -6.168 -9.094 -13.234 1 95.06 515 LYS B CA 1
ATOM 8431 C C . LYS B 1 515 ? -6.938 -7.934 -12.602 1 95.06 515 LYS B C 1
ATOM 8433 O O . LYS B 1 515 ? -6.551 -6.77 -12.758 1 95.06 515 LYS B O 1
ATOM 8438 N N . LYS B 1 516 ? -7.965 -8.266 -11.859 1 94.94 516 LYS B N 1
ATOM 8439 C CA . LYS B 1 516 ? -8.773 -7.234 -11.211 1 94.94 516 LYS B CA 1
ATOM 8440 C C . LYS B 1 516 ? -8.344 -7.031 -9.766 1 94.94 516 LYS B C 1
ATOM 8442 O O . LYS B 1 516 ? -7.898 -7.977 -9.102 1 94.94 516 LYS B O 1
ATOM 8447 N N . ASP B 1 517 ? -8.516 -5.793 -9.328 1 93.38 517 ASP B N 1
ATOM 8448 C CA . ASP B 1 517 ? -8.203 -5.52 -7.926 1 93.38 517 ASP B CA 1
ATOM 8449 C C . ASP B 1 517 ? -9.047 -6.398 -6.996 1 93.38 517 ASP B C 1
ATOM 8451 O O . ASP B 1 517 ? -8.547 -6.891 -5.984 1 93.38 517 ASP B O 1
ATOM 8455 N N . GLU B 1 518 ? -10.32 -6.574 -7.359 1 95.56 518 GLU B N 1
ATOM 8456 C CA . GLU B 1 518 ? -11.211 -7.406 -6.555 1 95.56 518 GLU B CA 1
ATOM 8457 C C . GLU B 1 518 ? -10.688 -8.836 -6.457 1 95.56 518 GLU B C 1
ATOM 8459 O O . GLU B 1 518 ? -10.766 -9.461 -5.398 1 95.56 518 GLU B O 1
ATOM 8464 N N . TRP B 1 519 ? -10.195 -9.367 -7.605 1 97.69 519 TRP B N 1
ATOM 8465 C CA . TRP B 1 519 ? -9.664 -10.727 -7.617 1 97.69 519 TRP B CA 1
ATOM 8466 C C . TRP B 1 519 ? -8.422 -10.836 -6.742 1 97.69 519 TRP B C 1
ATOM 8468 O O . TRP B 1 519 ? -8.211 -11.844 -6.062 1 97.69 519 TRP B O 1
ATOM 8478 N N . PHE B 1 520 ? -7.652 -9.75 -6.836 1 97.25 520 PHE B N 1
ATOM 8479 C CA . PHE B 1 520 ? -6.453 -9.703 -6.008 1 97.25 520 PHE B CA 1
ATOM 8480 C C . PHE B 1 520 ? -6.816 -9.734 -4.527 1 97.25 520 PHE B C 1
ATOM 8482 O O . PHE B 1 520 ? -6.211 -10.469 -3.748 1 97.25 520 PHE B O 1
ATOM 8489 N N . LEU B 1 521 ? -7.773 -8.961 -4.117 1 96.62 521 LEU B N 1
ATOM 8490 C CA . LEU B 1 521 ? -8.219 -8.883 -2.73 1 96.62 521 LEU B CA 1
ATOM 8491 C C . LEU B 1 521 ? -8.867 -10.195 -2.293 1 96.62 521 LEU B C 1
ATOM 8493 O O . LEU B 1 521 ? -8.656 -10.648 -1.168 1 96.62 521 LEU B O 1
ATOM 8497 N N . GLU B 1 522 ? -9.648 -10.82 -3.176 1 97.19 522 GLU B N 1
ATOM 8498 C CA . GLU B 1 522 ? -10.234 -12.125 -2.893 1 97.19 522 GLU B CA 1
ATOM 8499 C C . GLU B 1 522 ? -9.156 -13.164 -2.619 1 97.19 522 GLU B C 1
ATOM 8501 O O . GLU B 1 522 ? -9.273 -13.953 -1.68 1 97.19 522 GLU B O 1
ATOM 8506 N N . THR B 1 523 ? -8.172 -13.156 -3.457 1 98.25 523 THR B N 1
ATOM 8507 C CA . THR B 1 523 ? -7.066 -14.094 -3.293 1 98.25 523 THR B CA 1
ATOM 8508 C C . THR B 1 523 ? -6.352 -13.859 -1.964 1 98.25 523 THR B C 1
ATOM 8510 O O . THR B 1 523 ? -6.027 -14.812 -1.253 1 98.25 523 THR B O 1
ATOM 8513 N N . SER B 1 524 ? -6.133 -12.57 -1.666 1 97.19 524 SER B N 1
ATOM 8514 C CA . SER B 1 524 ? -5.496 -12.227 -0.4 1 97.19 524 SER B CA 1
ATOM 8515 C C . SER B 1 524 ? -6.305 -12.742 0.785 1 97.19 524 SER B C 1
ATOM 8517 O O . SER B 1 524 ? -5.746 -13.312 1.722 1 97.19 524 SER B O 1
ATOM 8519 N N . LEU B 1 525 ? -7.562 -12.539 0.723 1 96.06 525 LEU B N 1
ATOM 8520 C CA . LEU B 1 525 ? -8.438 -12.961 1.814 1 96.06 525 LEU B CA 1
ATOM 8521 C C . LEU B 1 525 ? -8.461 -14.477 1.943 1 96.06 525 LEU B C 1
ATOM 8523 O O . LEU B 1 525 ? -8.484 -15.008 3.055 1 96.06 525 LEU B O 1
ATOM 8527 N N . ALA B 1 526 ? -8.43 -15.156 0.844 1 96.81 526 ALA B N 1
ATOM 8528 C CA . ALA B 1 526 ? -8.492 -16.609 0.852 1 96.81 526 ALA B CA 1
ATOM 8529 C C . ALA B 1 526 ? -7.207 -17.219 1.401 1 96.81 526 ALA B C 1
ATOM 8531 O O . ALA B 1 526 ? -7.242 -18.188 2.168 1 96.81 526 ALA B O 1
ATOM 8532 N N . LEU B 1 527 ? -6.09 -16.625 1.031 1 96.69 527 LEU B N 1
ATOM 8533 C CA . LEU B 1 527 ? -4.82 -17.281 1.318 1 96.69 527 LEU B CA 1
ATOM 8534 C C . LEU B 1 527 ? -4.141 -16.656 2.531 1 96.69 527 LEU B C 1
ATOM 8536 O O . LEU B 1 527 ? -3.383 -17.328 3.236 1 96.69 527 LEU B O 1
ATOM 8540 N N . LEU B 1 528 ? -4.383 -15.336 2.773 1 93.75 528 LEU B N 1
ATOM 8541 C CA . LEU B 1 528 ? -3.674 -14.641 3.844 1 93.75 528 LEU B CA 1
ATOM 8542 C C . LEU B 1 528 ? -4.613 -14.312 5 1 93.75 528 LEU B C 1
ATOM 8544 O O . LEU B 1 528 ? -4.164 -13.953 6.09 1 93.75 528 LEU B O 1
ATOM 8548 N N . GLY B 1 529 ? -5.852 -14.266 4.699 1 85.56 529 GLY B N 1
ATOM 8549 C CA . GLY B 1 529 ? -6.824 -13.805 5.676 1 85.56 529 GLY B CA 1
ATOM 8550 C C . GLY B 1 529 ? -6.914 -14.695 6.898 1 85.56 529 GLY B C 1
ATOM 8551 O O . GLY B 1 529 ? -6.5 -15.859 6.855 1 85.56 529 GLY B O 1
ATOM 8552 N N . ASP B 1 530 ? -7.293 -14.023 8.117 1 68.62 530 ASP B N 1
ATOM 8553 C CA . ASP B 1 530 ? -7.445 -14.719 9.391 1 68.62 530 ASP B CA 1
ATOM 8554 C C . ASP B 1 530 ? -8.82 -15.367 9.5 1 68.62 530 ASP B C 1
ATOM 8556 O O . ASP B 1 530 ? -9.133 -16 10.516 1 68.62 530 ASP B O 1
ATOM 8560 N N . GLY B 1 531 ? -9.82 -14.961 8.688 1 54.62 531 GLY B N 1
ATOM 8561 C CA . GLY B 1 531 ? -11.227 -15.305 8.852 1 54.62 531 GLY B CA 1
ATOM 8562 C C . GLY B 1 531 ? -11.445 -16.656 9.5 1 54.62 531 GLY B C 1
ATOM 8563 O O . GLY B 1 531 ? -12.578 -17.031 9.797 1 54.62 531 GLY B O 1
ATOM 8564 N N . TYR B 1 532 ? -10.461 -17.609 9.625 1 46.28 532 TYR B N 1
ATOM 8565 C CA . TYR B 1 532 ? -10.883 -18.938 10.062 1 46.28 532 TYR B CA 1
ATOM 8566 C C . TYR B 1 532 ? -10.617 -19.125 11.555 1 46.28 532 TYR B C 1
ATOM 8568 O O . TYR B 1 532 ? -10.773 -20.234 12.086 1 46.28 532 TYR B O 1
ATOM 8576 N N . ASP B 1 533 ? -10.016 -18.156 12.25 1 38.19 533 ASP B N 1
ATOM 8577 C CA . ASP B 1 533 ? -9.828 -18.625 13.617 1 38.19 533 ASP B CA 1
ATOM 8578 C C . ASP B 1 533 ? -11.148 -18.609 14.391 1 38.19 533 ASP B C 1
ATOM 8580 O O . ASP B 1 533 ? -11.773 -17.562 14.539 1 38.19 533 ASP B O 1
ATOM 8584 N N . ARG B 1 534 ? -12.102 -19.5 14.289 1 33.16 534 ARG B N 1
ATOM 8585 C CA . ARG B 1 534 ? -13.219 -19.797 15.188 1 33.16 534 ARG B CA 1
ATOM 8586 C C . ARG B 1 534 ? -12.766 -19.797 16.641 1 33.16 534 ARG B C 1
ATOM 8588 O O . ARG B 1 534 ? -11.672 -20.281 16.953 1 33.16 534 ARG B O 1
#